Protein AF-0000000086072512 (afdb_homodimer)

InterPro domains:
  IPR012337 Ribonuclease H-like superfamily [SSF53098] (96-517)

Foldseek 3Di:
DPLQLVVLLLVLLVCLLVLHALQVQVVQLVCQCVVCVVDPSSVPHHCGSVLSLLCLLQFQLVVLLVVVLVQQQDPLKAKEKEWDWDDDVLQQWIKIWIKIWFQGPVLLAIAIFTQAMDTHHDPALVVVLVVVCVSCVSHQLLRHAEYEYADDPRVVSNRVVCCVPRNVLHDDPDYAVLQLLLVLLVQLCVLAPVLLVVLLQLLLVVCVVDPVLLVQLQVLCVVVVHDSDHADHDDSSCCLRVLVNLVVCLRSLVSSCCSLVVVPPVPDDPSSVSNNVLSPDLCNNLRSLLSNVVSVLRNVLNVVQLDPFQDLLCLLVVLLVSLLSLCVQWFDCVQPVPDAQLRNLVRDLPDPVGTDPFGHRDDVSCVSCVPPDPVVVVVVRVSSSSSSSSSSNSSSVRPRSVRLLSVLSNLLDPVCLLPPVNLVSLLVLCVSSCSQPPPVCSVVLSVLSVVVNVDPDDDDPVDRSSVRVSVQQCDADPVRHGSRPSPNSSVSNVSNDGNRNSVVVVLVVSVCSSCPVPSPDDSSSVSSSSNSNSSCVSVVSDSVSDDDDPSSSVSSVCSVVSVVVVVVVVVVVVVVVVVVVVPPVPPVVLVVVLVVLVVLLVVLVVLLVVLVVQCVVCVVVVPVVSNVVSVVSNVVSVVSNVVSVVVNVVSVVVD/DPLQLVVLLLVLLVCLLVLHALQVQVVQLVCQCVVCVVDPSSVPHHCGSVLSLLCLLQFQLVVLLVVVLVQQQDPLKAKEKEWDWDDDVLQQWIKIWIKIWFQGPVLLAIAIFTQAMDTHHDPALVVVLVVVCVSCVSHQLLRHAEYEYAPDPRVVSNRVVCCVPRNVLHDDPDYAVLQLLLVLLVQLCVLAPVLLVVLLQLLLVVCVVDPVLLVQLQVLCVVVVHDSDHADHDDSSDCLVVLVNLVVCLRSLVSSCCSLVPVPPPPDDPSSVSNNVLSVDLCNNLRSLLSNVVSVLRNVLNVVQLDPFQDLLCLLVVLLVSLLSLCVQWFDCVQPVPDAQLRNLVRDLPDPVGTDPFGHRDDVSCVSCVPPDPVVVVVVRVSSSSSSSSSSNSSSVRPRSVRLLSVLSNLLDPVCLQPPVNLVSLLVLCVSSCSQPPPVCSVVLSVLSVVVNVDDDDDDPVDRSSNRVSVQQCDADPVRHGSRPSPNSSVSNVSNDGNRNSVVVVLVVSVCSSCPVPSPDDSSSVSSSSNSNSSCVSVVSDSVSDDDDPSSSVSSVCSVVSVVVVVVVVVVVVVVVVVVVVPPVPPVVLVVVLVVLVVLLVVLVVLLVVLVVQCVVCVVVVPVVSPVVSVVSNVVSVVSNVVSVVVNVVSVVVD

Organism: Haemaphysalis longicornis (NCBI:txid44386)

Structure (mmCIF, N/CA/C/O backbone):
data_AF-0000000086072512-model_v1
#
loop_
_entity.id
_entity.type
_entity.pdbx_description
1 polymer 'Uncharacterized protein'
#
loop_
_atom_site.group_PDB
_atom_site.id
_atom_site.type_symbol
_atom_site.label_atom_id
_atom_site.label_alt_id
_atom_site.label_comp_id
_atom_site.label_asym_id
_atom_site.label_entity_id
_atom_site.label_seq_id
_atom_site.pdbx_PDB_ins_code
_atom_site.Cartn_x
_atom_site.Cartn_y
_atom_site.Cartn_z
_atom_site.occupancy
_atom_site.B_iso_or_equiv
_atom_site.auth_seq_id
_atom_site.auth_comp_id
_atom_site.auth_asym_id
_atom_site.auth_atom_id
_atom_site.pdbx_PDB_model_num
ATOM 1 N N . MET A 1 1 ? -36.812 -20.25 7.414 1 64.88 1 MET A N 1
ATOM 2 C CA . MET A 1 1 ? -35.406 -19.906 7.316 1 64.88 1 MET A CA 1
ATOM 3 C C . MET A 1 1 ? -35.062 -18.703 8.18 1 64.88 1 MET A C 1
ATOM 5 O O . MET A 1 1 ? -35.844 -17.766 8.273 1 64.88 1 MET A O 1
ATOM 9 N N . ASP A 1 2 ? -34.094 -18.828 9.141 1 85.25 2 ASP A N 1
ATOM 10 C CA . ASP A 1 2 ? -33.656 -17.75 10.031 1 85.25 2 ASP A CA 1
ATOM 11 C C . ASP A 1 2 ? -33.188 -16.547 9.234 1 85.25 2 ASP A C 1
ATOM 13 O O . ASP A 1 2 ? -32.094 -16.578 8.648 1 85.25 2 ASP A O 1
ATOM 17 N N . ARG A 1 3 ? -34.094 -15.602 9.141 1 89.81 3 ARG A N 1
ATOM 18 C CA . ARG A 1 3 ? -33.844 -14.422 8.312 1 89.81 3 ARG A CA 1
ATOM 19 C C . ARG A 1 3 ? -32.594 -13.664 8.781 1 89.81 3 ARG A C 1
ATOM 21 O O . ARG A 1 3 ? -31.859 -13.125 7.973 1 89.81 3 ARG A O 1
ATOM 28 N N . ALA A 1 4 ? -32.406 -13.68 10.047 1 93.56 4 ALA A N 1
ATOM 29 C CA . ALA A 1 4 ? -31.281 -12.969 10.609 1 93.56 4 ALA A CA 1
ATOM 30 C C . ALA A 1 4 ? -29.969 -13.633 10.195 1 93.56 4 ALA A C 1
ATOM 32 O O . ALA A 1 4 ? -29.016 -12.953 9.781 1 93.56 4 ALA A O 1
ATOM 33 N N . ALA A 1 5 ? -29.969 -14.945 10.242 1 95.06 5 ALA A N 1
ATOM 34 C CA . ALA A 1 5 ? -28.766 -15.688 9.867 1 95.06 5 ALA A CA 1
ATOM 35 C C . ALA A 1 5 ? -28.5 -15.578 8.367 1 95.06 5 ALA A C 1
ATOM 37 O O . ALA A 1 5 ? -27.344 -15.555 7.941 1 95.06 5 ALA A O 1
ATOM 38 N N . ALA A 1 6 ? -29.547 -15.562 7.621 1 96.25 6 ALA A N 1
ATOM 39 C CA . ALA A 1 6 ? -29.406 -15.398 6.176 1 96.25 6 ALA A CA 1
ATOM 40 C C . ALA A 1 6 ? -28.812 -14.039 5.832 1 96.25 6 ALA A C 1
ATOM 42 O O . ALA A 1 6 ? -27.938 -13.945 4.965 1 96.25 6 ALA A O 1
ATOM 43 N N . ALA A 1 7 ? -29.297 -13.016 6.508 1 97.38 7 ALA A N 1
ATOM 44 C CA . ALA A 1 7 ? -28.781 -11.664 6.293 1 97.38 7 ALA A CA 1
ATOM 45 C C . ALA A 1 7 ? -27.312 -11.578 6.656 1 97.38 7 ALA A C 1
ATOM 47 O O . ALA A 1 7 ? -26.516 -11.008 5.91 1 97.38 7 ALA A O 1
ATOM 48 N N . ASP A 1 8 ? -26.953 -12.211 7.789 1 97.62 8 ASP A N 1
ATOM 49 C CA . ASP A 1 8 ? -25.547 -12.234 8.227 1 97.62 8 ASP A CA 1
ATOM 50 C C . ASP A 1 8 ? -24.672 -12.945 7.203 1 97.62 8 ASP A C 1
ATOM 52 O O . ASP A 1 8 ? -23.562 -12.484 6.91 1 97.62 8 ASP A O 1
ATOM 56 N N . THR A 1 9 ? -25.172 -14.023 6.684 1 97.88 9 THR A N 1
ATOM 57 C CA . THR A 1 9 ? -24.391 -14.852 5.766 1 97.88 9 THR A CA 1
ATOM 58 C C . THR A 1 9 ? -24.062 -14.078 4.488 1 97.88 9 THR A C 1
ATOM 60 O O . THR A 1 9 ? -22.906 -14 4.094 1 97.88 9 THR A O 1
ATOM 63 N N . TYR A 1 10 ? -25.062 -13.477 3.912 1 97.75 10 TYR A N 1
ATOM 64 C CA . TYR A 1 10 ? -24.859 -12.742 2.67 1 97.75 10 TYR A CA 1
ATOM 65 C C . TYR A 1 10 ? -23.984 -11.508 2.906 1 97.75 10 TYR A C 1
ATOM 67 O O . TYR A 1 10 ? -23.141 -11.172 2.078 1 97.75 10 TYR A O 1
ATOM 75 N N . PHE A 1 11 ? -24.172 -10.859 4.062 1 97.88 11 PHE A N 1
ATOM 76 C CA . PHE A 1 11 ? -23.375 -9.68 4.398 1 97.88 11 PHE A CA 1
ATOM 77 C C . PHE A 1 11 ? -21.906 -10.031 4.504 1 97.88 11 PHE A C 1
ATOM 79 O O . PHE A 1 11 ? -21.047 -9.359 3.908 1 97.88 11 PHE A O 1
ATOM 86 N N . VAL A 1 12 ? -21.609 -11.109 5.215 1 98.25 12 VAL A N 1
ATOM 87 C CA . VAL A 1 12 ? -20.219 -11.484 5.465 1 98.25 12 VAL A CA 1
ATOM 88 C C . VAL A 1 12 ? -19.578 -12 4.176 1 98.25 12 VAL A C 1
ATOM 90 O O . VAL A 1 12 ? -18.422 -11.688 3.879 1 98.25 12 VAL A O 1
ATOM 93 N N . LEU A 1 13 ? -20.344 -12.758 3.348 1 97.94 13 LEU A N 1
ATOM 94 C CA . LEU A 1 13 ? -19.828 -13.211 2.057 1 97.94 13 LEU A CA 1
ATOM 95 C C . LEU A 1 13 ? -19.484 -12.023 1.161 1 97.94 13 LEU A C 1
ATOM 97 O O . LEU A 1 13 ? -18.422 -12 0.549 1 97.94 13 LEU A O 1
ATOM 101 N N . GLY A 1 14 ? -20.406 -11.07 1.161 1 96.88 14 GLY A N 1
ATOM 102 C CA . GLY A 1 14 ? -20.156 -9.883 0.362 1 96.88 14 GLY A CA 1
ATOM 103 C C . GLY A 1 14 ? -18.938 -9.109 0.818 1 96.88 14 GLY A C 1
ATOM 104 O O . GLY A 1 14 ? -18.141 -8.656 -0.006 1 96.88 14 GLY A O 1
ATOM 105 N N . THR A 1 15 ? -18.797 -8.93 2.125 1 96 15 THR A N 1
ATOM 106 C CA . THR A 1 15 ? -17.688 -8.195 2.721 1 96 15 THR A CA 1
ATOM 107 C C . THR A 1 15 ? -16.359 -8.867 2.391 1 96 15 THR A C 1
ATOM 109 O O . THR A 1 15 ? -15.406 -8.203 1.984 1 96 15 THR A O 1
ATOM 112 N N . VAL A 1 16 ? -16.312 -10.188 2.443 1 95.62 16 VAL A N 1
ATOM 113 C CA . VAL A 1 16 ? -15.078 -10.953 2.234 1 95.62 16 VAL A CA 1
ATOM 114 C C . VAL A 1 16 ? -14.711 -10.938 0.753 1 95.62 16 VAL A C 1
ATOM 116 O O . VAL A 1 16 ? -13.562 -10.656 0.396 1 95.62 16 VAL A O 1
ATOM 119 N N . LEU A 1 17 ? -15.633 -11.195 -0.116 1 95.19 17 LEU A N 1
ATOM 120 C CA . LEU A 1 17 ? -15.359 -11.328 -1.542 1 95.19 17 LEU A CA 1
ATOM 121 C C . LEU A 1 17 ? -15 -9.984 -2.16 1 95.19 17 LEU A C 1
ATOM 123 O O . LEU A 1 17 ? -14.328 -9.93 -3.191 1 95.19 17 LEU A O 1
ATOM 127 N N . SER A 1 18 ? -15.461 -8.898 -1.492 1 93.25 18 SER A N 1
ATOM 128 C CA . SER A 1 18 ? -15.117 -7.566 -1.97 1 93.25 18 SER A CA 1
ATOM 129 C C . SER A 1 18 ? -13.852 -7.047 -1.298 1 93.25 18 SER A C 1
ATOM 131 O O . SER A 1 18 ? -13.367 -5.957 -1.621 1 93.25 18 SER A O 1
ATOM 133 N N . GLY A 1 19 ? -13.336 -7.805 -0.388 1 90.56 19 GLY A N 1
ATOM 134 C CA . GLY A 1 19 ? -12.109 -7.422 0.282 1 90.56 19 GLY A CA 1
ATOM 135 C C . GLY A 1 19 ? -12.281 -6.258 1.237 1 90.56 19 GLY A C 1
ATOM 136 O O . GLY A 1 19 ? -11.375 -5.445 1.407 1 90.56 19 GLY A O 1
ATOM 137 N N . LEU A 1 20 ? -13.391 -6.105 1.905 1 93.25 20 LEU A N 1
ATOM 138 C CA . LEU A 1 20 ? -13.664 -4.984 2.797 1 93.25 20 LEU A CA 1
ATOM 139 C C . LEU A 1 20 ? -13.148 -5.273 4.203 1 93.25 20 LEU A C 1
ATOM 141 O O . LEU A 1 20 ? -13.086 -6.434 4.621 1 93.25 20 LEU A O 1
ATOM 145 N N . PRO A 1 21 ? -12.773 -4.203 4.926 1 91.75 21 PRO A N 1
ATOM 146 C CA . PRO A 1 21 ? -12.398 -4.398 6.328 1 91.75 21 PRO A CA 1
ATOM 147 C C . PRO A 1 21 ? -13.57 -4.836 7.203 1 91.75 21 PRO A C 1
ATOM 149 O O . PRO A 1 21 ? -14.719 -4.473 6.934 1 91.75 21 PRO A O 1
ATOM 152 N N . TYR A 1 22 ? -13.281 -5.531 8.305 1 94.69 22 TYR A N 1
ATOM 153 C CA . TYR A 1 22 ? -14.32 -6.023 9.203 1 94.69 22 TYR A CA 1
ATOM 154 C C . TYR A 1 22 ? -15.047 -4.867 9.883 1 94.69 22 TYR A C 1
ATOM 156 O O . TYR A 1 22 ? -16.203 -5.004 10.281 1 94.69 22 TYR A O 1
ATOM 164 N N . SER A 1 23 ? -14.383 -3.729 9.984 1 93.56 23 SER A N 1
ATOM 165 C CA . SER A 1 23 ? -14.961 -2.566 10.648 1 93.56 23 SER A CA 1
ATOM 166 C C . SER A 1 23 ? -16.172 -2.043 9.891 1 93.56 23 SER A C 1
ATOM 168 O O . SER A 1 23 ? -16.984 -1.294 10.438 1 93.56 23 SER A O 1
ATOM 170 N N . TRP A 1 24 ? -16.281 -2.418 8.633 1 95.06 24 TRP A N 1
ATOM 171 C CA . TRP A 1 24 ? -17.469 -2.064 7.855 1 95.06 24 TRP A CA 1
ATOM 172 C C . TRP A 1 24 ? -18.734 -2.594 8.516 1 95.06 24 TRP A C 1
ATOM 174 O O . TRP A 1 24 ? -19.797 -1.969 8.438 1 95.06 24 TRP A O 1
ATOM 184 N N . GLY A 1 25 ? -18.594 -3.715 9.219 1 97 25 GLY A N 1
ATOM 185 C CA . GLY A 1 25 ? -19.734 -4.277 9.914 1 97 25 GLY A CA 1
ATOM 186 C C . GLY A 1 25 ? -20.359 -3.322 10.906 1 97 25 GLY A C 1
ATOM 187 O O . GLY A 1 25 ? -21.578 -3.268 11.047 1 97 25 GLY A O 1
ATOM 188 N N . ASP A 1 26 ? -19.562 -2.549 11.594 1 96.75 26 ASP A N 1
ATOM 189 C CA . ASP A 1 26 ? -20.062 -1.574 12.555 1 96.75 26 ASP A CA 1
ATOM 190 C C . ASP A 1 26 ? -20.859 -0.476 11.859 1 96.75 26 ASP A C 1
ATOM 192 O O . ASP A 1 26 ? -21.953 -0.121 12.312 1 96.75 26 ASP A O 1
ATOM 196 N N . THR A 1 27 ? -20.344 0.057 10.781 1 96.75 27 THR A N 1
ATOM 197 C CA . THR A 1 27 ? -21 1.119 10.039 1 96.75 27 THR A CA 1
ATOM 198 C C . THR A 1 27 ? -22.297 0.61 9.406 1 96.75 27 THR A C 1
ATOM 200 O O . THR A 1 27 ? -23.328 1.285 9.461 1 96.75 27 THR A O 1
ATOM 203 N N . ALA A 1 28 ? -22.203 -0.582 8.812 1 97.44 28 ALA A N 1
ATOM 204 C CA . ALA A 1 28 ? -23.359 -1.172 8.156 1 97.44 28 ALA A CA 1
ATOM 205 C C . ALA A 1 28 ? -24.5 -1.387 9.148 1 97.44 28 ALA A C 1
ATOM 207 O O . ALA A 1 28 ? -25.656 -1.102 8.844 1 97.44 28 ALA A O 1
ATOM 208 N N . SER A 1 29 ? -24.188 -1.868 10.344 1 97.12 29 SER A N 1
ATOM 209 C CA . SER A 1 29 ? -25.188 -2.121 11.375 1 97.12 29 SER A CA 1
ATOM 210 C C . SER A 1 29 ? -25.875 -0.831 11.797 1 97.12 29 SER A C 1
ATOM 212 O O . SER A 1 29 ? -27.047 -0.846 12.188 1 97.12 29 SER A O 1
ATOM 214 N N . ALA A 1 30 ? -25.172 0.255 11.688 1 96.5 30 ALA A N 1
ATOM 215 C CA . ALA A 1 30 ? -25.719 1.547 12.094 1 96.5 30 ALA A CA 1
ATOM 216 C C . ALA A 1 30 ? -26.578 2.148 10.992 1 96.5 30 ALA A C 1
ATOM 218 O O . ALA A 1 30 ? -27.578 2.822 11.266 1 96.5 30 ALA A O 1
ATOM 219 N N . ILE A 1 31 ? -26.312 1.882 9.688 1 96.94 31 ILE A N 1
ATOM 220 C CA . ILE A 1 31 ? -26.969 2.639 8.625 1 96.94 31 ILE A CA 1
ATOM 221 C C . ILE A 1 31 ? -28.109 1.817 8.023 1 96.94 31 ILE A C 1
ATOM 223 O O . ILE A 1 31 ? -29.047 2.373 7.461 1 96.94 31 ILE A O 1
ATOM 227 N N . PHE A 1 32 ? -28.094 0.448 8.109 1 97.69 32 PHE A N 1
ATOM 228 C CA . PHE A 1 32 ? -29.094 -0.388 7.449 1 97.69 32 PHE A CA 1
ATOM 229 C C . PHE A 1 32 ? -30.484 -0.078 7.973 1 97.69 32 PHE A C 1
ATOM 231 O O . PHE A 1 32 ? -31.438 0.041 7.191 1 97.69 32 PHE A O 1
ATOM 238 N N . PRO A 1 33 ? -30.688 0.101 9.344 1 96.56 33 PRO A N 1
ATOM 239 C CA . PRO A 1 33 ? -32.031 0.46 9.828 1 96.56 33 PRO A CA 1
ATOM 240 C C . PRO A 1 33 ? -32.531 1.772 9.234 1 96.56 33 PRO A C 1
ATOM 242 O O . PRO A 1 33 ? -33.75 1.958 9.078 1 96.56 33 PRO A O 1
ATOM 245 N N . LEU A 1 34 ? -31.578 2.697 8.867 1 96.06 34 LEU A N 1
ATOM 246 C CA . LEU A 1 34 ? -31.938 3.988 8.297 1 96.06 34 LEU A CA 1
ATOM 247 C C . LEU A 1 34 ? -32.188 3.863 6.797 1 96.06 34 LEU A C 1
ATOM 249 O O . LEU A 1 34 ? -33.031 4.578 6.246 1 96.06 34 LEU A O 1
ATOM 253 N N . MET A 1 35 ? -31.516 2.955 6.125 1 96.88 35 MET A N 1
ATOM 254 C CA . MET A 1 35 ? -31.672 2.734 4.688 1 96.88 35 MET A CA 1
ATOM 255 C C . MET A 1 35 ? -32.969 2.023 4.379 1 96.88 35 MET A C 1
ATOM 257 O O . MET A 1 35 ? -33.656 2.336 3.389 1 96.88 35 MET A O 1
ATOM 261 N N . PHE A 1 36 ? -33.25 1.009 5.277 1 97.31 36 PHE A N 1
ATOM 262 C CA . PHE A 1 36 ? -34.438 0.166 5.047 1 97.31 36 PHE A CA 1
ATOM 263 C C . PHE A 1 36 ? -35.344 0.165 6.262 1 97.31 36 PHE A C 1
ATOM 265 O O . PHE A 1 36 ? -35.562 -0.88 6.875 1 97.31 36 PHE A O 1
ATOM 272 N N . PRO A 1 37 ? -36 1.243 6.48 1 94.81 37 PRO A N 1
ATOM 273 C CA . PRO A 1 37 ? -36.875 1.322 7.656 1 94.81 37 PRO A CA 1
ATOM 274 C C . PRO A 1 37 ? -38.094 0.413 7.547 1 94.81 37 PRO A C 1
ATOM 276 O O . PRO A 1 37 ? -38.719 0.109 8.562 1 94.81 37 PRO A O 1
ATOM 279 N N . ASP A 1 38 ? -38.438 -0.049 6.398 1 95.31 38 ASP A N 1
ATOM 280 C CA . ASP A 1 38 ? -39.594 -0.895 6.164 1 95.31 38 ASP A CA 1
ATOM 281 C C . ASP A 1 38 ? -39.281 -2.363 6.43 1 95.31 38 ASP A C 1
ATOM 283 O O . ASP A 1 38 ? -40.125 -3.236 6.234 1 95.31 38 ASP A O 1
ATOM 287 N N . SER A 1 39 ? -38.062 -2.646 6.844 1 95.88 39 SER A N 1
ATOM 288 C CA . SER A 1 39 ? -37.625 -4.02 7.082 1 95.88 39 SER A CA 1
ATOM 289 C C . SER A 1 39 ? -37.375 -4.277 8.57 1 95.88 39 SER A C 1
ATOM 291 O O . SER A 1 39 ? -36.625 -3.559 9.211 1 95.88 39 SER A O 1
ATOM 293 N N . GLN A 1 40 ? -37.969 -5.285 9.062 1 95.5 40 GLN A N 1
ATOM 294 C CA . GLN A 1 40 ? -37.719 -5.691 10.445 1 95.5 40 GLN A CA 1
ATOM 295 C C . GLN A 1 40 ? -36.344 -6.332 10.594 1 95.5 40 GLN A C 1
ATOM 297 O O . GLN A 1 40 ? -35.688 -6.145 11.609 1 95.5 40 GLN A O 1
ATOM 302 N N . THR A 1 41 ? -36 -7.039 9.57 1 96.19 41 THR A N 1
ATOM 303 C CA . THR A 1 41 ? -34.688 -7.68 9.57 1 96.19 41 THR A CA 1
ATOM 304 C C . THR A 1 41 ? -33.562 -6.637 9.602 1 96.19 41 THR A C 1
ATOM 306 O O . THR A 1 41 ? -32.562 -6.805 10.305 1 96.19 41 THR A O 1
ATOM 309 N N . ALA A 1 42 ? -33.75 -5.566 8.859 1 96.69 42 ALA A N 1
ATOM 310 C CA . ALA A 1 42 ? -32.75 -4.5 8.805 1 96.69 42 ALA A CA 1
ATOM 311 C C . ALA A 1 42 ? -32.688 -3.75 10.133 1 96.69 42 ALA A C 1
ATOM 313 O O . ALA A 1 42 ? -31.609 -3.348 10.562 1 96.69 42 ALA A O 1
ATOM 314 N N . LYS A 1 43 ? -33.781 -3.539 10.766 1 95.94 43 LYS A N 1
ATOM 315 C CA . LYS A 1 43 ? -33.844 -2.82 12.039 1 95.94 43 LYS A CA 1
ATOM 316 C C . LYS A 1 43 ? -33.094 -3.572 13.133 1 95.94 43 LYS A C 1
ATOM 318 O O . LYS A 1 43 ? -32.5 -2.955 14.023 1 95.94 43 LYS A O 1
ATOM 323 N N . ASN A 1 44 ? -33.094 -4.895 12.984 1 94.44 44 ASN A N 1
ATOM 324 C CA . ASN A 1 44 ? -32.469 -5.719 14.016 1 94.44 44 ASN A CA 1
ATOM 325 C C . ASN A 1 44 ? -31.109 -6.227 13.57 1 94.44 44 ASN A C 1
ATOM 327 O O . ASN A 1 44 ? -30.516 -7.082 14.234 1 94.44 44 ASN A O 1
ATOM 331 N N . PHE A 1 45 ? -30.703 -5.797 12.484 1 96.62 45 PHE A N 1
ATOM 332 C CA . PHE A 1 45 ? -29.438 -6.285 11.953 1 96.62 45 PHE A CA 1
ATOM 333 C C . PHE A 1 45 ? -28.266 -5.816 12.805 1 96.62 45 PHE A C 1
ATOM 335 O O . PHE A 1 45 ? -28.094 -4.613 13.016 1 96.62 45 PHE A O 1
ATOM 342 N N . GLN A 1 46 ? -27.469 -6.699 13.359 1 94.75 46 GLN A N 1
ATOM 343 C CA . GLN A 1 46 ? -26.281 -6.414 14.148 1 94.75 46 GLN A CA 1
ATOM 344 C C . GLN A 1 46 ? -25.141 -7.359 13.781 1 94.75 46 GLN A C 1
ATOM 346 O O . GLN A 1 46 ? -25.062 -8.477 14.297 1 94.75 46 GLN A O 1
ATOM 351 N N . CYS A 1 47 ? -24.297 -6.918 12.953 1 96.62 47 CYS A N 1
ATOM 352 C CA . CYS A 1 47 ? -23.141 -7.688 12.531 1 96.62 47 CYS A CA 1
ATOM 353 C C . CYS A 1 47 ? -21.875 -6.832 12.555 1 96.62 47 CYS A C 1
ATOM 355 O O . CYS A 1 47 ? -21.359 -6.457 11.5 1 96.62 47 CYS A O 1
ATOM 357 N N . GLY A 1 48 ? -21.438 -6.547 13.781 1 96.06 48 GLY A N 1
ATOM 358 C CA . GLY A 1 48 ? -20.266 -5.703 13.977 1 96.06 48 GLY A CA 1
ATOM 359 C C . GLY A 1 48 ? -18.969 -6.395 13.617 1 96.06 48 GLY A C 1
ATOM 360 O O . GLY A 1 48 ? -18.969 -7.539 13.156 1 96.06 48 GLY A O 1
ATOM 361 N N . ARG A 1 49 ? -17.922 -5.785 13.828 1 95.19 49 ARG A N 1
ATOM 362 C CA . ARG A 1 49 ? -16.594 -6.242 13.477 1 95.19 49 ARG A CA 1
ATOM 363 C C . ARG A 1 49 ? -16.281 -7.598 14.102 1 95.19 49 ARG A C 1
ATOM 365 O O . ARG A 1 49 ? -15.773 -8.5 13.43 1 95.19 49 ARG A O 1
ATOM 372 N N . LYS A 1 50 ? -16.578 -7.793 15.328 1 95 50 LYS A N 1
ATOM 373 C CA . LYS A 1 50 ? -16.297 -9.031 16.047 1 95 50 LYS A CA 1
ATOM 374 C C . LYS A 1 50 ? -17.109 -10.188 15.477 1 95 50 LYS A C 1
ATOM 376 O O . LYS A 1 50 ? -16.594 -11.297 15.297 1 95 50 LYS A O 1
ATOM 381 N N . LYS A 1 51 ? -18.375 -9.938 15.297 1 96.88 51 LYS A N 1
ATOM 382 C CA . LYS A 1 51 ? -19.25 -10.969 14.75 1 96.88 51 LYS A CA 1
ATOM 383 C C . LYS A 1 51 ? -18.797 -11.383 13.352 1 96.88 51 LYS A C 1
ATOM 385 O O . LYS A 1 51 ? -18.781 -12.578 13.031 1 96.88 51 LYS A O 1
ATOM 390 N N . VAL A 1 52 ? -18.438 -10.391 12.43 1 97.31 52 VAL A N 1
ATOM 391 C CA . VAL A 1 52 ? -17.922 -10.695 11.094 1 97.31 52 VAL A CA 1
ATOM 392 C C . VAL A 1 52 ? -16.688 -11.586 11.211 1 97.31 52 VAL A C 1
ATOM 394 O O . VAL A 1 52 ? -16.547 -12.562 10.477 1 97.31 52 VAL A O 1
ATOM 397 N N . SER A 1 53 ? -15.836 -11.266 12.125 1 96 53 SER A N 1
ATOM 398 C CA . SER A 1 53 ? -14.578 -11.969 12.305 1 96 53 SER A CA 1
ATOM 399 C C . SER A 1 53 ? -14.805 -13.445 12.633 1 96 53 SER A C 1
ATOM 401 O O . SER A 1 53 ? -14.219 -14.328 11.992 1 96 53 SER A O 1
ATOM 403 N N . TYR A 1 54 ? -15.688 -13.727 13.641 1 96.5 54 TYR A N 1
ATOM 404 C CA . TYR A 1 54 ? -15.82 -15.133 14.023 1 96.5 54 TYR A CA 1
ATOM 405 C C . TYR A 1 54 ? -16.672 -15.891 13.008 1 96.5 54 TYR A C 1
ATOM 407 O O . TYR A 1 54 ? -16.562 -17.109 12.883 1 96.5 54 TYR A O 1
ATOM 415 N N . ILE A 1 55 ? -17.594 -15.227 12.289 1 98.12 55 ILE A N 1
ATOM 416 C CA . ILE A 1 55 ? -18.328 -15.906 11.227 1 98.12 55 ILE A CA 1
ATOM 417 C C . ILE A 1 55 ? -17.359 -16.359 10.141 1 98.12 55 ILE A C 1
ATOM 419 O O . ILE A 1 55 ? -17.516 -17.438 9.562 1 98.12 55 ILE A O 1
ATOM 423 N N . VAL A 1 56 ? -16.344 -15.508 9.852 1 97.62 56 VAL A N 1
ATOM 424 C CA . VAL A 1 56 ? -15.352 -15.836 8.828 1 97.62 56 VAL A CA 1
ATOM 425 C C . VAL A 1 56 ? -14.453 -16.969 9.312 1 97.62 56 VAL A C 1
ATOM 427 O O . VAL A 1 56 ? -14.305 -17.984 8.633 1 97.62 56 VAL A O 1
ATOM 430 N N . SER A 1 57 ? -13.898 -16.891 10.531 1 97.12 57 SER A N 1
ATOM 431 C CA . SER A 1 57 ? -12.867 -17.797 11.023 1 97.12 57 SER A CA 1
ATOM 432 C C . SER A 1 57 ? -13.469 -19.109 11.516 1 97.12 57 SER A C 1
ATOM 434 O O . SER A 1 57 ? -12.828 -20.156 11.422 1 97.12 57 SER A O 1
ATOM 436 N N . ASP A 1 58 ? -14.742 -19.062 12.047 1 97.69 58 ASP A N 1
ATOM 437 C CA . ASP A 1 58 ? -15.273 -20.234 12.75 1 97.69 58 ASP A CA 1
ATOM 438 C C . ASP A 1 58 ? -16.625 -20.656 12.172 1 97.69 58 ASP A C 1
ATOM 440 O O . ASP A 1 58 ? -17.234 -21.609 12.656 1 97.69 58 ASP A O 1
ATOM 444 N N . GLY A 1 59 ? -17.094 -19.969 11.203 1 97.88 59 GLY A N 1
ATOM 445 C CA . GLY A 1 59 ? -18.359 -20.297 10.562 1 97.88 59 GLY A CA 1
ATOM 446 C C . GLY A 1 59 ? -18.203 -20.656 9.094 1 97.88 59 GLY A C 1
ATOM 447 O O . GLY A 1 59 ? -18.078 -21.844 8.75 1 97.88 59 GLY A O 1
ATOM 448 N N . LEU A 1 60 ? -18.047 -19.625 8.234 1 97.94 60 LEU A N 1
ATOM 449 C CA . LEU A 1 60 ? -18 -19.812 6.789 1 97.94 60 LEU A CA 1
ATOM 450 C C . LEU A 1 60 ? -16.688 -20.484 6.367 1 97.94 60 LEU A C 1
ATOM 452 O O . LEU A 1 60 ? -16.703 -21.375 5.508 1 97.94 60 LEU A O 1
ATOM 456 N N . GLY A 1 61 ? -15.578 -20.047 6.906 1 97.19 61 GLY A N 1
ATOM 457 C CA . GLY A 1 61 ? -14.289 -20.625 6.555 1 97.19 61 GLY A CA 1
ATOM 458 C C . GLY A 1 61 ? -14.25 -22.141 6.695 1 97.19 61 GLY A C 1
ATOM 459 O O . GLY A 1 61 ? -14.117 -22.859 5.703 1 97.19 61 GLY A O 1
ATOM 460 N N . PRO A 1 62 ? -14.453 -22.609 7.949 1 96.75 62 PRO A N 1
ATOM 461 C CA . PRO A 1 62 ? -14.453 -24.062 8.172 1 96.75 62 PRO A CA 1
ATOM 462 C C . PRO A 1 62 ? -15.531 -24.781 7.371 1 96.75 62 PRO A C 1
ATOM 464 O O . PRO A 1 62 ? -15.328 -25.906 6.93 1 96.75 62 PRO A O 1
ATOM 467 N N . TYR A 1 63 ? -16.672 -24.156 7.176 1 97.31 63 TYR A N 1
ATOM 468 C CA . TYR A 1 63 ? -17.75 -24.766 6.41 1 97.31 63 TYR A CA 1
ATOM 469 C C . TYR A 1 63 ? -17.312 -25.078 4.988 1 97.31 63 TYR A C 1
ATOM 471 O O . TYR A 1 63 ? -17.484 -26.203 4.504 1 97.31 63 TYR A O 1
ATOM 479 N N . PHE A 1 64 ? -16.75 -24.125 4.305 1 97.25 64 PHE A N 1
ATOM 480 C CA . PHE A 1 64 ? -16.328 -24.312 2.92 1 97.25 64 PHE A CA 1
ATOM 481 C C . PHE A 1 64 ? -15.141 -25.266 2.838 1 97.25 64 PHE A C 1
ATOM 483 O O . PHE A 1 64 ? -15.031 -26.062 1.895 1 97.25 64 PHE A O 1
ATOM 490 N N . LYS A 1 65 ? -14.227 -25.188 3.789 1 97.06 65 LYS A N 1
ATOM 491 C CA . LYS A 1 65 ? -13.125 -26.141 3.834 1 97.06 65 LYS A CA 1
ATOM 492 C C . LYS A 1 65 ? -13.641 -27.562 3.982 1 97.06 65 LYS A C 1
ATOM 494 O O . LYS A 1 65 ? -13.148 -28.484 3.322 1 97.06 65 LYS A O 1
ATOM 499 N N . ASP A 1 66 ? -14.641 -27.734 4.824 1 96.88 66 ASP A N 1
ATOM 500 C CA . ASP A 1 66 ? -15.203 -29.047 5.082 1 96.88 66 ASP A CA 1
ATOM 501 C C . ASP A 1 66 ? -15.82 -29.641 3.814 1 96.88 66 ASP A C 1
ATOM 503 O O . ASP A 1 66 ? -15.758 -30.859 3.59 1 96.88 66 ASP A O 1
ATOM 507 N N . ILE A 1 67 ? -16.422 -28.797 3.047 1 96.44 67 ILE A N 1
ATOM 508 C CA . ILE A 1 67 ? -17.016 -29.266 1.794 1 96.44 67 ILE A CA 1
ATOM 509 C C . ILE A 1 67 ? -15.906 -29.812 0.882 1 96.44 67 ILE A C 1
ATOM 511 O O . ILE A 1 67 ? -16.078 -30.844 0.242 1 96.44 67 ILE A O 1
ATOM 515 N N . VAL A 1 68 ? -14.82 -29.156 0.825 1 97.19 68 VAL A N 1
ATOM 516 C CA . VAL A 1 68 ? -13.695 -29.562 0.005 1 97.19 68 VAL A CA 1
ATOM 517 C C . VAL A 1 68 ? -13.141 -30.891 0.524 1 97.19 68 VAL A C 1
ATOM 519 O O . VAL A 1 68 ? -12.898 -31.828 -0.254 1 97.19 68 VAL A O 1
ATOM 522 N N . VAL A 1 69 ? -13 -30.984 1.818 1 97.69 69 VAL A N 1
ATOM 523 C CA . VAL A 1 69 ? -12.469 -32.188 2.441 1 97.69 69 VAL A CA 1
ATOM 524 C C . VAL A 1 69 ? -13.406 -33.375 2.182 1 97.69 69 VAL A C 1
ATOM 526 O O . VAL A 1 69 ? -12.953 -34.469 1.92 1 97.69 69 VAL A O 1
ATOM 529 N N . GLN A 1 70 ? -14.648 -33.094 2.23 1 96.62 70 GLN A N 1
ATOM 530 C CA . GLN A 1 70 ? -15.633 -34.125 1.949 1 96.62 70 GLN A CA 1
ATOM 531 C C . GLN A 1 70 ? -15.508 -34.625 0.512 1 96.62 70 GLN A C 1
ATOM 533 O O . GLN A 1 70 ? -15.586 -35.844 0.257 1 96.62 70 GLN A O 1
ATOM 538 N N . GLU A 1 71 ? -15.312 -33.719 -0.389 1 96.56 71 GLU A N 1
ATOM 539 C CA . GLU A 1 71 ? -15.141 -34.125 -1.787 1 96.56 71 GLU A CA 1
ATOM 540 C C . GLU A 1 71 ? -13.875 -34.938 -1.981 1 96.56 71 GLU A C 1
ATOM 542 O O . GLU A 1 71 ? -13.867 -35.906 -2.754 1 96.56 71 GLU A O 1
ATOM 547 N N . LEU A 1 72 ? -12.867 -34.625 -1.303 1 97.44 72 LEU A N 1
ATOM 548 C CA . LEU A 1 72 ? -11.57 -35.281 -1.449 1 97.44 72 LEU A CA 1
ATOM 549 C C . LEU A 1 72 ? -11.602 -36.656 -0.83 1 97.44 72 LEU A C 1
ATOM 551 O O . LEU A 1 72 ? -10.797 -37.531 -1.198 1 97.44 72 LEU A O 1
ATOM 555 N N . ASN A 1 73 ? -12.5 -36.844 0.101 1 97 73 ASN A N 1
ATOM 556 C CA . ASN A 1 73 ? -12.594 -38.125 0.781 1 97 73 ASN A CA 1
ATOM 557 C C . ASN A 1 73 ? -13.508 -39.094 0.03 1 97 73 ASN A C 1
ATOM 559 O O . ASN A 1 73 ? -13.625 -40.281 0.412 1 97 73 ASN A O 1
ATOM 563 N N . ARG A 1 74 ? -14.078 -38.656 -1.04 1 95.44 74 ARG A N 1
ATOM 564 C CA . ARG A 1 74 ? -14.875 -39.531 -1.861 1 95.44 74 ARG A CA 1
ATOM 565 C C . ARG A 1 74 ? -14 -40.562 -2.566 1 95.44 74 ARG A C 1
ATOM 567 O O . ARG A 1 74 ? -12.883 -40.25 -2.982 1 95.44 74 ARG A O 1
ATOM 574 N N . PRO A 1 75 ? -14.594 -41.719 -2.742 1 91.88 75 PRO A N 1
ATOM 575 C CA . PRO A 1 75 ? -13.805 -42.75 -3.424 1 91.88 75 PRO A CA 1
ATOM 576 C C . PRO A 1 75 ? -13.477 -42.375 -4.867 1 91.88 75 PRO A C 1
ATOM 578 O O . PRO A 1 75 ? -14.32 -41.812 -5.574 1 91.88 75 PRO A O 1
ATOM 581 N N . GLY A 1 76 ? -12.297 -42.594 -5.258 1 91 76 GLY A N 1
ATOM 582 C CA . GLY A 1 76 ? -11.898 -42.375 -6.641 1 91 76 GLY A CA 1
ATOM 583 C C . GLY A 1 76 ? -11.398 -41 -6.918 1 91 76 GLY A C 1
ATOM 584 O O . GLY A 1 76 ? -11.086 -40.656 -8.062 1 91 76 GLY A O 1
ATOM 585 N N . VAL A 1 77 ? -11.398 -40.156 -5.867 1 96.12 77 VAL A N 1
ATOM 586 C CA . VAL A 1 77 ? -10.898 -38.812 -6.059 1 96.12 77 VAL A CA 1
ATOM 587 C C . VAL A 1 77 ? -9.43 -38.719 -5.645 1 96.12 77 VAL A C 1
ATOM 589 O O . VAL A 1 77 ? -9.078 -39.062 -4.516 1 96.12 77 VAL A O 1
ATOM 592 N N . PHE A 1 78 ? -8.602 -38.406 -6.547 1 96.75 78 PHE A N 1
ATOM 593 C CA . PHE A 1 78 ? -7.172 -38.25 -6.309 1 96.75 78 PHE A CA 1
ATOM 594 C C . PHE A 1 78 ? -6.77 -36.781 -6.406 1 96.75 78 PHE A C 1
ATOM 596 O O . PHE A 1 78 ? -7.438 -36 -7.07 1 96.75 78 PHE A O 1
ATOM 603 N N . PHE A 1 79 ? -5.719 -36.406 -5.668 1 97 79 PHE A N 1
ATOM 604 C CA . PHE A 1 79 ? -5.434 -34.969 -5.609 1 97 79 PHE A CA 1
ATOM 605 C C . PHE A 1 79 ? -3.93 -34.75 -5.539 1 97 79 PHE A C 1
ATOM 607 O O . PHE A 1 79 ? -3.152 -35.656 -5.297 1 97 79 PHE A O 1
ATOM 614 N N . THR A 1 80 ? -3.525 -33.594 -5.875 1 96.19 80 THR A N 1
ATOM 615 C CA . THR A 1 80 ? -2.164 -33.062 -5.797 1 96.19 80 THR A CA 1
ATOM 616 C C . THR A 1 80 ? -2.086 -31.906 -4.82 1 96.19 80 THR A C 1
ATOM 618 O O . THR A 1 80 ? -2.992 -31.062 -4.766 1 96.19 80 THR A O 1
ATOM 621 N N . ILE A 1 81 ? -1.003 -31.859 -4.066 1 95.31 81 ILE A N 1
ATOM 622 C CA . ILE A 1 81 ? -0.792 -30.766 -3.109 1 95.31 81 ILE A CA 1
ATOM 623 C C . ILE A 1 81 ? 0.247 -29.797 -3.656 1 95.31 81 ILE A C 1
ATOM 625 O O . ILE A 1 81 ? 1.295 -30.203 -4.156 1 95.31 81 ILE A O 1
ATOM 629 N N . GLN A 1 82 ? -0.089 -28.562 -3.588 1 95 82 GLN A N 1
ATOM 630 C CA . GLN A 1 82 ? 0.818 -27.5 -3.99 1 95 82 GLN A CA 1
ATOM 631 C C . GLN A 1 82 ? 1.148 -26.578 -2.812 1 95 82 GLN A C 1
ATOM 633 O O . GLN A 1 82 ? 0.265 -26.219 -2.031 1 95 82 GLN A O 1
ATOM 638 N N . VAL A 1 83 ? 2.408 -26.203 -2.668 1 93.69 83 VAL A N 1
ATOM 639 C CA . VAL A 1 83 ? 2.801 -25.359 -1.543 1 93.69 83 VAL A CA 1
ATOM 640 C C . VAL A 1 83 ? 3.752 -24.266 -2.023 1 93.69 83 VAL A C 1
ATOM 642 O O . VAL A 1 83 ? 4.469 -24.438 -3.01 1 93.69 83 VAL A O 1
ATOM 645 N N . ASP A 1 84 ? 3.668 -23.172 -1.434 1 90.94 84 ASP A N 1
ATOM 646 C CA . ASP A 1 84 ? 4.621 -22.078 -1.606 1 90.94 84 ASP A CA 1
ATOM 647 C C . ASP A 1 84 ? 4.609 -21.141 -0.401 1 90.94 84 ASP A C 1
ATOM 649 O O . ASP A 1 84 ? 3.672 -21.172 0.401 1 90.94 84 ASP A O 1
ATOM 653 N N . GLU A 1 85 ? 5.688 -20.453 -0.252 1 89.81 85 GLU A N 1
ATOM 654 C CA . GLU A 1 85 ? 5.816 -19.516 0.864 1 89.81 85 GLU A CA 1
ATOM 655 C C . GLU A 1 85 ? 5.918 -18.078 0.372 1 89.81 85 GLU A C 1
ATOM 657 O O . GLU A 1 85 ? 6.398 -17.828 -0.736 1 89.81 85 GLU A O 1
ATOM 662 N N . THR A 1 86 ? 5.391 -17.219 1.126 1 86.75 86 THR A N 1
ATOM 663 C CA . THR A 1 86 ? 5.543 -15.789 0.864 1 86.75 86 THR A CA 1
ATOM 664 C C . THR A 1 86 ? 5.855 -15.031 2.152 1 86.75 86 THR A C 1
ATOM 666 O O . THR A 1 86 ? 5.32 -15.359 3.215 1 86.75 86 THR A O 1
ATOM 669 N N . PRO A 1 87 ? 6.719 -14.156 2.08 1 83.5 87 PRO A N 1
ATOM 670 C CA . PRO A 1 87 ? 7.012 -13.352 3.27 1 83.5 87 PRO A CA 1
ATOM 671 C C . PRO A 1 87 ? 5.906 -12.352 3.59 1 83.5 87 PRO A C 1
ATOM 673 O O . PRO A 1 87 ? 5.312 -11.766 2.68 1 83.5 87 PRO A O 1
ATOM 676 N N . ILE A 1 88 ? 5.582 -12.188 4.742 1 84.75 88 ILE A N 1
ATOM 677 C CA . ILE A 1 88 ? 4.707 -11.148 5.258 1 84.75 88 ILE A CA 1
ATOM 678 C C . ILE A 1 88 ? 5.492 -10.242 6.207 1 84.75 88 ILE A C 1
ATOM 680 O O . ILE A 1 88 ? 5.41 -10.391 7.426 1 84.75 88 ILE A O 1
ATOM 684 N N . PRO A 1 89 ? 6.078 -9.281 5.625 1 77.12 89 PRO A N 1
ATOM 685 C CA . PRO A 1 89 ? 6.98 -8.438 6.418 1 77.12 89 PRO A CA 1
ATOM 686 C C . PRO A 1 89 ? 6.273 -7.754 7.586 1 77.12 89 PRO A C 1
ATOM 688 O O . PRO A 1 89 ? 6.875 -7.562 8.648 1 77.12 89 PRO A O 1
ATOM 691 N N . GLU A 1 90 ? 5.062 -7.367 7.406 1 75.94 90 GLU A N 1
ATOM 692 C CA . GLU A 1 90 ? 4.324 -6.652 8.445 1 75.94 90 GLU A CA 1
ATOM 693 C C . GLU A 1 90 ? 4.168 -7.508 9.695 1 75.94 90 GLU A C 1
ATOM 695 O O . GLU A 1 90 ? 4.109 -6.984 10.812 1 75.94 90 GLU A O 1
ATOM 700 N N . GLN A 1 91 ? 4.16 -8.797 9.492 1 77.75 91 GLN A N 1
ATOM 701 C CA . GLN A 1 91 ? 4.004 -9.711 10.617 1 77.75 91 GLN A CA 1
ATOM 702 C C . GLN A 1 91 ? 5.32 -10.422 10.938 1 77.75 91 GLN A C 1
ATOM 704 O O . GLN A 1 91 ? 5.379 -11.242 11.852 1 77.75 91 GLN A O 1
ATOM 709 N N . ARG A 1 92 ? 6.336 -10.148 10.141 1 79.12 92 ARG A N 1
ATOM 710 C CA . ARG A 1 92 ? 7.68 -10.672 10.352 1 79.12 92 ARG A CA 1
ATOM 711 C C . ARG A 1 92 ? 7.68 -12.195 10.305 1 79.12 92 ARG A C 1
ATOM 713 O O . ARG A 1 92 ? 8.273 -12.852 11.164 1 79.12 92 ARG A O 1
ATOM 720 N N . CYS A 1 93 ? 6.887 -12.703 9.422 1 84.75 93 CYS A N 1
ATOM 721 C CA . CYS A 1 93 ? 6.809 -14.148 9.25 1 84.75 93 CYS A CA 1
ATOM 722 C C . CYS A 1 93 ? 6.652 -14.516 7.781 1 84.75 93 CYS A C 1
ATOM 724 O O . CYS A 1 93 ? 6.605 -13.633 6.918 1 84.75 93 CYS A O 1
ATOM 726 N N . GLN A 1 94 ? 6.773 -15.805 7.562 1 87.88 94 GLN A N 1
ATOM 727 C CA . GLN A 1 94 ? 6.461 -16.359 6.25 1 87.88 94 GLN A CA 1
ATOM 728 C C . GLN A 1 94 ? 5.117 -17.078 6.262 1 87.88 94 GLN A C 1
ATOM 730 O O . GLN A 1 94 ? 4.781 -17.75 7.238 1 87.88 94 GLN A O 1
ATOM 735 N N . GLN A 1 95 ? 4.414 -16.828 5.297 1 90.38 95 GLN A N 1
ATOM 736 C CA . GLN A 1 95 ? 3.16 -17.562 5.16 1 90.38 95 GLN A CA 1
ATOM 737 C C . GLN A 1 95 ? 3.297 -18.719 4.164 1 90.38 95 GLN A C 1
ATOM 739 O O . GLN A 1 95 ? 3.775 -18.516 3.045 1 90.38 95 GLN A O 1
ATOM 744 N N . LEU A 1 96 ? 2.992 -19.891 4.617 1 93.88 96 LEU A N 1
ATOM 745 C CA . LEU A 1 96 ? 2.932 -21.062 3.762 1 93.88 96 LEU A CA 1
ATOM 746 C C . LEU A 1 96 ? 1.493 -21.375 3.359 1 93.88 96 LEU A C 1
ATOM 748 O O . LEU A 1 96 ? 0.614 -21.484 4.219 1 93.88 96 LEU A O 1
ATOM 752 N N . ASP A 1 97 ? 1.27 -21.438 2.111 1 95.12 97 ASP A N 1
ATOM 753 C CA . ASP A 1 97 ? -0.045 -21.828 1.618 1 95.12 97 ASP A CA 1
ATOM 754 C C . ASP A 1 97 ? -0.022 -23.266 1.098 1 95.12 97 ASP A C 1
ATOM 756 O O . ASP A 1 97 ? 0.904 -23.656 0.385 1 95.12 97 ASP A O 1
ATOM 760 N N . VAL A 1 98 ? -0.951 -24 1.496 1 96.56 98 VAL A N 1
ATOM 761 C CA . VAL A 1 98 ? -1.152 -25.359 1.008 1 96.56 98 VAL A CA 1
ATOM 762 C C . VAL A 1 98 ? -2.451 -25.438 0.21 1 96.56 98 VAL A C 1
ATOM 764 O O . VAL A 1 98 ? -3.535 -25.219 0.756 1 96.56 98 VAL A O 1
ATOM 767 N N . LEU A 1 99 ? -2.344 -25.703 -1.032 1 97.06 99 LEU A N 1
ATOM 768 C CA . LEU A 1 99 ? -3.502 -25.844 -1.909 1 97.06 99 LEU A CA 1
ATOM 769 C C . LEU A 1 99 ? -3.67 -27.281 -2.371 1 97.06 99 LEU A C 1
ATOM 771 O O . LEU A 1 99 ? -2.719 -28.062 -2.326 1 97.06 99 LEU A O 1
ATOM 775 N N . VAL A 1 100 ? -4.848 -27.578 -2.77 1 97.31 100 VAL A N 1
ATOM 776 C CA . VAL A 1 100 ? -5.141 -28.906 -3.295 1 97.31 100 VAL A CA 1
ATOM 777 C C . VAL A 1 100 ? -5.766 -28.797 -4.684 1 97.31 100 VAL A C 1
ATOM 779 O O . VAL A 1 100 ? -6.59 -27.906 -4.926 1 97.31 100 VAL A O 1
ATOM 782 N N . ARG A 1 101 ? -5.266 -29.5 -5.586 1 97.12 101 ARG A N 1
ATOM 783 C CA . ARG A 1 101 ? -5.75 -29.562 -6.961 1 97.12 101 ARG A CA 1
ATOM 784 C C . ARG A 1 101 ? -6.344 -30.938 -7.27 1 97.12 101 ARG A C 1
ATOM 786 O O . ARG A 1 101 ? -5.719 -31.969 -7 1 97.12 101 ARG A O 1
ATOM 793 N N . TYR A 1 102 ? -7.559 -31.016 -7.805 1 97.62 102 TYR A N 1
ATOM 794 C CA . TYR A 1 102 ? -8.219 -32.281 -8.094 1 97.62 102 TYR A CA 1
ATOM 795 C C . TYR A 1 102 ? -9.344 -32.094 -9.102 1 97.62 102 TYR A C 1
ATOM 797 O O . TYR A 1 102 ? -9.727 -30.969 -9.406 1 97.62 102 TYR A O 1
ATOM 805 N N . PHE A 1 103 ? -9.766 -33.188 -9.68 1 97.5 103 PHE A N 1
ATOM 806 C CA . PHE A 1 103 ? -10.922 -33.156 -10.57 1 97.5 103 PHE A CA 1
ATOM 807 C C . PHE A 1 103 ? -12.219 -33.281 -9.773 1 97.5 103 PHE A C 1
ATOM 809 O O . PHE A 1 103 ? -12.484 -34.312 -9.156 1 97.5 103 PHE A O 1
ATOM 816 N N . SER A 1 104 ? -13 -32.25 -9.758 1 96 104 SER A N 1
ATOM 817 C CA . SER A 1 104 ? -14.258 -32.219 -9.023 1 96 104 SER A CA 1
ATOM 818 C C . SER A 1 104 ? -15.391 -32.812 -9.859 1 96 104 SER A C 1
ATOM 820 O O . SER A 1 104 ? -15.688 -32.312 -10.945 1 96 104 SER A O 1
ATOM 822 N N . ASP A 1 105 ? -16.016 -33.781 -9.289 1 91.94 105 ASP A N 1
ATOM 823 C CA . ASP A 1 105 ? -17.156 -34.375 -9.977 1 91.94 105 ASP A CA 1
ATOM 824 C C . ASP A 1 105 ? -18.344 -33.406 -10.031 1 91.94 105 ASP A C 1
ATOM 826 O O . ASP A 1 105 ? -19.141 -33.469 -10.961 1 91.94 105 ASP A O 1
ATOM 830 N N . ARG A 1 106 ? -18.344 -32.594 -9.055 1 90.44 106 ARG A N 1
ATOM 831 C CA . ARG A 1 106 ? -19.438 -31.625 -8.984 1 90.44 106 ARG A CA 1
ATOM 832 C C . ARG A 1 106 ? -19.281 -30.531 -10.031 1 90.44 106 ARG A C 1
ATOM 834 O O . ARG A 1 106 ? -20.25 -30.141 -10.688 1 90.44 106 ARG A O 1
ATOM 841 N N . GLN A 1 107 ? -18.062 -30.094 -10.211 1 93.12 107 GLN A N 1
ATOM 842 C CA . GLN A 1 107 ? -17.797 -29.016 -11.148 1 93.12 107 GLN A CA 1
ATOM 843 C C . GLN A 1 107 ? -17.5 -29.562 -12.539 1 93.12 107 GLN A C 1
ATOM 845 O O . GLN A 1 107 ? -17.516 -28.812 -13.523 1 93.12 107 GLN A O 1
ATOM 850 N N . LYS A 1 108 ? -17.125 -30.828 -12.633 1 94.38 108 LYS A N 1
ATOM 851 C CA . LYS A 1 108 ? -16.812 -31.531 -13.883 1 94.38 108 LYS A CA 1
ATOM 852 C C . LYS A 1 108 ? -15.578 -30.938 -14.547 1 94.38 108 LYS A C 1
ATOM 854 O O . LYS A 1 108 ? -15.539 -30.781 -15.773 1 94.38 108 LYS A O 1
ATOM 859 N N . ARG A 1 109 ? -14.711 -30.516 -13.758 1 95.19 109 ARG A N 1
ATOM 860 C CA . ARG A 1 109 ? -13.438 -29.969 -14.219 1 95.19 109 ARG A CA 1
ATOM 861 C C . ARG A 1 109 ? -12.406 -29.969 -13.094 1 95.19 109 ARG A C 1
ATOM 863 O O . ARG A 1 109 ? -12.734 -30.25 -11.938 1 95.19 109 ARG A O 1
ATOM 870 N N . VAL A 1 110 ? -11.211 -29.656 -13.406 1 96.69 110 VAL A N 1
ATOM 871 C CA . VAL A 1 110 ? -10.141 -29.547 -12.414 1 96.69 110 VAL A CA 1
ATOM 872 C C . VAL A 1 110 ? -10.297 -28.266 -11.617 1 96.69 110 VAL A C 1
ATOM 874 O O . VAL A 1 110 ? -10.555 -27.203 -12.18 1 96.69 110 VAL A O 1
ATOM 877 N N . VAL A 1 111 ? -10.227 -28.359 -10.312 1 96.25 111 VAL A N 1
ATOM 878 C CA . VAL A 1 111 ? -10.336 -27.188 -9.438 1 96.25 111 VAL A CA 1
ATOM 879 C C . VAL A 1 111 ? -9.133 -27.125 -8.5 1 96.25 111 VAL A C 1
ATOM 881 O O . VAL A 1 111 ? -8.477 -28.141 -8.25 1 96.25 111 VAL A O 1
ATOM 884 N N . VAL A 1 112 ? -8.797 -25.969 -8.117 1 96.44 112 VAL A N 1
ATOM 885 C CA . VAL A 1 112 ? -7.758 -25.734 -7.121 1 96.44 112 VAL A CA 1
ATOM 886 C C . VAL A 1 112 ? -8.367 -25.031 -5.902 1 96.44 112 VAL A C 1
ATOM 888 O O . VAL A 1 112 ? -9 -23.984 -6.031 1 96.44 112 VAL A O 1
ATOM 891 N N . GLU A 1 113 ? -8.203 -25.656 -4.762 1 96.94 113 GLU A N 1
ATOM 892 C CA . GLU A 1 113 ? -8.812 -25.141 -3.539 1 96.94 113 GLU A CA 1
ATOM 893 C C . GLU A 1 113 ? -7.758 -24.891 -2.463 1 96.94 113 GLU A C 1
ATOM 895 O O . GLU A 1 113 ? -6.703 -25.516 -2.461 1 96.94 113 GLU A O 1
ATOM 900 N N . HIS A 1 114 ? -8.055 -23.969 -1.609 1 96.81 114 HIS A N 1
ATOM 901 C CA . HIS A 1 114 ? -7.215 -23.688 -0.45 1 96.81 114 HIS A CA 1
ATOM 902 C C . HIS A 1 114 ? -7.473 -24.688 0.673 1 96.81 114 HIS A C 1
ATOM 904 O O . HIS A 1 114 ? -8.625 -24.953 1.016 1 96.81 114 HIS A O 1
ATOM 910 N N . LEU A 1 115 ? -6.434 -25.281 1.224 1 97.06 115 LEU A N 1
ATOM 911 C CA . LEU A 1 115 ? -6.594 -26.203 2.332 1 97.06 115 LEU A CA 1
ATOM 912 C C . LEU A 1 115 ? -6.25 -25.547 3.66 1 97.06 115 LEU A C 1
ATOM 914 O O . LEU A 1 115 ? -7.059 -25.562 4.594 1 97.06 115 LEU A O 1
ATOM 918 N N . GLN A 1 116 ? -5.051 -24.953 3.682 1 96.88 116 GLN A N 1
ATOM 919 C CA . GLN A 1 116 ? -4.625 -24.328 4.93 1 96.88 116 GLN A CA 1
ATOM 920 C C . GLN A 1 116 ? -3.402 -23.438 4.711 1 96.88 116 GLN A C 1
ATOM 922 O O . GLN A 1 116 ? -2.576 -23.719 3.838 1 96.88 116 GLN A O 1
ATOM 927 N N . SER A 1 117 ? -3.385 -22.391 5.449 1 95.75 117 SER A N 1
ATOM 928 C CA . SER A 1 117 ? -2.211 -21.516 5.496 1 95.75 117 SER A CA 1
ATOM 929 C C . SER A 1 117 ? -1.562 -21.547 6.875 1 95.75 117 SER A C 1
ATOM 931 O O . SER A 1 117 ? -2.238 -21.766 7.883 1 95.75 117 SER A O 1
ATOM 933 N N . PHE A 1 118 ? -0.251 -21.359 6.891 1 94.88 118 PHE A N 1
ATOM 934 C CA . PHE A 1 118 ? 0.51 -21.359 8.133 1 94.88 118 PHE A CA 1
ATOM 935 C C . PHE A 1 118 ? 1.421 -20.141 8.219 1 94.88 118 PHE A C 1
ATOM 937 O O . PHE A 1 118 ? 1.855 -19.625 7.191 1 94.88 118 PHE A O 1
ATOM 944 N N . GLN A 1 119 ? 1.619 -19.672 9.367 1 89.69 119 GLN A N 1
ATOM 945 C CA . GLN A 1 119 ? 2.641 -18.656 9.633 1 89.69 119 GLN A CA 1
ATOM 946 C C . GLN A 1 119 ? 3.9 -19.297 10.219 1 89.69 119 GLN A C 1
ATOM 948 O O . GLN A 1 119 ? 3.852 -19.938 11.266 1 89.69 119 GLN A O 1
ATOM 953 N N . LEU A 1 120 ? 4.941 -19.047 9.445 1 88.62 120 LEU A N 1
ATOM 954 C CA . LEU A 1 120 ? 6.188 -19.703 9.836 1 88.62 120 LEU A CA 1
ATOM 955 C C . LEU A 1 120 ? 7.285 -18.672 10.078 1 88.62 120 LEU A C 1
ATOM 957 O O . LEU A 1 120 ? 7.266 -17.594 9.5 1 88.62 120 LEU A O 1
ATOM 961 N N . GLY A 1 121 ? 8.117 -18.922 10.977 1 80.06 121 GLY A N 1
ATOM 962 C CA . GLY A 1 121 ? 9.336 -18.141 11.133 1 80.06 121 GLY A CA 1
ATOM 963 C C . GLY A 1 121 ? 10.453 -18.578 10.203 1 80.06 121 GLY A C 1
ATOM 964 O O . GLY A 1 121 ? 10.539 -18.109 9.07 1 80.06 121 GLY A O 1
ATOM 965 N N . SER A 1 122 ? 11.219 -19.688 10.727 1 76.69 122 SER A N 1
ATOM 966 C CA . SER A 1 122 ? 12.219 -20.312 9.859 1 76.69 122 SER A CA 1
ATOM 967 C C . SER A 1 122 ? 11.617 -21.469 9.086 1 76.69 122 SER A C 1
ATOM 969 O O . SER A 1 122 ? 10.906 -22.297 9.648 1 76.69 122 SER A O 1
ATOM 971 N N . ALA A 1 123 ? 11.586 -21.391 7.832 1 75.25 123 ALA A N 1
ATOM 972 C CA . ALA A 1 123 ? 10.969 -22.422 6.988 1 75.25 123 ALA A CA 1
ATOM 973 C C . ALA A 1 123 ? 11.945 -23.562 6.719 1 75.25 123 ALA A C 1
ATOM 975 O O . ALA A 1 123 ? 12.32 -23.797 5.566 1 75.25 123 ALA A O 1
ATOM 976 N N . THR A 1 124 ? 12.242 -24.359 7.879 1 79.94 124 THR A N 1
ATOM 977 C CA . THR A 1 124 ? 13.07 -25.547 7.664 1 79.94 124 THR A CA 1
ATOM 978 C C . THR A 1 124 ? 12.234 -26.688 7.066 1 79.94 124 THR A C 1
ATOM 980 O O . THR A 1 124 ? 11.008 -26.625 7.078 1 79.94 124 THR A O 1
ATOM 983 N N . ALA A 1 125 ? 12.906 -27.656 6.535 1 83.06 125 ALA A N 1
ATOM 984 C CA . ALA A 1 125 ? 12.219 -28.781 5.902 1 83.06 125 ALA A CA 1
ATOM 985 C C . ALA A 1 125 ? 11.32 -29.5 6.895 1 83.06 125 ALA A C 1
ATOM 987 O O . ALA A 1 125 ? 10.211 -29.922 6.543 1 83.06 125 ALA A O 1
ATOM 988 N N . ASP A 1 126 ? 11.758 -29.516 8.125 1 85.44 126 ASP A N 1
ATOM 989 C CA . ASP A 1 126 ? 10.984 -30.219 9.148 1 85.44 126 ASP A CA 1
ATOM 990 C C . ASP A 1 126 ? 9.703 -29.453 9.484 1 85.44 126 ASP A C 1
ATOM 992 O O . ASP A 1 126 ? 8.641 -30.062 9.641 1 85.44 126 ASP A O 1
ATOM 996 N N . ILE A 1 127 ? 9.859 -28.203 9.594 1 88.31 127 ILE A N 1
ATOM 997 C CA . ILE A 1 127 ? 8.711 -27.359 9.914 1 88.31 127 ILE A CA 1
ATOM 998 C C . ILE A 1 127 ? 7.695 -27.406 8.773 1 88.31 127 ILE A C 1
ATOM 1000 O O . ILE A 1 127 ? 6.492 -27.531 9.008 1 88.31 127 ILE A O 1
ATOM 1004 N N . LEU A 1 128 ? 8.219 -27.406 7.617 1 90.38 128 LEU A N 1
ATOM 1005 C CA . LEU A 1 128 ? 7.355 -27.453 6.441 1 90.38 128 LEU A CA 1
ATOM 1006 C C . LEU A 1 128 ? 6.645 -28.797 6.352 1 90.38 128 LEU A C 1
ATOM 1008 O O . LEU A 1 128 ? 5.461 -28.859 6.012 1 90.38 128 LEU A O 1
ATOM 1012 N N . LEU A 1 129 ? 7.422 -29.828 6.625 1 90.44 129 LEU A N 1
ATOM 1013 C CA . LEU A 1 129 ? 6.848 -31.172 6.598 1 90.44 129 LEU A CA 1
ATOM 1014 C C . LEU A 1 129 ? 5.699 -31.297 7.594 1 90.44 129 LEU A C 1
ATOM 1016 O O . LEU A 1 129 ? 4.637 -31.828 7.262 1 90.44 129 LEU A O 1
ATOM 1020 N N . ASN A 1 130 ? 5.914 -30.781 8.742 1 91.5 130 ASN A N 1
ATOM 1021 C CA . ASN A 1 130 ? 4.879 -30.828 9.766 1 91.5 130 ASN A CA 1
ATOM 1022 C C . ASN A 1 130 ? 3.645 -30.031 9.367 1 91.5 130 ASN A C 1
ATOM 1024 O O . ASN A 1 130 ? 2.516 -30.438 9.641 1 91.5 130 ASN A O 1
ATOM 1028 N N . ALA A 1 131 ? 3.879 -28.922 8.789 1 93.19 131 ALA A N 1
ATOM 1029 C CA . ALA A 1 131 ? 2.771 -28.078 8.344 1 93.19 131 ALA A CA 1
ATOM 1030 C C . ALA A 1 131 ? 1.945 -28.797 7.27 1 93.19 131 ALA A C 1
ATOM 1032 O O . ALA A 1 131 ? 0.713 -28.781 7.32 1 93.19 131 ALA A O 1
ATOM 1033 N N . VAL A 1 132 ? 2.607 -29.438 6.34 1 93.12 132 VAL A N 1
ATOM 1034 C CA . VAL A 1 132 ? 1.916 -30.125 5.254 1 93.12 132 VAL A CA 1
ATOM 1035 C C . VAL A 1 132 ? 1.161 -31.328 5.809 1 93.12 132 VAL A C 1
ATOM 1037 O O . VAL A 1 132 ? 0.019 -31.594 5.422 1 93.12 132 VAL A O 1
ATOM 1040 N N . LYS A 1 133 ? 1.811 -32.031 6.734 1 93 133 LYS A N 1
ATOM 1041 C CA . LYS A 1 133 ? 1.157 -33.188 7.359 1 93 133 LYS A CA 1
ATOM 1042 C C . LYS A 1 133 ? -0.112 -32.75 8.094 1 93 133 LYS A C 1
ATOM 1044 O O . LYS A 1 133 ? -1.13 -33.438 8.039 1 93 133 LYS A O 1
ATOM 1049 N N . GLU A 1 134 ? 0.054 -31.656 8.695 1 94.12 134 GLU A N 1
ATOM 1050 C CA . GLU A 1 134 ? -1.108 -31.125 9.406 1 94.12 134 GLU A CA 1
ATOM 1051 C C . GLU A 1 134 ? -2.227 -30.75 8.438 1 94.12 134 GLU A C 1
ATOM 1053 O O . GLU A 1 134 ? -3.4 -31.016 8.703 1 94.12 134 GLU A O 1
ATOM 1058 N N . ALA A 1 135 ? -1.903 -30.188 7.371 1 94.94 135 ALA A N 1
ATOM 1059 C CA . ALA A 1 135 ? -2.881 -29.734 6.391 1 94.94 135 ALA A CA 1
ATOM 1060 C C . ALA A 1 135 ? -3.615 -30.906 5.754 1 94.94 135 ALA A C 1
ATOM 1062 O O . ALA A 1 135 ? -4.789 -30.797 5.395 1 94.94 135 ALA A O 1
ATOM 1063 N N . VAL A 1 136 ? -2.924 -32.094 5.578 1 94.19 136 VAL A N 1
ATOM 1064 C CA . VAL A 1 136 ? -3.516 -33.219 4.855 1 94.19 136 VAL A CA 1
ATOM 1065 C C . VAL A 1 136 ? -3.953 -34.281 5.844 1 94.19 136 VAL A C 1
ATOM 1067 O O . VAL A 1 136 ? -4.246 -35.438 5.449 1 94.19 136 VAL A O 1
ATOM 1070 N N . GLN A 1 137 ? -4.031 -33.938 7.023 1 92.69 137 GLN A N 1
ATOM 1071 C CA . GLN A 1 137 ? -4.309 -34.938 8.062 1 92.69 137 GLN A CA 1
ATOM 1072 C C . GLN A 1 137 ? -5.68 -35.562 7.867 1 92.69 137 GLN A C 1
ATOM 1074 O O . GLN A 1 137 ? -5.875 -36.75 8.188 1 92.69 137 GLN A O 1
ATOM 1079 N N . ASP A 1 138 ? -6.59 -34.844 7.34 1 93.44 138 ASP A N 1
ATOM 1080 C CA . ASP A 1 138 ? -7.957 -35.344 7.199 1 93.44 138 ASP A CA 1
ATOM 1081 C C . ASP A 1 138 ? -8.18 -35.938 5.816 1 93.44 138 ASP A C 1
ATOM 1083 O O . ASP A 1 138 ? -9.305 -36.312 5.469 1 93.44 138 ASP A O 1
ATOM 1087 N N . LEU A 1 139 ? -7.148 -36.125 5.016 1 95.5 139 LEU A N 1
ATOM 1088 C CA . LEU A 1 139 ? -7.273 -36.625 3.656 1 95.5 139 LEU A CA 1
ATOM 1089 C C . LEU A 1 139 ? -6.648 -38.031 3.537 1 95.5 139 LEU A C 1
ATOM 1091 O O . LEU A 1 139 ? -5.723 -38.375 4.277 1 95.5 139 LEU A O 1
ATOM 1095 N N . PRO A 1 140 ? -7.184 -38.781 2.648 1 93.69 140 PRO A N 1
ATOM 1096 C CA . PRO A 1 140 ? -6.594 -40.125 2.455 1 93.69 140 PRO A CA 1
ATOM 1097 C C . PRO A 1 140 ? -5.191 -40.062 1.853 1 93.69 140 PRO A C 1
ATOM 1099 O O . PRO A 1 140 ? -5.012 -39.562 0.745 1 93.69 140 PRO A O 1
ATOM 1102 N N . ARG A 1 141 ? -4.285 -40.656 2.434 1 88.62 141 ARG A N 1
ATOM 1103 C CA . ARG A 1 141 ? -2.875 -40.594 2.061 1 88.62 141 ARG A CA 1
ATOM 1104 C C . ARG A 1 141 ? -2.643 -41.281 0.718 1 88.62 141 ARG A C 1
ATOM 1106 O O . ARG A 1 141 ? -1.835 -40.812 -0.09 1 88.62 141 ARG A O 1
ATOM 1113 N N . ASP A 1 142 ? -3.354 -42.312 0.5 1 88.94 142 ASP A N 1
ATOM 1114 C CA . ASP A 1 142 ? -3.145 -43.125 -0.706 1 88.94 142 ASP A CA 1
ATOM 1115 C C . ASP A 1 142 ? -3.656 -42.375 -1.943 1 88.94 142 ASP A C 1
ATOM 1117 O O . ASP A 1 142 ? -3.316 -42.75 -3.072 1 88.94 142 ASP A O 1
ATOM 1121 N N . ASN A 1 143 ? -4.484 -41.375 -1.727 1 94 143 ASN A N 1
ATOM 1122 C CA . ASN A 1 143 ? -5.055 -40.625 -2.854 1 94 143 ASN A CA 1
ATOM 1123 C C . ASN A 1 143 ? -4.172 -39.469 -3.273 1 94 143 ASN A C 1
ATOM 1125 O O . ASN A 1 143 ? -4.441 -38.812 -4.277 1 94 143 ASN A O 1
ATOM 1129 N N . LEU A 1 144 ? -3.098 -39.25 -2.508 1 94 144 LEU A N 1
ATOM 1130 C CA . LEU A 1 144 ? -2.152 -38.219 -2.861 1 94 144 LEU A CA 1
ATOM 1131 C C . LEU A 1 144 ? -1.282 -38.625 -4.039 1 94 144 LEU A C 1
ATOM 1133 O O . LEU A 1 144 ? -0.54 -39.594 -3.947 1 94 144 LEU A O 1
ATOM 1137 N N . LEU A 1 145 ? -1.375 -37.875 -5.117 1 94.31 145 LEU A N 1
ATOM 1138 C CA . LEU A 1 145 ? -0.701 -38.281 -6.355 1 94.31 145 LEU A CA 1
ATOM 1139 C C . LEU A 1 145 ? 0.687 -37.625 -6.434 1 94.31 145 LEU A C 1
ATOM 1141 O O . LEU A 1 145 ? 1.618 -38.25 -6.965 1 94.31 145 LEU A O 1
ATOM 1145 N N . CYS A 1 146 ? 0.691 -36.406 -6.043 1 92.19 146 CYS A N 1
ATOM 1146 C CA . CYS A 1 146 ? 1.905 -35.656 -6.305 1 92.19 146 CYS A CA 1
ATOM 1147 C C . CYS A 1 146 ? 2.02 -34.469 -5.348 1 92.19 146 CYS A C 1
ATOM 1149 O O . CYS A 1 146 ? 1.01 -33.938 -4.863 1 92.19 146 CYS A O 1
ATOM 1151 N N . PHE A 1 147 ? 3.262 -34.125 -5.023 1 90.38 147 PHE A N 1
ATOM 1152 C CA . PHE A 1 147 ? 3.611 -32.938 -4.293 1 90.38 147 PHE A CA 1
ATOM 1153 C C . PHE A 1 147 ? 4.332 -31.938 -5.203 1 90.38 147 PHE A C 1
ATOM 1155 O O . PHE A 1 147 ? 5.355 -32.25 -5.805 1 90.38 147 PHE A O 1
ATOM 1162 N N . TYR A 1 148 ? 3.771 -30.781 -5.262 1 89.25 148 TYR A N 1
ATOM 1163 C CA . TYR A 1 148 ? 4.305 -29.812 -6.219 1 89.25 148 TYR A CA 1
ATOM 1164 C C . TYR A 1 148 ? 4.734 -28.531 -5.52 1 89.25 148 TYR A C 1
ATOM 1166 O O . TYR A 1 148 ? 4.012 -28.016 -4.664 1 89.25 148 TYR A O 1
ATOM 1174 N N . SER A 1 149 ? 5.93 -27.984 -5.699 1 87.88 149 SER A N 1
ATOM 1175 C CA . SER A 1 149 ? 6.469 -26.766 -5.117 1 87.88 149 SER A CA 1
ATOM 1176 C C . SER A 1 149 ? 7.484 -26.109 -6.051 1 87.88 149 SER A C 1
ATOM 1178 O O . SER A 1 149 ? 7.746 -26.609 -7.145 1 87.88 149 SER A O 1
ATOM 1180 N N . ASP A 1 150 ? 7.949 -25.062 -5.461 1 80.88 150 ASP A N 1
ATOM 1181 C CA . ASP A 1 150 ? 9.055 -24.438 -6.188 1 80.88 150 ASP A CA 1
ATOM 1182 C C . ASP A 1 150 ? 10.344 -25.234 -6.008 1 80.88 150 ASP A C 1
ATOM 1184 O O . ASP A 1 150 ? 10.352 -26.297 -5.391 1 80.88 150 ASP A O 1
ATOM 1188 N N . GLY A 1 151 ? 11.438 -24.969 -6.562 1 69.75 151 GLY A N 1
ATOM 1189 C CA . GLY A 1 151 ? 12.57 -25.859 -6.742 1 69.75 151 GLY A CA 1
ATOM 1190 C C . GLY A 1 151 ? 13.695 -25.594 -5.758 1 69.75 151 GLY A C 1
ATOM 1191 O O . GLY A 1 151 ? 14.805 -26.094 -5.93 1 69.75 151 GLY A O 1
ATOM 1192 N N . PRO A 1 152 ? 13.375 -24.812 -4.668 1 70.38 152 PRO A N 1
ATOM 1193 C CA . PRO A 1 152 ? 14.5 -24.656 -3.746 1 70.38 152 PRO A CA 1
ATOM 1194 C C . PRO A 1 152 ? 14.844 -25.938 -2.994 1 70.38 152 PRO A C 1
ATOM 1196 O O . PRO A 1 152 ? 14.055 -26.875 -2.99 1 70.38 152 PRO A O 1
ATOM 1199 N N . ASN A 1 153 ? 15.992 -26.016 -2.541 1 69.88 153 ASN A N 1
ATOM 1200 C CA . ASN A 1 153 ? 16.531 -27.219 -1.91 1 69.88 153 ASN A CA 1
ATOM 1201 C C . ASN A 1 153 ? 15.656 -27.672 -0.736 1 69.88 153 ASN A C 1
ATOM 1203 O O . ASN A 1 153 ? 15.453 -28.859 -0.53 1 69.88 153 ASN A O 1
ATOM 1207 N N . VAL A 1 154 ? 15.18 -26.719 -0.09 1 75.5 154 VAL A N 1
ATOM 1208 C CA . VAL A 1 154 ? 14.359 -27.031 1.072 1 75.5 154 VAL A CA 1
ATOM 1209 C C . VAL A 1 154 ? 13.102 -27.781 0.627 1 75.5 154 VAL A C 1
ATOM 1211 O O . VAL A 1 154 ? 12.68 -28.75 1.274 1 75.5 154 VAL A O 1
ATOM 1214 N N . MET A 1 155 ? 12.609 -27.453 -0.457 1 78.19 155 MET A N 1
ATOM 1215 C CA . MET A 1 155 ? 11.391 -28.062 -0.973 1 78.19 155 MET A CA 1
ATOM 1216 C C . MET A 1 155 ? 11.664 -29.453 -1.533 1 78.19 155 MET A C 1
ATOM 1218 O O . MET A 1 155 ? 10.812 -30.344 -1.451 1 78.19 155 MET A O 1
ATOM 1222 N N . LYS A 1 156 ? 12.883 -29.625 -2.061 1 77.31 156 LYS A N 1
ATOM 1223 C CA . LYS A 1 156 ? 13.273 -30.953 -2.535 1 77.31 156 LYS A CA 1
ATOM 1224 C C . LYS A 1 156 ? 13.391 -31.938 -1.379 1 77.31 156 LYS A C 1
ATOM 1226 O O . LYS A 1 156 ? 12.953 -33.094 -1.491 1 77.31 156 LYS A O 1
ATOM 1231 N N . SER A 1 157 ? 13.969 -31.359 -0.356 1 79.75 157 SER A N 1
ATOM 1232 C CA . SER A 1 157 ? 14.062 -32.188 0.846 1 79.75 157 SER A CA 1
ATOM 1233 C C . SER A 1 157 ? 12.68 -32.531 1.394 1 79.75 157 SER A C 1
ATOM 1235 O O . SER A 1 157 ? 12.453 -33.656 1.848 1 79.75 157 SER A O 1
ATOM 1237 N N . LEU A 1 158 ? 11.875 -31.625 1.314 1 82.12 158 LEU A N 1
ATOM 1238 C CA . LEU A 1 158 ? 10.5 -31.828 1.763 1 82.12 158 LEU A CA 1
ATOM 1239 C C . LEU A 1 158 ? 9.82 -32.906 0.934 1 82.12 158 LEU A C 1
ATOM 1241 O O . LEU A 1 158 ? 9.148 -33.781 1.481 1 82.12 158 LEU A O 1
ATOM 1245 N N . LYS A 1 159 ? 9.984 -32.875 -0.32 1 81.62 159 LYS A N 1
ATOM 1246 C CA . LYS A 1 159 ? 9.391 -33.844 -1.223 1 81.62 159 LYS A CA 1
ATOM 1247 C C . LYS A 1 159 ? 9.891 -35.25 -0.908 1 81.62 159 LYS A C 1
ATOM 1249 O O . LYS A 1 159 ? 9.102 -36.219 -0.897 1 81.62 159 LYS A O 1
ATOM 1254 N N . ARG A 1 160 ? 11.117 -35.375 -0.624 1 82.94 160 ARG A N 1
ATOM 1255 C CA . ARG A 1 160 ? 11.711 -36.656 -0.291 1 82.94 160 ARG A CA 1
ATOM 1256 C C . ARG A 1 160 ? 11.125 -37.219 1.005 1 82.94 160 ARG A C 1
ATOM 1258 O O . ARG A 1 160 ? 10.797 -38.406 1.091 1 82.94 160 ARG A O 1
ATOM 1265 N N . ARG A 1 161 ? 10.992 -36.375 1.835 1 84.94 161 ARG A N 1
ATOM 1266 C CA . ARG A 1 161 ? 10.469 -36.781 3.135 1 84.94 161 ARG A CA 1
ATOM 1267 C C . ARG A 1 161 ? 8.992 -37.156 3.041 1 84.94 161 ARG A C 1
ATOM 1269 O O . ARG A 1 161 ? 8.531 -38.094 3.717 1 84.94 161 ARG A O 1
ATOM 1276 N N . LEU A 1 162 ? 8.297 -36.469 2.266 1 85.31 162 LEU A N 1
ATOM 1277 C CA . LEU A 1 162 ? 6.883 -36.75 2.066 1 85.31 162 LEU A CA 1
ATOM 1278 C C . LEU A 1 162 ? 6.695 -38.125 1.408 1 85.31 162 LEU A C 1
ATOM 1280 O O . LEU A 1 162 ? 5.762 -38.844 1.745 1 85.31 162 LEU A O 1
ATOM 1284 N N . LYS A 1 163 ? 7.598 -38.375 0.434 1 83.31 163 LYS A N 1
ATOM 1285 C CA . LYS A 1 163 ? 7.547 -39.656 -0.231 1 83.31 163 LYS A CA 1
ATOM 1286 C C . LYS A 1 163 ? 7.805 -40.812 0.758 1 83.31 163 LYS A C 1
ATOM 1288 O O . LYS A 1 163 ? 7.172 -41.844 0.678 1 83.31 163 LYS A O 1
ATOM 1293 N N . GLU A 1 164 ? 8.617 -40.531 1.718 1 83.06 164 GLU A N 1
ATOM 1294 C CA . GLU A 1 164 ? 8.969 -41.531 2.709 1 83.06 164 GLU A CA 1
ATOM 1295 C C . GLU A 1 164 ? 7.871 -41.688 3.764 1 83.06 164 GLU A C 1
ATOM 1297 O O . GLU A 1 164 ? 7.535 -42.781 4.176 1 83.06 164 GLU A O 1
ATOM 1302 N N . ASP A 1 165 ? 7.27 -40.594 4.098 1 81.81 165 ASP A N 1
ATOM 1303 C CA . ASP A 1 165 ? 6.395 -40.562 5.266 1 81.81 165 ASP A CA 1
ATOM 1304 C C . ASP A 1 165 ? 4.934 -40.75 4.863 1 81.81 165 ASP A C 1
ATOM 1306 O O . ASP A 1 165 ? 4.125 -41.25 5.637 1 81.81 165 ASP A O 1
ATOM 1310 N N . ILE A 1 166 ? 4.551 -40.25 3.762 1 77.38 166 ILE A N 1
ATOM 1311 C CA . ILE A 1 166 ? 3.127 -40.188 3.453 1 77.38 166 ILE A CA 1
ATOM 1312 C C . ILE A 1 166 ? 2.77 -41.219 2.396 1 77.38 166 ILE A C 1
ATOM 1314 O O . ILE A 1 166 ? 1.881 -42.031 2.607 1 77.38 166 ILE A O 1
ATOM 1318 N N . SER A 1 167 ? 3.389 -41.156 1.261 1 76.69 167 SER A N 1
ATOM 1319 C CA . SER A 1 167 ? 3.004 -42.031 0.166 1 76.69 167 SER A CA 1
ATOM 1320 C C . SER A 1 167 ? 4.207 -42.406 -0.696 1 76.69 167 SER A C 1
ATOM 1322 O O . SER A 1 167 ? 4.703 -41.562 -1.466 1 76.69 167 SER A O 1
ATOM 1324 N N . PRO A 1 168 ? 4.504 -43.594 -0.652 1 75.06 168 PRO A N 1
ATOM 1325 C CA . PRO A 1 168 ? 5.625 -44.031 -1.485 1 75.06 168 PRO A CA 1
ATOM 1326 C C . PRO A 1 168 ? 5.309 -44 -2.979 1 75.06 168 PRO A C 1
ATOM 1328 O O . PRO A 1 168 ? 6.219 -44 -3.809 1 75.06 168 PRO A O 1
ATOM 1331 N N . ALA A 1 169 ? 4.039 -43.844 -3.258 1 80.56 169 ALA A N 1
ATOM 1332 C CA . ALA A 1 169 ? 3.637 -43.875 -4.66 1 80.56 169 ALA A CA 1
ATOM 1333 C C . ALA A 1 169 ? 3.516 -42.469 -5.223 1 80.56 169 ALA A C 1
ATOM 1335 O O . ALA A 1 169 ? 2.867 -42.25 -6.25 1 80.56 169 ALA A O 1
ATOM 1336 N N . LEU A 1 170 ? 4.199 -41.562 -4.684 1 87.75 170 LEU A N 1
ATOM 1337 C CA . LEU A 1 170 ? 4.137 -40.188 -5.156 1 87.75 170 LEU A CA 1
ATOM 1338 C C . LEU A 1 170 ? 4.828 -40.031 -6.508 1 87.75 170 LEU A C 1
ATOM 1340 O O . LEU A 1 170 ? 5.973 -40.469 -6.672 1 87.75 170 LEU A O 1
ATOM 1344 N N . LEU A 1 171 ? 4.09 -39.469 -7.406 1 90.12 171 LEU A N 1
ATOM 1345 C CA . LEU A 1 171 ? 4.645 -39.25 -8.734 1 90.12 171 LEU A CA 1
ATOM 1346 C C . LEU A 1 171 ? 5.621 -38.094 -8.727 1 90.12 171 LEU A C 1
ATOM 1348 O O . LEU A 1 171 ? 5.383 -37.062 -8.055 1 90.12 171 LEU A O 1
ATOM 1352 N N . ASP A 1 172 ? 6.664 -38.25 -9.438 1 87.75 172 ASP A N 1
ATOM 1353 C CA . ASP A 1 172 ? 7.641 -37.156 -9.562 1 87.75 172 ASP A CA 1
ATOM 1354 C C . ASP A 1 172 ? 7.543 -36.5 -10.938 1 87.75 172 ASP A C 1
ATOM 1356 O O . ASP A 1 172 ? 8.031 -37.031 -11.93 1 87.75 172 ASP A O 1
ATOM 1360 N N . ILE A 1 173 ? 6.996 -35.375 -10.953 1 89 173 ILE A N 1
ATOM 1361 C CA . ILE A 1 173 ? 6.875 -34.656 -12.219 1 89 173 ILE A CA 1
ATOM 1362 C C . ILE A 1 173 ? 7.832 -33.469 -12.227 1 89 173 ILE A C 1
ATOM 1364 O O . ILE A 1 173 ? 7.742 -32.594 -13.094 1 89 173 ILE A O 1
ATOM 1368 N N . GLY A 1 174 ? 8.68 -33.438 -11.266 1 86 174 GLY A N 1
ATOM 1369 C CA . GLY A 1 174 ? 9.633 -32.344 -11.188 1 86 174 GLY A CA 1
ATOM 1370 C C . GLY A 1 174 ? 9.086 -31.141 -10.461 1 86 174 GLY A C 1
ATOM 1371 O O . GLY A 1 174 ? 8.125 -31.25 -9.703 1 86 174 GLY A O 1
ATOM 1372 N N . GLU A 1 175 ? 9.844 -30 -10.609 1 89.25 175 GLU A N 1
ATOM 1373 C CA . GLU A 1 175 ? 9.484 -28.734 -9.984 1 89.25 175 GLU A CA 1
ATOM 1374 C C . GLU A 1 175 ? 8.953 -27.75 -11.008 1 89.25 175 GLU A C 1
ATOM 1376 O O . GLU A 1 175 ? 8.898 -28.047 -12.203 1 89.25 175 GLU A O 1
ATOM 1381 N N . CYS A 1 176 ? 8.625 -26.609 -10.523 1 89.38 176 CYS A N 1
ATOM 1382 C CA . CYS A 1 176 ? 7.98 -25.625 -11.375 1 89.38 176 CYS A CA 1
ATOM 1383 C C . CYS A 1 176 ? 8.922 -25.156 -12.484 1 89.38 176 CYS A C 1
ATOM 1385 O O . CYS A 1 176 ? 9.945 -24.531 -12.211 1 89.38 176 CYS A O 1
ATOM 1387 N N . SER A 1 177 ? 8.531 -25.406 -13.711 1 91.25 177 SER A N 1
ATOM 1388 C CA . SER A 1 177 ? 9.328 -25.047 -14.875 1 91.25 177 SER A CA 1
ATOM 1389 C C . SER A 1 177 ? 9.281 -23.547 -15.133 1 91.25 177 SER A C 1
ATOM 1391 O O . SER A 1 177 ? 10.188 -22.984 -15.742 1 91.25 177 SER A O 1
ATOM 1393 N N . LEU A 1 178 ? 8.211 -22.906 -14.695 1 90.12 178 LEU A N 1
ATOM 1394 C CA . LEU A 1 178 ? 8.094 -21.453 -14.859 1 90.12 178 LEU A CA 1
ATOM 1395 C C . LEU A 1 178 ? 9.25 -20.75 -14.164 1 90.12 178 LEU A C 1
ATOM 1397 O O . LEU A 1 178 ? 9.852 -19.828 -14.727 1 90.12 178 LEU A O 1
ATOM 1401 N N . HIS A 1 179 ? 9.562 -21.156 -13 1 88.75 179 HIS A N 1
ATOM 1402 C CA . HIS A 1 179 ? 10.656 -20.562 -12.234 1 88.75 179 HIS A CA 1
ATOM 1403 C C . HIS A 1 179 ? 12 -20.828 -12.906 1 88.75 179 HIS A C 1
ATOM 1405 O O . HIS A 1 179 ? 12.891 -19.969 -12.875 1 88.75 179 HIS A O 1
ATOM 1411 N N . LYS A 1 180 ? 12.156 -21.984 -13.422 1 91.94 180 LYS A N 1
ATOM 1412 C CA . LYS A 1 180 ? 13.398 -22.328 -14.109 1 91.94 180 LYS A CA 1
ATOM 1413 C C . LYS A 1 180 ? 13.617 -21.438 -15.328 1 91.94 180 LYS A C 1
ATOM 1415 O O . LYS A 1 180 ? 14.734 -20.969 -15.578 1 91.94 180 LYS A O 1
ATOM 1420 N N . VAL A 1 181 ? 12.531 -21.25 -16.047 1 92.88 181 VAL A N 1
ATOM 1421 C CA . VAL A 1 181 ? 12.617 -20.406 -17.234 1 92.88 181 VAL A CA 1
ATOM 1422 C C . VAL A 1 181 ? 12.891 -18.969 -16.812 1 92.88 181 VAL A C 1
ATOM 1424 O O . VAL A 1 181 ? 13.703 -18.281 -17.453 1 92.88 181 VAL A O 1
ATOM 1427 N N . HIS A 1 182 ? 12.289 -18.531 -15.781 1 89.19 182 HIS A N 1
ATOM 1428 C CA . HIS A 1 182 ? 12.539 -17.188 -15.258 1 89.19 182 HIS A CA 1
ATOM 1429 C C . HIS A 1 182 ? 14.008 -17.016 -14.867 1 89.19 182 HIS A C 1
ATOM 1431 O O . HIS A 1 182 ? 14.625 -16 -15.195 1 89.19 182 HIS A O 1
ATOM 1437 N N . ASN A 1 183 ? 14.477 -17.969 -14.211 1 89.5 183 ASN A N 1
ATOM 1438 C CA . ASN A 1 183 ? 15.867 -17.922 -13.758 1 89.5 183 ASN A CA 1
ATOM 1439 C C . ASN A 1 183 ? 16.844 -17.953 -14.938 1 89.5 183 ASN A C 1
ATOM 1441 O O . ASN A 1 183 ? 17.891 -17.328 -14.891 1 89.5 183 ASN A O 1
ATOM 1445 N N . ALA A 1 184 ? 16.469 -18.719 -15.922 1 93.81 184 ALA A N 1
ATOM 1446 C CA . ALA A 1 184 ? 17.297 -18.766 -17.125 1 93.81 184 ALA A CA 1
ATOM 1447 C C . ALA A 1 184 ? 17.469 -17.375 -17.734 1 93.81 184 ALA A C 1
ATOM 1449 O O . ALA A 1 184 ? 18.578 -16.969 -18.078 1 93.81 184 ALA A O 1
ATOM 1450 N N . PHE A 1 185 ? 16.391 -16.719 -17.828 1 92.81 185 PHE A N 1
ATOM 1451 C CA . PHE A 1 185 ? 16.438 -15.359 -18.359 1 92.81 185 PHE A CA 1
ATOM 1452 C C . PHE A 1 185 ? 17.25 -14.445 -17.469 1 92.81 185 PHE A C 1
ATOM 1454 O O . PHE A 1 185 ? 18.016 -13.609 -17.953 1 92.81 185 PHE A O 1
ATOM 1461 N N . GLY A 1 186 ? 17.062 -14.562 -16.156 1 90.88 186 GLY A N 1
ATOM 1462 C CA . GLY A 1 186 ? 17.828 -13.773 -15.219 1 90.88 186 GLY A CA 1
ATOM 1463 C C . GLY A 1 186 ? 19.328 -13.961 -15.359 1 90.88 186 GLY A C 1
ATOM 1464 O O . GLY A 1 186 ? 20.094 -12.992 -15.352 1 90.88 186 GLY A O 1
ATOM 1465 N N . HIS A 1 187 ? 19.75 -15.18 -15.531 1 92.94 187 HIS A N 1
ATOM 1466 C CA . HIS A 1 187 ? 21.172 -15.484 -15.727 1 92.94 187 HIS A CA 1
ATOM 1467 C C . HIS A 1 187 ? 21.688 -14.898 -17.031 1 92.94 187 HIS A C 1
ATOM 1469 O O . HIS A 1 187 ? 22.812 -14.406 -17.109 1 92.94 187 HIS A O 1
ATOM 1475 N N . ALA A 1 188 ? 20.891 -15.016 -18.016 1 95.44 188 ALA A N 1
ATOM 1476 C CA . ALA A 1 188 ? 21.25 -14.453 -19.312 1 95.44 188 ALA A CA 1
ATOM 1477 C C . ALA A 1 188 ? 21.391 -12.93 -19.234 1 95.44 188 ALA A C 1
ATOM 1479 O O . ALA A 1 188 ? 22.344 -12.359 -19.766 1 95.44 188 ALA A O 1
ATOM 1480 N N . LEU A 1 189 ? 20.453 -12.336 -18.578 1 93.19 189 LEU A N 1
ATOM 1481 C CA . LEU A 1 189 ? 20.453 -10.891 -18.406 1 93.19 189 LEU A CA 1
ATOM 1482 C C . LEU A 1 189 ? 21.703 -10.43 -17.656 1 93.19 189 LEU A C 1
ATOM 1484 O O . LEU A 1 189 ? 22.25 -9.367 -17.953 1 93.19 189 LEU A O 1
ATOM 1488 N N . ALA A 1 190 ? 22.078 -11.195 -16.688 1 92.25 190 ALA A N 1
ATOM 1489 C CA . ALA A 1 190 ? 23.266 -10.875 -15.898 1 92.25 190 ALA A CA 1
ATOM 1490 C C . ALA A 1 190 ? 24.531 -10.914 -16.766 1 92.25 190 ALA A C 1
ATOM 1492 O O . ALA A 1 190 ? 25.469 -10.148 -16.547 1 92.25 190 ALA A O 1
ATOM 1493 N N . ALA A 1 191 ? 24.5 -11.789 -17.75 1 94 191 ALA A N 1
ATOM 1494 C CA . ALA A 1 191 ? 25.641 -11.922 -18.656 1 94 191 ALA A CA 1
ATOM 1495 C C . ALA A 1 191 ? 25.688 -10.766 -19.641 1 94 191 ALA A C 1
ATOM 1497 O O . ALA A 1 191 ? 26.781 -10.273 -19.969 1 94 191 ALA A O 1
ATOM 1498 N N . PHE A 1 192 ? 24.484 -10.352 -20.094 1 94.19 192 PHE A N 1
ATOM 1499 C CA . PHE A 1 192 ? 24.453 -9.289 -21.094 1 94.19 192 PHE A CA 1
ATOM 1500 C C . PHE A 1 192 ? 23.141 -8.523 -21.031 1 94.19 192 PHE A C 1
ATOM 1502 O O . PHE A 1 192 ? 22.094 -9.023 -21.438 1 94.19 192 PHE A O 1
ATOM 1509 N N . GLY A 1 193 ? 23.25 -7.27 -20.5 1 91.88 193 GLY A N 1
ATOM 1510 C CA . GLY A 1 193 ? 22.062 -6.43 -20.562 1 91.88 193 GLY A CA 1
ATOM 1511 C C . GLY A 1 193 ? 21.562 -5.98 -19.203 1 91.88 193 GLY A C 1
ATOM 1512 O O . GLY A 1 193 ? 20.516 -5.328 -19.094 1 91.88 193 GLY A O 1
ATOM 1513 N N . SER A 1 194 ? 22.234 -6.324 -18.141 1 91.31 194 SER A N 1
ATOM 1514 C CA . SER A 1 194 ? 21.828 -5.93 -16.797 1 91.31 194 SER A CA 1
ATOM 1515 C C . SER A 1 194 ? 21.797 -4.41 -16.641 1 91.31 194 SER A C 1
ATOM 1517 O O . SER A 1 194 ? 20.984 -3.871 -15.891 1 91.31 194 SER A O 1
ATOM 1519 N N . ASP A 1 195 ? 22.672 -3.801 -17.344 1 91.75 195 ASP A N 1
ATOM 1520 C CA . ASP A 1 195 ? 22.75 -2.344 -17.297 1 91.75 195 ASP A CA 1
ATOM 1521 C C . ASP A 1 195 ? 21.5 -1.713 -17.906 1 91.75 195 ASP A C 1
ATOM 1523 O O . ASP A 1 195 ? 21.031 -0.677 -17.438 1 91.75 195 ASP A O 1
ATOM 1527 N N . VAL A 1 196 ? 20.938 -2.352 -18.891 1 94.06 196 VAL A N 1
ATOM 1528 C CA . VAL A 1 196 ? 19.734 -1.848 -19.531 1 94.06 196 VAL A CA 1
ATOM 1529 C C . VAL A 1 196 ? 18.547 -1.992 -18.578 1 94.06 196 VAL A C 1
ATOM 1531 O O . VAL A 1 196 ? 17.703 -1.093 -18.469 1 94.06 196 VAL A O 1
ATOM 1534 N N . GLU A 1 197 ? 18.453 -3.125 -17.938 1 92.5 197 GLU A N 1
ATOM 1535 C CA . GLU A 1 197 ? 17.391 -3.32 -16.953 1 92.5 197 GLU A CA 1
ATOM 1536 C C . GLU A 1 197 ? 17.453 -2.264 -15.852 1 92.5 197 GLU A C 1
ATOM 1538 O O . GLU A 1 197 ? 16.422 -1.719 -15.453 1 92.5 197 GLU A O 1
ATOM 1543 N N . ALA A 1 198 ? 18.641 -2.025 -15.438 1 90.75 198 ALA A N 1
ATOM 1544 C CA . ALA A 1 198 ? 18.844 -1.019 -14.398 1 90.75 198 ALA A CA 1
ATOM 1545 C C . ALA A 1 198 ? 18.391 0.358 -14.867 1 90.75 198 ALA A C 1
ATOM 1547 O O . ALA A 1 198 ? 17.75 1.105 -14.117 1 90.75 198 ALA A O 1
ATOM 1548 N N . ALA A 1 199 ? 18.719 0.678 -16.047 1 93.44 199 ALA A N 1
ATOM 1549 C CA . ALA A 1 199 ? 18.328 1.965 -16.609 1 93.44 199 ALA A CA 1
ATOM 1550 C C . ALA A 1 199 ? 16.812 2.074 -16.719 1 93.44 199 ALA A C 1
ATOM 1552 O O . ALA A 1 199 ? 16.25 3.16 -16.562 1 93.44 199 ALA A O 1
ATOM 1553 N N . LEU A 1 200 ? 16.266 0.948 -17.078 1 93.94 200 LEU A N 1
ATOM 1554 C CA . LEU A 1 200 ? 14.805 0.897 -17.172 1 93.94 200 LEU A CA 1
ATOM 1555 C C . LEU A 1 200 ? 14.156 1.207 -15.836 1 93.94 200 LEU A C 1
ATOM 1557 O O . LEU A 1 200 ? 13.219 2.006 -15.758 1 93.94 200 LEU A O 1
ATOM 1561 N N . VAL A 1 201 ? 14.633 0.63 -14.82 1 91.94 201 VAL A N 1
ATOM 1562 C CA . VAL A 1 201 ? 14.117 0.849 -13.477 1 91.94 201 VAL A CA 1
ATOM 1563 C C . VAL A 1 201 ? 14.375 2.295 -13.055 1 91.94 201 VAL A C 1
ATOM 1565 O O . VAL A 1 201 ? 13.5 2.943 -12.477 1 91.94 201 VAL A O 1
ATOM 1568 N N . ASP A 1 202 ? 15.57 2.797 -13.383 1 91.25 202 ASP A N 1
ATOM 1569 C CA . ASP A 1 202 ? 15.93 4.172 -13.055 1 91.25 202 ASP A CA 1
ATOM 1570 C C . ASP A 1 202 ? 15.008 5.164 -13.75 1 91.25 202 ASP A C 1
ATOM 1572 O O . ASP A 1 202 ? 14.617 6.18 -13.172 1 91.25 202 ASP A O 1
ATOM 1576 N N . THR A 1 203 ? 14.711 4.867 -14.938 1 93.12 203 THR A N 1
ATOM 1577 C CA . THR A 1 203 ? 13.836 5.746 -15.703 1 93.12 203 THR A CA 1
ATOM 1578 C C . THR A 1 203 ? 12.453 5.828 -15.055 1 93.12 203 THR A C 1
ATOM 1580 O O . THR A 1 203 ? 11.891 6.918 -14.914 1 93.12 203 THR A O 1
ATOM 1583 N N . TYR A 1 204 ? 11.914 4.719 -14.664 1 92.12 204 TYR A N 1
ATOM 1584 C CA . TYR A 1 204 ? 10.617 4.672 -14.008 1 92.12 204 TYR A CA 1
ATOM 1585 C C . TYR A 1 204 ? 10.617 5.504 -12.734 1 92.12 204 TYR A C 1
ATOM 1587 O O . TYR A 1 204 ? 9.727 6.328 -12.516 1 92.12 204 TYR A O 1
ATOM 1595 N N . CYS A 1 205 ? 11.664 5.336 -12.008 1 88.94 205 CYS A N 1
ATOM 1596 C CA . CYS A 1 205 ? 11.758 6.02 -10.719 1 88.94 205 CYS A CA 1
ATOM 1597 C C . CYS A 1 205 ? 11.977 7.516 -10.914 1 88.94 205 CYS A C 1
ATOM 1599 O O . CYS A 1 205 ? 11.438 8.328 -10.164 1 88.94 205 CYS A O 1
ATOM 1601 N N . PHE A 1 206 ? 12.734 7.883 -11.891 1 88.19 206 PHE A N 1
ATOM 1602 C CA . PHE A 1 206 ? 13.07 9.273 -12.172 1 88.19 206 PHE A CA 1
ATOM 1603 C C . PHE A 1 206 ? 11.812 10.086 -12.469 1 88.19 206 PHE A C 1
ATOM 1605 O O . PHE A 1 206 ? 11.672 11.219 -12.008 1 88.19 206 PHE A O 1
ATOM 1612 N N . PHE A 1 207 ? 10.906 9.492 -13.141 1 88.81 207 PHE A N 1
ATOM 1613 C CA . PHE A 1 207 ? 9.734 10.242 -13.57 1 88.81 207 PHE A CA 1
ATOM 1614 C C . PHE A 1 207 ? 8.57 10.023 -12.617 1 88.81 207 PHE A C 1
ATOM 1616 O O . PHE A 1 207 ? 7.727 10.906 -12.445 1 88.81 207 PHE A O 1
ATOM 1623 N N . LYS A 1 208 ? 8.461 8.875 -12.023 1 86.44 208 LYS A N 1
ATOM 1624 C CA . LYS A 1 208 ? 7.348 8.562 -11.125 1 86.44 208 LYS A CA 1
ATOM 1625 C C . LYS A 1 208 ? 7.352 9.469 -9.906 1 86.44 208 LYS A C 1
ATOM 1627 O O . LYS A 1 208 ? 6.293 9.883 -9.422 1 86.44 208 LYS A O 1
ATOM 1632 N N . ASN A 1 209 ? 8.492 9.859 -9.453 1 78.94 209 ASN A N 1
ATOM 1633 C CA . ASN A 1 209 ? 8.617 10.516 -8.156 1 78.94 209 ASN A CA 1
ATOM 1634 C C . ASN A 1 209 ? 8.633 12.031 -8.297 1 78.94 209 ASN A C 1
ATOM 1636 O O . ASN A 1 209 ? 8.805 12.75 -7.309 1 78.94 209 ASN A O 1
ATOM 1640 N N . SER A 1 210 ? 8.531 12.523 -9.531 1 82.88 210 SER A N 1
ATOM 1641 C CA . SER A 1 210 ? 8.562 13.969 -9.727 1 82.88 210 SER A CA 1
ATOM 1642 C C . SER A 1 210 ? 7.48 14.414 -10.703 1 82.88 210 SER A C 1
ATOM 1644 O O . SER A 1 210 ? 7.559 14.125 -11.906 1 82.88 210 SER A O 1
ATOM 1646 N N . ALA A 1 211 ? 6.629 15.133 -10.148 1 82.38 211 ALA A N 1
ATOM 1647 C CA . ALA A 1 211 ? 5.547 15.656 -10.977 1 82.38 211 ALA A CA 1
ATOM 1648 C C . ALA A 1 211 ? 6.086 16.625 -12.031 1 82.38 211 ALA A C 1
ATOM 1650 O O . ALA A 1 211 ? 5.586 16.641 -13.164 1 82.38 211 ALA A O 1
ATOM 1651 N N . SER A 1 212 ? 7.066 17.422 -11.672 1 83.31 212 SER A N 1
ATOM 1652 C CA . SER A 1 212 ? 7.66 18.375 -12.602 1 83.31 212 SER A CA 1
ATOM 1653 C C . SER A 1 212 ? 8.328 17.672 -13.773 1 83.31 212 SER A C 1
ATOM 1655 O O . SER A 1 212 ? 8.172 18.078 -14.922 1 83.31 212 SER A O 1
ATOM 1657 N N . ARG A 1 213 ? 9 16.594 -13.492 1 86.81 213 ARG A N 1
ATOM 1658 C CA . ARG A 1 213 ? 9.672 15.844 -14.539 1 86.81 213 ARG A CA 1
ATOM 1659 C C . ARG A 1 213 ? 8.664 15.141 -15.445 1 86.81 213 ARG A C 1
ATOM 1661 O O . ARG A 1 213 ? 8.875 15.039 -16.656 1 86.81 213 ARG A O 1
ATOM 1668 N N . SER A 1 214 ? 7.621 14.672 -14.836 1 88.12 214 SER A N 1
ATOM 1669 C CA . SER A 1 214 ? 6.574 14.016 -15.609 1 88.12 214 SER A CA 1
ATOM 1670 C C . SER A 1 214 ? 5.891 14.992 -16.562 1 88.12 214 SER A C 1
ATOM 1672 O O . SER A 1 214 ? 5.523 14.625 -17.672 1 88.12 214 SER A O 1
ATOM 1674 N N . GLU A 1 215 ? 5.695 16.156 -16.078 1 87.44 215 GLU A N 1
ATOM 1675 C CA . GLU A 1 215 ? 5.109 17.188 -16.938 1 87.44 215 GLU A CA 1
ATOM 1676 C C . GLU A 1 215 ? 6.035 17.531 -18.109 1 87.44 215 GLU A C 1
ATOM 1678 O O . GLU A 1 215 ? 5.578 17.719 -19.234 1 87.44 215 GLU A O 1
ATOM 1683 N N . ARG A 1 216 ? 7.285 17.625 -17.828 1 88.81 216 ARG A N 1
ATOM 1684 C CA . ARG A 1 216 ? 8.266 17.891 -18.875 1 88.81 216 ARG A CA 1
ATOM 1685 C C . ARG A 1 216 ? 8.289 16.75 -19.891 1 88.81 216 ARG A C 1
ATOM 1687 O O . ARG A 1 216 ? 8.453 17 -21.094 1 88.81 216 ARG A O 1
ATOM 1694 N N . LEU A 1 217 ? 8.188 15.578 -19.344 1 91.81 217 LEU A N 1
ATOM 1695 C CA . LEU A 1 217 ? 8.141 14.43 -20.234 1 91.81 217 LEU A CA 1
ATOM 1696 C C . LEU A 1 217 ? 6.93 14.508 -21.156 1 91.81 217 LEU A C 1
ATOM 1698 O O . LEU A 1 217 ? 7.043 14.273 -22.359 1 91.81 217 LEU A O 1
ATOM 1702 N N . LYS A 1 218 ? 5.812 14.82 -20.594 1 90.56 218 LYS A N 1
ATOM 1703 C CA . LYS A 1 218 ? 4.598 14.953 -21.391 1 90.56 218 LYS A CA 1
ATOM 1704 C C . LYS A 1 218 ? 4.758 16.031 -22.469 1 90.56 218 LYS A C 1
ATOM 1706 O O . LYS A 1 218 ? 4.328 15.836 -23.609 1 90.56 218 LYS A O 1
ATOM 1711 N N . ALA A 1 219 ? 5.316 17.141 -22.078 1 89.81 219 ALA A N 1
ATOM 1712 C CA . ALA A 1 219 ? 5.555 18.219 -23.031 1 89.81 219 ALA A CA 1
ATOM 1713 C C . ALA A 1 219 ? 6.465 17.766 -24.172 1 89.81 219 ALA A C 1
ATOM 1715 O O . ALA A 1 219 ? 6.23 18.094 -25.328 1 89.81 219 ALA A O 1
ATOM 1716 N N . SER A 1 220 ? 7.473 17.031 -23.766 1 93.06 220 SER A N 1
ATOM 1717 C CA . SER A 1 220 ? 8.406 16.531 -24.766 1 93.06 220 SER A CA 1
ATOM 1718 C C . SER A 1 220 ? 7.738 15.5 -25.672 1 93.06 220 SER A C 1
ATOM 1720 O O . SER A 1 220 ? 8.023 15.438 -26.875 1 93.06 220 SER A O 1
ATOM 1722 N N . GLN A 1 221 ? 6.922 14.641 -25.094 1 93.81 221 GLN A N 1
ATOM 1723 C CA . GLN A 1 221 ? 6.184 13.656 -25.875 1 93.81 221 GLN A CA 1
ATOM 1724 C C . GLN A 1 221 ? 5.293 14.328 -26.922 1 93.81 221 GLN A C 1
ATOM 1726 O O . GLN A 1 221 ? 5.246 13.898 -28.078 1 93.81 221 GLN A O 1
ATOM 1731 N N . ILE A 1 222 ? 4.684 15.383 -26.516 1 91.69 222 ILE A N 1
ATOM 1732 C CA . ILE A 1 222 ? 3.811 16.125 -27.406 1 91.69 222 ILE A CA 1
ATOM 1733 C C . ILE A 1 222 ? 4.645 16.797 -28.516 1 91.69 222 ILE A C 1
ATOM 1735 O O . ILE A 1 222 ? 4.293 16.719 -29.688 1 91.69 222 ILE A O 1
ATOM 1739 N N . ALA A 1 223 ? 5.727 17.406 -28.125 1 92.81 223 ALA A N 1
ATOM 1740 C CA . ALA A 1 223 ? 6.594 18.094 -29.062 1 92.81 223 ALA A CA 1
ATOM 1741 C C . ALA A 1 223 ? 7.145 17.141 -30.109 1 92.81 223 ALA A C 1
ATOM 1743 O O . ALA A 1 223 ? 7.301 17.5 -31.281 1 92.81 223 ALA A O 1
ATOM 1744 N N . LEU A 1 224 ? 7.359 15.93 -29.688 1 94.81 224 LEU A N 1
ATOM 1745 C CA . LEU A 1 224 ? 7.969 14.945 -30.578 1 94.81 224 LEU A CA 1
ATOM 1746 C C . LEU A 1 224 ? 6.906 14.047 -31.203 1 94.81 224 LEU A C 1
ATOM 1748 O O . LEU A 1 224 ? 7.234 13.086 -31.906 1 94.81 224 LEU A O 1
ATOM 1752 N N . ASN A 1 225 ? 5.703 14.281 -30.906 1 92.81 225 ASN A N 1
ATOM 1753 C CA . ASN A 1 225 ? 4.578 13.523 -31.438 1 92.81 225 ASN A CA 1
ATOM 1754 C C . ASN A 1 225 ? 4.641 12.055 -31.031 1 92.81 225 ASN A C 1
ATOM 1756 O O . ASN A 1 225 ? 4.516 11.164 -31.859 1 92.81 225 ASN A O 1
ATOM 1760 N N . LEU A 1 226 ? 4.953 11.867 -29.797 1 93 226 LEU A N 1
ATOM 1761 C CA . LEU A 1 226 ? 4.961 10.531 -29.219 1 93 226 LEU A CA 1
ATOM 1762 C C . LEU A 1 226 ? 3.707 10.297 -28.375 1 93 226 LEU A C 1
ATOM 1764 O O . LEU A 1 226 ? 3.092 11.242 -27.891 1 93 226 LEU A O 1
ATOM 1768 N N . PRO A 1 227 ? 3.299 9.062 -28.312 1 90.12 227 PRO A N 1
ATOM 1769 C CA . PRO A 1 227 ? 2.156 8.781 -27.438 1 90.12 227 PRO A CA 1
ATOM 1770 C C . PRO A 1 227 ? 2.428 9.156 -25.984 1 90.12 227 PRO A C 1
ATOM 1772 O O . PRO A 1 227 ? 3.53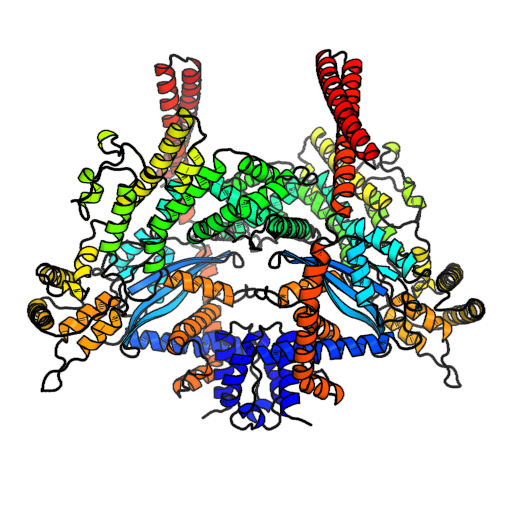7 8.945 -25.484 1 90.12 227 PRO A O 1
ATOM 1775 N N . GLU A 1 228 ? 1.424 9.672 -25.391 1 85.25 228 GLU A N 1
ATOM 1776 C CA . GLU A 1 228 ? 1.556 10.102 -24 1 85.25 228 GLU A CA 1
ATOM 1777 C C . GLU A 1 228 ? 1.433 8.922 -23.047 1 85.25 228 GLU A C 1
ATOM 1779 O O . GLU A 1 228 ? 0.502 8.859 -22.234 1 85.25 228 GLU A O 1
ATOM 1784 N N . ASN A 1 229 ? 2.42 8.078 -23.047 1 83.69 229 ASN A N 1
ATOM 1785 C CA . ASN A 1 229 ? 2.414 6.895 -22.188 1 83.69 229 ASN A CA 1
ATOM 1786 C C . ASN A 1 229 ? 3.25 7.109 -20.938 1 83.69 229 ASN A C 1
ATOM 1788 O O . ASN A 1 229 ? 4.215 7.875 -20.953 1 83.69 229 ASN A O 1
ATOM 1792 N N . VAL A 1 230 ? 2.76 6.422 -19.891 1 82.31 230 VAL A N 1
ATOM 1793 C CA . VAL A 1 230 ? 3.553 6.383 -18.656 1 82.31 230 VAL A CA 1
ATOM 1794 C C . VAL A 1 230 ? 4.387 5.102 -18.625 1 82.31 230 VAL A C 1
ATOM 1796 O O . VAL A 1 230 ? 4.027 4.102 -19.25 1 82.31 230 VAL A O 1
ATOM 1799 N N . PHE A 1 231 ? 5.516 5.211 -18.031 1 88.5 231 PHE A N 1
ATOM 1800 C CA . PHE A 1 231 ? 6.422 4.07 -17.984 1 88.5 231 PHE A CA 1
ATOM 1801 C C . PHE A 1 231 ? 5.859 2.967 -17.109 1 88.5 231 PHE A C 1
ATOM 1803 O O . PHE A 1 231 ? 5.223 3.244 -16.078 1 88.5 231 PHE A O 1
ATOM 1810 N N . LEU A 1 232 ? 6.164 1.771 -17.453 1 86.31 232 LEU A N 1
ATOM 1811 C CA . LEU A 1 232 ? 5.719 0.598 -16.703 1 86.31 232 LEU A CA 1
ATOM 1812 C C . LEU A 1 232 ? 6.754 0.193 -15.664 1 86.31 232 LEU A C 1
ATOM 1814 O O . LEU A 1 232 ? 7.957 0.234 -15.93 1 86.31 232 LEU A O 1
ATOM 1818 N N . ARG A 1 233 ? 6.25 -0.093 -14.523 1 85.62 233 ARG A N 1
ATOM 1819 C CA . ARG A 1 233 ? 7.148 -0.551 -13.469 1 85.62 233 ARG A CA 1
ATOM 1820 C C . ARG A 1 233 ? 7.645 -1.967 -13.742 1 85.62 233 ARG A C 1
ATOM 1822 O O . ARG A 1 233 ? 6.844 -2.877 -13.969 1 85.62 233 ARG A O 1
ATOM 1829 N N . HIS A 1 234 ? 8.953 -2.139 -13.766 1 87.56 234 HIS A N 1
ATOM 1830 C CA . HIS A 1 234 ? 9.57 -3.451 -13.93 1 87.56 234 HIS A CA 1
ATOM 1831 C C . HIS A 1 234 ? 10.094 -3.979 -12.602 1 87.56 234 HIS A C 1
ATOM 1833 O O . HIS A 1 234 ? 10.719 -3.236 -11.836 1 87.56 234 HIS A O 1
ATOM 1839 N N . VAL A 1 235 ? 9.672 -5.246 -12.336 1 77 235 VAL A N 1
ATOM 1840 C CA . VAL A 1 235 ? 10.195 -5.93 -11.156 1 77 235 VAL A CA 1
ATOM 1841 C C . VAL A 1 235 ? 11.062 -7.113 -11.578 1 77 235 VAL A C 1
ATOM 1843 O O . VAL A 1 235 ? 10.602 -7.988 -12.32 1 77 235 VAL A O 1
ATOM 1846 N N . SER A 1 236 ? 12.203 -7.145 -11.102 1 75.06 236 SER A N 1
ATOM 1847 C CA . SER A 1 236 ? 13.203 -8.102 -11.547 1 75.06 236 SER A CA 1
ATOM 1848 C C . SER A 1 236 ? 12.758 -9.539 -11.258 1 75.06 236 SER A C 1
ATOM 1850 O O . SER A 1 236 ? 13.148 -10.469 -11.969 1 75.06 236 SER A O 1
ATOM 1852 N N . SER A 1 237 ? 11.938 -9.656 -10.242 1 66.69 237 SER A N 1
ATOM 1853 C CA . SER A 1 237 ? 11.492 -11 -9.898 1 66.69 237 SER A CA 1
ATOM 1854 C C . SER A 1 237 ? 10.414 -11.492 -10.859 1 66.69 237 SER A C 1
ATOM 1856 O O . SER A 1 237 ? 10.117 -12.688 -10.906 1 66.69 237 SER A O 1
ATOM 1858 N N . ARG A 1 238 ? 9.82 -10.492 -11.586 1 67.12 238 ARG A N 1
ATOM 1859 C CA . ARG A 1 238 ? 8.797 -10.828 -12.578 1 67.12 238 ARG A CA 1
ATOM 1860 C C . ARG A 1 238 ? 9.195 -10.32 -13.961 1 67.12 238 ARG A C 1
ATOM 1862 O O . ARG A 1 238 ? 8.68 -9.297 -14.422 1 67.12 238 ARG A O 1
ATOM 1869 N N . TRP A 1 239 ? 9.969 -11.016 -14.617 1 66.88 239 TRP A N 1
ATOM 1870 C CA . TRP A 1 239 ? 10.641 -10.469 -15.797 1 66.88 239 TRP A CA 1
ATOM 1871 C C . TRP A 1 239 ? 9.664 -10.289 -16.953 1 66.88 239 TRP A C 1
ATOM 1873 O O . TRP A 1 239 ? 10 -9.688 -17.969 1 66.88 239 TRP A O 1
ATOM 1883 N N . LEU A 1 240 ? 8.391 -10.742 -16.734 1 74.88 240 LEU A N 1
ATOM 1884 C CA . LEU A 1 240 ? 7.406 -10.602 -17.812 1 74.88 240 LEU A CA 1
ATOM 1885 C C . LEU A 1 240 ? 7.102 -9.133 -18.078 1 74.88 240 LEU A C 1
ATOM 1887 O O . LEU A 1 240 ? 6.617 -8.781 -19.156 1 74.88 240 LEU A O 1
ATOM 1891 N N . THR A 1 241 ? 7.469 -8.391 -17.109 1 84.94 241 THR A N 1
ATOM 1892 C CA . THR A 1 241 ? 7.195 -6.965 -17.281 1 84.94 241 THR A CA 1
ATOM 1893 C C . THR A 1 241 ? 8.312 -6.289 -18.062 1 84.94 241 THR A C 1
ATOM 1895 O O . THR A 1 241 ? 8.156 -5.156 -18.516 1 84.94 241 THR A O 1
ATOM 1898 N N . LEU A 1 242 ? 9.383 -6.984 -18.297 1 89.19 242 LEU A N 1
ATOM 1899 C CA . LEU A 1 242 ? 10.547 -6.375 -18.938 1 89.19 242 LEU A CA 1
ATOM 1900 C C . LEU A 1 242 ? 10.25 -6.039 -20.391 1 89.19 242 LEU A C 1
ATOM 1902 O O . LEU A 1 242 ? 10.578 -4.949 -20.859 1 89.19 242 LEU A O 1
ATOM 1906 N N . GLY A 1 243 ? 9.633 -6.926 -21.125 1 90 243 GLY A N 1
ATOM 1907 C CA . GLY A 1 243 ? 9.336 -6.719 -22.531 1 90 243 GLY A CA 1
ATOM 1908 C C . GLY A 1 243 ? 8.531 -5.461 -22.797 1 90 243 GLY A C 1
ATOM 1909 O O . GLY A 1 243 ? 9.016 -4.535 -23.438 1 90 243 GLY A O 1
ATOM 1910 N N . PRO A 1 244 ? 7.406 -5.438 -22.219 1 91.12 244 PRO A N 1
ATOM 1911 C CA . PRO A 1 244 ? 6.574 -4.246 -22.406 1 91.12 244 PRO A CA 1
ATOM 1912 C C . PRO A 1 244 ? 7.242 -2.975 -21.891 1 91.12 244 PRO A C 1
ATOM 1914 O O . PRO A 1 244 ? 7.086 -1.905 -22.5 1 91.12 244 PRO A O 1
ATOM 1917 N N . ALA A 1 245 ? 7.93 -3.09 -20.812 1 93.5 245 ALA A N 1
ATOM 1918 C CA . ALA A 1 245 ? 8.625 -1.926 -20.266 1 93.5 245 ALA A CA 1
ATOM 1919 C C . ALA A 1 245 ? 9.711 -1.438 -21.219 1 93.5 245 ALA A C 1
ATOM 1921 O O . ALA A 1 245 ? 9.891 -0.231 -21.406 1 93.5 245 ALA A O 1
ATOM 1922 N N . LEU A 1 246 ? 10.375 -2.346 -21.844 1 94.19 246 LEU A N 1
ATOM 1923 C CA . LEU A 1 246 ? 11.414 -1.993 -22.797 1 94.19 246 LEU A CA 1
ATOM 1924 C C . LEU A 1 246 ? 10.812 -1.373 -24.047 1 94.19 246 LEU A C 1
ATOM 1926 O O . LEU A 1 246 ? 11.359 -0.413 -24.609 1 94.19 246 LEU A O 1
ATOM 1930 N N . ASP A 1 247 ? 9.758 -1.948 -24.484 1 94.12 247 ASP A N 1
ATOM 1931 C CA . ASP A 1 247 ? 9.07 -1.403 -25.641 1 94.12 247 ASP A CA 1
ATOM 1932 C C . ASP A 1 247 ? 8.688 0.057 -25.422 1 94.12 247 ASP A C 1
ATOM 1934 O O . ASP A 1 247 ? 8.875 0.896 -26.312 1 94.12 247 ASP A O 1
ATOM 1938 N N . ARG A 1 248 ? 8.172 0.295 -24.297 1 94.25 248 ARG A N 1
ATOM 1939 C CA . ARG A 1 248 ? 7.777 1.655 -23.938 1 94.25 248 ARG A CA 1
ATOM 1940 C C . ARG A 1 248 ? 8.992 2.574 -23.859 1 94.25 248 ARG A C 1
ATOM 1942 O O . ARG A 1 248 ? 8.945 3.719 -24.312 1 94.25 248 ARG A O 1
ATOM 1949 N N . LEU A 1 249 ? 10.016 2.104 -23.266 1 94.88 249 LEU A N 1
ATOM 1950 C CA . LEU A 1 249 ? 11.227 2.902 -23.109 1 94.88 249 LEU A CA 1
ATOM 1951 C C . LEU A 1 249 ? 11.828 3.234 -24.484 1 94.88 249 LEU A C 1
ATOM 1953 O O . LEU A 1 249 ? 12.211 4.379 -24.734 1 94.88 249 LEU A O 1
ATOM 1957 N N . ILE A 1 250 ? 11.875 2.262 -25.359 1 95.5 250 ILE A N 1
ATOM 1958 C CA . ILE A 1 250 ? 12.445 2.443 -26.688 1 95.5 250 ILE A CA 1
ATOM 1959 C C . ILE A 1 250 ? 11.609 3.459 -27.469 1 95.5 250 ILE A C 1
ATOM 1961 O O . ILE A 1 250 ? 12.164 4.34 -28.141 1 95.5 250 ILE A O 1
ATOM 1965 N N . GLN A 1 251 ? 10.32 3.332 -27.297 1 94.75 251 GLN A N 1
ATOM 1966 C CA . GLN A 1 251 ? 9.406 4.254 -27.969 1 94.75 251 GLN A CA 1
ATOM 1967 C C . GLN A 1 251 ? 9.586 5.68 -27.453 1 94.75 251 GLN A C 1
ATOM 1969 O O . GLN A 1 251 ? 9.539 6.637 -28.234 1 94.75 251 GLN A O 1
ATOM 1974 N N . GLN A 1 252 ? 9.867 5.824 -26.203 1 95.38 252 GLN A N 1
ATOM 1975 C CA . GLN A 1 252 ? 9.898 7.129 -25.547 1 95.38 252 GLN A CA 1
ATOM 1976 C C . GLN A 1 252 ? 11.328 7.645 -25.406 1 95.38 252 GLN A C 1
ATOM 1978 O O . GLN A 1 252 ? 11.555 8.695 -24.812 1 95.38 252 GLN A O 1
ATOM 1983 N N . LEU A 1 253 ? 12.258 6.953 -25.953 1 94.56 253 LEU A N 1
ATOM 1984 C CA . LEU A 1 253 ? 13.672 7.211 -25.703 1 94.56 253 LEU A CA 1
ATOM 1985 C C . LEU A 1 253 ? 14.047 8.633 -26.125 1 94.56 253 LEU A C 1
ATOM 1987 O O . LEU A 1 253 ? 14.758 9.328 -25.406 1 94.56 253 LEU A O 1
ATOM 1991 N N . PRO A 1 254 ? 13.555 9.109 -27.266 1 94.12 254 PRO A N 1
ATOM 1992 C CA . PRO A 1 254 ? 13.898 10.484 -27.625 1 94.12 254 PRO A CA 1
ATOM 1993 C C . PRO A 1 254 ? 13.398 11.516 -26.625 1 94.12 254 PRO A C 1
ATOM 1995 O O . PRO A 1 254 ? 14.109 12.469 -26.297 1 94.12 254 PRO A O 1
ATOM 1998 N N . ALA A 1 255 ? 12.219 11.289 -26.109 1 94.81 255 ALA A N 1
ATOM 1999 C CA . ALA A 1 255 ? 11.656 12.203 -25.125 1 94.81 255 ALA A CA 1
ATOM 2000 C C . ALA A 1 255 ? 12.414 12.125 -23.812 1 94.81 255 ALA A C 1
ATOM 2002 O O . ALA A 1 255 ? 12.664 13.148 -23.156 1 94.81 255 ALA A O 1
ATOM 2003 N N . VAL A 1 256 ? 12.789 10.93 -23.438 1 95.12 256 VAL A N 1
ATOM 2004 C CA . VAL A 1 256 ? 13.523 10.719 -22.203 1 95.12 256 VAL A CA 1
ATOM 2005 C C . VAL A 1 256 ? 14.883 11.406 -22.281 1 95.12 256 VAL A C 1
ATOM 2007 O O . VAL A 1 256 ? 15.312 12.078 -21.344 1 95.12 256 VAL A O 1
ATOM 2010 N N . LYS A 1 257 ? 15.547 11.25 -23.359 1 93.56 257 LYS A N 1
ATOM 2011 C CA . LYS A 1 257 ? 16.859 11.852 -23.562 1 93.56 257 LYS A CA 1
ATOM 2012 C C . LYS A 1 257 ? 16.781 13.375 -23.5 1 93.56 257 LYS A C 1
ATOM 2014 O O . LYS A 1 257 ? 17.641 14.023 -22.906 1 93.56 257 LYS A O 1
ATOM 2019 N N . GLU A 1 258 ? 15.758 13.859 -24.078 1 92.75 258 GLU A N 1
ATOM 2020 C CA . GLU A 1 258 ? 15.594 15.312 -24.078 1 92.75 258 GLU A CA 1
ATOM 2021 C C . GLU A 1 258 ? 15.43 15.852 -22.672 1 92.75 258 GLU A C 1
ATOM 2023 O O . GLU A 1 258 ? 16.078 16.844 -22.297 1 92.75 258 GLU A O 1
ATOM 2028 N N . VAL A 1 259 ? 14.625 15.219 -21.875 1 91.94 259 VAL A N 1
ATOM 2029 C CA . VAL A 1 259 ? 14.312 15.703 -20.531 1 91.94 259 VAL A CA 1
ATOM 2030 C C . VAL A 1 259 ? 15.523 15.5 -19.625 1 91.94 259 VAL A C 1
ATOM 2032 O O . VAL A 1 259 ? 15.883 16.391 -18.859 1 91.94 259 VAL A O 1
ATOM 2035 N N . VAL A 1 260 ? 16.188 14.383 -19.688 1 91.44 260 VAL A N 1
ATOM 2036 C CA . VAL A 1 260 ? 17.266 14.039 -18.781 1 91.44 260 VAL A CA 1
ATOM 2037 C C . VAL A 1 260 ? 18.531 14.82 -19.141 1 91.44 260 VAL A C 1
ATOM 2039 O O . VAL A 1 260 ? 19.219 15.328 -18.266 1 91.44 260 VAL A O 1
ATOM 2042 N N . LEU A 1 261 ? 18.734 14.938 -20.359 1 87.19 261 LEU A N 1
ATOM 2043 C CA . LEU A 1 261 ? 19.969 15.586 -20.797 1 87.19 261 LEU A CA 1
ATOM 2044 C C . LEU A 1 261 ? 19.844 17.109 -20.719 1 87.19 261 LEU A C 1
ATOM 2046 O O . LEU A 1 261 ? 20.844 17.812 -20.594 1 87.19 261 LEU A O 1
ATOM 2050 N N . SER A 1 262 ? 18.578 17.562 -20.688 1 80.75 262 SER A N 1
ATOM 2051 C CA . SER A 1 262 ? 18.359 19 -20.594 1 80.75 262 SER A CA 1
ATOM 2052 C C . SER A 1 262 ? 18.172 19.438 -19.141 1 80.75 262 SER A C 1
ATOM 2054 O O . SER A 1 262 ? 18.141 20.641 -18.844 1 80.75 262 SER A O 1
ATOM 2056 N N . ASP A 1 263 ? 17.953 18.422 -18.359 1 69.69 263 ASP A N 1
ATOM 2057 C CA . ASP A 1 263 ? 17.656 18.75 -16.969 1 69.69 263 ASP A CA 1
ATOM 2058 C C . ASP A 1 263 ? 18.891 19.328 -16.266 1 69.69 263 ASP A C 1
ATOM 2060 O O . ASP A 1 263 ? 19.812 18.594 -15.906 1 69.69 263 ASP A O 1
ATOM 2064 N N . ARG A 1 264 ? 19.031 20.609 -16.234 1 58.06 264 ARG A N 1
ATOM 2065 C CA . ARG A 1 264 ? 20.156 21.328 -15.648 1 58.06 264 ARG A CA 1
ATOM 2066 C C . ARG A 1 264 ? 20.078 21.328 -14.125 1 58.06 264 ARG A C 1
ATOM 2068 O O . ARG A 1 264 ? 21.094 21.453 -13.445 1 58.06 264 ARG A O 1
ATOM 2075 N N . ASN A 1 265 ? 18.859 21.234 -13.602 1 57.75 265 ASN A N 1
ATOM 2076 C CA . ASN A 1 265 ? 18.656 21.344 -12.164 1 57.75 265 ASN A CA 1
ATOM 2077 C C . ASN A 1 265 ? 18.938 20.016 -11.461 1 57.75 265 ASN A C 1
ATOM 2079 O O . ASN A 1 265 ? 18.969 19.969 -10.227 1 57.75 265 ASN A O 1
ATOM 2083 N N . ALA A 1 266 ? 18.938 18.938 -12.211 1 56.91 266 ALA A N 1
ATOM 2084 C CA . ALA A 1 266 ? 19.094 17.641 -11.547 1 56.91 266 ALA A CA 1
ATOM 2085 C C . ALA A 1 266 ? 20.547 17.422 -11.117 1 56.91 266 ALA A C 1
ATOM 2087 O O . ALA A 1 266 ? 21.312 16.766 -11.82 1 56.91 266 ALA A O 1
ATOM 2088 N N . ARG A 1 267 ? 21.156 18.391 -10.57 1 52.53 267 ARG A N 1
ATOM 2089 C CA . ARG A 1 267 ? 22.562 18.391 -10.203 1 52.53 267 ARG A CA 1
ATOM 2090 C C . ARG A 1 267 ? 22.812 17.469 -9.016 1 52.53 267 ARG A C 1
ATOM 2092 O O . ARG A 1 267 ? 22.297 17.688 -7.926 1 52.53 267 ARG A O 1
ATOM 2099 N N . GLY A 1 268 ? 23.188 16.234 -9.203 1 61.62 268 GLY A N 1
ATOM 2100 C CA . GLY A 1 268 ? 24 15.445 -8.289 1 61.62 268 GLY A CA 1
ATOM 2101 C C . GLY A 1 268 ? 23.312 14.203 -7.781 1 61.62 268 GLY A C 1
ATOM 2102 O O . GLY A 1 268 ? 23.844 13.469 -6.957 1 61.62 268 GLY A O 1
ATOM 2103 N N . GLY A 1 269 ? 22 14.016 -8.32 1 71.75 269 GLY A N 1
ATOM 2104 C CA . GLY A 1 269 ? 21.438 12.828 -7.695 1 71.75 269 GLY A CA 1
ATOM 2105 C C . GLY A 1 269 ? 22 11.539 -8.273 1 71.75 269 GLY A C 1
ATOM 2106 O O . GLY A 1 269 ? 22.344 11.477 -9.453 1 71.75 269 GLY A O 1
ATOM 2107 N N . VAL A 1 270 ? 22.281 10.656 -7.457 1 77.19 270 VAL A N 1
ATOM 2108 C CA . VAL A 1 270 ? 22.844 9.367 -7.84 1 77.19 270 VAL A CA 1
ATOM 2109 C C . VAL A 1 270 ? 22.016 8.75 -8.969 1 77.19 270 VAL A C 1
ATOM 2111 O O . VAL A 1 270 ? 22.562 8.266 -9.961 1 77.19 270 VAL A O 1
ATOM 2114 N N . LEU A 1 271 ? 20.766 8.891 -8.906 1 84.44 271 LEU A N 1
ATOM 2115 C CA . LEU A 1 271 ? 19.859 8.328 -9.898 1 84.44 271 LEU A CA 1
ATOM 2116 C C . LEU A 1 271 ? 20.016 9.039 -11.234 1 84.44 271 LEU A C 1
ATOM 2118 O O . LEU A 1 271 ? 20.078 8.398 -12.289 1 84.44 271 LEU A O 1
ATOM 2122 N N . TYR A 1 272 ? 20.125 10.32 -11.195 1 86.44 272 TYR A N 1
ATOM 2123 C CA . TYR A 1 272 ? 20.281 11.117 -12.406 1 86.44 272 TYR A CA 1
ATOM 2124 C C . TYR A 1 272 ? 21.578 10.773 -13.125 1 86.44 272 TYR A C 1
ATOM 2126 O O . TYR A 1 272 ? 21.594 10.594 -14.344 1 86.44 272 TYR A O 1
ATOM 2134 N N . ASN A 1 273 ? 22.609 10.641 -12.375 1 87.94 273 ASN A N 1
ATOM 2135 C CA . ASN A 1 273 ? 23.922 10.367 -12.961 1 87.94 273 ASN A CA 1
ATOM 2136 C C . ASN A 1 273 ? 23.953 8.992 -13.625 1 87.94 273 ASN A C 1
ATOM 2138 O O . ASN A 1 273 ? 24.516 8.836 -14.711 1 87.94 273 ASN A O 1
ATOM 2142 N N . ARG A 1 274 ? 23.375 8.078 -12.945 1 89.62 274 ARG A N 1
ATOM 2143 C CA . ARG A 1 274 ? 23.312 6.738 -13.516 1 89.62 274 ARG A CA 1
ATOM 2144 C C . ARG A 1 274 ? 22.5 6.73 -14.805 1 89.62 274 ARG A C 1
ATOM 2146 O O . ARG A 1 274 ? 22.891 6.105 -15.789 1 89.62 274 ARG A O 1
ATOM 2153 N N . LEU A 1 275 ? 21.422 7.391 -14.742 1 90.94 275 LEU A N 1
ATOM 2154 C CA . LEU A 1 275 ? 20.547 7.434 -15.906 1 90.94 275 LEU A CA 1
ATOM 2155 C C . LEU A 1 275 ? 21.203 8.18 -17.062 1 90.94 275 LEU A C 1
ATOM 2157 O O . LEU A 1 275 ? 21.125 7.75 -18.219 1 90.94 275 LEU A O 1
ATOM 2161 N N . LYS A 1 276 ? 21.875 9.297 -16.766 1 90.94 276 LYS A N 1
ATOM 2162 C CA . LYS A 1 276 ? 22.594 10.062 -17.797 1 90.94 276 LYS A CA 1
ATOM 2163 C C . LYS A 1 276 ? 23.672 9.227 -18.453 1 90.94 276 LYS A C 1
ATOM 2165 O O . LYS A 1 276 ? 23.828 9.242 -19.672 1 90.94 276 LYS A O 1
ATOM 2170 N N . LEU A 1 277 ? 24.344 8.492 -17.609 1 91.25 277 LEU A N 1
ATOM 2171 C CA . LEU A 1 277 ? 25.406 7.641 -18.109 1 91.25 277 LEU A CA 1
ATOM 2172 C C . LEU A 1 277 ? 24.859 6.562 -19.047 1 91.25 277 LEU A C 1
ATOM 2174 O O . LEU A 1 277 ? 25.422 6.289 -20.094 1 91.25 277 LEU A O 1
ATOM 2178 N N . SER A 1 278 ? 23.781 5.977 -18.719 1 93.56 278 SER A N 1
ATOM 2179 C CA . SER A 1 278 ? 23.172 4.914 -19.5 1 93.56 278 SER A CA 1
ATOM 2180 C C . SER A 1 278 ? 22.641 5.457 -20.828 1 93.56 278 SER A C 1
ATOM 2182 O O . SER A 1 278 ? 22.797 4.824 -21.875 1 93.56 278 SER A O 1
ATOM 2184 N N . LEU A 1 279 ? 22.062 6.613 -20.797 1 92.44 279 LEU A N 1
ATOM 2185 C CA . LEU A 1 279 ? 21.406 7.172 -21.984 1 92.44 279 LEU A CA 1
ATOM 2186 C C . LEU A 1 279 ? 22.438 7.699 -22.969 1 92.44 279 LEU A C 1
ATOM 2188 O O . LEU A 1 279 ? 22.141 7.824 -24.172 1 92.44 279 LEU A O 1
ATOM 2192 N N . THR A 1 280 ? 23.594 8 -22.453 1 92 280 THR A N 1
ATOM 2193 C CA . THR A 1 280 ? 24.625 8.523 -23.328 1 92 280 THR A CA 1
ATOM 2194 C C . THR A 1 280 ? 25.469 7.395 -23.922 1 92 280 THR A C 1
ATOM 2196 O O . THR A 1 280 ? 26.25 7.613 -24.844 1 92 280 THR A O 1
ATOM 2199 N N . ASP A 1 281 ? 25.297 6.227 -23.422 1 91.88 281 ASP A N 1
ATOM 2200 C CA . ASP A 1 281 ? 26 5.062 -23.953 1 91.88 281 ASP A CA 1
ATOM 2201 C C . ASP A 1 281 ? 25.484 4.699 -25.344 1 91.88 281 ASP A C 1
ATOM 2203 O O . ASP A 1 281 ? 24.297 4.492 -25.531 1 91.88 281 ASP A O 1
ATOM 2207 N N . LYS A 1 282 ? 26.344 4.555 -26.25 1 89.31 282 LYS A N 1
ATOM 2208 C CA . LYS A 1 282 ? 26.016 4.266 -27.641 1 89.31 282 LYS A CA 1
ATOM 2209 C C . LYS A 1 282 ? 25.375 2.889 -27.781 1 89.31 282 LYS A C 1
ATOM 2211 O O . LYS A 1 282 ? 24.547 2.664 -28.672 1 89.31 282 LYS A O 1
ATOM 2216 N N . ALA A 1 283 ? 25.703 2.031 -26.891 1 93.81 283 ALA A N 1
ATOM 2217 C CA . ALA A 1 283 ? 25.25 0.648 -26.984 1 93.81 283 ALA A CA 1
ATOM 2218 C C . ALA A 1 283 ? 23.859 0.487 -26.359 1 93.81 283 ALA A C 1
ATOM 2220 O O . ALA A 1 283 ? 23.219 -0.56 -26.5 1 93.81 283 ALA A O 1
ATOM 2221 N N . PHE A 1 284 ? 23.344 1.484 -25.781 1 95.25 284 PHE A N 1
ATOM 2222 C CA . PHE A 1 284 ? 22.141 1.369 -24.969 1 95.25 284 PHE A CA 1
ATOM 2223 C C . PHE A 1 284 ? 20.953 0.957 -25.828 1 95.25 284 PHE A C 1
ATOM 2225 O O . PHE A 1 284 ? 20.266 -0.017 -25.516 1 95.25 284 PHE A O 1
ATOM 2232 N N . LEU A 1 285 ? 20.766 1.655 -26.859 1 95.62 285 LEU A N 1
ATOM 2233 C CA . LEU A 1 285 ? 19.609 1.389 -27.703 1 95.62 285 LEU A CA 1
ATOM 2234 C C . LEU A 1 285 ? 19.703 0.004 -28.344 1 95.62 285 LEU A C 1
ATOM 2236 O O . LEU A 1 285 ? 18.719 -0.737 -28.375 1 95.62 285 LEU A O 1
ATOM 2240 N N . ALA A 1 286 ? 20.875 -0.357 -28.797 1 96.69 286 ALA A N 1
ATOM 2241 C CA . ALA A 1 286 ? 21.078 -1.661 -29.422 1 96.69 286 ALA A CA 1
ATOM 2242 C C . ALA A 1 286 ? 20.812 -2.793 -28.438 1 96.69 286 ALA A C 1
ATOM 2244 O O . ALA A 1 286 ? 20.172 -3.783 -28.766 1 96.69 286 ALA A O 1
ATOM 2245 N N . LYS A 1 287 ? 21.312 -2.602 -27.266 1 97 287 LYS A N 1
ATOM 2246 C CA . LYS A 1 287 ? 21.094 -3.613 -26.234 1 97 287 LYS A CA 1
ATOM 2247 C C . LYS A 1 287 ? 19.625 -3.725 -25.859 1 97 287 LYS A C 1
ATOM 2249 O O . LYS A 1 287 ? 19.109 -4.824 -25.641 1 97 287 LYS A O 1
ATOM 2254 N N . ALA A 1 288 ? 18.969 -2.617 -25.766 1 96.94 288 ALA A N 1
ATOM 2255 C CA . ALA A 1 288 ? 17.547 -2.602 -25.422 1 96.94 288 ALA A CA 1
ATOM 2256 C C . ALA A 1 288 ? 16.734 -3.324 -26.484 1 96.94 288 ALA A C 1
ATOM 2258 O O . ALA A 1 288 ? 15.82 -4.098 -26.172 1 96.94 288 ALA A O 1
ATOM 2259 N N . LEU A 1 289 ? 17.094 -3.035 -27.688 1 97 289 LEU A N 1
ATOM 2260 C CA . LEU A 1 289 ? 16.391 -3.688 -28.797 1 97 289 LEU A CA 1
ATOM 2261 C C . LEU A 1 289 ? 16.641 -5.191 -28.781 1 97 289 LEU A C 1
ATOM 2263 O O . LEU A 1 289 ? 15.711 -5.98 -28.969 1 97 289 LEU A O 1
ATOM 2267 N N . PHE A 1 290 ? 17.875 -5.578 -28.516 1 96.88 290 PHE A N 1
ATOM 2268 C CA . PHE A 1 290 ? 18.25 -6.984 -28.438 1 96.88 290 PHE A CA 1
ATOM 2269 C C . PHE A 1 290 ? 17.469 -7.688 -27.328 1 96.88 290 PHE A C 1
ATOM 2271 O O . PHE A 1 290 ? 16.891 -8.75 -27.562 1 96.88 290 PHE A O 1
ATOM 2278 N N . LEU A 1 291 ? 17.422 -7.059 -26.203 1 95.75 291 LEU A N 1
ATOM 2279 C CA . LEU A 1 291 ? 16.75 -7.648 -25.047 1 95.75 291 LEU A CA 1
ATOM 2280 C C . LEU A 1 291 ? 15.242 -7.766 -25.312 1 95.75 291 LEU A C 1
ATOM 2282 O O . LEU A 1 291 ? 14.617 -8.75 -24.922 1 95.75 291 LEU A O 1
ATOM 2286 N N . ARG A 1 292 ? 14.672 -6.762 -25.875 1 94.25 292 ARG A N 1
ATOM 2287 C CA . ARG A 1 292 ? 13.25 -6.809 -26.219 1 94.25 292 ARG A CA 1
ATOM 2288 C C . ARG A 1 292 ? 12.945 -7.996 -27.125 1 94.25 292 ARG A C 1
ATOM 2290 O O . ARG A 1 292 ? 11.945 -8.695 -26.922 1 94.25 292 ARG A O 1
ATOM 2297 N N . ASN A 1 293 ? 13.805 -8.227 -28.047 1 93.94 293 ASN A N 1
ATOM 2298 C CA . ASN A 1 293 ? 13.648 -9.359 -28.953 1 93.94 293 ASN A CA 1
ATOM 2299 C C . ASN A 1 293 ? 13.773 -10.688 -28.203 1 93.94 293 ASN A C 1
ATOM 2301 O O . ASN A 1 293 ? 13.062 -11.641 -28.516 1 93.94 293 ASN A O 1
ATOM 2305 N N . CYS A 1 294 ? 14.633 -10.719 -27.297 1 94.12 294 CYS A N 1
ATOM 2306 C CA . CYS A 1 294 ? 14.883 -11.938 -26.531 1 94.12 294 CYS A CA 1
ATOM 2307 C C . CYS A 1 294 ? 13.695 -12.273 -25.641 1 94.12 294 CYS A C 1
ATOM 2309 O O . CYS A 1 294 ? 13.422 -13.445 -25.375 1 94.12 294 CYS A O 1
ATOM 2311 N N . THR A 1 295 ? 13.008 -11.281 -25.094 1 92.25 295 THR A N 1
ATOM 2312 C CA . THR A 1 295 ? 11.867 -11.531 -24.219 1 92.25 295 THR A CA 1
ATOM 2313 C C . THR A 1 295 ? 10.781 -12.312 -24.953 1 92.25 295 THR A C 1
ATOM 2315 O O . THR A 1 295 ? 10.094 -13.141 -24.344 1 92.25 295 THR A O 1
ATOM 2318 N N . ASP A 1 296 ? 10.68 -12.141 -26.203 1 89.75 296 ASP A N 1
ATOM 2319 C CA . ASP A 1 296 ? 9.656 -12.797 -27 1 89.75 296 ASP A CA 1
ATOM 2320 C C . ASP A 1 296 ? 9.875 -14.305 -27.047 1 89.75 296 ASP A C 1
ATOM 2322 O O . ASP A 1 296 ? 8.922 -15.07 -27.188 1 89.75 296 ASP A O 1
ATOM 2326 N N . LEU A 1 297 ? 11.086 -14.703 -26.875 1 92.5 297 LEU A N 1
ATOM 2327 C CA . LEU A 1 297 ? 11.43 -16.125 -26.891 1 92.5 297 LEU A CA 1
ATOM 2328 C C . LEU A 1 297 ? 10.773 -16.859 -25.719 1 92.5 297 LEU A C 1
ATOM 2330 O O . LEU A 1 297 ? 10.422 -18.031 -25.844 1 92.5 297 LEU A O 1
ATOM 2334 N N . PHE A 1 298 ? 10.609 -16.141 -24.641 1 93.62 298 PHE A N 1
ATOM 2335 C CA . PHE A 1 298 ? 10.25 -16.828 -23.406 1 93.62 298 PHE A CA 1
ATOM 2336 C C . PHE A 1 298 ? 8.797 -16.531 -23.031 1 93.62 298 PHE A C 1
ATOM 2338 O O . PHE A 1 298 ? 8.18 -17.281 -22.281 1 93.62 298 PHE A O 1
ATOM 2345 N N . VAL A 1 299 ? 8.172 -15.469 -23.5 1 91 299 VAL A N 1
ATOM 2346 C CA . VAL A 1 299 ? 6.879 -14.945 -23.062 1 91 299 VAL A CA 1
ATOM 2347 C C . VAL A 1 299 ? 5.781 -15.961 -23.375 1 91 299 VAL A C 1
ATOM 2349 O O . VAL A 1 299 ? 4.879 -16.188 -22.562 1 91 299 VAL A O 1
ATOM 2352 N N . GLY A 1 300 ? 5.871 -16.562 -24.516 1 91.12 300 GLY A N 1
ATOM 2353 C CA . GLY A 1 300 ? 4.859 -17.531 -24.891 1 91.12 300 GLY A CA 1
ATOM 2354 C C . GLY A 1 300 ? 4.762 -18.688 -23.922 1 91.12 300 GLY A C 1
ATOM 2355 O O . GLY A 1 300 ? 3.662 -19.078 -23.516 1 91.12 300 GLY A O 1
ATOM 2356 N N . PHE A 1 301 ? 5.887 -19.25 -23.562 1 94 301 PHE A N 1
ATOM 2357 C CA . PHE A 1 301 ? 5.941 -20.359 -22.625 1 94 301 PHE A CA 1
ATOM 2358 C C . PHE A 1 301 ? 5.395 -19.938 -21.266 1 94 301 PHE A C 1
ATOM 2360 O O . PHE A 1 301 ? 4.578 -20.656 -20.672 1 94 301 PHE A O 1
ATOM 2367 N N . LEU A 1 302 ? 5.77 -18.797 -20.797 1 90.94 302 LEU A N 1
ATOM 2368 C CA . LEU A 1 302 ? 5.398 -18.328 -19.469 1 90.94 302 LEU A CA 1
ATOM 2369 C C . LEU A 1 302 ? 3.906 -18.016 -19.391 1 90.94 302 LEU A C 1
ATOM 2371 O O . LEU A 1 302 ? 3.24 -18.344 -18.422 1 90.94 302 LEU A O 1
ATOM 2375 N N . THR A 1 303 ? 3.33 -17.406 -20.359 1 90.44 303 THR A N 1
ATOM 2376 C CA . THR A 1 303 ? 1.914 -17.047 -20.375 1 90.44 303 THR A CA 1
ATOM 2377 C C . THR A 1 303 ? 1.047 -18.297 -20.469 1 90.44 303 THR A C 1
ATOM 2379 O O . THR A 1 303 ? -0.014 -18.375 -19.859 1 90.44 303 THR A O 1
ATOM 2382 N N . LEU A 1 304 ? 1.536 -19.25 -21.172 1 92.56 304 LEU A N 1
ATOM 2383 C CA . LEU A 1 304 ? 0.783 -20.484 -21.375 1 92.56 304 LEU A CA 1
ATOM 2384 C C . LEU A 1 304 ? 0.629 -21.25 -20.078 1 92.56 304 LEU A C 1
ATOM 2386 O O . LEU A 1 304 ? -0.478 -21.656 -19.719 1 92.56 304 LEU A O 1
ATOM 2390 N N . PHE A 1 305 ? 1.655 -21.406 -19.375 1 93.38 305 PHE A N 1
ATOM 2391 C CA . PHE A 1 305 ? 1.638 -22.312 -18.234 1 93.38 305 PHE A CA 1
ATOM 2392 C C . PHE A 1 305 ? 1.258 -21.578 -16.953 1 93.38 305 PHE A C 1
ATOM 2394 O O . PHE A 1 305 ? 1.336 -22.141 -15.859 1 93.38 305 PHE A O 1
ATOM 2401 N N . GLN A 1 306 ? 0.85 -20.391 -17.016 1 89.69 306 GLN A N 1
ATOM 2402 C CA . GLN A 1 306 ? 0.249 -19.672 -15.906 1 89.69 306 GLN A CA 1
ATOM 2403 C C . GLN A 1 306 ? -1.26 -19.891 -15.852 1 89.69 306 GLN A C 1
ATOM 2405 O O . GLN A 1 306 ? -1.91 -19.547 -14.867 1 89.69 306 GLN A O 1
ATOM 2410 N N . LYS A 1 307 ? -1.757 -20.531 -16.828 1 89.81 307 LYS A N 1
ATOM 2411 C CA . LYS A 1 307 ? -3.186 -20.828 -16.859 1 89.81 307 LYS A CA 1
ATOM 2412 C C . LYS A 1 307 ? -3.555 -21.875 -15.82 1 89.81 307 LYS A C 1
ATOM 2414 O O . LYS A 1 307 ? -2.711 -22.688 -15.422 1 89.81 307 LYS A O 1
ATOM 2419 N N . THR A 1 308 ? -4.785 -21.906 -15.422 1 87.75 308 THR A N 1
ATOM 2420 C CA . THR A 1 308 ? -5.266 -22.844 -14.406 1 87.75 308 THR A CA 1
ATOM 2421 C C . THR A 1 308 ? -5.691 -24.156 -15.047 1 87.75 308 THR A C 1
ATOM 2423 O O . THR A 1 308 ? -5.723 -25.203 -14.375 1 87.75 308 THR A O 1
ATOM 2426 N N . GLU A 1 309 ? -5.996 -24.109 -16.328 1 92.5 309 GLU A N 1
ATOM 2427 C CA . GLU A 1 309 ? -6.414 -25.344 -17 1 92.5 309 GLU A CA 1
ATOM 2428 C C . GLU A 1 309 ? -5.277 -26.359 -17.062 1 92.5 309 GLU A C 1
ATOM 2430 O O . GLU A 1 309 ? -4.102 -25.984 -17.016 1 92.5 309 GLU A O 1
ATOM 2435 N N . PRO A 1 310 ? -5.645 -27.594 -17 1 95.25 310 PRO A N 1
ATOM 2436 C CA . PRO A 1 310 ? -4.586 -28.609 -17.078 1 95.25 310 PRO A CA 1
ATOM 2437 C C . PRO A 1 310 ? -3.836 -28.578 -18.406 1 95.25 310 PRO A C 1
ATOM 2439 O O . PRO A 1 310 ? -4.457 -28.625 -19.469 1 95.25 310 PRO A O 1
ATOM 2442 N N . LEU A 1 311 ? -2.52 -28.484 -18.328 1 95.12 311 LEU A N 1
ATOM 2443 C CA . LEU A 1 311 ? -1.719 -28.344 -19.547 1 95.12 311 LEU A CA 1
ATOM 2444 C C . LEU A 1 311 ? -0.492 -29.25 -19.484 1 95.12 311 LEU A C 1
ATOM 2446 O O . LEU A 1 311 ? 0.475 -29.047 -20.219 1 95.12 311 LEU A O 1
ATOM 2450 N N . LEU A 1 312 ? -0.523 -30.234 -18.672 1 94 312 LEU A N 1
ATOM 2451 C CA . LEU A 1 312 ? 0.637 -31.109 -18.516 1 94 312 LEU A CA 1
ATOM 2452 C C . LEU A 1 312 ? 0.896 -31.906 -19.781 1 94 312 LEU A C 1
ATOM 2454 O O . LEU A 1 312 ? 2.035 -32.281 -20.062 1 94 312 LEU A O 1
ATOM 2458 N N . HIS A 1 313 ? -0.136 -32.125 -20.562 1 94.44 313 HIS A N 1
ATOM 2459 C CA . HIS A 1 313 ? -0.021 -32.938 -21.781 1 94.44 313 HIS A CA 1
ATOM 2460 C C . HIS A 1 313 ? 0.83 -32.219 -22.828 1 94.44 313 HIS A C 1
ATOM 2462 O O . HIS A 1 313 ? 1.331 -32.875 -23.766 1 94.44 313 HIS A O 1
ATOM 2468 N N . VAL A 1 314 ? 1.027 -30.922 -22.703 1 95.31 314 VAL A N 1
ATOM 2469 C CA . VAL A 1 314 ? 1.802 -30.188 -23.703 1 95.31 314 VAL A CA 1
ATOM 2470 C C . VAL A 1 314 ? 3.084 -29.656 -23.078 1 95.31 314 VAL A C 1
ATOM 2472 O O . VAL A 1 314 ? 3.941 -29.109 -23.766 1 95.31 314 VAL A O 1
ATOM 2475 N N . LEU A 1 315 ? 3.287 -29.812 -21.781 1 96 315 LEU A N 1
ATOM 2476 C CA . LEU A 1 315 ? 4.402 -29.203 -21.062 1 96 315 LEU A CA 1
ATOM 2477 C C . LEU A 1 315 ? 5.738 -29.703 -21.609 1 96 315 LEU A C 1
ATOM 2479 O O . LEU A 1 315 ? 6.625 -28.906 -21.906 1 96 315 LEU A O 1
ATOM 2483 N N . PHE A 1 316 ? 5.879 -31.016 -21.781 1 96.25 316 PHE A N 1
ATOM 2484 C CA . PHE A 1 316 ? 7.121 -31.609 -22.25 1 96.25 316 PHE A CA 1
ATOM 2485 C C . PHE A 1 316 ? 7.48 -31.094 -23.625 1 96.25 316 PHE A C 1
ATOM 2487 O O . PHE A 1 316 ? 8.617 -30.656 -23.859 1 96.25 316 PHE A O 1
ATOM 2494 N N . SER A 1 317 ? 6.555 -31.094 -24.5 1 95.25 317 SER A N 1
ATOM 2495 C CA . SER A 1 317 ? 6.777 -30.641 -25.875 1 95.25 317 SER A CA 1
ATOM 2496 C C . SER A 1 317 ? 7.121 -29.156 -25.906 1 95.25 317 SER A C 1
ATOM 2498 O O . SER A 1 317 ? 7.988 -28.719 -26.672 1 95.25 317 SER A O 1
ATOM 2500 N N . GLU A 1 318 ? 6.426 -28.406 -25.094 1 96.25 318 GLU A N 1
ATOM 2501 C CA . GLU A 1 318 ? 6.668 -26.969 -25.062 1 96.25 318 GLU A CA 1
ATOM 2502 C C . GLU A 1 318 ? 8.055 -26.641 -24.5 1 96.25 318 GLU A C 1
ATOM 2504 O O . GLU A 1 318 ? 8.68 -25.672 -24.906 1 96.25 318 GLU A O 1
ATOM 2509 N N . MET A 1 319 ? 8.523 -27.453 -23.594 1 96.75 319 MET A N 1
ATOM 2510 C CA . MET A 1 319 ? 9.883 -27.281 -23.078 1 96.75 319 MET A CA 1
ATOM 2511 C C . MET A 1 319 ? 10.914 -27.516 -24.172 1 96.75 319 MET A C 1
ATOM 2513 O O . MET A 1 319 ? 11.867 -26.75 -24.312 1 96.75 319 MET A O 1
ATOM 2517 N N . GLU A 1 320 ? 10.688 -28.5 -24.922 1 96.69 320 GLU A N 1
ATOM 2518 C CA . GLU A 1 320 ? 11.594 -28.797 -26.031 1 96.69 320 GLU A CA 1
ATOM 2519 C C . GLU A 1 320 ? 11.586 -27.688 -27.062 1 96.69 320 GLU A C 1
ATOM 2521 O O . GLU A 1 320 ? 12.648 -27.281 -27.547 1 96.69 320 GLU A O 1
ATOM 2526 N N . VAL A 1 321 ? 10.43 -27.25 -27.359 1 96.31 321 VAL A N 1
ATOM 2527 C CA . VAL A 1 321 ? 10.289 -26.172 -28.344 1 96.31 321 VAL A CA 1
ATOM 2528 C C . VAL A 1 321 ? 11.031 -24.938 -27.859 1 96.31 321 VAL A C 1
ATOM 2530 O O . VAL A 1 321 ? 11.727 -24.281 -28.641 1 96.31 321 VAL A O 1
ATOM 2533 N N . LEU A 1 322 ? 10.867 -24.609 -26.594 1 96.88 322 LEU A N 1
ATOM 2534 C CA . LEU A 1 322 ? 11.516 -23.438 -26.016 1 96.88 322 LEU A CA 1
ATOM 2535 C C . LEU A 1 322 ? 13.031 -23.547 -26.141 1 96.88 322 LEU A C 1
ATOM 2537 O O . LEU A 1 322 ? 13.695 -22.609 -26.578 1 96.88 322 LEU A O 1
ATOM 2541 N N . ILE A 1 323 ? 13.57 -24.703 -25.828 1 97.19 323 ILE A N 1
ATOM 2542 C CA . ILE A 1 323 ? 15.016 -24.906 -25.859 1 97.19 323 ILE A CA 1
ATOM 2543 C C . ILE A 1 323 ? 15.516 -24.797 -27.297 1 97.19 323 ILE A C 1
ATOM 2545 O O . ILE A 1 323 ? 16.516 -24.141 -27.562 1 97.19 323 ILE A O 1
ATOM 2549 N N . LYS A 1 324 ? 14.828 -25.359 -28.156 1 97.25 324 LYS A N 1
ATOM 2550 C CA . LYS A 1 324 ? 15.234 -25.328 -29.562 1 97.25 324 LYS A CA 1
ATOM 2551 C C . LYS A 1 324 ? 15.164 -23.922 -30.125 1 97.25 324 LYS A C 1
ATOM 2553 O O . LYS A 1 324 ? 15.984 -23.547 -30.969 1 97.25 324 LYS A O 1
ATOM 2558 N N . LYS A 1 325 ? 14.172 -23.188 -29.703 1 96.25 325 LYS A N 1
ATOM 2559 C CA . LYS A 1 325 ? 14.094 -21.797 -30.109 1 96.25 325 LYS A CA 1
ATOM 2560 C C . LYS A 1 325 ? 15.312 -21.016 -29.656 1 96.25 325 LYS A C 1
ATOM 2562 O O . LYS A 1 325 ? 15.875 -20.219 -30.406 1 96.25 325 LYS A O 1
ATOM 2567 N N . VAL A 1 326 ? 15.734 -21.266 -28.422 1 97.19 326 VAL A N 1
ATOM 2568 C CA . VAL A 1 326 ? 16.875 -20.562 -27.875 1 97.19 326 VAL A CA 1
ATOM 2569 C C . VAL A 1 326 ? 18.156 -21.016 -28.578 1 97.19 326 VAL A C 1
ATOM 2571 O O . VAL A 1 326 ? 18.984 -20.203 -28.984 1 97.19 326 VAL A O 1
ATOM 2574 N N . LEU A 1 327 ? 18.281 -22.312 -28.766 1 97.56 327 LEU A N 1
ATOM 2575 C CA . LEU A 1 327 ? 19.453 -22.875 -29.438 1 97.56 327 LEU A CA 1
ATOM 2576 C C . LEU A 1 327 ? 19.531 -22.375 -30.875 1 97.56 327 LEU A C 1
ATOM 2578 O O . LEU A 1 327 ? 20.625 -22.094 -31.391 1 97.56 327 LEU A O 1
ATOM 2582 N N . GLY A 1 328 ? 18.406 -22.25 -31.484 1 96.62 328 GLY A N 1
ATOM 2583 C CA . GLY A 1 328 ? 18.344 -21.828 -32.875 1 96.62 328 GLY A CA 1
ATOM 2584 C C . GLY A 1 328 ? 18.844 -20.422 -33.094 1 96.62 328 GLY A C 1
ATOM 2585 O O . GLY A 1 328 ? 19.172 -20.047 -34.25 1 96.62 328 GLY A O 1
ATOM 2586 N N . ARG A 1 329 ? 19 -19.703 -32.062 1 96.81 329 ARG A N 1
ATOM 2587 C CA . ARG A 1 329 ? 19.453 -18.328 -32.188 1 96.81 329 ARG A CA 1
ATOM 2588 C C . ARG A 1 329 ? 20.953 -18.25 -32.344 1 96.81 329 ARG A C 1
ATOM 2590 O O . ARG A 1 329 ? 21.484 -17.25 -32.875 1 96.81 329 ARG A O 1
ATOM 2597 N N . PHE A 1 330 ? 21.781 -19.297 -31.938 1 97.19 330 PHE A N 1
ATOM 2598 C CA . PHE A 1 330 ? 23.234 -19.125 -31.984 1 97.19 330 PHE A CA 1
ATOM 2599 C C . PHE A 1 330 ? 23.906 -20.422 -32.406 1 97.19 330 PHE A C 1
ATOM 2601 O O . PHE A 1 330 ? 25.109 -20.406 -32.75 1 97.19 330 PHE A O 1
ATOM 2608 N N . LEU A 1 331 ? 23.141 -21.547 -32.469 1 97.5 331 LEU A N 1
ATOM 2609 C CA . LEU A 1 331 ? 23.734 -22.797 -32.906 1 97.5 331 LEU A CA 1
ATOM 2610 C C . LEU A 1 331 ? 23.281 -23.141 -34.344 1 97.5 331 LEU A C 1
ATOM 2612 O O . LEU A 1 331 ? 22.219 -22.703 -34.781 1 97.5 331 LEU A O 1
ATOM 2616 N N . ARG A 1 332 ? 24.062 -23.984 -34.938 1 96.19 332 ARG A N 1
ATOM 2617 C CA . ARG A 1 332 ? 23.688 -24.531 -36.219 1 96.19 332 ARG A CA 1
ATOM 2618 C C . ARG A 1 332 ? 22.547 -25.547 -36.062 1 96.19 332 ARG A C 1
ATOM 2620 O O . ARG A 1 332 ? 22.516 -26.312 -35.094 1 96.19 332 ARG A O 1
ATOM 2627 N N . ARG A 1 333 ? 21.75 -25.641 -37.031 1 94.38 333 ARG A N 1
ATOM 2628 C CA . ARG A 1 333 ? 20.531 -26.438 -36.969 1 94.38 333 ARG A CA 1
ATOM 2629 C C . ARG A 1 333 ? 20.844 -27.922 -36.844 1 94.38 333 ARG A C 1
ATOM 2631 O O . ARG A 1 333 ? 20.141 -28.656 -36.156 1 94.38 333 ARG A O 1
ATOM 2638 N N . GLU A 1 334 ? 21.906 -28.375 -37.438 1 93.69 334 GLU A N 1
ATOM 2639 C CA . GLU A 1 334 ? 22.266 -29.781 -37.5 1 93.69 334 GLU A CA 1
ATOM 2640 C C . GLU A 1 334 ? 22.641 -30.312 -36.125 1 93.69 334 GLU A C 1
ATOM 2642 O O . GLU A 1 334 ? 22.547 -31.516 -35.844 1 93.69 334 GLU A O 1
ATOM 2647 N N . VAL A 1 335 ? 22.984 -29.422 -35.312 1 94.31 335 VAL A N 1
ATOM 2648 C CA . VAL A 1 335 ? 23.516 -29.812 -34 1 94.31 335 VAL A CA 1
ATOM 2649 C C . VAL A 1 335 ? 22.375 -30.234 -33.094 1 94.31 335 VAL A C 1
ATOM 2651 O O . VAL A 1 335 ? 22.547 -31.125 -32.25 1 94.31 335 VAL A O 1
ATOM 2654 N N . TYR A 1 336 ? 21.141 -29.625 -33.188 1 94.81 336 TYR A N 1
ATOM 2655 C CA . TYR A 1 336 ? 20.125 -29.875 -32.188 1 94.81 336 TYR A CA 1
ATOM 2656 C C . TYR A 1 336 ? 18.812 -30.297 -32.812 1 94.81 336 TYR A C 1
ATOM 2658 O O . TYR A 1 336 ? 17.922 -30.812 -32.125 1 94.81 336 TYR A O 1
ATOM 2666 N N . GLN A 1 337 ? 18.578 -30.266 -34.062 1 93.44 337 GLN A N 1
ATOM 2667 C CA . GLN A 1 337 ? 17.297 -30.422 -34.75 1 93.44 337 GLN A CA 1
ATOM 2668 C C . GLN A 1 337 ? 16.734 -31.828 -34.5 1 93.44 337 GLN A C 1
ATOM 2670 O O . GLN A 1 337 ? 15.531 -31.984 -34.281 1 93.44 337 GLN A O 1
ATOM 2675 N N . GLU A 1 338 ? 17.547 -32.781 -34.5 1 92.81 338 GLU A N 1
ATOM 2676 C CA . GLU A 1 338 ? 17.078 -34.156 -34.406 1 92.81 338 GLU A CA 1
ATOM 2677 C C . GLU A 1 338 ? 17.109 -34.656 -32.969 1 92.81 338 GLU A C 1
ATOM 2679 O O . GLU A 1 338 ? 16.641 -35.781 -32.688 1 92.81 338 GLU A O 1
ATOM 2684 N N . LYS A 1 339 ? 17.5 -33.938 -32.125 1 94.19 339 LYS A N 1
ATOM 2685 C CA . LYS A 1 339 ? 17.609 -34.344 -30.734 1 94.19 339 LYS A CA 1
ATOM 2686 C C . LYS A 1 339 ? 16.344 -34.031 -29.938 1 94.19 339 LYS A C 1
ATOM 2688 O O . LYS A 1 339 ? 15.656 -33.062 -30.234 1 94.19 339 LYS A O 1
ATOM 2693 N N . SER A 1 340 ? 15.984 -35 -29.062 1 93.12 340 SER A N 1
ATOM 2694 C CA . SER A 1 340 ? 14.797 -34.812 -28.234 1 93.12 340 SER A CA 1
ATOM 2695 C C . SER A 1 340 ? 15.039 -35.25 -26.797 1 93.12 340 SER A C 1
ATOM 2697 O O . SER A 1 340 ? 15.906 -36.094 -26.547 1 93.12 340 SER A O 1
ATOM 2699 N N . GLY A 1 341 ? 14.359 -34.625 -25.875 1 92.81 341 GLY A N 1
ATOM 2700 C CA . GLY A 1 341 ? 14.406 -35.031 -24.469 1 92.81 341 GLY A CA 1
ATOM 2701 C C . GLY A 1 341 ? 15.805 -34.969 -23.891 1 92.81 341 GLY A C 1
ATOM 2702 O O . GLY A 1 341 ? 16.469 -33.938 -23.953 1 92.81 341 GLY A O 1
ATOM 2703 N N . GLU A 1 342 ? 16.234 -36.125 -23.438 1 92.81 342 GLU A N 1
ATOM 2704 C CA . GLU A 1 342 ? 17.516 -36.188 -22.75 1 92.81 342 GLU A CA 1
ATOM 2705 C C . GLU A 1 342 ? 18.672 -35.969 -23.734 1 92.81 342 GLU A C 1
ATOM 2707 O O . GLU A 1 342 ? 19.734 -35.469 -23.344 1 92.81 342 GLU A O 1
ATOM 2712 N N . GLU A 1 343 ? 18.516 -36.188 -24.953 1 94.38 343 GLU A N 1
ATOM 2713 C CA . GLU A 1 343 ? 19.531 -36 -25.969 1 94.38 343 GLU A CA 1
ATOM 2714 C C . GLU A 1 343 ? 19.875 -34.5 -26.125 1 94.38 343 GLU A C 1
ATOM 2716 O O . GLU A 1 343 ? 21 -34.156 -26.516 1 94.38 343 GLU A O 1
ATOM 2721 N N . LEU A 1 344 ? 18.922 -33.75 -25.875 1 95.38 344 LEU A N 1
ATOM 2722 C CA . LEU A 1 344 ? 19.156 -32.312 -25.969 1 95.38 344 LEU A CA 1
ATOM 2723 C C . LEU A 1 344 ? 20.156 -31.844 -24.922 1 95.38 344 LEU A C 1
ATOM 2725 O O . LEU A 1 344 ? 20.891 -30.875 -25.141 1 95.38 344 LEU A O 1
ATOM 2729 N N . LYS A 1 345 ? 20.188 -32.5 -23.766 1 93.94 345 LYS A N 1
ATOM 2730 C CA . LYS A 1 345 ? 21.078 -32.156 -22.672 1 93.94 345 LYS A CA 1
ATOM 2731 C C . LYS A 1 345 ? 22.531 -32.438 -23.031 1 93.94 345 LYS A C 1
ATOM 2733 O O . LYS A 1 345 ? 23.438 -31.859 -22.438 1 93.94 345 LYS A O 1
ATOM 2738 N N . LEU A 1 346 ? 22.734 -33.219 -24 1 92.62 346 LEU A N 1
ATOM 2739 C CA . LEU A 1 346 ? 24.078 -33.594 -24.391 1 92.62 346 LEU A CA 1
ATOM 2740 C C . LEU A 1 346 ? 24.656 -32.656 -25.422 1 92.62 346 LEU A C 1
ATOM 2742 O O . LEU A 1 346 ? 25.844 -32.75 -25.766 1 92.62 346 LEU A O 1
ATOM 2746 N N . VAL A 1 347 ? 23.844 -31.75 -25.859 1 94.44 347 VAL A N 1
ATOM 2747 C CA . VAL A 1 347 ? 24.312 -30.781 -26.828 1 94.44 347 VAL A CA 1
ATOM 2748 C C . VAL A 1 347 ? 25.375 -29.875 -26.203 1 94.44 347 VAL A C 1
ATOM 2750 O O . VAL A 1 347 ? 25.156 -29.312 -25.125 1 94.44 347 VAL A O 1
ATOM 2753 N N . ASP A 1 348 ? 26.516 -29.766 -26.859 1 94.94 348 ASP A N 1
ATOM 2754 C CA . ASP A 1 348 ? 27.578 -28.891 -26.359 1 94.94 348 ASP A CA 1
ATOM 2755 C C . ASP A 1 348 ? 27.375 -27.469 -26.859 1 94.94 348 ASP A C 1
ATOM 2757 O O . ASP A 1 348 ? 27.781 -27.125 -27.969 1 94.94 348 ASP A O 1
ATOM 2761 N N . ILE A 1 349 ? 27 -26.672 -26.047 1 95.19 349 ILE A N 1
ATOM 2762 C CA . ILE A 1 349 ? 26.609 -25.328 -26.438 1 95.19 349 ILE A CA 1
ATOM 2763 C C . ILE A 1 349 ? 27.812 -24.406 -26.406 1 95.19 349 ILE A C 1
ATOM 2765 O O . ILE A 1 349 ? 27.797 -23.312 -26.969 1 95.19 349 ILE A O 1
ATOM 2769 N N . ASP A 1 350 ? 28.969 -24.828 -25.766 1 93.88 350 ASP A N 1
ATOM 2770 C CA . ASP A 1 350 ? 30.141 -23.969 -25.609 1 93.88 350 ASP A CA 1
ATOM 2771 C C . ASP A 1 350 ? 31.156 -24.219 -26.734 1 93.88 350 ASP A C 1
ATOM 2773 O O . ASP A 1 350 ? 32.125 -23.484 -26.875 1 93.88 350 ASP A O 1
ATOM 2777 N N . ARG A 1 351 ? 30.891 -25.141 -27.594 1 93.69 351 ARG A N 1
ATOM 2778 C CA . ARG A 1 351 ? 31.812 -25.484 -28.672 1 93.69 351 ARG A CA 1
ATOM 2779 C C . ARG A 1 351 ? 31.641 -24.562 -29.859 1 93.69 351 ARG A C 1
ATOM 2781 O O . ARG A 1 351 ? 30.594 -24.562 -30.516 1 93.69 351 ARG A O 1
ATOM 2788 N N . PRO A 1 352 ? 32.656 -23.875 -30.266 1 93.88 352 PRO A N 1
ATOM 2789 C CA . PRO A 1 352 ? 32.562 -22.875 -31.344 1 93.88 352 PRO A CA 1
ATOM 2790 C C . PRO A 1 352 ? 32.188 -23.5 -32.688 1 93.88 352 PRO A C 1
ATOM 2792 O O . PRO A 1 352 ? 31.562 -22.844 -33.531 1 93.88 352 PRO A O 1
ATOM 2795 N N . SER A 1 353 ? 32.594 -24.703 -32.906 1 93.56 353 SER A N 1
ATOM 2796 C CA . SER A 1 353 ? 32.281 -25.375 -34.156 1 93.56 353 SER A CA 1
ATOM 2797 C C . SER A 1 353 ? 30.781 -25.547 -34.344 1 93.56 353 SER A C 1
ATOM 2799 O O . SER A 1 353 ? 30.312 -25.703 -35.469 1 93.56 353 SER A O 1
ATOM 2801 N N . ASN A 1 354 ? 30.109 -25.531 -33.25 1 95.81 354 ASN A N 1
ATOM 2802 C CA . ASN A 1 354 ? 28.656 -25.719 -33.312 1 95.81 354 ASN A CA 1
ATOM 2803 C C . ASN A 1 354 ? 27.922 -24.391 -33.5 1 95.81 354 ASN A C 1
ATOM 2805 O O . ASN A 1 354 ? 26.719 -24.375 -33.75 1 95.81 354 ASN A O 1
ATOM 2809 N N . TRP A 1 355 ? 28.625 -23.297 -33.438 1 96.19 355 TRP A N 1
ATOM 2810 C CA . TRP A 1 355 ? 28.016 -21.969 -33.469 1 96.19 355 TRP A CA 1
ATOM 2811 C C . TRP A 1 355 ? 27.672 -21.547 -34.875 1 96.19 355 TRP A C 1
ATOM 2813 O O . TRP A 1 355 ? 28.359 -21.938 -35.844 1 96.19 355 TRP A O 1
ATOM 2823 N N . LYS A 1 356 ? 26.609 -20.766 -34.938 1 94.19 356 LYS A N 1
ATOM 2824 C CA . LYS A 1 356 ? 26.344 -20.062 -36.188 1 94.19 356 LYS A CA 1
ATOM 2825 C C . LYS A 1 356 ? 27.375 -18.969 -36.438 1 94.19 356 LYS A C 1
ATOM 2827 O O . LYS A 1 356 ? 27.953 -18.422 -35.5 1 94.19 356 LYS A O 1
ATOM 2832 N N . GLU A 1 357 ? 27.5 -18.734 -37.656 1 88.88 357 GLU A N 1
ATOM 2833 C CA . GLU A 1 357 ? 28.406 -17.656 -38 1 88.88 357 GLU A CA 1
ATOM 2834 C C . GLU A 1 357 ? 27.875 -16.312 -37.5 1 88.88 357 GLU A C 1
ATOM 2836 O O . GLU A 1 357 ? 28.625 -15.5 -36.969 1 88.88 357 GLU A O 1
ATOM 2841 N N . HIS A 1 358 ? 26.594 -16.203 -37.719 1 90.81 358 HIS A N 1
ATOM 2842 C CA . HIS A 1 358 ? 25.953 -14.961 -37.281 1 90.81 358 HIS A CA 1
ATOM 2843 C C . HIS A 1 358 ? 24.859 -15.25 -36.25 1 90.81 358 HIS A C 1
ATOM 2845 O O . HIS A 1 358 ? 23.812 -15.812 -36.594 1 90.81 358 HIS A O 1
ATOM 2851 N N . VAL A 1 359 ? 25.141 -14.758 -35.031 1 95.06 359 VAL A N 1
ATOM 2852 C CA . VAL A 1 359 ? 24.156 -14.898 -33.969 1 95.06 359 VAL A CA 1
ATOM 2853 C C . VAL A 1 359 ? 22.922 -14.055 -34.281 1 95.06 359 VAL A C 1
ATOM 2855 O O . VAL A 1 359 ? 23.047 -12.961 -34.875 1 95.06 359 VAL A O 1
ATOM 2858 N N . GLU A 1 360 ? 21.766 -14.539 -33.969 1 95.62 360 GLU A N 1
ATOM 2859 C CA . GLU A 1 360 ? 20.531 -13.805 -34.25 1 95.62 360 GLU A CA 1
ATOM 2860 C C . GLU A 1 360 ? 20.328 -12.688 -33.219 1 95.62 360 GLU A C 1
ATOM 2862 O O . GLU A 1 360 ? 20.125 -12.953 -32.031 1 95.62 360 GLU A O 1
ATOM 2867 N N . ILE A 1 361 ? 20.328 -11.492 -33.656 1 95.5 361 ILE A N 1
ATOM 2868 C CA . ILE A 1 361 ? 20.156 -10.383 -32.75 1 95.5 361 ILE A CA 1
ATOM 2869 C C . ILE A 1 361 ? 18.906 -9.586 -33.094 1 95.5 361 ILE A C 1
ATOM 2871 O O . ILE A 1 361 ? 18.469 -8.727 -32.344 1 95.5 361 ILE A O 1
ATOM 2875 N N . GLY A 1 362 ? 18.219 -9.891 -34.219 1 94.44 362 GLY A N 1
ATOM 2876 C CA . GLY A 1 362 ? 17.031 -9.172 -34.625 1 94.44 362 GLY A CA 1
ATOM 2877 C C . GLY A 1 362 ? 17.312 -8.109 -35.656 1 94.44 362 GLY A C 1
ATOM 2878 O O . GLY A 1 362 ? 18.359 -7.469 -35.656 1 94.44 362 GLY A O 1
ATOM 2879 N N . ALA A 1 363 ? 16.422 -7.832 -36.438 1 95 363 ALA A N 1
ATOM 2880 C CA . ALA A 1 363 ? 16.594 -6.918 -37.562 1 95 363 ALA A CA 1
ATOM 2881 C C . ALA A 1 363 ? 16.734 -5.477 -37.094 1 95 363 ALA A C 1
ATOM 2883 O O . ALA A 1 363 ? 17.531 -4.711 -37.625 1 95 363 ALA A O 1
ATOM 2884 N N . ASP A 1 364 ? 15.938 -5.148 -36.188 1 94.88 364 ASP A N 1
ATOM 2885 C CA . ASP A 1 364 ? 15.992 -3.779 -35.688 1 94.88 364 ASP A CA 1
ATOM 2886 C C . ASP A 1 364 ? 17.297 -3.518 -34.969 1 94.88 364 ASP A C 1
ATOM 2888 O O . ASP A 1 364 ? 17.844 -2.418 -35.031 1 94.88 364 ASP A O 1
ATOM 2892 N N . THR A 1 365 ? 17.812 -4.551 -34.281 1 96.38 365 THR A N 1
ATOM 2893 C CA . THR A 1 365 ? 19.109 -4.426 -33.625 1 96.38 365 THR A CA 1
ATOM 2894 C C . THR A 1 365 ? 20.234 -4.273 -34.656 1 96.38 365 THR A C 1
ATOM 2896 O O . THR A 1 365 ? 21.141 -3.465 -34.469 1 96.38 365 THR A O 1
ATOM 2899 N N . GLU A 1 366 ? 20.094 -4.988 -35.719 1 96 366 GLU A N 1
ATOM 2900 C CA . GLU A 1 366 ? 21.078 -4.883 -36.812 1 96 366 GLU A CA 1
ATOM 2901 C C . GLU A 1 366 ? 21.094 -3.477 -37.406 1 96 366 GLU A C 1
ATOM 2903 O O . GLU A 1 366 ? 22.172 -2.939 -37.688 1 96 366 GLU A O 1
ATOM 2908 N N . ALA A 1 367 ? 19.906 -3 -37.5 1 95.56 367 ALA A N 1
ATOM 2909 C CA . ALA A 1 367 ? 19.797 -1.648 -38.062 1 95.56 367 ALA A CA 1
ATOM 2910 C C . ALA A 1 367 ? 20.453 -0.63 -37.125 1 95.56 367 ALA A C 1
ATOM 2912 O O . ALA A 1 367 ? 21.078 0.328 -37.594 1 95.56 367 ALA A O 1
ATOM 2913 N N . ALA A 1 368 ? 20.344 -0.846 -35.875 1 94.81 368 ALA A N 1
ATOM 2914 C CA . ALA A 1 368 ? 20.922 0.071 -34.906 1 94.81 368 ALA A CA 1
ATOM 2915 C C . ALA A 1 368 ? 22.438 -0.019 -34.875 1 94.81 368 ALA A C 1
ATOM 2917 O O . ALA A 1 368 ? 23.125 0.936 -34.5 1 94.81 368 ALA A O 1
ATOM 2918 N N . LEU A 1 369 ? 23 -1.201 -35.344 1 95.12 369 LEU A N 1
ATOM 2919 C CA . LEU A 1 369 ? 24.438 -1.425 -35.344 1 95.12 369 LEU A CA 1
ATOM 2920 C C . LEU A 1 369 ? 25.062 -0.99 -36.656 1 95.12 369 LEU A C 1
ATOM 2922 O O . LEU A 1 369 ? 26.281 -1.029 -36.812 1 95.12 369 LEU A O 1
ATOM 2926 N N . SER A 1 370 ? 24.344 -0.514 -37.562 1 92.81 370 SER A N 1
ATOM 2927 C CA . SER A 1 370 ? 24.797 -0.29 -38.938 1 92.81 370 SER A CA 1
ATOM 2928 C C . SER A 1 370 ? 25.969 0.678 -38.969 1 92.81 370 SER A C 1
ATOM 2930 O O . SER A 1 370 ? 26.938 0.469 -39.719 1 92.81 370 SER A O 1
ATOM 2932 N N . ASP A 1 371 ? 25.938 1.751 -38.094 1 91.62 371 ASP A N 1
ATOM 2933 C CA . ASP A 1 371 ? 26.938 2.803 -38.156 1 91.62 371 ASP A CA 1
ATOM 2934 C C . ASP A 1 371 ? 28.094 2.512 -37.219 1 91.62 371 ASP A C 1
ATOM 2936 O O . ASP A 1 371 ? 29 3.338 -37.031 1 91.62 371 ASP A O 1
ATOM 2940 N N . TRP A 1 372 ? 28.172 1.275 -36.688 1 95.5 372 TRP A N 1
ATOM 2941 C CA . TRP A 1 372 ? 29.219 0.943 -35.719 1 95.5 372 TRP A CA 1
ATOM 2942 C C . TRP A 1 372 ? 30.469 0.428 -36.438 1 95.5 372 TRP A C 1
ATOM 2944 O O . TRP A 1 372 ? 30.391 -0.025 -37.594 1 95.5 372 TRP A O 1
ATOM 2954 N N . ALA A 1 373 ? 31.531 0.514 -35.75 1 95.5 373 ALA A N 1
ATOM 2955 C CA . ALA A 1 373 ? 32.781 -0.076 -36.219 1 95.5 373 ALA A CA 1
ATOM 2956 C C . ALA A 1 373 ? 32.719 -1.6 -36.188 1 95.5 373 ALA A C 1
ATOM 2958 O O . ALA A 1 373 ? 32.031 -2.17 -35.312 1 95.5 373 ALA A O 1
ATOM 2959 N N . PRO A 1 374 ? 33.406 -2.227 -37.125 1 93.94 374 PRO A N 1
ATOM 2960 C CA . PRO A 1 374 ? 33.344 -3.689 -37.188 1 93.94 374 PRO A CA 1
ATOM 2961 C C . PRO A 1 374 ? 33.781 -4.359 -35.875 1 93.94 374 PRO A C 1
ATOM 2963 O O . PRO A 1 374 ? 33.188 -5.359 -35.469 1 93.94 374 PRO A O 1
ATOM 2966 N N . HIS A 1 375 ? 34.719 -3.785 -35.281 1 94.25 375 HIS A N 1
ATOM 2967 C CA . HIS A 1 375 ? 35.188 -4.375 -34.031 1 94.25 375 HIS A CA 1
ATOM 2968 C C . HIS A 1 375 ? 34.125 -4.27 -32.938 1 94.25 375 HIS A C 1
ATOM 2970 O O . HIS A 1 375 ? 33.969 -5.176 -32.125 1 94.25 375 HIS A O 1
ATOM 2976 N N . GLU A 1 376 ? 33.375 -3.195 -32.938 1 95.19 376 GLU A N 1
ATOM 2977 C CA . GLU A 1 376 ? 32.312 -2.99 -31.969 1 95.19 376 GLU A CA 1
ATOM 2978 C C . GLU A 1 376 ? 31.125 -3.92 -32.25 1 95.19 376 GLU A C 1
ATOM 2980 O O . GLU A 1 376 ? 30.5 -4.418 -31.297 1 95.19 376 GLU A O 1
ATOM 2985 N N . LYS A 1 377 ? 30.891 -4.102 -33.469 1 95.38 377 LYS A N 1
ATOM 2986 C CA . LYS A 1 377 ? 29.828 -5.027 -33.875 1 95.38 377 LYS A CA 1
ATOM 2987 C C . LYS A 1 377 ? 30.156 -6.449 -33.406 1 95.38 377 LYS A C 1
ATOM 2989 O O . LYS A 1 377 ? 29.281 -7.16 -32.938 1 95.38 377 LYS A O 1
ATOM 2994 N N . LYS A 1 378 ? 31.406 -6.781 -33.562 1 94.25 378 LYS A N 1
ATOM 2995 C CA . LYS A 1 378 ? 31.828 -8.109 -33.156 1 94.25 378 LYS A CA 1
ATOM 2996 C C . LYS A 1 378 ? 31.703 -8.289 -31.656 1 94.25 378 LYS A C 1
ATOM 2998 O O . LYS A 1 378 ? 31.266 -9.336 -31.188 1 94.25 378 LYS A O 1
ATOM 3003 N N . GLN A 1 379 ? 32.062 -7.258 -31 1 94.69 379 GLN A N 1
ATOM 3004 C CA . GLN A 1 379 ? 31.969 -7.312 -29.547 1 94.69 379 GLN A CA 1
ATOM 3005 C C . GLN A 1 379 ? 30.516 -7.445 -29.094 1 94.69 379 GLN A C 1
ATOM 3007 O O . GLN A 1 379 ? 30.219 -8.156 -28.125 1 94.69 379 GLN A O 1
ATOM 3012 N N . PHE A 1 380 ? 29.641 -6.773 -29.75 1 96.62 380 PHE A N 1
ATOM 3013 C CA . PHE A 1 380 ? 28.219 -6.855 -29.438 1 96.62 380 PHE A CA 1
ATOM 3014 C C . PHE A 1 380 ? 27.688 -8.273 -29.656 1 96.62 380 PHE A C 1
ATOM 3016 O O . PHE A 1 380 ? 26.938 -8.797 -28.844 1 96.62 380 PHE A O 1
ATOM 3023 N N . ARG A 1 381 ? 28.109 -8.852 -30.688 1 96.12 381 ARG A N 1
ATOM 3024 C CA . ARG A 1 381 ? 27.656 -10.195 -31.031 1 96.12 381 ARG A CA 1
ATOM 3025 C C . ARG A 1 381 ? 28.203 -11.227 -30.047 1 96.12 381 ARG A C 1
ATOM 3027 O O . ARG A 1 381 ? 27.531 -12.211 -29.734 1 96.12 381 ARG A O 1
ATOM 3034 N N . VAL A 1 382 ? 29.359 -10.961 -29.594 1 95.69 382 VAL A N 1
ATOM 3035 C CA . VAL A 1 382 ? 29.922 -11.836 -28.562 1 95.69 382 VAL A CA 1
ATOM 3036 C C . VAL A 1 382 ? 29.078 -11.758 -27.297 1 95.69 382 VAL A C 1
ATOM 3038 O O . VAL A 1 382 ? 28.812 -12.781 -26.656 1 95.69 382 VAL A O 1
ATOM 3041 N N . GLY A 1 383 ? 28.688 -10.578 -26.938 1 96.62 383 GLY A N 1
ATOM 3042 C CA . GLY A 1 383 ? 27.797 -10.406 -25.797 1 96.62 383 GLY A CA 1
ATOM 3043 C C . GLY A 1 383 ? 26.453 -11.078 -25.984 1 96.62 383 GLY A C 1
ATOM 3044 O O . GLY A 1 383 ? 25.953 -11.75 -25.062 1 96.62 383 GLY A O 1
ATOM 3045 N N . ALA A 1 384 ? 25.922 -10.891 -27.141 1 97.5 384 ALA A N 1
ATOM 3046 C CA . ALA A 1 384 ? 24.641 -11.508 -27.453 1 97.5 384 ALA A CA 1
ATOM 3047 C C . ALA A 1 384 ? 24.734 -13.031 -27.375 1 97.5 384 ALA A C 1
ATOM 3049 O O . ALA A 1 384 ? 23.812 -13.688 -26.875 1 97.5 384 ALA A O 1
ATOM 3050 N N . ARG A 1 385 ? 25.812 -13.562 -27.891 1 97.19 385 ARG A N 1
ATOM 3051 C CA . ARG A 1 385 ? 26.016 -15 -27.844 1 97.19 385 ARG A CA 1
ATOM 3052 C C . ARG A 1 385 ? 26.125 -15.484 -26.391 1 97.19 385 ARG A C 1
ATOM 3054 O O . ARG A 1 385 ? 25.578 -16.531 -26.047 1 97.19 385 ARG A O 1
ATOM 3061 N N . SER A 1 386 ? 26.797 -14.703 -25.625 1 97.25 386 SER A N 1
ATOM 3062 C CA . SER A 1 386 ? 26.922 -15.047 -24.219 1 97.25 386 SER A CA 1
ATOM 3063 C C . SER A 1 386 ? 25.547 -15.109 -23.531 1 97.25 386 SER A C 1
ATOM 3065 O O . SER A 1 386 ? 25.328 -15.938 -22.656 1 97.25 386 SER A O 1
ATOM 3067 N N . PHE A 1 387 ? 24.672 -14.219 -23.922 1 97.69 387 PHE A N 1
ATOM 3068 C CA . PHE A 1 387 ? 23.312 -14.219 -23.422 1 97.69 387 PHE A CA 1
ATOM 3069 C C . PHE A 1 387 ? 22.625 -15.547 -23.703 1 97.69 387 PHE A C 1
ATOM 3071 O O . PHE A 1 387 ? 22.078 -16.172 -22.812 1 97.69 387 PHE A O 1
ATOM 3078 N N . TYR A 1 388 ? 22.719 -15.969 -24.891 1 98.06 388 TYR A N 1
ATOM 3079 C CA . TYR A 1 388 ? 22.047 -17.188 -25.312 1 98.06 388 TYR A CA 1
ATOM 3080 C C . TYR A 1 388 ? 22.688 -18.422 -24.672 1 98.06 388 TYR A C 1
ATOM 3082 O O . TYR A 1 388 ? 22 -19.359 -24.266 1 98.06 388 TYR A O 1
ATOM 3090 N N . ILE A 1 389 ? 23.984 -18.422 -24.578 1 97.75 389 ILE A N 1
ATOM 3091 C CA . ILE A 1 389 ? 24.703 -19.562 -23.984 1 97.75 389 ILE A CA 1
ATOM 3092 C C . ILE A 1 389 ? 24.312 -19.734 -22.531 1 97.75 389 ILE A C 1
ATOM 3094 O O . ILE A 1 389 ? 24.047 -20.844 -22.078 1 97.75 389 ILE A O 1
ATOM 3098 N N . LYS A 1 390 ? 24.219 -18.625 -21.875 1 97.5 390 LYS A N 1
ATOM 3099 C CA . LYS A 1 390 ? 23.859 -18.688 -20.453 1 97.5 390 LYS A CA 1
ATOM 3100 C C . LYS A 1 390 ? 22.406 -19.141 -20.281 1 97.5 390 LYS A C 1
ATOM 3102 O O . LYS A 1 390 ? 22.109 -19.938 -19.391 1 97.5 390 LYS A O 1
ATOM 3107 N N . ALA A 1 391 ? 21.531 -18.641 -21.078 1 97.31 391 ALA A N 1
ATOM 3108 C CA . ALA A 1 391 ? 20.125 -19.031 -21.016 1 97.31 391 ALA A CA 1
ATOM 3109 C C . ALA A 1 391 ? 19.969 -20.516 -21.344 1 97.31 391 ALA A C 1
ATOM 3111 O O . ALA A 1 391 ? 19.328 -21.266 -20.578 1 97.31 391 ALA A O 1
ATOM 3112 N N . ALA A 1 392 ? 20.562 -20.922 -22.438 1 97.75 392 ALA A N 1
ATOM 3113 C CA . ALA A 1 392 ? 20.469 -22.312 -22.875 1 97.75 392 ALA A CA 1
ATOM 3114 C C . ALA A 1 392 ? 21.109 -23.25 -21.859 1 97.75 392 ALA A C 1
ATOM 3116 O O . ALA A 1 392 ? 20.547 -24.312 -21.547 1 97.75 392 ALA A O 1
ATOM 3117 N N . GLY A 1 393 ? 22.219 -22.844 -21.406 1 97.25 393 GLY A N 1
ATOM 3118 C CA . GLY A 1 393 ? 22.891 -23.656 -20.406 1 97.25 393 GLY A CA 1
ATOM 3119 C C . GLY A 1 393 ? 22.062 -23.906 -19.172 1 97.25 393 GLY A C 1
ATOM 3120 O O . GLY A 1 393 ? 22 -25.031 -18.672 1 97.25 393 GLY A O 1
ATOM 3121 N N . TYR A 1 394 ? 21.453 -22.875 -18.719 1 96.44 394 TYR A N 1
ATOM 3122 C CA . TYR A 1 394 ? 20.609 -23 -17.531 1 96.44 394 TYR A CA 1
ATOM 3123 C C . TYR A 1 394 ? 19.406 -23.875 -17.828 1 96.44 394 TYR A C 1
ATOM 3125 O O . TYR A 1 394 ? 19.031 -24.734 -17.016 1 96.44 394 TYR A O 1
ATOM 3133 N N . LEU A 1 395 ? 18.75 -23.719 -18.922 1 96.94 395 LEU A N 1
ATOM 3134 C CA . LEU A 1 395 ? 17.578 -24.5 -19.297 1 96.94 395 LEU A CA 1
ATOM 3135 C C . LEU A 1 395 ? 17.922 -25.984 -19.422 1 96.94 395 LEU A C 1
ATOM 3137 O O . LEU A 1 395 ? 17.219 -26.828 -18.875 1 96.94 395 LEU A O 1
ATOM 3141 N N . LEU A 1 396 ? 19 -26.234 -20.078 1 97 396 LEU A N 1
ATOM 3142 C CA . LEU A 1 396 ? 19.406 -27.609 -20.328 1 97 396 LEU A CA 1
ATOM 3143 C C . LEU A 1 396 ? 19.766 -28.312 -19.016 1 97 396 LEU A C 1
ATOM 3145 O O . LEU A 1 396 ? 19.516 -29.516 -18.859 1 97 396 LEU A O 1
ATOM 3149 N N . SER A 1 397 ? 20.234 -27.578 -18.125 1 94.62 397 SER A N 1
ATOM 3150 C CA . SER A 1 397 ? 20.672 -28.172 -16.859 1 94.62 397 SER A CA 1
ATOM 3151 C C . SER A 1 397 ? 19.5 -28.344 -15.891 1 94.62 397 SER A C 1
ATOM 3153 O O . SER A 1 397 ? 19.5 -29.266 -15.078 1 94.62 397 SER A O 1
ATOM 3155 N N . ARG A 1 398 ? 18.484 -27.5 -15.969 1 93 398 ARG A N 1
ATOM 3156 C CA . ARG A 1 398 ? 17.5 -27.438 -14.891 1 93 398 ARG A CA 1
ATOM 3157 C C . ARG A 1 398 ? 16.156 -28.016 -15.344 1 93 398 ARG A C 1
ATOM 3159 O O . ARG A 1 398 ? 15.375 -28.5 -14.523 1 93 398 ARG A O 1
ATOM 3166 N N . LEU A 1 399 ? 15.797 -27.953 -16.609 1 94.88 399 LEU A N 1
ATOM 3167 C CA . LEU A 1 399 ? 14.508 -28.453 -17.078 1 94.88 399 LEU A CA 1
ATOM 3168 C C . LEU A 1 399 ? 14.469 -29.969 -17.031 1 94.88 399 LEU A C 1
ATOM 3170 O O . LEU A 1 399 ? 15.469 -30.625 -17.328 1 94.88 399 LEU A O 1
ATOM 3174 N N . PRO A 1 400 ? 13.375 -30.578 -16.656 1 93.25 400 PRO A N 1
ATOM 3175 C CA . PRO A 1 400 ? 13.258 -32.031 -16.531 1 93.25 400 PRO A CA 1
ATOM 3176 C C . PRO A 1 400 ? 13.047 -32.719 -17.891 1 93.25 400 PRO A C 1
ATOM 3178 O O . PRO A 1 400 ? 12.039 -33.406 -18.078 1 93.25 400 PRO A O 1
ATOM 3181 N N . LEU A 1 401 ? 14 -32.719 -18.719 1 94.75 401 LEU A N 1
ATOM 3182 C CA . LEU A 1 401 ? 13.914 -33.25 -20.062 1 94.75 401 LEU A CA 1
ATOM 3183 C C . LEU A 1 401 ? 14.055 -34.781 -20.062 1 94.75 401 LEU A C 1
ATOM 3185 O O . LEU A 1 401 ? 13.719 -35.438 -21.047 1 94.75 401 LEU A O 1
ATOM 3189 N N . GLY A 1 402 ? 14.531 -35.312 -19 1 93 402 GLY A N 1
ATOM 3190 C CA . GLY A 1 402 ? 14.664 -36.75 -18.891 1 93 402 GLY A CA 1
ATOM 3191 C C . GLY A 1 402 ? 13.539 -37.406 -18.109 1 93 402 GLY A C 1
ATOM 3192 O O . GLY A 1 402 ? 13.578 -38.594 -17.812 1 93 402 GLY A O 1
ATOM 3193 N N . ASN A 1 403 ? 12.555 -36.719 -17.75 1 93.94 403 ASN A N 1
ATOM 3194 C CA . ASN A 1 403 ? 11.438 -37.219 -16.969 1 93.94 403 ASN A CA 1
ATOM 3195 C C . ASN A 1 403 ? 10.477 -38.031 -17.828 1 93.94 403 ASN A C 1
ATOM 3197 O O . ASN A 1 403 ? 9.742 -37.469 -18.641 1 93.94 403 ASN A O 1
ATOM 3201 N N . SER A 1 404 ? 10.391 -39.25 -17.625 1 93.75 404 SER A N 1
ATOM 3202 C CA . SER A 1 404 ? 9.602 -40.156 -18.453 1 93.75 404 SER A CA 1
ATOM 3203 C C . SER A 1 404 ? 8.109 -39.969 -18.219 1 93.75 404 SER A C 1
ATOM 3205 O O . SER A 1 404 ? 7.305 -40.125 -19.141 1 93.75 404 SER A O 1
ATOM 3207 N N . VAL A 1 405 ? 7.793 -39.625 -17.031 1 94.56 405 VAL A N 1
ATOM 3208 C CA . VAL A 1 405 ? 6.387 -39.406 -16.719 1 94.56 405 VAL A CA 1
ATOM 3209 C C . VAL A 1 405 ? 5.852 -38.219 -17.531 1 94.56 405 VAL A C 1
ATOM 3211 O O . VAL A 1 405 ? 4.781 -38.312 -18.141 1 94.56 405 VAL A O 1
ATOM 3214 N N . LEU A 1 406 ? 6.605 -37.188 -17.578 1 95.31 406 LEU A N 1
ATOM 3215 C CA . LEU A 1 406 ? 6.203 -36 -18.344 1 95.31 406 LEU A CA 1
ATOM 3216 C C . LEU A 1 406 ? 6.086 -36.312 -19.828 1 95.31 406 LEU A C 1
ATOM 3218 O O . LEU A 1 406 ? 5.172 -35.844 -20.5 1 95.31 406 LEU A O 1
ATOM 3222 N N . LYS A 1 407 ? 6.973 -37.031 -20.281 1 95.12 407 LYS A N 1
ATOM 3223 C CA . LYS A 1 407 ? 6.941 -37.438 -21.688 1 95.12 407 LYS A CA 1
ATOM 3224 C C . LYS A 1 407 ? 5.707 -38.281 -21.984 1 95.12 407 LYS A C 1
ATOM 3226 O O . LYS A 1 407 ? 5.051 -38.094 -23 1 95.12 407 LYS A O 1
ATOM 3231 N N . ASP A 1 408 ? 5.414 -39.188 -21.094 1 96.19 408 ASP A N 1
ATOM 3232 C CA . ASP A 1 408 ? 4.297 -40.094 -21.281 1 96.19 408 ASP A CA 1
ATOM 3233 C C . ASP A 1 408 ? 2.961 -39.344 -21.188 1 96.19 408 ASP A C 1
ATOM 3235 O O . ASP A 1 408 ? 1.975 -39.781 -21.797 1 96.19 408 ASP A O 1
ATOM 3239 N N . LEU A 1 409 ? 2.881 -38.312 -20.5 1 96.62 409 LEU A N 1
ATOM 3240 C CA . LEU A 1 409 ? 1.64 -37.562 -20.297 1 96.62 409 LEU A CA 1
ATOM 3241 C C . LEU A 1 409 ? 1.159 -36.938 -21.609 1 96.62 409 LEU A C 1
ATOM 3243 O O . LEU A 1 409 ? 0 -36.531 -21.703 1 96.62 409 LEU A O 1
ATOM 3247 N N . ARG A 1 410 ? 1.945 -36.906 -22.594 1 94.94 410 ARG A N 1
ATOM 3248 C CA . ARG A 1 410 ? 1.579 -36.375 -23.906 1 94.94 410 ARG A CA 1
ATOM 3249 C C . ARG A 1 410 ? 0.437 -37.156 -24.531 1 94.94 410 ARG A C 1
ATOM 3251 O O . ARG A 1 410 ? -0.297 -36.656 -25.375 1 94.94 410 ARG A O 1
ATOM 3258 N N . CYS A 1 411 ? 0.292 -38.375 -24.062 1 94.75 411 CYS A N 1
ATOM 3259 C CA . CYS A 1 411 ? -0.708 -39.281 -24.641 1 94.75 411 CYS A CA 1
ATOM 3260 C C . CYS A 1 411 ? -2.117 -38.781 -24.312 1 94.75 411 CYS A C 1
ATOM 3262 O O . CYS A 1 411 ? -3.086 -39.219 -24.938 1 94.75 411 CYS A O 1
ATOM 3264 N N . LEU A 1 412 ? -2.229 -37.938 -23.344 1 94.56 412 LEU A N 1
ATOM 3265 C CA . LEU A 1 412 ? -3.533 -37.375 -22.984 1 94.56 412 LEU A CA 1
ATOM 3266 C C . LEU A 1 412 ? -4.035 -36.406 -24.047 1 94.56 412 LEU A C 1
ATOM 3268 O O . LEU A 1 412 ? -5.215 -36.062 -24.062 1 94.56 412 LEU A O 1
ATOM 3272 N N . ASN A 1 413 ? -3.076 -35.969 -24.875 1 92.56 413 ASN A N 1
ATOM 3273 C CA . ASN A 1 413 ? -3.463 -35.062 -25.953 1 92.56 413 ASN A CA 1
ATOM 3274 C C . ASN A 1 413 ? -4.375 -35.75 -26.969 1 92.56 413 ASN A C 1
ATOM 3276 O O . ASN A 1 413 ? -3.99 -36.781 -27.562 1 92.56 413 ASN A O 1
ATOM 3280 N N . PRO A 1 414 ? -5.492 -35.156 -27.203 1 90.5 414 PRO A N 1
ATOM 3281 C CA . PRO A 1 414 ? -6.449 -35.812 -28.094 1 90.5 414 PRO A CA 1
ATOM 3282 C C . PRO A 1 414 ? -5.891 -36.031 -29.5 1 90.5 414 PRO A C 1
ATOM 3284 O O . PRO A 1 414 ? -6.277 -36.969 -30.188 1 90.5 414 PRO A O 1
ATOM 3287 N N . SER A 1 415 ? -4.957 -35.25 -29.891 1 86.69 415 SER A N 1
ATOM 3288 C CA . SER A 1 415 ? -4.379 -35.375 -31.219 1 86.69 415 SER A CA 1
ATOM 3289 C C . SER A 1 415 ? -3.434 -36.562 -31.312 1 86.69 415 SER A C 1
ATOM 3291 O O . SER A 1 415 ? -3.135 -37.062 -32.406 1 86.69 415 SER A O 1
ATOM 3293 N N . LEU A 1 416 ? -3.07 -37.125 -30.172 1 87.81 416 LEU A N 1
ATOM 3294 C CA . LEU A 1 416 ? -2.086 -38.219 -30.156 1 87.81 416 LEU A CA 1
ATOM 3295 C C . LEU A 1 416 ? -2.734 -39.531 -29.766 1 87.81 416 LEU A C 1
ATOM 3297 O O . LEU A 1 416 ? -2.045 -40.562 -29.625 1 87.81 416 LEU A O 1
ATOM 3301 N N . LEU A 1 417 ? -4.02 -39.562 -29.609 1 86.38 417 LEU A N 1
ATOM 3302 C CA . LEU A 1 417 ? -4.719 -40.75 -29.141 1 86.38 417 LEU A CA 1
ATOM 3303 C C . LEU A 1 417 ? -4.57 -41.875 -30.125 1 86.38 417 LEU A C 1
ATOM 3305 O O . LEU A 1 417 ? -4.562 -43.062 -29.734 1 86.38 417 LEU A O 1
ATOM 3309 N N . LYS A 1 418 ? -4.387 -41.5 -31.359 1 83 418 LYS A N 1
ATOM 3310 C CA . LYS A 1 418 ? -4.355 -42.531 -32.406 1 83 418 LYS A CA 1
ATOM 3311 C C . LYS A 1 418 ? -2.92 -42.938 -32.719 1 83 418 LYS A C 1
ATOM 3313 O O . LYS A 1 418 ? -2.693 -43.812 -33.531 1 83 418 LYS A O 1
ATOM 3318 N N . VAL A 1 419 ? -2.055 -42.344 -32.031 1 84.62 419 VAL A N 1
ATOM 3319 C CA . VAL A 1 419 ? -0.648 -42.625 -32.312 1 84.62 419 VAL A CA 1
ATOM 3320 C C . VAL A 1 419 ? -0.204 -43.875 -31.594 1 84.62 419 VAL A C 1
ATOM 3322 O O . VAL A 1 419 ? -0.611 -44.125 -30.453 1 84.62 419 VAL A O 1
ATOM 3325 N N . GLU A 1 420 ? 0.489 -44.719 -32.219 1 81.5 420 GLU A N 1
ATOM 3326 C CA . GLU A 1 420 ? 0.913 -46 -31.688 1 81.5 420 GLU A CA 1
ATOM 3327 C C . GLU A 1 420 ? 1.71 -45.844 -30.391 1 81.5 420 GLU A C 1
ATOM 3329 O O . GLU A 1 420 ? 1.531 -46.625 -29.438 1 81.5 420 GLU A O 1
ATOM 3334 N N . GLY A 1 421 ? 2.484 -44.906 -30.219 1 87.19 421 GLY A N 1
ATOM 3335 C CA . GLY A 1 421 ? 3.299 -44.719 -29.031 1 87.19 421 GLY A CA 1
ATOM 3336 C C . GLY A 1 421 ? 2.492 -44.281 -27.812 1 87.19 421 GLY A C 1
ATOM 3337 O O . GLY A 1 421 ? 2.943 -44.438 -26.688 1 87.19 421 GLY A O 1
ATOM 3338 N N . SER A 1 422 ? 1.297 -44 -27.984 1 91.81 422 SER A N 1
ATOM 3339 C CA . SER A 1 422 ? 0.45 -43.5 -26.906 1 91.81 422 SER A CA 1
ATOM 3340 C C . SER A 1 422 ? -0.035 -44.625 -26.016 1 91.81 422 SER A C 1
ATOM 3342 O O . SER A 1 422 ? -0.218 -44.438 -24.812 1 91.81 422 SER A O 1
ATOM 3344 N N . ALA A 1 423 ? -0.219 -45.781 -26.609 1 92.75 423 ALA A N 1
ATOM 3345 C CA . ALA A 1 423 ? -0.649 -46.938 -25.812 1 92.75 423 ALA A CA 1
ATOM 3346 C C . ALA A 1 423 ? 0.421 -47.344 -24.812 1 92.75 423 ALA A C 1
ATOM 3348 O O . ALA A 1 423 ? 0.11 -47.656 -23.656 1 92.75 423 ALA A O 1
ATOM 3349 N N . ALA A 1 424 ? 1.592 -47.281 -25.297 1 94.56 424 ALA A N 1
ATOM 3350 C CA . ALA A 1 424 ? 2.697 -47.625 -24.406 1 94.56 424 ALA A CA 1
ATOM 3351 C C . ALA A 1 424 ? 2.818 -46.625 -23.266 1 94.56 424 ALA A C 1
ATOM 3353 O O . ALA A 1 424 ? 3.084 -47 -22.125 1 94.56 424 ALA A O 1
ATOM 3354 N N . SER A 1 425 ? 2.688 -45.406 -23.656 1 96 425 SER A N 1
ATOM 3355 C CA . SER A 1 425 ? 2.752 -44.344 -22.656 1 96 425 SER A CA 1
ATOM 3356 C C . SER A 1 425 ? 1.648 -44.5 -21.625 1 96 425 SER A C 1
ATOM 3358 O O . SER A 1 425 ? 1.895 -44.312 -20.422 1 96 425 SER A O 1
ATOM 3360 N N . MET A 1 426 ? 0.463 -44.812 -22.031 1 95.62 426 MET A N 1
ATOM 3361 C CA . MET A 1 426 ? -0.669 -45 -21.125 1 95.62 426 MET A CA 1
ATOM 3362 C C . MET A 1 426 ? -0.429 -46.156 -20.188 1 95.62 426 MET A C 1
ATOM 3364 O O . MET A 1 426 ? -0.735 -46.094 -18.984 1 95.62 426 MET A O 1
ATOM 3368 N N . ARG A 1 427 ? 0.099 -47.188 -20.75 1 95.62 427 ARG A N 1
ATOM 3369 C CA . ARG A 1 427 ? 0.424 -48.375 -19.938 1 95.62 427 ARG A CA 1
ATOM 3370 C C . ARG A 1 427 ? 1.451 -48.031 -18.859 1 95.62 427 ARG A C 1
ATOM 3372 O O . ARG A 1 427 ? 1.315 -48.438 -17.703 1 95.62 427 ARG A O 1
ATOM 3379 N N . ASN A 1 428 ? 2.436 -47.281 -19.281 1 95.88 428 ASN A N 1
ATOM 3380 C CA . ASN A 1 428 ? 3.473 -46.875 -18.344 1 95.88 428 ASN A CA 1
ATOM 3381 C C . ASN A 1 428 ? 2.9 -46.031 -17.219 1 95.88 428 ASN A C 1
ATOM 3383 O O . ASN A 1 428 ? 3.279 -46.188 -16.047 1 95.88 428 ASN A O 1
ATOM 3387 N N . LEU A 1 429 ? 1.998 -45.125 -17.562 1 96.06 429 LEU A N 1
ATOM 3388 C CA . LEU A 1 429 ? 1.383 -44.25 -16.562 1 96.06 429 LEU A CA 1
ATOM 3389 C C . LEU A 1 429 ? 0.527 -45.062 -15.586 1 96.06 429 LEU A C 1
ATOM 3391 O O . LEU A 1 429 ? 0.519 -44.781 -14.391 1 96.06 429 LEU A O 1
ATOM 3395 N N . ALA A 1 430 ? -0.164 -46.031 -16.078 1 96.31 430 ALA A N 1
ATOM 3396 C CA . ALA A 1 430 ? -0.982 -46.906 -15.242 1 96.31 430 ALA A CA 1
ATOM 3397 C C . ALA A 1 430 ? -0.118 -47.656 -14.242 1 96.31 430 ALA A C 1
ATOM 3399 O O . ALA A 1 430 ? -0.504 -47.844 -13.086 1 96.31 430 ALA A O 1
ATOM 3400 N N . LYS A 1 431 ? 1.002 -48.031 -14.695 1 93.94 431 LYS A N 1
ATOM 3401 C CA . LYS A 1 431 ? 1.915 -48.781 -13.852 1 93.94 431 LYS A CA 1
ATOM 3402 C C . LYS A 1 431 ? 2.494 -47.938 -12.742 1 93.94 431 LYS A C 1
ATOM 3404 O O . LYS A 1 431 ? 2.791 -48.406 -11.648 1 93.94 431 LYS A O 1
ATOM 3409 N N . GLU A 1 432 ? 2.639 -46.719 -13.055 1 92.62 432 GLU A N 1
ATOM 3410 C CA . GLU A 1 432 ? 3.201 -45.75 -12.086 1 92.62 432 GLU A CA 1
ATOM 3411 C C . GLU A 1 432 ? 2.186 -45.406 -11.008 1 92.62 432 GLU A C 1
ATOM 3413 O O . GLU A 1 432 ? 2.551 -44.875 -9.953 1 92.62 432 GLU A O 1
ATOM 3418 N N . LEU A 1 433 ? 0.917 -45.719 -11.297 1 94.12 433 LEU A N 1
ATOM 3419 C CA . LEU A 1 433 ? -0.141 -45.344 -10.367 1 94.12 433 LEU A CA 1
ATOM 3420 C C . LEU A 1 433 ? -0.979 -46.562 -9.977 1 94.12 433 LEU A C 1
ATOM 3422 O O . LEU A 1 433 ? -2.178 -46.625 -10.258 1 94.12 433 LEU A O 1
ATOM 3426 N N . PRO A 1 434 ? -0.396 -47.406 -9.211 1 92.25 434 PRO A N 1
ATOM 3427 C CA . PRO A 1 434 ? -1.124 -48.625 -8.844 1 92.25 434 PRO A CA 1
ATOM 3428 C C . PRO A 1 434 ? -2.303 -48.344 -7.91 1 92.25 434 PRO A C 1
ATOM 3430 O O . PRO A 1 434 ? -3.24 -49.125 -7.84 1 92.25 434 PRO A O 1
ATOM 3433 N N . GLN A 1 435 ? -2.26 -47.219 -7.285 1 91 435 GLN A N 1
ATOM 3434 C CA . GLN A 1 435 ? -3.352 -46.875 -6.383 1 91 435 GLN A CA 1
ATOM 3435 C C . GLN A 1 435 ? -4.598 -46.469 -7.164 1 91 435 GLN A C 1
ATOM 3437 O O . GLN A 1 435 ? -5.703 -46.469 -6.621 1 91 435 GLN A O 1
ATOM 3442 N N . VAL A 1 436 ? -4.414 -46.094 -8.43 1 94.94 436 VAL A N 1
ATOM 3443 C CA . VAL A 1 436 ? -5.535 -45.688 -9.273 1 94.94 436 VAL A CA 1
ATOM 3444 C C . VAL A 1 436 ? -6.043 -46.875 -10.078 1 94.94 436 VAL A C 1
ATOM 3446 O O . VAL A 1 436 ? -7.246 -47.156 -10.117 1 94.94 436 VAL A O 1
ATOM 3449 N N . ILE A 1 437 ? -5.047 -47.531 -10.711 1 95.88 437 ILE A N 1
ATOM 3450 C CA . ILE A 1 437 ? -5.352 -48.719 -11.5 1 95.88 437 ILE A CA 1
ATOM 3451 C C . ILE A 1 437 ? -4.586 -49.938 -10.945 1 95.88 437 ILE A C 1
ATOM 3453 O O . ILE A 1 437 ? -3.355 -49.969 -11.039 1 95.88 437 ILE A O 1
ATOM 3457 N N . ALA A 1 438 ? -5.355 -50.844 -10.531 1 94.25 438 ALA A N 1
ATOM 3458 C CA . ALA A 1 438 ? -4.715 -52.062 -10.039 1 94.25 438 ALA A CA 1
ATOM 3459 C C . ALA A 1 438 ? -4.016 -52.812 -11.164 1 94.25 438 ALA A C 1
ATOM 3461 O O . ALA A 1 438 ? -4.449 -52.75 -12.32 1 94.25 438 ALA A O 1
ATOM 3462 N N . PRO A 1 439 ? -2.951 -53.562 -10.828 1 94.19 439 PRO A N 1
ATOM 3463 C CA . PRO A 1 439 ? -2.18 -54.25 -11.852 1 94.19 439 PRO A CA 1
ATOM 3464 C C . PRO A 1 439 ? -3.039 -55.188 -12.695 1 94.19 439 PRO A C 1
ATOM 3466 O O . PRO A 1 439 ? -2.832 -55.312 -13.906 1 94.19 439 PRO A O 1
ATOM 3469 N N . HIS A 1 440 ? -4.031 -55.781 -12.109 1 95.44 440 HIS A N 1
ATOM 3470 C CA . HIS A 1 440 ? -4.848 -56.75 -12.828 1 95.44 440 HIS A CA 1
ATOM 3471 C C . HIS A 1 440 ? -5.844 -56.062 -13.75 1 95.44 440 HIS A C 1
ATOM 3473 O O . HIS A 1 440 ? -6.414 -56.688 -14.641 1 95.44 440 HIS A O 1
ATOM 3479 N N . GLN A 1 441 ? -5.961 -54.812 -13.586 1 96.88 441 GLN A N 1
ATOM 3480 C CA . GLN A 1 441 ? -6.934 -54.062 -14.375 1 96.88 441 GLN A CA 1
ATOM 3481 C C . GLN A 1 441 ? -6.266 -53.344 -15.547 1 96.88 441 GLN A C 1
ATOM 3483 O O . GLN A 1 441 ? -6.938 -52.719 -16.359 1 96.88 441 GLN A O 1
ATOM 3488 N N . VAL A 1 442 ? -4.969 -53.469 -15.648 1 97.06 442 VAL A N 1
ATOM 3489 C CA . VAL A 1 442 ? -4.215 -52.719 -16.641 1 97.06 442 VAL A CA 1
ATOM 3490 C C . VAL A 1 442 ? -4.617 -53.188 -18.047 1 97.06 442 VAL A C 1
ATOM 3492 O O . VAL A 1 442 ? -4.766 -52.375 -18.953 1 97.06 442 VAL A O 1
ATOM 3495 N N . SER A 1 443 ? -4.82 -54.438 -18.203 1 96.31 443 SER A N 1
ATOM 3496 C CA . SER A 1 443 ? -5.211 -54.938 -19.5 1 96.31 443 SER A CA 1
ATOM 3497 C C . SER A 1 443 ? -6.57 -54.406 -19.938 1 96.31 443 SER A C 1
ATOM 3499 O O . SER A 1 443 ? -6.758 -54.031 -21.094 1 96.31 443 SER A O 1
ATOM 3501 N N . SER A 1 444 ? -7.473 -54.438 -19.016 1 96.12 444 SER A N 1
ATOM 3502 C CA . SER A 1 444 ? -8.797 -53.875 -19.281 1 96.12 444 SER A CA 1
ATOM 3503 C C . SER A 1 444 ? -8.734 -52.406 -19.625 1 96.12 444 SER A C 1
ATOM 3505 O O . SER A 1 444 ? -9.484 -51.938 -20.484 1 96.12 444 SER A O 1
ATOM 3507 N N . LEU A 1 445 ? -7.863 -51.719 -18.922 1 96.88 445 LEU A N 1
ATOM 3508 C CA . LEU A 1 445 ? -7.656 -50.312 -19.203 1 96.88 445 LEU A CA 1
ATOM 3509 C C . LEU A 1 445 ? -7.176 -50.125 -20.625 1 96.88 445 LEU A C 1
ATOM 3511 O O . LEU A 1 445 ? -7.641 -49.188 -21.328 1 96.88 445 LEU A O 1
ATOM 3515 N N . MET A 1 446 ? -6.266 -50.969 -21.078 1 95.19 446 MET A N 1
ATOM 3516 C CA . MET A 1 446 ? -5.707 -50.844 -22.422 1 95.19 446 MET A CA 1
ATOM 3517 C C . MET A 1 446 ? -6.766 -51.125 -23.484 1 95.19 446 MET A C 1
ATOM 3519 O O . MET A 1 446 ? -6.754 -50.531 -24.562 1 95.19 446 MET A O 1
ATOM 3523 N N . ASP A 1 447 ? -7.699 -52 -23.141 1 94.75 447 ASP A N 1
ATOM 3524 C CA . ASP A 1 447 ? -8.82 -52.25 -24.031 1 94.75 447 ASP A CA 1
ATOM 3525 C C . ASP A 1 447 ? -9.672 -51 -24.203 1 94.75 447 ASP A C 1
ATOM 3527 O O . ASP A 1 447 ? -10.062 -50.656 -25.328 1 94.75 447 ASP A O 1
ATOM 3531 N N . GLU A 1 448 ? -9.875 -50.406 -23.109 1 94.94 448 GLU A N 1
ATOM 3532 C CA . GLU A 1 448 ? -10.656 -49.156 -23.141 1 94.94 448 GLU A CA 1
ATOM 3533 C C . GLU A 1 448 ? -9.938 -48.094 -23.969 1 94.94 448 GLU A C 1
ATOM 3535 O O . GLU A 1 448 ? -10.57 -47.375 -24.766 1 94.94 448 GLU A O 1
ATOM 3540 N N . PHE A 1 449 ? -8.68 -48 -23.781 1 93.81 449 PHE A N 1
ATOM 3541 C CA . PHE A 1 449 ? -7.891 -47 -24.469 1 93.81 449 PHE A CA 1
ATOM 3542 C C . PHE A 1 449 ? -7.891 -47.219 -25.984 1 93.81 449 PHE A C 1
ATOM 3544 O O . PHE A 1 449 ? -7.949 -46.281 -26.766 1 93.81 449 PHE A O 1
ATOM 3551 N N . SER A 1 450 ? -7.84 -48.406 -26.344 1 90.31 450 SER A N 1
ATOM 3552 C CA . SER A 1 450 ? -7.871 -48.75 -27.75 1 90.31 450 SER A CA 1
ATOM 3553 C C . SER A 1 450 ? -9.211 -48.406 -28.375 1 90.31 450 SER A C 1
ATOM 3555 O O . SER A 1 450 ? -9.273 -48.031 -29.547 1 90.31 450 SER A O 1
ATOM 3557 N N . LEU A 1 451 ? -10.203 -48.562 -27.625 1 90.44 451 LEU A N 1
ATOM 3558 C CA . LEU A 1 451 ? -11.555 -48.281 -28.125 1 90.44 451 LEU A CA 1
ATOM 3559 C C . LEU A 1 451 ? -11.75 -46.781 -28.359 1 90.44 451 LEU A C 1
ATOM 3561 O O . LEU A 1 451 ? -12.539 -46.406 -29.219 1 90.44 451 LEU A O 1
ATOM 3565 N N . ILE A 1 452 ? -11.047 -46 -27.625 1 88.75 452 ILE A N 1
ATOM 3566 C CA . ILE A 1 452 ? -11.227 -44.531 -27.734 1 88.75 452 ILE A CA 1
ATOM 3567 C C . ILE A 1 452 ? -10.781 -44.062 -29.109 1 88.75 452 ILE A C 1
ATOM 3569 O O . ILE A 1 452 ? -11.328 -43.094 -29.656 1 88.75 452 ILE A O 1
ATOM 3573 N N . ALA A 1 453 ? -9.805 -44.688 -29.625 1 79.94 453 ALA A N 1
ATOM 3574 C CA . ALA A 1 453 ? -9.289 -44.344 -30.953 1 79.94 453 ALA A CA 1
ATOM 3575 C C . ALA A 1 453 ? -10.375 -44.438 -32 1 79.94 453 ALA A C 1
ATOM 3577 O O . ALA A 1 453 ? -10.273 -43.844 -33.094 1 79.94 453 ALA A O 1
ATOM 3578 N N . THR A 1 454 ? -11.414 -45.188 -31.672 1 81.44 454 THR A N 1
ATOM 3579 C CA . THR A 1 454 ? -12.484 -45.406 -32.625 1 81.44 454 THR A CA 1
ATOM 3580 C C . THR A 1 454 ? -13.594 -44.375 -32.469 1 81.44 454 THR A C 1
ATOM 3582 O O . THR A 1 454 ? -14.492 -44.25 -33.281 1 81.44 454 THR A O 1
ATOM 3585 N N . GLU A 1 455 ? -13.453 -43.656 -31.422 1 82 455 GLU A N 1
ATOM 3586 C CA . GLU A 1 455 ? -14.469 -42.625 -31.141 1 82 455 GLU A CA 1
ATOM 3587 C C . GLU A 1 455 ? -14.273 -41.406 -32.031 1 82 455 GLU A C 1
ATOM 3589 O O . GLU A 1 455 ? -13.141 -41.031 -32.312 1 82 455 GLU A O 1
ATOM 3594 N N . ASN A 1 456 ? -15.336 -40.844 -32.625 1 75 456 ASN A N 1
ATOM 3595 C CA . ASN A 1 456 ? -15.273 -39.594 -33.375 1 75 456 ASN A CA 1
ATOM 3596 C C . ASN A 1 456 ? -15.539 -38.406 -32.5 1 75 456 ASN A C 1
ATOM 3598 O O . ASN A 1 456 ? -16.688 -38.031 -32.281 1 75 456 ASN A O 1
ATOM 3602 N N . VAL A 1 457 ? -14.523 -38.031 -31.797 1 73.88 457 VAL A N 1
ATOM 3603 C CA . VAL A 1 457 ? -14.75 -36.875 -30.938 1 73.88 457 VAL A CA 1
ATOM 3604 C C . VAL A 1 457 ? -13.984 -35.656 -31.484 1 73.88 457 VAL A C 1
ATOM 3606 O O . VAL A 1 457 ? -12.844 -35.812 -31.953 1 73.88 457 VAL A O 1
ATOM 3609 N N . ASP A 1 458 ? -14.594 -34.531 -31.625 1 77.62 458 ASP A N 1
ATOM 3610 C CA . ASP A 1 458 ? -14.023 -33.25 -32.094 1 77.62 458 ASP A CA 1
ATOM 3611 C C . ASP A 1 458 ? -13.273 -32.531 -30.984 1 77.62 458 ASP A C 1
ATOM 3613 O O . ASP A 1 458 ? -13.781 -32.406 -29.875 1 77.62 458 ASP A O 1
ATOM 3617 N N . TYR A 1 459 ? -11.961 -32.375 -31.172 1 80.75 459 TYR A N 1
ATOM 3618 C CA . TYR A 1 459 ? -11.164 -31.641 -30.203 1 80.75 459 TYR A CA 1
ATOM 3619 C C . TYR A 1 459 ? -10.477 -30.453 -30.859 1 80.75 459 TYR A C 1
ATOM 3621 O O . TYR A 1 459 ? -9.883 -30.594 -31.938 1 80.75 459 TYR A O 1
ATOM 3629 N N . SER A 1 460 ? -10.789 -29.203 -30.234 1 81.62 460 SER A N 1
ATOM 3630 C CA . SER A 1 460 ? -10.062 -28 -30.625 1 81.62 460 SER A CA 1
ATOM 3631 C C . SER A 1 460 ? -9.023 -27.625 -29.578 1 81.62 460 SER A C 1
ATOM 3633 O O . SER A 1 460 ? -9.281 -27.719 -28.375 1 81.62 460 SER A O 1
ATOM 3635 N N . PRO A 1 461 ? -7.895 -27.188 -30.047 1 77.12 461 PRO A N 1
ATOM 3636 C CA . PRO A 1 461 ? -6.844 -26.797 -29.109 1 77.12 461 PRO A CA 1
ATOM 3637 C C . PRO A 1 461 ? -7.27 -25.656 -28.188 1 77.12 461 PRO A C 1
ATOM 3639 O O . PRO A 1 461 ? -6.652 -25.422 -27.141 1 77.12 461 PRO A O 1
ATOM 3642 N N . SER A 1 462 ? -8.242 -25 -28.516 1 78.19 462 SER A N 1
ATOM 3643 C CA . SER A 1 462 ? -8.727 -23.891 -27.703 1 78.19 462 SER A CA 1
ATOM 3644 C C . SER A 1 462 ? -9.617 -24.375 -26.562 1 78.19 462 SER A C 1
ATOM 3646 O O . SER A 1 462 ? -9.875 -23.641 -25.609 1 78.19 462 SER A O 1
ATOM 3648 N N . ASP A 1 463 ? -9.875 -25.672 -26.703 1 85.25 463 ASP A N 1
ATOM 3649 C CA . ASP A 1 463 ? -10.742 -26.25 -25.672 1 85.25 463 ASP A CA 1
ATOM 3650 C C . ASP A 1 463 ? -9.938 -26.672 -24.438 1 85.25 463 ASP A C 1
ATOM 3652 O O . ASP A 1 463 ? -8.766 -27.062 -24.562 1 85.25 463 ASP A O 1
ATOM 3656 N N . ARG A 1 464 ? -10.602 -26.578 -23.375 1 92.25 464 ARG A N 1
ATOM 3657 C CA . ARG A 1 464 ? -9.969 -27.094 -22.156 1 92.25 464 ARG A CA 1
ATOM 3658 C C . ARG A 1 464 ? -9.859 -28.609 -22.203 1 92.25 464 ARG A C 1
ATOM 3660 O O . ARG A 1 464 ? -10.805 -29.297 -22.594 1 92.25 464 ARG A O 1
ATOM 3667 N N . LEU A 1 465 ? -8.688 -29.094 -21.859 1 94.44 465 LEU A N 1
ATOM 3668 C CA . LEU A 1 465 ? -8.438 -30.531 -21.922 1 94.44 465 LEU A CA 1
ATOM 3669 C C . LEU A 1 465 ? -9.398 -31.297 -21.016 1 94.44 465 LEU A C 1
ATOM 3671 O O . LEU A 1 465 ? -9.867 -32.375 -21.375 1 94.44 465 LEU A O 1
ATOM 3675 N N . ASP A 1 466 ? -9.664 -30.75 -19.781 1 95.25 466 ASP A N 1
ATOM 3676 C CA . ASP A 1 466 ? -10.523 -31.453 -18.844 1 95.25 466 ASP A CA 1
ATOM 3677 C C . ASP A 1 466 ? -11.969 -31.469 -19.312 1 95.25 466 ASP A C 1
ATOM 3679 O O . ASP A 1 466 ? -12.711 -32.406 -19.047 1 95.25 466 ASP A O 1
ATOM 3683 N N . GLU A 1 467 ? -12.422 -30.547 -20.078 1 92.88 467 GLU A N 1
ATOM 3684 C CA . GLU A 1 467 ? -13.766 -30.562 -20.656 1 92.88 467 GLU A CA 1
ATOM 3685 C C . GLU A 1 467 ? -13.891 -31.609 -21.734 1 92.88 467 GLU A C 1
ATOM 3687 O O . GLU A 1 467 ? -14.914 -32.281 -21.859 1 92.88 467 GLU A O 1
ATOM 3692 N N . PHE A 1 468 ? -12.883 -31.781 -22.531 1 93.12 468 PHE A N 1
ATOM 3693 C CA . PHE A 1 468 ? -12.852 -32.812 -23.547 1 93.12 468 PHE A CA 1
ATOM 3694 C C . PHE A 1 468 ? -12.984 -34.219 -22.922 1 93.12 468 PHE A C 1
ATOM 3696 O O . PHE A 1 468 ? -13.852 -35 -23.312 1 93.12 468 PHE A O 1
ATOM 3703 N N . TRP A 1 469 ? -12.156 -34.406 -22 1 94.38 469 TRP A N 1
ATOM 3704 C CA . TRP A 1 469 ? -12.148 -35.719 -21.391 1 94.38 469 TRP A CA 1
ATOM 3705 C C . TRP A 1 469 ? -13.438 -35.969 -20.609 1 94.38 469 TRP A C 1
ATOM 3707 O O . TRP A 1 469 ? -13.914 -37.094 -20.547 1 94.38 469 TRP A O 1
ATOM 3717 N N . GLN A 1 470 ? -13.984 -34.906 -20.031 1 93.38 470 GLN A N 1
ATOM 3718 C CA . GLN A 1 470 ? -15.266 -35.031 -19.359 1 93.38 470 GLN A CA 1
ATOM 3719 C C . GLN A 1 470 ? -16.344 -35.562 -20.297 1 93.38 470 GLN A C 1
ATOM 3721 O O . GLN A 1 470 ? -17.172 -36.375 -19.906 1 93.38 470 GLN A O 1
ATOM 3726 N N . SER A 1 471 ? -16.312 -35.125 -21.531 1 91.19 471 SER A N 1
ATOM 3727 C CA . SER A 1 471 ? -17.266 -35.594 -22.531 1 91.19 471 SER A CA 1
ATOM 3728 C C . SER A 1 471 ? -17.078 -37.094 -22.812 1 91.19 471 SER A C 1
ATOM 3730 O O . SER A 1 471 ? -18.047 -37.812 -23.078 1 91.19 471 SER A O 1
ATOM 3732 N N . ILE A 1 472 ? -15.867 -37.531 -22.672 1 91.81 472 ILE A N 1
ATOM 3733 C CA . ILE A 1 472 ? -15.555 -38.938 -22.891 1 91.81 472 ILE A CA 1
ATOM 3734 C C . ILE A 1 472 ? -16.016 -39.781 -21.688 1 91.81 472 ILE A C 1
ATOM 3736 O O . ILE A 1 472 ? -16.547 -40.875 -21.844 1 91.81 472 ILE A O 1
ATOM 3740 N N . PHE A 1 473 ? -15.859 -39.219 -20.531 1 91.25 473 PHE A N 1
ATOM 3741 C CA . PHE A 1 473 ? -16.234 -39.906 -19.312 1 91.25 473 PHE A CA 1
ATOM 3742 C C . PHE A 1 473 ? -17.734 -40.156 -19.266 1 91.25 473 PHE A C 1
ATOM 3744 O O . PHE A 1 473 ? -18.188 -41.094 -18.625 1 91.25 473 PHE A O 1
ATOM 3751 N N . GLU A 1 474 ? -18.484 -39.375 -19.938 1 90.88 474 GLU A N 1
ATOM 3752 C CA . GLU A 1 474 ? -19.938 -39.438 -19.844 1 90.88 474 GLU A CA 1
ATOM 3753 C C . GLU A 1 474 ? -20.531 -40.406 -20.859 1 90.88 474 GLU A C 1
ATOM 3755 O O . GLU A 1 474 ? -21.703 -40.781 -20.781 1 90.88 474 GLU A O 1
ATOM 3760 N N . LEU A 1 475 ? -19.719 -40.906 -21.734 1 91.44 475 LEU A N 1
ATOM 3761 C CA . LEU A 1 475 ? -20.203 -41.875 -22.719 1 91.44 475 LEU A CA 1
ATOM 3762 C C . LEU A 1 475 ? -20.672 -43.156 -22.031 1 91.44 475 LEU A C 1
ATOM 3764 O O . LEU A 1 475 ? -20.031 -43.625 -21.078 1 91.44 475 LEU A O 1
ATOM 3768 N N . LYS A 1 476 ? -21.781 -43.656 -22.438 1 92 476 LYS A N 1
ATOM 3769 C CA . LYS A 1 476 ? -22.391 -44.844 -21.844 1 92 476 LYS A CA 1
ATOM 3770 C C . LYS A 1 476 ? -22.625 -45.938 -22.875 1 92 476 LYS A C 1
ATOM 3772 O O . LYS A 1 476 ? -22.75 -45.656 -24.078 1 92 476 LYS A O 1
ATOM 3777 N N . LEU A 1 477 ? -22.625 -47.094 -22.281 1 90.75 477 LEU A N 1
ATOM 3778 C CA . LEU A 1 477 ? -23.031 -48.25 -23.109 1 90.75 477 LEU A CA 1
ATOM 3779 C C . LEU A 1 477 ? -24.547 -48.344 -23.188 1 90.75 477 LEU A C 1
ATOM 3781 O O . LEU A 1 477 ? -25.266 -47.562 -22.578 1 90.75 477 LEU A O 1
ATOM 3785 N N . GLY A 1 478 ? -25.062 -49.312 -23.984 1 87.75 478 GLY A N 1
ATOM 3786 C CA . GLY A 1 478 ? -26.484 -49.5 -24.172 1 87.75 478 GLY A CA 1
ATOM 3787 C C . GLY A 1 478 ? -27.219 -49.812 -22.891 1 87.75 478 GLY A C 1
ATOM 3788 O O . GLY A 1 478 ? -28.391 -49.469 -22.734 1 87.75 478 GLY A O 1
ATOM 3789 N N . ASP A 1 479 ? -26.469 -50.375 -21.938 1 90.88 479 ASP A N 1
ATOM 3790 C CA . ASP A 1 479 ? -27.078 -50.781 -20.672 1 90.88 479 ASP A CA 1
ATOM 3791 C C . ASP A 1 479 ? -27.016 -49.656 -19.641 1 90.88 479 ASP A C 1
ATOM 3793 O O . ASP A 1 479 ? -27.453 -49.812 -18.516 1 90.88 479 ASP A O 1
ATOM 3797 N N . GLY A 1 480 ? -26.359 -48.594 -19.984 1 90.94 480 GLY A N 1
ATOM 3798 C CA . GLY A 1 480 ? -26.281 -47.438 -19.078 1 90.94 480 GLY A CA 1
ATOM 3799 C C . GLY A 1 480 ? -24.969 -47.344 -18.328 1 90.94 480 GLY A C 1
ATOM 3800 O O . GLY A 1 480 ? -24.703 -46.344 -17.672 1 90.94 480 GLY A O 1
ATOM 3801 N N . ALA A 1 481 ? -24.219 -48.375 -18.406 1 91.06 481 ALA A N 1
ATOM 3802 C CA . ALA A 1 481 ? -22.922 -48.375 -17.734 1 91.06 481 ALA A CA 1
ATOM 3803 C C . ALA A 1 481 ? -21.922 -47.469 -18.453 1 91.06 481 ALA A C 1
ATOM 3805 O O . ALA A 1 481 ? -22.078 -47.188 -19.641 1 91.06 481 ALA A O 1
ATOM 3806 N N . LEU A 1 482 ? -20.984 -47.031 -17.672 1 92.94 482 LEU A N 1
ATOM 3807 C CA . LEU A 1 482 ? -19.953 -46.156 -18.266 1 92.94 482 LEU A CA 1
ATOM 3808 C C . LEU A 1 482 ? -19.125 -46.938 -19.281 1 92.94 482 LEU A C 1
ATOM 3810 O O . LEU A 1 482 ? -18.766 -48.094 -19.031 1 92.94 482 LEU A O 1
ATOM 3814 N N . LYS A 1 483 ? -18.906 -46.375 -20.359 1 93.69 483 LYS A N 1
ATOM 3815 C CA . LYS A 1 483 ? -18.172 -47 -21.453 1 93.69 483 LYS A CA 1
ATOM 3816 C C . LYS A 1 483 ? -16.688 -47.125 -21.109 1 93.69 483 LYS A C 1
ATOM 3818 O O . LYS A 1 483 ? -16.047 -48.094 -21.484 1 93.69 483 LYS A O 1
ATOM 3823 N N . TYR A 1 484 ? -16.172 -46.062 -20.391 1 95.31 484 TYR A N 1
ATOM 3824 C CA . TYR A 1 484 ? -14.742 -46.031 -20.109 1 95.31 484 TYR A CA 1
ATOM 3825 C C . TYR A 1 484 ? -14.484 -45.781 -18.625 1 95.31 484 TYR A C 1
ATOM 3827 O O . TYR A 1 484 ? -13.891 -44.75 -18.25 1 95.31 484 TYR A O 1
ATOM 3835 N N . PRO A 1 485 ? -14.773 -46.688 -17.734 1 95.31 485 PRO A N 1
ATOM 3836 C CA . PRO A 1 485 ? -14.641 -46.469 -16.297 1 95.31 485 PRO A CA 1
ATOM 3837 C C . PRO A 1 485 ? -13.188 -46.406 -15.836 1 95.31 485 PRO A C 1
ATOM 3839 O O . PRO A 1 485 ? -12.812 -45.562 -15.039 1 95.31 485 PRO A O 1
ATOM 3842 N N . LEU A 1 486 ? -12.359 -47.312 -16.344 1 96.44 486 LEU A N 1
ATOM 3843 C CA . LEU A 1 486 ? -10.961 -47.375 -15.914 1 96.44 486 LEU A CA 1
ATOM 3844 C C . LEU A 1 486 ? -10.164 -46.219 -16.5 1 96.44 486 LEU A C 1
ATOM 3846 O O . LEU A 1 486 ? -9.359 -45.594 -15.797 1 96.44 486 LEU A O 1
ATOM 3850 N N . LEU A 1 487 ? -10.453 -45.938 -17.734 1 95.88 487 LEU A N 1
ATOM 3851 C CA . LEU A 1 487 ? -9.797 -44.812 -18.375 1 95.88 487 LEU A CA 1
ATOM 3852 C C . LEU A 1 487 ? -10.172 -43.5 -17.703 1 95.88 487 LEU A C 1
ATOM 3854 O O . LEU A 1 487 ? -9.312 -42.625 -17.5 1 95.88 487 LEU A O 1
ATOM 3858 N N . GLY A 1 488 ? -11.453 -43.406 -17.391 1 96 488 GLY A N 1
ATOM 3859 C CA . GLY A 1 488 ? -11.914 -42.219 -16.688 1 96 488 GLY A CA 1
ATOM 3860 C C . GLY A 1 488 ? -11.227 -42 -15.359 1 96 488 GLY A C 1
ATOM 3861 O O . GLY A 1 488 ? -10.844 -40.906 -15.016 1 96 488 GLY A O 1
ATOM 3862 N N . ALA A 1 489 ? -11.055 -43.062 -14.633 1 96.31 489 ALA A N 1
ATOM 3863 C CA . ALA A 1 489 ? -10.406 -42.969 -13.328 1 96.31 489 ALA A CA 1
ATOM 3864 C C . ALA A 1 489 ? -8.953 -42.531 -13.461 1 96.31 489 ALA A C 1
ATOM 3866 O O . ALA A 1 489 ? -8.5 -41.656 -12.727 1 96.31 489 ALA A O 1
ATOM 3867 N N . LEU A 1 490 ? -8.258 -43.125 -14.375 1 97.19 490 LEU A N 1
ATOM 3868 C CA . LEU A 1 490 ? -6.848 -42.812 -14.547 1 97.19 490 LEU A CA 1
ATOM 3869 C C . LEU A 1 490 ? -6.664 -41.375 -15.062 1 97.19 490 LEU A C 1
ATOM 3871 O O . LEU A 1 490 ? -5.836 -40.625 -14.547 1 97.19 490 LEU A O 1
ATOM 3875 N N . VAL A 1 491 ? -7.445 -41 -16.062 1 97.19 491 VAL A N 1
ATOM 3876 C CA . VAL A 1 491 ? -7.281 -39.719 -16.688 1 97.19 491 VAL A CA 1
ATOM 3877 C C . VAL A 1 491 ? -7.66 -38.594 -15.703 1 97.19 491 VAL A C 1
ATOM 3879 O O . VAL A 1 491 ? -7.008 -37.562 -15.641 1 97.19 491 VAL A O 1
ATOM 3882 N N . ARG A 1 492 ? -8.703 -38.75 -14.898 1 97.19 492 ARG A N 1
ATOM 3883 C CA . ARG A 1 492 ? -9.062 -37.781 -13.859 1 97.19 492 ARG A CA 1
ATOM 3884 C C . ARG A 1 492 ? -7.898 -37.594 -12.891 1 97.19 492 ARG A C 1
ATOM 3886 O O . ARG A 1 492 ? -7.617 -36.438 -12.492 1 97.19 492 ARG A O 1
ATOM 3893 N N . ALA A 1 493 ? -7.258 -38.656 -12.562 1 97.25 493 ALA A N 1
ATOM 3894 C CA . ALA A 1 493 ? -6.105 -38.562 -11.672 1 97.25 493 ALA A CA 1
ATOM 3895 C C . ALA A 1 493 ? -4.961 -37.781 -12.32 1 97.25 493 ALA A C 1
ATOM 3897 O O . ALA A 1 493 ? -4.363 -36.906 -11.695 1 97.25 493 ALA A O 1
ATOM 3898 N N . LEU A 1 494 ? -4.723 -38.062 -13.539 1 97.38 494 LEU A N 1
ATOM 3899 C CA . LEU A 1 494 ? -3.605 -37.469 -14.242 1 97.38 494 LEU A CA 1
ATOM 3900 C C . LEU A 1 494 ? -3.871 -35.969 -14.477 1 97.38 494 LEU A C 1
ATOM 3902 O O . LEU A 1 494 ? -2.945 -35.156 -14.438 1 97.38 494 LEU A O 1
ATOM 3906 N N . LEU A 1 495 ? -5.133 -35.625 -14.719 1 97.19 495 LEU A N 1
ATOM 3907 C CA . LEU A 1 495 ? -5.512 -34.219 -14.93 1 97.19 495 LEU A CA 1
ATOM 3908 C C . LEU A 1 495 ? -5.316 -33.406 -13.648 1 97.19 495 LEU A C 1
ATOM 3910 O O . LEU A 1 495 ? -5.223 -32.188 -13.695 1 97.19 495 LEU A O 1
ATOM 3914 N N . SER A 1 496 ? -5.25 -34.062 -12.516 1 97.06 496 SER A N 1
ATOM 3915 C CA . SER A 1 496 ? -5.141 -33.406 -11.227 1 97.06 496 SER A CA 1
ATOM 3916 C C . SER A 1 496 ? -3.693 -33.031 -10.914 1 97.06 496 SER A C 1
ATOM 3918 O O . SER A 1 496 ? -3.418 -32.375 -9.898 1 97.06 496 SER A O 1
ATOM 3920 N N . LEU A 1 497 ? -2.791 -33.406 -11.781 1 95.75 497 LEU A N 1
ATOM 3921 C CA . LEU A 1 497 ? -1.393 -33.031 -11.625 1 95.75 497 LEU A CA 1
ATOM 3922 C C . LEU A 1 497 ? -1.179 -31.562 -12.008 1 95.75 497 LEU A C 1
ATOM 3924 O O . LEU A 1 497 ? -1.898 -31.031 -12.852 1 95.75 497 LEU A O 1
ATOM 3928 N N . SER A 1 498 ? -0.211 -30.938 -11.398 1 93.62 498 SER A N 1
ATOM 3929 C CA . SER A 1 498 ? 0.027 -29.516 -11.625 1 93.62 498 SER A CA 1
ATOM 3930 C C . SER A 1 498 ? 1.172 -29.297 -12.609 1 93.62 498 SER A C 1
ATOM 3932 O O . SER A 1 498 ? 2.141 -30.062 -12.625 1 93.62 498 SER A O 1
ATOM 3934 N N . HIS A 1 499 ? 1.04 -28.312 -13.453 1 92.38 499 HIS A N 1
ATOM 3935 C CA . HIS A 1 499 ? 2.109 -27.984 -14.383 1 92.38 499 HIS A CA 1
ATOM 3936 C C . HIS A 1 499 ? 2.865 -26.734 -13.93 1 92.38 499 HIS A C 1
ATOM 3938 O O . HIS A 1 499 ? 3.807 -26.297 -14.594 1 92.38 499 HIS A O 1
ATOM 3944 N N . GLY A 1 500 ? 2.438 -26.203 -12.836 1 88.44 500 GLY A N 1
ATOM 3945 C CA . GLY A 1 500 ? 3.086 -25.016 -12.32 1 88.44 500 GLY A CA 1
ATOM 3946 C C . GLY A 1 500 ? 2.525 -24.562 -10.984 1 88.44 500 GLY A C 1
ATOM 3947 O O . GLY A 1 500 ? 1.545 -25.125 -10.492 1 88.44 500 GLY A O 1
ATOM 3948 N N . ASN A 1 501 ? 3.166 -23.5 -10.422 1 88.44 501 ASN A N 1
ATOM 3949 C CA . ASN A 1 501 ? 2.775 -23 -9.109 1 88.44 501 ASN A CA 1
ATOM 3950 C C . ASN A 1 501 ? 2.055 -21.656 -9.203 1 88.44 501 ASN A C 1
ATOM 3952 O O . ASN A 1 501 ? 1.984 -20.922 -8.219 1 88.44 501 ASN A O 1
ATOM 3956 N N . ALA A 1 502 ? 1.494 -21.359 -10.336 1 89 502 ALA A N 1
ATOM 3957 C CA . ALA A 1 502 ? 0.844 -20.062 -10.57 1 89 502 ALA A CA 1
ATOM 3958 C C . ALA A 1 502 ? -0.378 -19.906 -9.672 1 89 502 ALA A C 1
ATOM 3960 O O . ALA A 1 502 ? -0.702 -18.781 -9.258 1 89 502 ALA A O 1
ATOM 3961 N N . ASP A 1 503 ? -1.014 -21 -9.352 1 92 503 ASP A N 1
ATOM 3962 C CA . ASP A 1 503 ? -2.203 -20.938 -8.508 1 92 503 ASP A CA 1
ATOM 3963 C C . ASP A 1 503 ? -1.859 -20.438 -7.105 1 92 503 ASP A C 1
ATOM 3965 O O . ASP A 1 503 ? -2.594 -19.641 -6.527 1 92 503 ASP A O 1
ATOM 3969 N N . VAL A 1 504 ? -0.78 -20.906 -6.582 1 92.75 504 VAL A N 1
ATOM 3970 C CA . VAL A 1 504 ? -0.353 -20.484 -5.254 1 92.75 504 VAL A CA 1
ATOM 3971 C C . VAL A 1 504 ? 0.021 -19 -5.277 1 92.75 504 VAL A C 1
ATOM 3973 O O . VAL A 1 504 ? -0.317 -18.25 -4.359 1 92.75 504 VAL A O 1
ATOM 3976 N N . GLU A 1 505 ? 0.664 -18.609 -6.336 1 88.25 505 GLU A N 1
ATOM 3977 C CA . GLU A 1 505 ? 1.063 -17.203 -6.477 1 88.25 505 GLU A CA 1
ATOM 3978 C C . GLU A 1 505 ? -0.154 -16.297 -6.57 1 88.25 505 GLU A C 1
ATOM 3980 O O . GLU A 1 505 ? -0.14 -15.172 -6.043 1 88.25 505 GLU A O 1
ATOM 3985 N N . ARG A 1 506 ? -1.091 -16.781 -7.277 1 88.38 506 ARG A N 1
ATOM 3986 C CA . ARG A 1 506 ? -2.338 -16.031 -7.336 1 88.38 506 ARG A CA 1
ATOM 3987 C C . ARG A 1 506 ? -2.961 -15.891 -5.949 1 88.38 506 ARG A C 1
ATOM 3989 O O . ARG A 1 506 ? -3.559 -14.859 -5.629 1 88.38 506 ARG A O 1
ATOM 3996 N N . GLY A 1 507 ? -2.816 -16.938 -5.211 1 90.12 507 GLY A N 1
ATOM 3997 C CA . GLY A 1 507 ? -3.27 -16.891 -3.832 1 90.12 507 GLY A CA 1
ATOM 3998 C C . GLY A 1 507 ? -2.566 -15.82 -3.014 1 90.12 507 GLY A C 1
ATOM 3999 O O . GLY A 1 507 ? -3.195 -15.133 -2.209 1 90.12 507 GLY A O 1
ATOM 4000 N N . PHE A 1 508 ? -1.316 -15.656 -3.223 1 88.5 508 PHE A N 1
ATOM 4001 C CA . PHE A 1 508 ? -0.549 -14.633 -2.518 1 88.5 508 PHE A CA 1
ATOM 4002 C C . PHE A 1 508 ? -1.017 -13.234 -2.91 1 88.5 508 PHE A C 1
ATOM 4004 O O . PHE A 1 508 ? -1.062 -12.336 -2.074 1 88.5 508 PHE A O 1
ATOM 4011 N N . SER A 1 509 ? -1.28 -13.086 -4.156 1 86.38 509 SER A N 1
ATOM 4012 C CA . SER A 1 509 ? -1.804 -11.805 -4.613 1 86.38 509 SER A CA 1
ATOM 4013 C C . SER A 1 509 ? -3.119 -11.469 -3.92 1 86.38 509 SER A C 1
ATOM 4015 O O . SER A 1 509 ? -3.354 -10.312 -3.553 1 86.38 509 SER A O 1
ATOM 4017 N N . GLU A 1 510 ? -3.92 -12.438 -3.812 1 87.31 510 GLU A N 1
ATOM 4018 C CA . GLU A 1 510 ? -5.184 -12.266 -3.105 1 87.31 510 GLU A CA 1
ATOM 4019 C C . GLU A 1 510 ? -4.949 -11.914 -1.639 1 87.31 510 GLU A C 1
ATOM 4021 O O . GLU A 1 510 ? -5.648 -11.062 -1.079 1 87.31 510 GLU A O 1
ATOM 4026 N N . ASN A 1 511 ? -4.039 -12.602 -1.103 1 87.81 511 ASN A N 1
ATOM 4027 C CA . ASN A 1 511 ? -3.672 -12.32 0.281 1 87.81 511 ASN A CA 1
ATOM 4028 C C . ASN A 1 511 ? -3.25 -10.867 0.467 1 87.81 511 ASN A C 1
ATOM 4030 O O . ASN A 1 511 ? -3.652 -10.219 1.433 1 87.81 511 ASN A O 1
ATOM 4034 N N . ARG A 1 512 ? -2.504 -10.453 -0.444 1 83.5 512 ARG A N 1
ATOM 4035 C CA . ARG A 1 512 ? -2.012 -9.086 -0.371 1 83.5 512 ARG A CA 1
ATOM 4036 C C . ARG A 1 512 ? -3.162 -8.086 -0.437 1 83.5 512 ARG A C 1
ATOM 4038 O O . ARG A 1 512 ? -3.143 -7.059 0.248 1 83.5 512 ARG A O 1
ATOM 4045 N N . ARG A 1 513 ? -4.023 -8.352 -1.175 1 82.62 513 ARG A N 1
ATOM 4046 C CA . ARG A 1 513 ? -5.184 -7.48 -1.331 1 82.62 513 ARG A CA 1
ATOM 4047 C C . ARG A 1 513 ? -6.059 -7.504 -0.083 1 82.62 513 ARG A C 1
ATOM 4049 O O . ARG A 1 513 ? -6.523 -6.457 0.377 1 82.62 513 ARG A O 1
ATOM 4056 N N . MET A 1 514 ? -6.219 -8.633 0.434 1 84.75 514 MET A N 1
ATOM 4057 C CA . MET A 1 514 ? -7.148 -8.82 1.541 1 84.75 514 MET A CA 1
ATOM 4058 C C . MET A 1 514 ? -6.531 -8.367 2.857 1 84.75 514 MET A C 1
ATOM 4060 O O . MET A 1 514 ? -7.246 -7.949 3.773 1 84.75 514 MET A O 1
ATOM 4064 N N . LEU A 1 515 ? -5.234 -8.484 2.945 1 82.38 515 LEU A N 1
ATOM 4065 C CA . LEU A 1 515 ? -4.578 -8.234 4.227 1 82.38 515 LEU A CA 1
ATOM 4066 C C . LEU A 1 515 ? -3.99 -6.832 4.273 1 82.38 515 LEU A C 1
ATOM 4068 O O . LEU A 1 515 ? -3.381 -6.441 5.273 1 82.38 515 LEU A O 1
ATOM 4072 N N . ARG A 1 516 ? -4.242 -6.168 3.27 1 75.56 516 ARG A N 1
ATOM 4073 C CA . ARG A 1 516 ? -3.723 -4.805 3.238 1 75.56 516 ARG A CA 1
ATOM 4074 C C . ARG A 1 516 ? -4.246 -3.992 4.418 1 75.56 516 ARG A C 1
ATOM 4076 O O . ARG A 1 516 ? -5.453 -3.93 4.648 1 75.56 516 ARG A O 1
ATOM 4083 N N . ASP A 1 517 ? -3.404 -3.352 5.234 1 69.88 517 ASP A N 1
ATOM 4084 C CA . ASP A 1 517 ? -3.693 -2.545 6.418 1 69.88 517 ASP A CA 1
ATOM 4085 C C . ASP A 1 517 ? -4.363 -3.385 7.504 1 69.88 517 ASP A C 1
ATOM 4087 O O . ASP A 1 517 ? -5.105 -2.855 8.336 1 69.88 517 ASP A O 1
ATOM 4091 N N . ARG A 1 518 ? -4.25 -4.723 7.309 1 79.38 518 ARG A N 1
ATOM 4092 C CA . ARG A 1 518 ? -4.805 -5.656 8.281 1 79.38 518 ARG A CA 1
ATOM 4093 C C . ARG A 1 518 ? -3.729 -6.602 8.812 1 79.38 518 ARG A C 1
ATOM 4095 O O . ARG A 1 518 ? -3.904 -7.82 8.789 1 79.38 518 ARG A O 1
ATOM 4102 N N . ALA A 1 519 ? -2.727 -6.016 9.297 1 68 519 ALA A N 1
ATOM 4103 C CA . ALA A 1 519 ? -1.55 -6.781 9.703 1 68 519 ALA A CA 1
ATOM 4104 C C . ALA A 1 519 ? -1.819 -7.574 10.977 1 68 519 ALA A C 1
ATOM 4106 O O . ALA A 1 519 ? -1.102 -8.523 11.289 1 68 519 ALA A O 1
ATOM 4107 N N . SER A 1 520 ? -2.906 -7.309 11.641 1 75.88 520 SER A N 1
ATOM 4108 C CA . SER A 1 520 ? -3.139 -7.906 12.953 1 75.88 520 SER A CA 1
ATOM 4109 C C . SER A 1 520 ? -4.078 -9.102 12.859 1 75.88 520 SER A C 1
ATOM 4111 O O . SER A 1 520 ? -4.426 -9.711 13.875 1 75.88 520 SER A O 1
ATOM 4113 N N . LEU A 1 521 ? -4.395 -9.492 11.664 1 85.38 521 LEU A N 1
ATOM 4114 C CA . LEU A 1 521 ? -5.32 -10.609 11.523 1 85.38 521 LEU A CA 1
ATOM 4115 C C . LEU A 1 521 ? -4.66 -11.914 11.945 1 85.38 521 LEU A C 1
ATOM 4117 O O . LEU A 1 521 ? -3.488 -12.148 11.641 1 85.38 521 LEU A O 1
ATOM 4121 N N . SER A 1 522 ? -5.426 -12.672 12.648 1 87.81 522 SER A N 1
ATOM 4122 C CA . SER A 1 522 ? -4.938 -13.977 13.078 1 87.81 522 SER A CA 1
ATOM 4123 C C . SER A 1 522 ? -4.867 -14.953 11.914 1 87.81 522 SER A C 1
ATOM 4125 O O . SER A 1 522 ? -5.512 -14.742 10.883 1 87.81 522 SER A O 1
ATOM 4127 N N . ILE A 1 523 ? -4.109 -16.016 12.102 1 91.44 523 ILE A N 1
ATOM 4128 C CA . ILE A 1 523 ? -3.959 -17.031 11.07 1 91.44 523 ILE A CA 1
ATOM 4129 C C . ILE A 1 523 ? -5.297 -17.719 10.836 1 91.44 523 ILE A C 1
ATOM 4131 O O . ILE A 1 523 ? -5.609 -18.125 9.711 1 91.44 523 ILE A O 1
ATOM 4135 N N . SER A 1 524 ? -6.168 -17.797 11.883 1 93.38 524 SER A N 1
ATOM 4136 C CA . SER A 1 524 ? -7.488 -18.406 11.734 1 93.38 524 SER A CA 1
ATOM 4137 C C . SER A 1 524 ? -8.367 -17.562 10.812 1 93.38 524 SER A C 1
ATOM 4139 O O . SER A 1 524 ? -9.117 -18.109 9.992 1 93.38 524 SER A O 1
ATOM 4141 N N . SER A 1 525 ? -8.242 -16.281 11.008 1 93.5 525 SER A N 1
ATOM 4142 C CA . SER A 1 525 ? -8.984 -15.383 10.141 1 93.5 525 SER A CA 1
ATOM 4143 C C . SER A 1 525 ? -8.492 -15.477 8.695 1 93.5 525 SER A C 1
ATOM 4145 O O . SER A 1 525 ? -9.297 -15.469 7.762 1 93.5 525 SER A O 1
ATOM 4147 N N . VAL A 1 526 ? -7.203 -15.609 8.539 1 93.88 526 VAL A N 1
ATOM 4148 C CA . VAL A 1 526 ? -6.625 -15.711 7.207 1 93.88 526 VAL A CA 1
ATOM 4149 C C . VAL A 1 526 ? -7.109 -16.984 6.531 1 93.88 526 VAL A C 1
ATOM 4151 O O . VAL A 1 526 ? -7.5 -16.969 5.359 1 93.88 526 VAL A O 1
ATOM 4154 N N . ASN A 1 527 ? -7.059 -18.047 7.254 1 96.5 527 ASN A N 1
ATOM 4155 C CA . ASN A 1 527 ? -7.539 -19.312 6.719 1 96.5 527 ASN A CA 1
ATOM 4156 C C . ASN A 1 527 ? -9.016 -19.234 6.336 1 96.5 527 ASN A C 1
ATOM 4158 O O . ASN A 1 527 ? -9.414 -19.75 5.293 1 96.5 527 ASN A O 1
ATOM 4162 N N . GLY A 1 528 ? -9.797 -18.609 7.25 1 96.88 528 GLY A N 1
ATOM 4163 C CA . GLY A 1 528 ? -11.203 -18.438 6.922 1 96.88 528 GLY A CA 1
ATOM 4164 C C . GLY A 1 528 ? -11.414 -17.625 5.656 1 96.88 528 GLY A C 1
ATOM 4165 O O . GLY A 1 528 ? -12.188 -18.031 4.781 1 96.88 528 GLY A O 1
ATOM 4166 N N . LEU A 1 529 ? -10.711 -16.531 5.527 1 96.25 529 LEU A N 1
ATOM 4167 C CA . LEU A 1 529 ? -10.805 -15.656 4.363 1 96.25 529 LEU A CA 1
ATOM 4168 C C . LEU A 1 529 ? -10.422 -16.406 3.092 1 96.25 529 LEU A C 1
ATOM 4170 O O . LEU A 1 529 ? -11.133 -16.344 2.086 1 96.25 529 LEU A O 1
ATOM 4174 N N . ARG A 1 530 ? -9.359 -17.141 3.104 1 95.81 530 ARG A N 1
ATOM 4175 C CA . ARG A 1 530 ? -8.836 -17.828 1.931 1 95.81 530 ARG A CA 1
ATOM 4176 C C . ARG A 1 530 ? -9.758 -18.953 1.496 1 95.81 530 ARG A C 1
ATOM 4178 O O . ARG A 1 530 ? -9.953 -19.188 0.3 1 95.81 530 ARG A O 1
ATOM 4185 N N . SER A 1 531 ? -10.289 -19.672 2.48 1 97.19 531 SER A N 1
ATOM 4186 C CA . SER A 1 531 ? -11.219 -20.75 2.16 1 97.19 531 SER A CA 1
ATOM 4187 C C . SER A 1 531 ? -12.461 -20.203 1.461 1 97.19 531 SER A C 1
ATOM 4189 O O . SER A 1 531 ? -12.922 -20.781 0.476 1 97.19 531 SER A O 1
ATOM 4191 N N . ILE A 1 532 ? -12.961 -19.109 2.004 1 97.25 532 ILE A N 1
ATOM 4192 C CA . ILE A 1 532 ? -14.156 -18.516 1.42 1 97.25 532 ILE A CA 1
ATOM 4193 C C . ILE A 1 532 ? -13.852 -18.047 -0.001 1 97.25 532 ILE A C 1
ATOM 4195 O O . ILE A 1 532 ? -14.609 -18.328 -0.931 1 97.25 532 ILE A O 1
ATOM 4199 N N . MET A 1 533 ? -12.773 -17.391 -0.161 1 95.56 533 MET A N 1
ATOM 4200 C CA . MET A 1 533 ? -12.398 -16.844 -1.454 1 95.56 533 MET A CA 1
ATOM 4201 C C . MET A 1 533 ? -12.18 -17.938 -2.482 1 95.56 533 MET A C 1
ATOM 4203 O O . MET A 1 533 ? -12.648 -17.844 -3.617 1 95.56 533 MET A O 1
ATOM 4207 N N . SER A 1 534 ? -11.438 -18.906 -2.07 1 94.75 534 SER A N 1
ATOM 4208 C CA . SER A 1 534 ? -11.125 -20 -2.98 1 94.75 534 SER A CA 1
ATOM 4209 C C . SER A 1 534 ? -12.391 -20.75 -3.402 1 94.75 534 SER A C 1
ATOM 4211 O O . SER A 1 534 ? -12.609 -20.984 -4.594 1 94.75 534 SER A O 1
ATOM 4213 N N . PHE A 1 535 ? -13.234 -21.062 -2.475 1 95.31 535 PHE A N 1
ATOM 4214 C CA . PHE A 1 535 ? -14.43 -21.859 -2.771 1 95.31 535 PHE A CA 1
ATOM 4215 C C . PHE A 1 535 ? -15.414 -21.047 -3.604 1 95.31 535 PHE A C 1
ATOM 4217 O O . PHE A 1 535 ? -16.125 -21.609 -4.441 1 95.31 535 PHE A O 1
ATOM 4224 N N . SER A 1 536 ? -15.469 -19.75 -3.363 1 94 536 SER A N 1
ATOM 4225 C CA . SER A 1 536 ? -16.422 -18.891 -4.043 1 94 536 SER A CA 1
ATOM 4226 C C . SER A 1 536 ? -16.109 -18.766 -5.531 1 94 536 SER A C 1
ATOM 4228 O O . SER A 1 536 ? -16.953 -18.328 -6.316 1 94 536 SER A O 1
ATOM 4230 N N . GLU A 1 537 ? -14.961 -19.203 -5.914 1 92.5 537 GLU A N 1
ATOM 4231 C CA . GLU A 1 537 ? -14.633 -19.219 -7.336 1 92.5 537 GLU A CA 1
ATOM 4232 C C . GLU A 1 537 ? -15.617 -20.094 -8.117 1 92.5 537 GLU A C 1
ATOM 4234 O O . GLU A 1 537 ? -15.891 -19.828 -9.289 1 92.5 537 GLU A O 1
ATOM 4239 N N . ARG A 1 538 ? -16.172 -21.109 -7.461 1 93.62 538 ARG A N 1
ATOM 4240 C CA . ARG A 1 538 ? -17.141 -22.016 -8.078 1 93.62 538 ARG A CA 1
ATOM 4241 C C . ARG A 1 538 ? -18.406 -21.266 -8.469 1 93.62 538 ARG A C 1
ATOM 4243 O O . ARG A 1 538 ? -19.188 -21.734 -9.305 1 93.62 538 ARG A O 1
ATOM 4250 N N . PHE A 1 539 ? -18.547 -20.094 -7.805 1 94.31 539 PHE A N 1
ATOM 4251 C CA . PHE A 1 539 ? -19.734 -19.297 -8.055 1 94.31 539 PHE A CA 1
ATOM 4252 C C . PHE A 1 539 ? -19.359 -17.969 -8.711 1 94.31 539 PHE A C 1
ATOM 4254 O O . PHE A 1 539 ? -20.078 -16.969 -8.555 1 94.31 539 PHE A O 1
ATOM 4261 N N . GLY A 1 540 ? -18.203 -17.875 -9.305 1 91.31 540 GLY A N 1
ATOM 4262 C CA . GLY A 1 540 ? -17.75 -16.672 -9.984 1 91.31 540 GLY A CA 1
ATOM 4263 C C . GLY A 1 540 ? -17.438 -15.539 -9.031 1 91.31 540 GLY A C 1
ATOM 4264 O O . GLY A 1 540 ? -17.594 -14.367 -9.383 1 91.31 540 GLY A O 1
ATOM 4265 N N . ARG A 1 541 ? -17.188 -15.828 -7.797 1 92 541 ARG A N 1
ATOM 4266 C CA . ARG A 1 541 ? -16.891 -14.836 -6.766 1 92 541 ARG A CA 1
ATOM 4267 C C . ARG A 1 541 ? -18.062 -13.891 -6.566 1 92 541 ARG A C 1
ATOM 4269 O O . ARG A 1 541 ? -17.875 -12.68 -6.391 1 92 541 ARG A O 1
ATOM 4276 N N . ASN A 1 542 ? -19.219 -14.391 -6.75 1 94.81 542 ASN A N 1
ATOM 4277 C CA . ASN A 1 542 ? -20.469 -13.664 -6.551 1 94.81 542 ASN A CA 1
ATOM 4278 C C . ASN A 1 542 ? -21.203 -14.133 -5.293 1 94.81 542 ASN A C 1
ATOM 4280 O O . ASN A 1 542 ? -21.734 -15.242 -5.258 1 94.81 542 ASN A O 1
ATOM 4284 N N . ALA A 1 543 ? -21.219 -13.281 -4.355 1 95.62 543 ALA A N 1
ATOM 4285 C CA . ALA A 1 543 ? -21.828 -13.625 -3.07 1 95.62 543 ALA A CA 1
ATOM 4286 C C . ALA A 1 543 ? -23.297 -13.977 -3.236 1 95.62 543 ALA A C 1
ATOM 4288 O O . ALA A 1 543 ? -23.812 -14.859 -2.547 1 95.62 543 ALA A O 1
ATOM 4289 N N . ALA A 1 544 ? -24 -13.367 -4.172 1 95.5 544 ALA A N 1
ATOM 4290 C CA . ALA A 1 544 ? -25.438 -13.555 -4.379 1 95.5 544 ALA A CA 1
ATOM 4291 C C . ALA A 1 544 ? -25.719 -14.914 -5.012 1 95.5 544 ALA A C 1
ATOM 4293 O O . ALA A 1 544 ? -26.828 -15.43 -4.918 1 95.5 544 ALA A O 1
ATOM 4294 N N . ALA A 1 545 ? -24.734 -15.484 -5.648 1 95.5 545 ALA A N 1
ATOM 4295 C CA . ALA A 1 545 ? -24.906 -16.75 -6.363 1 95.5 545 ALA A CA 1
ATOM 4296 C C . ALA A 1 545 ? -24.719 -17.938 -5.434 1 95.5 545 ALA A C 1
ATOM 4298 O O . ALA A 1 545 ? -25.078 -19.062 -5.777 1 95.5 545 ALA A O 1
ATOM 4299 N N . VAL A 1 546 ? -24.219 -17.766 -4.227 1 94.75 546 VAL A N 1
ATOM 4300 C CA . VAL A 1 546 ? -24 -18.844 -3.283 1 94.75 546 VAL A CA 1
ATOM 4301 C C . VAL A 1 546 ? -25.328 -19.312 -2.697 1 94.75 546 VAL A C 1
ATOM 4303 O O . VAL A 1 546 ? -26.047 -18.531 -2.066 1 94.75 546 VAL A O 1
ATOM 4306 N N . PRO A 1 547 ? -25.641 -20.531 -2.881 1 92.62 547 PRO A N 1
ATOM 4307 C CA . PRO A 1 547 ? -26.922 -21.031 -2.35 1 92.62 547 PRO A CA 1
ATOM 4308 C C . PRO A 1 547 ? -26.906 -21.172 -0.831 1 92.62 547 PRO A C 1
ATOM 4310 O O . PRO A 1 547 ? -25.922 -21.641 -0.258 1 92.62 547 PRO A O 1
ATOM 4313 N N . LEU A 1 548 ? -28.016 -20.797 -0.2 1 93.81 548 LEU A N 1
ATOM 4314 C CA . LEU A 1 548 ? -28.141 -20.953 1.245 1 93.81 548 LEU A CA 1
ATOM 4315 C C . LEU A 1 548 ? -28.672 -22.328 1.604 1 93.81 548 LEU A C 1
ATOM 4317 O O . LEU A 1 548 ? -29.828 -22.656 1.331 1 93.81 548 LEU A O 1
ATOM 4321 N N . SER A 1 549 ? -27.812 -23.125 2.102 1 93.12 549 SER A N 1
ATOM 4322 C CA . SER A 1 549 ? -28.234 -24.438 2.588 1 93.12 549 SER A CA 1
ATOM 4323 C C . SER A 1 549 ? -28.469 -24.422 4.094 1 93.12 549 SER A C 1
ATOM 4325 O O . SER A 1 549 ? -28.016 -23.516 4.789 1 93.12 549 SER A O 1
ATOM 4327 N N . GLY A 1 550 ? -29.234 -25.359 4.547 1 93.62 550 GLY A N 1
ATOM 4328 C CA . GLY A 1 550 ? -29.438 -25.484 5.98 1 93.62 550 GLY A CA 1
ATOM 4329 C C . GLY A 1 550 ? -28.141 -25.641 6.758 1 93.62 550 GLY A C 1
ATOM 4330 O O . GLY A 1 550 ? -28 -25.094 7.852 1 93.62 550 GLY A O 1
ATOM 4331 N N . GLU A 1 551 ? -27.25 -26.281 6.152 1 94.62 551 GLU A N 1
ATOM 4332 C CA . GLU A 1 551 ? -25.953 -26.516 6.789 1 94.62 551 GLU A CA 1
ATOM 4333 C C . GLU A 1 551 ? -25.156 -25.219 6.898 1 94.62 551 GLU A C 1
ATOM 4335 O O . GLU A 1 551 ? -24.484 -24.969 7.902 1 94.62 551 GLU A O 1
ATOM 4340 N N . LEU A 1 552 ? -25.266 -24.438 5.855 1 96.12 552 LEU A N 1
ATOM 4341 C CA . LEU A 1 552 ? -24.562 -23.172 5.84 1 96.12 552 LEU A CA 1
ATOM 4342 C C . LEU A 1 552 ? -25.094 -22.234 6.922 1 96.12 552 LEU A C 1
ATOM 4344 O O . LEU A 1 552 ? -24.312 -21.594 7.637 1 96.12 552 LEU A O 1
ATOM 4348 N N . ILE A 1 553 ? -26.375 -22.203 7.129 1 96.25 553 ILE A N 1
ATOM 4349 C CA . ILE A 1 553 ? -27.031 -21.359 8.125 1 96.25 553 ILE A CA 1
ATOM 4350 C C . ILE A 1 553 ? -26.656 -21.828 9.531 1 96.25 553 ILE A C 1
ATOM 4352 O O . ILE A 1 553 ? -26.375 -21 10.406 1 96.25 553 ILE A O 1
ATOM 4356 N N . ARG A 1 554 ? -26.578 -23.109 9.672 1 95.31 554 ARG A N 1
ATOM 4357 C CA . ARG A 1 554 ? -26.188 -23.672 10.961 1 95.31 554 ARG A CA 1
ATOM 4358 C C . ARG A 1 554 ? -24.734 -23.328 11.297 1 95.31 554 ARG A C 1
ATOM 4360 O O . ARG A 1 554 ? -24.406 -23.078 12.461 1 95.31 554 ARG A O 1
ATOM 4367 N N . ALA A 1 555 ? -23.938 -23.375 10.297 1 96.69 555 ALA A N 1
ATOM 4368 C CA . ALA A 1 555 ? -22.516 -23.047 10.492 1 96.69 555 ALA A CA 1
ATOM 4369 C C . ALA A 1 555 ? -22.359 -21.609 10.961 1 96.69 555 ALA A C 1
ATOM 4371 O O . ALA A 1 555 ? -21.531 -21.312 11.828 1 96.69 555 ALA A O 1
ATOM 4372 N N . VAL A 1 556 ? -23.156 -20.703 10.398 1 97.06 556 VAL A N 1
ATOM 4373 C CA . VAL A 1 556 ? -23.062 -19.281 10.75 1 97.06 556 VAL A CA 1
ATOM 4374 C C . VAL A 1 556 ? -23.625 -19.062 12.148 1 97.06 556 VAL A C 1
ATOM 4376 O O . VAL A 1 556 ? -23.031 -18.344 12.953 1 97.06 556 VAL A O 1
ATOM 4379 N N . LYS A 1 557 ? -24.688 -19.75 12.492 1 95.75 557 LYS A N 1
ATOM 4380 C CA . LYS A 1 557 ? -25.312 -19.594 13.797 1 95.75 557 LYS A CA 1
ATOM 4381 C C . LYS A 1 557 ? -24.422 -20.141 14.906 1 95.75 557 LYS A C 1
ATOM 4383 O O . LYS A 1 557 ? -24.375 -19.578 16 1 95.75 557 LYS A O 1
ATOM 4388 N N . GLY A 1 558 ? -23.703 -21.172 14.602 1 95.38 558 GLY A N 1
ATOM 4389 C CA . GLY A 1 558 ? -22.859 -21.812 15.594 1 95.38 558 GLY A CA 1
ATOM 4390 C C . GLY A 1 558 ? -21.453 -21.234 15.648 1 95.38 558 GLY A C 1
ATOM 4391 O O . GLY A 1 558 ? -20.609 -21.719 16.406 1 95.38 558 GLY A O 1
ATOM 4392 N N . SER A 1 559 ? -21.172 -20.219 14.891 1 96.19 559 SER A N 1
ATOM 4393 C CA . SER A 1 559 ? -19.812 -19.703 14.742 1 96.19 559 SER A CA 1
ATOM 4394 C C . SER A 1 559 ? -19.281 -19.156 16.062 1 96.19 559 SER A C 1
ATOM 4396 O O . SER A 1 559 ? -18.109 -19.344 16.406 1 96.19 559 SER A O 1
ATOM 4398 N N . ARG A 1 560 ? -20.094 -18.469 16.859 1 95.19 560 ARG A N 1
ATOM 4399 C CA . ARG A 1 560 ? -19.656 -17.891 18.141 1 95.19 560 ARG A CA 1
ATOM 4400 C C . ARG A 1 560 ? -19.25 -18.984 19.109 1 95.19 560 ARG A C 1
ATOM 4402 O O . ARG A 1 560 ? -18.219 -18.875 19.781 1 95.19 560 ARG A O 1
ATOM 4409 N N . LYS A 1 561 ? -20.062 -19.969 19.203 1 95.25 561 LYS A N 1
ATOM 4410 C CA . LYS A 1 561 ? -19.766 -21.094 20.078 1 95.25 561 LYS A CA 1
ATOM 4411 C C . LYS A 1 561 ? -18.438 -21.75 19.688 1 95.25 561 LYS A C 1
ATOM 4413 O O . LYS A 1 561 ? -17.625 -22.078 20.547 1 95.25 561 LYS A O 1
ATOM 4418 N N . ARG A 1 562 ? -18.234 -21.922 18.469 1 95.38 562 ARG A N 1
ATOM 4419 C CA . ARG A 1 562 ? -17.016 -22.562 17.969 1 95.38 562 ARG A CA 1
ATOM 4420 C C . ARG A 1 562 ? -15.797 -21.672 18.25 1 95.38 562 ARG A C 1
ATOM 4422 O O . ARG A 1 562 ? -14.703 -22.172 18.516 1 95.38 562 ARG A O 1
ATOM 4429 N N . GLN A 1 563 ? -15.969 -20.359 18.062 1 93.94 563 GLN A N 1
ATOM 4430 C CA . GLN A 1 563 ? -14.883 -19.438 18.375 1 93.94 563 GLN A CA 1
ATOM 4431 C C . GLN A 1 563 ? -14.445 -19.562 19.828 1 93.94 563 GLN A C 1
ATOM 4433 O O . GLN A 1 563 ? -13.25 -19.609 20.125 1 93.94 563 GLN A O 1
ATOM 4438 N N . ILE A 1 564 ? -15.43 -19.609 20.734 1 94.12 564 ILE A N 1
ATOM 4439 C CA . ILE A 1 564 ? -15.148 -19.703 22.156 1 94.12 564 ILE A CA 1
ATOM 4440 C C . ILE A 1 564 ? -14.406 -21 22.453 1 94.12 564 ILE A C 1
ATOM 4442 O O . ILE A 1 564 ? -13.43 -21.016 23.203 1 94.12 564 ILE A O 1
ATOM 4446 N N . GLN A 1 565 ? -14.828 -22.016 21.844 1 92.69 565 GLN A N 1
ATOM 4447 C CA . GLN A 1 565 ? -14.18 -23.312 22.016 1 92.69 565 GLN A CA 1
ATOM 4448 C C . GLN A 1 565 ? -12.742 -23.266 21.516 1 92.69 565 GLN A C 1
ATOM 4450 O O . GLN A 1 565 ? -11.844 -23.828 22.156 1 92.69 565 GLN A O 1
ATOM 4455 N N . ARG A 1 566 ? -12.523 -22.688 20.422 1 90.5 566 ARG A N 1
ATOM 4456 C CA . ARG A 1 566 ? -11.18 -22.594 19.859 1 90.5 566 ARG A CA 1
ATOM 4457 C C . ARG A 1 566 ? -10.266 -21.766 20.766 1 90.5 566 ARG A C 1
ATOM 4459 O O . ARG A 1 566 ? -9.125 -22.172 21.016 1 90.5 566 ARG A O 1
ATOM 4466 N N . LEU A 1 567 ? -10.734 -20.609 21.203 1 90.12 567 LEU A N 1
ATOM 4467 C CA . LEU A 1 567 ? -9.93 -19.734 22.062 1 90.12 567 LEU A CA 1
ATOM 4468 C C . LEU A 1 567 ? -9.594 -20.422 23.375 1 90.12 567 LEU A C 1
ATOM 4470 O O . LEU A 1 567 ? -8.492 -20.25 23.906 1 90.12 567 LEU A O 1
ATOM 4474 N N . GLU A 1 568 ? -10.539 -21.172 23.938 1 88.25 568 GLU A N 1
ATOM 4475 C CA . GLU A 1 568 ? -10.297 -21.953 25.141 1 88.25 568 GLU A CA 1
ATOM 4476 C C . GLU A 1 568 ? -9.25 -23.031 24.906 1 88.25 568 GLU A C 1
ATOM 4478 O O . GLU A 1 568 ? -8.398 -23.281 25.766 1 88.25 568 GLU A O 1
ATOM 4483 N N . GLY A 1 569 ? -9.336 -23.578 23.812 1 84.81 569 GLY A N 1
ATOM 4484 C CA . GLY A 1 569 ? -8.336 -24.578 23.469 1 84.81 569 GLY A CA 1
ATOM 4485 C C . GLY A 1 569 ? -6.949 -23.984 23.297 1 84.81 569 GLY A C 1
ATOM 4486 O O . GLY A 1 569 ? -5.961 -24.578 23.734 1 84.81 569 GLY A O 1
ATOM 4487 N N . GLU A 1 570 ? -6.828 -22.828 22.688 1 81.12 570 GLU A N 1
ATOM 4488 C CA . GLU A 1 570 ? -5.555 -22.141 22.484 1 81.12 570 GLU A CA 1
ATOM 4489 C C . GLU A 1 570 ? -4.965 -21.656 23.812 1 81.12 570 GLU A C 1
ATOM 4491 O O . GLU A 1 570 ? -3.746 -21.672 24 1 81.12 570 GLU A O 1
ATOM 4496 N N . ALA A 1 571 ? -5.785 -21.141 24.672 1 76.31 571 ALA A N 1
ATOM 4497 C CA . ALA A 1 571 ? -5.332 -20.688 25.984 1 76.31 571 ALA A CA 1
ATOM 4498 C C . ALA A 1 571 ? -4.758 -21.844 26.797 1 76.31 571 ALA A C 1
ATOM 4500 O O . ALA A 1 571 ? -3.801 -21.656 27.562 1 76.31 571 ALA A O 1
ATOM 4501 N N . LEU A 1 572 ? -5.262 -22.984 26.625 1 70 572 LEU A N 1
ATOM 4502 C CA . LEU A 1 572 ? -4.777 -24.156 27.328 1 70 572 LEU A CA 1
ATOM 4503 C C . LEU A 1 572 ? -3.447 -24.641 26.75 1 70 572 LEU A C 1
ATOM 4505 O O . LEU A 1 572 ? -2.594 -25.141 27.484 1 70 572 LEU A O 1
ATOM 4509 N N . GLU A 1 573 ? -3.172 -24.406 25.531 1 60.72 573 GLU A N 1
ATOM 4510 C CA . GLU A 1 573 ? -1.945 -24.844 24.875 1 60.72 573 GLU A CA 1
ATOM 4511 C C . GLU A 1 573 ? -0.809 -23.844 25.109 1 60.72 573 GLU A C 1
ATOM 4513 O O . GLU A 1 573 ? 0.364 -24.234 25.109 1 60.72 573 GLU A O 1
ATOM 4518 N N . GLU A 1 574 ? -0.879 -22.609 25.281 1 55.59 574 GLU A N 1
ATOM 4519 C CA . GLU A 1 574 ? 0.148 -21.594 25.484 1 55.59 574 GLU A CA 1
ATOM 4520 C C . GLU A 1 574 ? 0.967 -21.875 26.75 1 55.59 574 GLU A C 1
ATOM 4522 O O . GLU A 1 574 ? 2.193 -21.734 26.734 1 55.59 574 GLU A O 1
ATOM 4527 N N . PRO A 1 575 ? 0.52 -22.234 27.891 1 48.41 575 PRO A N 1
ATOM 4528 C CA . PRO A 1 575 ? 1.414 -22.531 29.016 1 48.41 575 PRO A CA 1
ATOM 4529 C C . PRO A 1 575 ? 2.283 -23.766 28.766 1 48.41 575 PRO A C 1
ATOM 4531 O O . PRO A 1 575 ? 3.404 -23.844 29.281 1 48.41 575 PRO A O 1
ATOM 4534 N N . ARG A 1 576 ? 1.949 -24.797 28.156 1 40.97 576 ARG A N 1
ATOM 4535 C CA . ARG A 1 576 ? 2.744 -26 27.938 1 40.97 576 ARG A CA 1
ATOM 4536 C C . ARG A 1 576 ? 3.922 -25.734 27.016 1 40.97 576 ARG A C 1
ATOM 4538 O O . ARG A 1 576 ? 4.996 -26.312 27.172 1 40.97 576 ARG A O 1
ATOM 4545 N N . GLU A 1 577 ? 3.797 -24.984 26.062 1 41.25 577 GLU A N 1
ATOM 4546 C CA . GLU A 1 577 ? 4.906 -24.656 25.172 1 41.25 577 GLU A CA 1
ATOM 4547 C C . GLU A 1 577 ? 5.895 -23.703 25.844 1 41.25 577 GLU A C 1
ATOM 4549 O O . GLU A 1 577 ? 7.102 -23.781 25.594 1 41.25 577 GLU A O 1
ATOM 4554 N N . LYS A 1 578 ? 5.645 -22.953 26.734 1 43.19 578 LYS A N 1
ATOM 4555 C CA . LYS A 1 578 ? 6.586 -22.188 27.547 1 43.19 578 LYS A CA 1
ATOM 4556 C C . LYS A 1 578 ? 7.336 -23.109 28.516 1 43.19 578 LYS A C 1
ATOM 4558 O O . LYS A 1 578 ? 8.508 -22.875 28.812 1 43.19 578 LYS A O 1
ATOM 4563 N N . LYS A 1 579 ? 6.781 -24.109 29.219 1 39.97 579 LYS A N 1
ATOM 4564 C CA . LYS A 1 579 ? 7.438 -25.016 30.156 1 39.97 579 LYS A CA 1
ATOM 4565 C C . LYS A 1 579 ? 8.312 -26.031 29.406 1 39.97 579 LYS A C 1
ATOM 4567 O O . LYS A 1 579 ? 9.297 -26.516 29.953 1 39.97 579 LYS A O 1
ATOM 4572 N N . SER A 1 580 ? 7.852 -26.578 28.375 1 34.19 580 SER A N 1
ATOM 4573 C CA . SER A 1 580 ? 8.727 -27.547 27.703 1 34.19 580 SER A CA 1
ATOM 4574 C C . SER A 1 580 ? 9.938 -26.859 27.094 1 34.19 580 SER A C 1
ATOM 4576 O O . SER A 1 580 ? 10.93 -27.516 26.75 1 34.19 580 SER A O 1
ATOM 4578 N N . LYS A 1 581 ? 9.867 -25.672 26.734 1 40.06 581 LYS A N 1
ATOM 4579 C CA . LYS A 1 581 ? 11.039 -24.938 26.25 1 40.06 581 LYS A CA 1
ATOM 4580 C C . LYS A 1 581 ? 12.039 -24.688 27.359 1 40.06 581 LYS A C 1
ATOM 4582 O O . LYS A 1 581 ? 13.195 -24.344 27.109 1 40.06 581 LYS A O 1
ATOM 4587 N N . SER A 1 582 ? 11.75 -24.703 28.672 1 36.41 582 SER A N 1
ATOM 4588 C CA . SER A 1 582 ? 12.719 -24.578 29.75 1 36.41 582 SER A CA 1
ATOM 4589 C C . SER A 1 582 ? 13.531 -25.859 29.922 1 36.41 582 SER A C 1
ATOM 4591 O O . SER A 1 582 ? 14.656 -25.828 30.422 1 36.41 582 SER A O 1
ATOM 4593 N N . GLY A 1 583 ? 12.945 -27.016 29.766 1 35.06 583 GLY A N 1
ATOM 4594 C CA . GLY A 1 583 ? 13.688 -28.219 30.125 1 35.06 583 GLY A CA 1
ATOM 4595 C C . GLY A 1 583 ? 14.734 -28.594 29.094 1 35.06 583 GLY A C 1
ATOM 4596 O O . GLY A 1 583 ? 15.695 -29.312 29.406 1 35.06 583 GLY A O 1
ATOM 4597 N N . ASP A 1 584 ? 14.438 -28.5 27.797 1 34.97 584 ASP A N 1
ATOM 4598 C CA . ASP A 1 584 ? 15.289 -29.141 26.797 1 34.97 584 ASP A CA 1
ATOM 4599 C C . ASP A 1 584 ? 16.469 -28.25 26.438 1 34.97 584 ASP A C 1
ATOM 4601 O O . ASP A 1 584 ? 17.219 -28.547 25.5 1 34.97 584 ASP A O 1
ATOM 4605 N N . SER A 1 585 ? 16.766 -27.188 27.047 1 37.12 585 SER A N 1
ATOM 4606 C CA . SER A 1 585 ? 17.875 -26.281 26.719 1 37.12 585 SER A CA 1
ATOM 4607 C C . SER A 1 585 ? 19.219 -26.922 27.047 1 37.12 585 SER A C 1
ATOM 4609 O O . SER A 1 585 ? 20.281 -26.391 26.703 1 37.12 585 SER A O 1
ATOM 4611 N N . SER A 1 586 ? 19.375 -27.984 27.844 1 36.97 586 SER A N 1
ATOM 4612 C CA . SER A 1 586 ? 20.703 -28.438 28.188 1 36.97 586 SER A CA 1
ATOM 4613 C C . SER A 1 586 ? 21.344 -29.203 27.031 1 36.97 586 SER A C 1
ATOM 4615 O O . SER A 1 586 ? 22.547 -29.078 26.797 1 36.97 586 SER A O 1
ATOM 4617 N N . ALA A 1 587 ? 20.641 -30.094 26.25 1 39.12 587 ALA A N 1
ATOM 4618 C CA . ALA A 1 587 ? 21.25 -30.984 25.266 1 39.12 587 ALA A CA 1
ATOM 4619 C C . ALA A 1 587 ? 21.547 -30.25 23.953 1 39.12 587 ALA A C 1
ATOM 4621 O O . ALA A 1 587 ? 22.547 -30.531 23.297 1 39.12 587 ALA A O 1
ATOM 4622 N N . THR A 1 588 ? 20.844 -29.234 23.625 1 37.81 588 THR A N 1
ATOM 4623 C CA . THR A 1 588 ? 20.969 -28.562 22.328 1 37.81 588 THR A CA 1
ATOM 4624 C C . THR A 1 588 ? 22.125 -27.578 22.344 1 37.81 588 THR A C 1
ATOM 4626 O O . THR A 1 588 ? 22.609 -27.172 21.281 1 37.81 588 THR A O 1
ATOM 4629 N N . SER A 1 589 ? 22.719 -27.25 23.438 1 41.38 589 SER A N 1
ATOM 4630 C CA . SER A 1 589 ? 23.859 -26.344 23.531 1 41.38 589 SER A CA 1
ATOM 4631 C C . SER A 1 589 ? 25.141 -27.031 23.047 1 41.38 589 SER A C 1
ATOM 4633 O O . SER A 1 589 ? 25.969 -26.406 22.391 1 41.38 589 SER A O 1
ATOM 4635 N N . LYS A 1 590 ? 25.297 -28.328 23.328 1 47.5 590 LYS A N 1
ATOM 4636 C CA . LYS A 1 590 ? 26.5 -29.078 23 1 47.5 590 LYS A CA 1
ATOM 4637 C C . LYS A 1 590 ? 26.578 -29.359 21.5 1 47.5 590 LYS A C 1
ATOM 4639 O O . LYS A 1 590 ? 27.656 -29.281 20.891 1 47.5 590 LYS A O 1
ATOM 4644 N N . ALA A 1 591 ? 25.453 -29.625 20.906 1 43.78 591 ALA A N 1
ATOM 4645 C CA . ALA A 1 591 ? 25.422 -29.938 19.484 1 43.78 591 ALA A CA 1
ATOM 4646 C C . ALA A 1 591 ? 25.641 -28.688 18.641 1 43.78 591 ALA A C 1
ATOM 4648 O O . ALA A 1 591 ? 26.328 -28.734 17.609 1 43.78 591 ALA A O 1
ATOM 4649 N N . ALA A 1 592 ? 25.297 -27.516 19.078 1 48.94 592 ALA A N 1
ATOM 4650 C CA . ALA A 1 592 ? 25.516 -26.234 18.406 1 48.94 592 ALA A CA 1
ATOM 4651 C C . ALA A 1 592 ? 26.969 -25.797 18.5 1 48.94 592 ALA A C 1
ATOM 4653 O O . ALA A 1 592 ? 27.547 -25.312 17.516 1 48.94 592 ALA A O 1
ATOM 4654 N N . GLU A 1 593 ? 27.609 -26.141 19.703 1 55.12 593 GLU A N 1
ATOM 4655 C CA . GLU A 1 593 ? 29.031 -25.859 19.875 1 55.12 593 GLU A CA 1
ATOM 4656 C C . GLU A 1 593 ? 29.875 -26.734 18.953 1 55.12 593 GLU A C 1
ATOM 4658 O O . GLU A 1 593 ? 30.859 -26.266 18.375 1 55.12 593 GLU A O 1
ATOM 4663 N N . GLU A 1 594 ? 29.391 -27.938 18.719 1 58.16 594 GLU A N 1
ATOM 4664 C CA . GLU A 1 594 ? 30.109 -28.844 17.844 1 58.16 594 GLU A CA 1
ATOM 4665 C C . GLU A 1 594 ? 29.969 -28.438 16.375 1 58.16 594 GLU A C 1
ATOM 4667 O O . GLU A 1 594 ? 30.938 -28.484 15.617 1 58.16 594 GLU A O 1
ATOM 4672 N N . LYS A 1 595 ? 28.859 -27.875 15.992 1 56.94 595 LYS A N 1
ATOM 4673 C CA . LYS A 1 595 ? 28.609 -27.438 14.617 1 56.94 595 LYS A CA 1
ATOM 4674 C C . LYS A 1 595 ? 29.328 -26.125 14.328 1 56.94 595 LYS A C 1
ATOM 4676 O O . LYS A 1 595 ? 29.875 -25.953 13.234 1 56.94 595 LYS A O 1
ATOM 4681 N N . GLU A 1 596 ? 29.469 -25.25 15.266 1 59.5 596 GLU A N 1
ATOM 4682 C CA . GLU A 1 596 ? 30.234 -24.016 15.133 1 59.5 596 GLU A CA 1
ATOM 4683 C C . GLU A 1 596 ? 31.734 -24.297 14.992 1 59.5 596 GLU A C 1
ATOM 4685 O O . GLU A 1 596 ? 32.406 -23.688 14.18 1 59.5 596 GLU A O 1
ATOM 4690 N N . LEU A 1 597 ? 32.156 -25.344 15.781 1 63 597 LEU A N 1
ATOM 4691 C CA . LEU A 1 597 ? 33.562 -25.719 15.703 1 63 597 LEU A CA 1
ATOM 4692 C C . LEU A 1 597 ? 33.875 -26.422 14.391 1 63 597 LEU A C 1
ATOM 4694 O O . LEU A 1 597 ? 34.906 -26.219 13.797 1 63 597 LEU A O 1
ATOM 4698 N N . GLN A 1 598 ? 32.812 -27.078 13.828 1 65.06 598 GLN A N 1
ATOM 4699 C CA . GLN A 1 598 ? 32.969 -27.719 12.531 1 65.06 598 GLN A CA 1
ATOM 4700 C C . GLN A 1 598 ? 32.938 -26.688 11.406 1 65.06 598 GLN A C 1
ATOM 4702 O O . GLN A 1 598 ? 33.719 -26.797 10.453 1 65.06 598 GLN A O 1
ATOM 4707 N N . ALA A 1 599 ? 32.312 -25.609 11.531 1 65 599 ALA A N 1
ATOM 4708 C CA . ALA A 1 599 ? 32.281 -24.516 10.562 1 65 599 ALA A CA 1
ATOM 4709 C C . ALA A 1 599 ? 33.594 -23.719 10.594 1 65 599 ALA A C 1
ATOM 4711 O O . ALA A 1 599 ? 34.094 -23.312 9.547 1 65 599 ALA A O 1
ATOM 4712 N N . GLU A 1 600 ? 34.156 -23.562 11.758 1 66.38 600 GLU A N 1
ATOM 4713 C CA . GLU A 1 600 ? 35.469 -22.953 11.891 1 66.38 600 GLU A CA 1
ATOM 4714 C C . GLU A 1 600 ? 36.531 -23.812 11.211 1 66.38 600 GLU A C 1
ATOM 4716 O O . GLU A 1 600 ? 37.438 -23.281 10.562 1 66.38 600 GLU A O 1
ATOM 4721 N N . VAL A 1 601 ? 36.312 -25.156 11.312 1 67.44 601 VAL A N 1
ATOM 4722 C CA . VAL A 1 601 ? 37.219 -26.094 10.664 1 67.44 601 VAL A CA 1
ATOM 4723 C C . VAL A 1 601 ? 37.062 -26 9.148 1 67.44 601 VAL A C 1
ATOM 4725 O O . VAL A 1 601 ? 38.062 -25.953 8.414 1 67.44 601 VAL A O 1
ATOM 4728 N N . ASP A 1 602 ? 35.875 -25.781 8.695 1 66.69 602 ASP A N 1
ATOM 4729 C CA . ASP A 1 602 ? 35.625 -25.719 7.258 1 66.69 602 ASP A CA 1
ATOM 4730 C C . ASP A 1 602 ? 36.094 -24.375 6.684 1 66.69 602 ASP A C 1
ATOM 4732 O O . ASP A 1 602 ? 36.656 -24.328 5.59 1 66.69 602 ASP A O 1
ATOM 4736 N N . SER A 1 603 ? 36 -23.328 7.344 1 68.81 603 SER A N 1
ATOM 4737 C CA . SER A 1 603 ? 36.531 -22.016 6.941 1 68.81 603 SER A CA 1
ATOM 4738 C C . SER A 1 603 ? 38.062 -22.016 6.891 1 68.81 603 SER A C 1
ATOM 4740 O O . SER A 1 603 ? 38.656 -21.453 5.965 1 68.81 603 SER A O 1
ATOM 4742 N N . ALA A 1 604 ? 38.625 -22.688 7.895 1 67.62 604 ALA A N 1
ATOM 4743 C CA . ALA A 1 604 ? 40.094 -22.812 7.91 1 67.62 604 ALA A CA 1
ATOM 4744 C C . ALA A 1 604 ? 40.562 -23.656 6.734 1 67.62 604 ALA A C 1
ATOM 4746 O O . ALA A 1 604 ? 41.562 -23.328 6.105 1 67.62 604 ALA A O 1
ATOM 4747 N N . LYS A 1 605 ? 39.781 -24.625 6.312 1 67.06 605 LYS A N 1
ATOM 4748 C CA . LYS A 1 605 ? 40.094 -25.453 5.168 1 67.06 605 LYS A CA 1
ATOM 4749 C C . LYS A 1 605 ? 40 -24.672 3.861 1 67.06 605 LYS A C 1
ATOM 4751 O O . LYS A 1 605 ? 40.844 -24.812 2.973 1 67.06 605 LYS A O 1
ATOM 4756 N N . LYS A 1 606 ? 39.094 -23.828 3.773 1 69.19 606 LYS A N 1
ATOM 4757 C CA . LYS A 1 606 ? 38.938 -22.984 2.59 1 69.19 606 LYS A CA 1
ATOM 4758 C C . LYS A 1 606 ? 40.062 -21.953 2.484 1 69.19 606 LYS A C 1
ATOM 4760 O O . LYS A 1 606 ? 40.531 -21.672 1.389 1 69.19 606 LYS A O 1
ATOM 4765 N N . MET A 1 607 ? 40.438 -21.375 3.559 1 69.44 607 MET A N 1
ATOM 4766 C CA . MET A 1 607 ? 41.562 -20.469 3.584 1 69.44 607 MET A CA 1
ATOM 4767 C C . MET A 1 607 ? 42.844 -21.172 3.082 1 69.44 607 MET A C 1
ATOM 4769 O O . MET A 1 607 ? 43.625 -20.594 2.332 1 69.44 607 MET A O 1
ATOM 4773 N N . LEU A 1 608 ? 42.938 -22.453 3.441 1 69.62 608 LEU A N 1
ATOM 4774 C CA . LEU A 1 608 ? 44.062 -23.25 3.01 1 69.62 608 LEU A CA 1
ATOM 4775 C C . LEU A 1 608 ? 44 -23.547 1.515 1 69.62 608 LEU A C 1
ATOM 4777 O O . LEU A 1 608 ? 45 -23.5 0.813 1 69.62 608 LEU A O 1
ATOM 4781 N N . SER A 1 609 ? 42.812 -23.703 1.072 1 71.75 609 SER A N 1
ATOM 4782 C CA . SER A 1 609 ? 42.625 -23.938 -0.356 1 71.75 609 SER A CA 1
ATOM 4783 C C . SER A 1 609 ? 42.906 -22.688 -1.166 1 71.75 609 SER A C 1
ATOM 4785 O O . SER A 1 609 ? 43.531 -22.75 -2.227 1 71.75 609 SER A O 1
ATOM 4787 N N . ASN A 1 610 ? 42.5 -21.594 -0.674 1 71.62 610 ASN A N 1
ATOM 4788 C CA . ASN A 1 610 ? 42.812 -20.328 -1.333 1 71.62 610 ASN A CA 1
ATOM 4789 C C . ASN A 1 610 ? 44.281 -20 -1.295 1 71.62 610 ASN A C 1
ATOM 4791 O O . ASN A 1 610 ? 44.844 -19.453 -2.262 1 71.62 610 ASN A O 1
ATOM 4795 N N . ALA A 1 611 ? 44.875 -20.266 -0.204 1 68.31 611 ALA A N 1
ATOM 4796 C CA . ALA A 1 611 ? 46.312 -20.094 -0.099 1 68.31 611 ALA A CA 1
ATOM 4797 C C . ALA A 1 611 ? 47.062 -20.922 -1.159 1 68.31 611 ALA A C 1
ATOM 4799 O O . ALA A 1 611 ? 48 -20.438 -1.801 1 68.31 611 ALA A O 1
ATOM 4800 N N . ASP A 1 612 ? 46.562 -22.141 -1.38 1 66.94 612 ASP A N 1
ATOM 4801 C CA . ASP A 1 612 ? 47.125 -23.031 -2.389 1 66.94 612 ASP A CA 1
ATOM 4802 C C . ASP A 1 612 ? 46.938 -22.453 -3.793 1 66.94 612 ASP A C 1
ATOM 4804 O O . ASP A 1 612 ? 47.844 -22.5 -4.617 1 66.94 612 ASP A O 1
ATOM 4808 N N . LEU A 1 613 ? 45.875 -21.875 -3.988 1 70.19 613 LEU A N 1
ATOM 4809 C CA . LEU A 1 613 ? 45.562 -21.297 -5.289 1 70.19 613 LEU A CA 1
ATOM 4810 C C . LEU A 1 613 ? 46.438 -20.062 -5.539 1 70.19 613 LEU A C 1
ATOM 4812 O O . LEU A 1 613 ? 46.938 -19.859 -6.645 1 70.19 613 LEU A O 1
ATOM 4816 N N . LEU A 1 614 ? 46.656 -19.297 -4.57 1 70.75 614 LEU A N 1
ATOM 4817 C CA . LEU A 1 614 ? 47.5 -18.125 -4.695 1 70.75 614 LEU A CA 1
ATOM 4818 C C . LEU A 1 614 ? 48.938 -18.516 -4.926 1 70.75 614 LEU A C 1
ATOM 4820 O O . LEU A 1 614 ? 49.625 -17.906 -5.75 1 70.75 614 LEU A O 1
ATOM 4824 N N . ILE A 1 615 ? 49.406 -19.531 -4.293 1 69.94 615 ILE A N 1
ATOM 4825 C CA . ILE A 1 615 ? 50.75 -20.031 -4.449 1 69.94 615 ILE A CA 1
ATOM 4826 C C . ILE A 1 615 ? 50.938 -20.641 -5.844 1 69.94 615 ILE A C 1
ATOM 4828 O O . ILE A 1 615 ? 51.938 -20.375 -6.523 1 69.94 615 ILE A O 1
ATOM 4832 N N . SER A 1 616 ? 49.938 -21.312 -6.297 1 69.56 616 SER A N 1
ATOM 4833 C CA . SER A 1 616 ? 50 -21.938 -7.617 1 69.56 616 SER A CA 1
ATOM 4834 C C . SER A 1 616 ? 49.969 -20.891 -8.727 1 69.56 616 SER A C 1
ATOM 4836 O O . SER A 1 616 ? 50.719 -21 -9.703 1 69.56 616 SER A O 1
ATOM 4838 N N . ARG A 1 617 ? 49.219 -19.984 -8.508 1 69.12 617 ARG A N 1
ATOM 4839 C CA . ARG A 1 617 ? 49.188 -18.891 -9.469 1 69.12 617 ARG A CA 1
ATOM 4840 C C . ARG A 1 617 ? 50.469 -18.062 -9.422 1 69.12 617 ARG A C 1
ATOM 4842 O O . ARG A 1 617 ? 51 -17.656 -10.461 1 69.12 617 ARG A O 1
ATOM 4849 N N . GLY A 1 618 ? 50.906 -17.875 -8.312 1 66.56 618 GLY A N 1
ATOM 4850 C CA . GLY A 1 618 ? 52.188 -17.203 -8.164 1 66.56 618 GLY A CA 1
ATOM 4851 C C . GLY A 1 618 ? 53.344 -17.953 -8.789 1 66.56 618 GLY A C 1
ATOM 4852 O O . GLY A 1 618 ? 54.219 -17.344 -9.414 1 66.56 618 GLY A O 1
ATOM 4853 N N . MET A 1 619 ? 53.406 -19.219 -8.695 1 66.62 619 MET A N 1
ATOM 4854 C CA . MET A 1 619 ? 54.438 -20.062 -9.305 1 66.62 619 MET A CA 1
ATOM 4855 C C . MET A 1 619 ? 54.344 -20.047 -10.82 1 66.62 619 MET A C 1
ATOM 4857 O O . MET A 1 619 ? 55.344 -20.047 -11.531 1 66.62 619 MET A O 1
ATOM 4861 N N . SER A 1 620 ? 53.156 -20.094 -11.25 1 66.5 620 SER A N 1
ATOM 4862 C CA . SER A 1 620 ? 52.969 -20.109 -12.695 1 66.5 620 SER A CA 1
ATOM 4863 C C . SER A 1 620 ? 53.344 -18.766 -13.312 1 66.5 620 SER A C 1
ATOM 4865 O O . SER A 1 620 ? 53.875 -18.719 -14.422 1 66.5 620 SER A O 1
ATOM 4867 N N . LYS A 1 621 ? 53.156 -17.734 -12.539 1 67 621 LYS A N 1
ATOM 4868 C CA . LYS A 1 621 ? 53.438 -16.422 -13.078 1 67 621 LYS A CA 1
ATOM 4869 C C . LYS A 1 621 ? 54.719 -15.859 -12.484 1 67 621 LYS A C 1
ATOM 4871 O O . LYS A 1 621 ? 55.062 -14.695 -12.719 1 67 621 LYS A O 1
ATOM 4876 N N . LYS A 1 622 ? 55.562 -16.609 -11.859 1 59.59 622 LYS A N 1
ATOM 4877 C CA . LYS A 1 622 ? 56.875 -16.297 -11.297 1 59.59 622 LYS A CA 1
ATOM 4878 C C . LYS A 1 622 ? 56.844 -15.039 -10.445 1 59.59 622 LYS A C 1
ATOM 4880 O O . LYS A 1 622 ? 57.75 -14.211 -10.508 1 59.59 622 LYS A O 1
ATOM 4885 N N . CYS A 1 623 ? 55.625 -14.656 -10.055 1 61.06 623 CYS A N 1
ATOM 4886 C CA . CYS A 1 623 ? 55.469 -13.469 -9.219 1 61.06 623 CYS A CA 1
ATOM 4887 C C . CYS A 1 623 ? 55.656 -13.82 -7.742 1 61.06 623 CYS A C 1
ATOM 4889 O O . CYS A 1 623 ? 54.844 -14.539 -7.168 1 61.06 623 CYS A O 1
ATOM 4891 N N . PHE A 1 624 ? 56.781 -13.516 -7.129 1 64.38 624 PHE A N 1
ATOM 4892 C CA . PHE A 1 624 ? 57.219 -13.812 -5.762 1 64.38 624 PHE A CA 1
ATOM 4893 C C . PHE A 1 624 ? 56.25 -13.188 -4.758 1 64.38 624 PHE A C 1
ATOM 4895 O O . PHE A 1 624 ? 56.062 -13.711 -3.662 1 64.38 624 PHE A O 1
ATOM 4902 N N . GLY A 1 625 ? 55.594 -12.117 -5.094 1 65.94 625 GLY A N 1
ATOM 4903 C CA . GLY A 1 625 ? 54.656 -11.438 -4.207 1 65.94 625 GLY A CA 1
ATOM 4904 C C . GLY A 1 625 ? 53.406 -12.258 -3.91 1 65.94 625 GLY A C 1
ATOM 4905 O O . GLY A 1 625 ? 52.969 -12.336 -2.76 1 65.94 625 GLY A O 1
ATOM 4906 N N . ASP A 1 626 ? 52.844 -12.914 -4.844 1 66.69 626 ASP A N 1
ATOM 4907 C CA . ASP A 1 626 ? 51.688 -13.789 -4.664 1 66.69 626 ASP A CA 1
ATOM 4908 C C . ASP A 1 626 ? 52.062 -15.016 -3.834 1 66.69 626 ASP A C 1
ATOM 4910 O O . ASP A 1 626 ? 51.25 -15.469 -3.006 1 66.69 626 ASP A O 1
ATOM 4914 N N . VAL A 1 627 ? 53.25 -15.5 -3.986 1 68 627 VAL A N 1
ATOM 4915 C CA . VAL A 1 627 ? 53.75 -16.641 -3.232 1 68 627 VAL A CA 1
ATOM 4916 C C . VAL A 1 627 ? 53.906 -16.281 -1.759 1 68 627 VAL A C 1
ATOM 4918 O O . VAL A 1 627 ? 53.5 -17.047 -0.877 1 68 627 VAL A O 1
ATOM 4921 N N . GLN A 1 628 ? 54.406 -15.07 -1.574 1 68.62 628 GLN A N 1
ATOM 4922 C CA . GLN A 1 628 ? 54.594 -14.602 -0.206 1 68.62 628 GLN A CA 1
ATOM 4923 C C . GLN A 1 628 ? 53.25 -14.344 0.48 1 68.62 628 GLN A C 1
ATOM 4925 O O . GLN A 1 628 ? 53.062 -14.68 1.653 1 68.62 628 GLN A O 1
ATOM 4930 N N . SER A 1 629 ? 52.281 -13.867 -0.194 1 69.88 629 SER A N 1
ATOM 4931 C CA . SER A 1 629 ? 50.938 -13.648 0.333 1 69.88 629 SER A CA 1
ATOM 4932 C C . SER A 1 629 ? 50.219 -14.969 0.556 1 69.88 629 SER A C 1
ATOM 4934 O O . SER A 1 629 ? 49.5 -15.125 1.55 1 69.88 629 SER A O 1
ATOM 4936 N N . GLY A 1 630 ? 50.406 -15.867 -0.281 1 68.38 630 GLY A N 1
ATOM 4937 C CA . GLY A 1 630 ? 49.875 -17.219 -0.106 1 68.38 630 GLY A CA 1
ATOM 4938 C C . GLY A 1 630 ? 50.469 -17.938 1.085 1 68.38 630 GLY A C 1
ATOM 4939 O O . GLY A 1 630 ? 49.781 -18.625 1.825 1 68.38 630 GLY A O 1
ATOM 4940 N N . GLN A 1 631 ? 51.781 -17.766 1.329 1 70.81 631 GLN A N 1
ATOM 4941 C CA . GLN A 1 631 ? 52.469 -18.359 2.459 1 70.81 631 GLN A CA 1
ATOM 4942 C C . GLN A 1 631 ? 52 -17.781 3.783 1 70.81 631 GLN A C 1
ATOM 4944 O O . GLN A 1 631 ? 51.812 -18.5 4.766 1 70.81 631 GLN A O 1
ATOM 4949 N N . SER A 1 632 ? 51.75 -16.516 3.785 1 71 632 SER A N 1
ATOM 4950 C CA . SER A 1 632 ? 51.219 -15.867 4.98 1 71 632 SER A CA 1
ATOM 4951 C C . SER A 1 632 ? 49.781 -16.312 5.285 1 71 632 SER A C 1
ATOM 4953 O O . SER A 1 632 ? 49.438 -16.562 6.445 1 71 632 SER A O 1
ATOM 4955 N N . LEU A 1 633 ? 49 -16.594 4.305 1 70.38 633 LEU A N 1
ATOM 4956 C CA . LEU A 1 633 ? 47.656 -17.109 4.434 1 70.38 633 LEU A CA 1
ATOM 4957 C C . LEU A 1 633 ? 47.688 -18.578 4.871 1 70.38 633 LEU A C 1
ATOM 4959 O O . LEU A 1 633 ? 46.844 -19 5.66 1 70.38 633 LEU A O 1
ATOM 4963 N N . LEU A 1 634 ? 48.625 -19.328 4.391 1 69.31 634 LEU A N 1
ATOM 4964 C CA . LEU A 1 634 ? 48.844 -20.719 4.777 1 69.31 634 LEU A CA 1
ATOM 4965 C C . LEU A 1 634 ? 49.188 -20.828 6.258 1 69.31 634 LEU A C 1
ATOM 4967 O O . LEU A 1 634 ? 48.625 -21.672 6.965 1 69.31 634 LEU A O 1
ATOM 4971 N N . LYS A 1 635 ? 50.094 -19.922 6.754 1 72.88 635 LYS A N 1
ATOM 4972 C CA . LYS A 1 635 ? 50.5 -19.938 8.156 1 72.88 635 LYS A CA 1
ATOM 4973 C C . LYS A 1 635 ? 49.344 -19.547 9.07 1 72.88 635 LYS A C 1
ATOM 4975 O O . LYS A 1 635 ? 49.125 -20.172 10.102 1 72.88 635 LYS A O 1
ATOM 4980 N N . GLU A 1 636 ? 48.594 -18.641 8.625 1 71.25 636 GLU A N 1
ATOM 4981 C CA . GLU A 1 636 ? 47.469 -18.188 9.406 1 71.25 636 GLU A CA 1
ATOM 4982 C C . GLU A 1 636 ? 46.312 -19.203 9.352 1 71.25 636 GLU A C 1
ATOM 4984 O O . GLU A 1 636 ? 45.656 -19.453 10.367 1 71.25 636 GLU A O 1
ATOM 4989 N N . GLY A 1 637 ? 46.125 -19.812 8.227 1 68.62 637 GLY A N 1
ATOM 4990 C CA . GLY A 1 637 ? 45.125 -20.875 8.086 1 68.62 637 GLY A CA 1
ATOM 4991 C C . GLY A 1 637 ? 45.469 -22.109 8.914 1 68.62 637 GLY A C 1
ATOM 4992 O O . GLY A 1 637 ? 44.594 -22.703 9.539 1 68.62 637 GLY A O 1
ATOM 4993 N N . GLN A 1 638 ? 46.75 -22.469 8.945 1 69.94 638 GLN A N 1
ATOM 4994 C CA . GLN A 1 638 ? 47.219 -23.609 9.734 1 69.94 638 GLN A CA 1
ATOM 4995 C C . GLN A 1 638 ? 47.062 -23.344 11.227 1 69.94 638 GLN A C 1
ATOM 4997 O O . GLN A 1 638 ? 46.688 -24.234 11.984 1 69.94 638 GLN A O 1
ATOM 5002 N N . LYS A 1 639 ? 47.344 -22.156 11.703 1 73.75 639 LYS A N 1
ATOM 5003 C CA . LYS A 1 639 ? 47.188 -21.781 13.102 1 73.75 639 LYS A CA 1
ATOM 5004 C C . LYS A 1 639 ? 45.719 -21.812 13.523 1 73.75 639 LYS A C 1
ATOM 5006 O O . LYS A 1 639 ? 45.375 -22.359 14.578 1 73.75 639 LYS A O 1
ATOM 5011 N N . LYS A 1 640 ? 44.906 -21.406 12.68 1 70.62 640 LYS A N 1
ATOM 5012 C CA . LYS A 1 640 ? 43.469 -21.391 12.953 1 70.62 640 LYS A CA 1
ATOM 5013 C C . LYS A 1 640 ? 42.875 -22.797 12.914 1 70.62 640 LYS A C 1
ATOM 5015 O O . LYS A 1 640 ? 42.031 -23.141 13.727 1 70.62 640 LYS A O 1
ATOM 5020 N N . LEU A 1 641 ? 43.344 -23.609 12.008 1 70.62 641 LEU A N 1
ATOM 5021 C CA . LEU A 1 641 ? 42.906 -25 11.906 1 70.62 641 LEU A CA 1
ATOM 5022 C C . LEU A 1 641 ? 43.344 -25.781 13.141 1 70.62 641 LEU A C 1
ATOM 5024 O O . LEU A 1 641 ? 42.562 -26.547 13.703 1 70.62 641 LEU A O 1
ATOM 5028 N N . SER A 1 642 ? 44.594 -25.594 13.625 1 73.69 642 SER A N 1
ATOM 5029 C CA . SER A 1 642 ? 45.125 -26.281 14.797 1 73.69 642 SER A CA 1
ATOM 5030 C C . SER A 1 642 ? 44.375 -25.875 16.062 1 73.69 642 SER A C 1
ATOM 5032 O O . SER A 1 642 ? 44.062 -26.719 16.906 1 73.69 642 SER A O 1
ATOM 5034 N N . GLU A 1 643 ? 44 -24.688 16.219 1 73.56 643 GLU A N 1
ATOM 5035 C CA . GLU A 1 643 ? 43.281 -24.188 17.391 1 73.56 643 GLU A CA 1
ATOM 5036 C C . GLU A 1 643 ? 41.844 -24.672 17.391 1 73.56 643 GLU A C 1
ATOM 5038 O O . GLU A 1 643 ? 41.312 -25.094 18.438 1 73.56 643 GLU A O 1
ATOM 5043 N N . ALA A 1 644 ? 41.281 -24.766 16.172 1 68.25 644 ALA A N 1
ATOM 5044 C CA . ALA A 1 644 ? 39.906 -25.25 16.031 1 68.25 644 ALA A CA 1
ATOM 5045 C C . ALA A 1 644 ? 39.812 -26.75 16.266 1 68.25 644 ALA A C 1
ATOM 5047 O O . ALA A 1 644 ? 38.906 -27.234 16.938 1 68.25 644 ALA A O 1
ATOM 5048 N N . LEU A 1 645 ? 40.781 -27.453 15.812 1 68.62 645 LEU A N 1
ATOM 5049 C CA . LEU A 1 645 ? 40.844 -28.891 16 1 68.62 645 LEU A CA 1
ATOM 5050 C C . LEU A 1 645 ? 41.125 -29.234 17.469 1 68.62 645 LEU A C 1
ATOM 5052 O O . LEU A 1 645 ? 40.562 -30.203 18 1 68.62 645 LEU A O 1
ATOM 5056 N N . SER A 1 646 ? 41.906 -28.453 18.172 1 71.25 646 SER A N 1
ATOM 5057 C CA . SER A 1 646 ? 42.188 -28.672 19.578 1 71.25 646 SER A CA 1
ATOM 5058 C C . SER A 1 646 ? 40.969 -28.438 20.438 1 71.25 646 SER A C 1
ATOM 5060 O O . SER A 1 646 ? 40.656 -29.203 21.359 1 71.25 646 SER A O 1
ATOM 5062 N N . LYS A 1 647 ? 40.188 -27.578 20.125 1 67 647 LYS A N 1
ATOM 5063 C CA . LYS A 1 647 ? 38.969 -27.281 20.859 1 67 647 LYS A CA 1
ATOM 5064 C C . LYS A 1 647 ? 37.875 -28.328 20.562 1 67 647 LYS A C 1
ATOM 5066 O O . LYS A 1 647 ? 37.156 -28.734 21.469 1 67 647 LYS A O 1
ATOM 5071 N N . LEU A 1 648 ? 37.875 -28.797 19.359 1 63.62 648 LEU A N 1
ATOM 5072 C CA . LEU A 1 648 ? 36.969 -29.859 18.953 1 63.62 648 LEU A CA 1
ATOM 5073 C C . LEU A 1 648 ? 37.312 -31.172 19.656 1 63.62 648 LEU A C 1
ATOM 5075 O O . LEU A 1 648 ? 36.406 -31.875 20.125 1 63.62 648 LEU A O 1
ATOM 5079 N N . HIS A 1 649 ? 38.531 -31.438 19.75 1 64.69 649 HIS A N 1
ATOM 5080 C CA . HIS A 1 649 ? 39 -32.625 20.469 1 64.69 649 HIS A CA 1
ATOM 5081 C C . HIS A 1 649 ? 38.688 -32.531 21.953 1 64.69 649 HIS A C 1
ATOM 5083 O O . HIS A 1 649 ? 38.281 -33.531 22.578 1 64.69 649 HIS A O 1
ATOM 5089 N N . CYS A 1 650 ? 38.812 -31.375 22.5 1 63.59 650 CYS A N 1
ATOM 5090 C CA . CYS A 1 650 ? 38.5 -31.188 23.922 1 63.59 650 CYS A CA 1
ATOM 5091 C C . CYS A 1 650 ? 37.031 -31.344 24.172 1 63.59 650 CYS A C 1
ATOM 5093 O O . CYS A 1 650 ? 36.625 -31.922 25.188 1 63.59 650 CYS A O 1
ATOM 5095 N N . LEU A 1 651 ? 36.25 -30.969 23.234 1 56.22 651 LEU A N 1
ATOM 5096 C CA . LEU A 1 651 ? 34.812 -31.078 23.375 1 56.22 651 LEU A CA 1
ATOM 5097 C C . LEU A 1 651 ? 34.344 -32.531 23.141 1 56.22 651 LEU A C 1
ATOM 5099 O O . LEU A 1 651 ? 33.438 -33 23.812 1 56.22 651 LEU A O 1
ATOM 5103 N N . GLN A 1 652 ? 34.969 -33.219 22.328 1 54.31 652 GLN A N 1
ATOM 5104 C CA . GLN A 1 652 ? 34.625 -34.594 22.062 1 54.31 652 GLN A CA 1
ATOM 5105 C C . GLN A 1 652 ? 35.094 -35.5 23.203 1 54.31 652 GLN A C 1
ATOM 5107 O O . GLN A 1 652 ? 34.5 -36.562 23.469 1 54.31 652 GLN A O 1
ATOM 5112 N N . LYS A 1 653 ? 36.125 -35.094 23.906 1 56.56 653 LYS A N 1
ATOM 5113 C CA . LYS A 1 653 ? 36.594 -35.875 25.062 1 56.56 653 LYS A CA 1
ATOM 5114 C C . LYS A 1 653 ? 35.688 -35.625 26.266 1 56.56 653 LYS A C 1
ATOM 5116 O O . LYS A 1 653 ? 35.656 -36.438 27.203 1 56.56 653 LYS A O 1
ATOM 5121 N N . SER A 1 654 ? 35.094 -34.438 26.297 1 50.25 654 SER A N 1
ATOM 5122 C CA . SER A 1 654 ? 34.219 -34.25 27.453 1 50.25 654 SER A CA 1
ATOM 5123 C C . SER A 1 654 ? 32.875 -34.938 27.25 1 50.25 654 SER A C 1
ATOM 5125 O O . SER A 1 654 ? 31.922 -34.688 27.984 1 50.25 654 SER A O 1
ATOM 5127 N N . LYS A 1 655 ? 32.844 -35.844 26.297 1 42.03 655 LYS A N 1
ATOM 5128 C CA . LYS A 1 655 ? 31.766 -36.844 26.25 1 42.03 655 LYS A CA 1
ATOM 5129 C C . LYS A 1 655 ? 32.156 -38.094 27.031 1 42.03 655 LYS A C 1
ATOM 5131 O O . LYS A 1 655 ? 33.281 -38.562 26.938 1 42.03 655 LYS A O 1
ATOM 5136 N N . MET B 1 1 ? -41 11.297 2.318 1 65 1 MET B N 1
ATOM 5137 C CA . MET B 1 1 ? -39.562 11.289 2.053 1 65 1 MET B CA 1
ATOM 5138 C C . MET B 1 1 ? -39.188 10.156 1.104 1 65 1 MET B C 1
ATOM 5140 O O . MET B 1 1 ? -39.781 9.062 1.175 1 65 1 MET B O 1
ATOM 5144 N N . ASP B 1 2 ? -38.531 10.469 -0.069 1 85.38 2 ASP B N 1
ATOM 5145 C CA . ASP B 1 2 ? -38.125 9.492 -1.067 1 85.38 2 ASP B CA 1
ATOM 5146 C C . ASP B 1 2 ? -37.188 8.438 -0.453 1 85.38 2 ASP B C 1
ATOM 5148 O O . ASP B 1 2 ? -36.031 8.719 -0.156 1 85.38 2 ASP B O 1
ATOM 5152 N N . ARG B 1 3 ? -37.812 7.32 -0.161 1 89.81 3 ARG B N 1
ATOM 5153 C CA . ARG B 1 3 ? -37.125 6.25 0.547 1 89.81 3 ARG B CA 1
ATOM 5154 C C . ARG B 1 3 ? -35.906 5.762 -0.246 1 89.81 3 ARG B C 1
ATOM 5156 O O . ARG B 1 3 ? -34.875 5.422 0.333 1 89.81 3 ARG B O 1
ATOM 5163 N N . ALA B 1 4 ? -36.062 5.777 -1.511 1 93.56 4 ALA B N 1
ATOM 5164 C CA . ALA B 1 4 ? -34.969 5.316 -2.365 1 93.56 4 ALA B CA 1
ATOM 5165 C C . ALA B 1 4 ? -33.781 6.254 -2.275 1 93.56 4 ALA B C 1
ATOM 5167 O O . ALA B 1 4 ? -32.625 5.801 -2.146 1 93.56 4 ALA B O 1
ATOM 5168 N N . ALA B 1 5 ? -34.094 7.539 -2.281 1 95.19 5 ALA B N 1
ATOM 5169 C CA . ALA B 1 5 ? -33 8.531 -2.201 1 95.19 5 ALA B CA 1
ATOM 5170 C C . ALA B 1 5 ? -32.344 8.523 -0.823 1 95.19 5 ALA B C 1
ATOM 5172 O O . ALA B 1 5 ? -31.156 8.758 -0.7 1 95.19 5 ALA B O 1
ATOM 5173 N N . ALA B 1 6 ? -33.156 8.289 0.165 1 96.31 6 ALA B N 1
ATOM 5174 C CA . ALA B 1 6 ? -32.625 8.203 1.521 1 96.31 6 ALA B CA 1
ATOM 5175 C C . ALA B 1 6 ? -31.688 7.012 1.664 1 96.31 6 ALA B C 1
ATOM 5177 O O . ALA B 1 6 ? -30.625 7.121 2.281 1 96.31 6 ALA B O 1
ATOM 5178 N N . ALA B 1 7 ? -32.094 5.891 1.097 1 97.38 7 ALA B N 1
ATOM 5179 C CA . ALA B 1 7 ? -31.266 4.688 1.134 1 97.38 7 ALA B CA 1
ATOM 5180 C C . ALA B 1 7 ? -29.953 4.914 0.408 1 97.38 7 ALA B C 1
ATOM 5182 O O . ALA B 1 7 ? -28.891 4.539 0.91 1 97.38 7 ALA B O 1
ATOM 5183 N N . ASP B 1 8 ? -30.016 5.582 -0.751 1 97.62 8 ASP B N 1
ATOM 5184 C CA . ASP B 1 8 ? -28.828 5.891 -1.52 1 97.62 8 ASP B CA 1
ATOM 5185 C C . ASP B 1 8 ? -27.891 6.801 -0.728 1 97.62 8 ASP B C 1
ATOM 5187 O O . ASP B 1 8 ? -26.672 6.602 -0.736 1 97.62 8 ASP B O 1
ATOM 5191 N N . THR B 1 9 ? -28.453 7.766 -0.072 1 97.88 9 THR B N 1
ATOM 5192 C CA . THR B 1 9 ? -27.688 8.766 0.653 1 97.88 9 THR B CA 1
ATOM 5193 C C . THR B 1 9 ? -26.875 8.117 1.776 1 97.88 9 THR B C 1
ATOM 5195 O O . THR B 1 9 ? -25.656 8.297 1.864 1 97.88 9 THR B O 1
ATOM 5198 N N . TYR B 1 10 ? -27.547 7.316 2.572 1 97.81 10 TYR B N 1
ATOM 5199 C CA . TYR B 1 10 ? -26.859 6.68 3.695 1 97.81 10 TYR B CA 1
ATOM 5200 C C . TYR B 1 10 ? -25.844 5.66 3.209 1 97.81 10 TYR B C 1
ATOM 5202 O O . TYR B 1 10 ? -24.766 5.527 3.789 1 97.81 10 TYR B O 1
ATOM 5210 N N . PHE B 1 11 ? -26.172 4.949 2.113 1 97.88 11 PHE B N 1
ATOM 5211 C CA . PHE B 1 11 ? -25.25 3.959 1.558 1 97.88 11 PHE B CA 1
ATOM 5212 C C . PHE B 1 11 ? -23.953 4.613 1.093 1 97.88 11 PHE B C 1
ATOM 5214 O O . PHE B 1 11 ? -22.859 4.156 1.436 1 97.88 11 PHE B O 1
ATOM 5221 N N . VAL B 1 12 ? -24.094 5.723 0.37 1 98.25 12 VAL B N 1
ATOM 5222 C CA . VAL B 1 12 ? -22.922 6.387 -0.208 1 98.25 12 VAL B CA 1
ATOM 5223 C C . VAL B 1 12 ? -22.109 7.062 0.896 1 98.25 12 VAL B C 1
ATOM 5225 O O . VAL B 1 12 ? -20.875 7.012 0.886 1 98.25 12 VAL B O 1
ATOM 5228 N N . LEU B 1 13 ? -22.781 7.652 1.902 1 97.94 13 LEU B N 1
ATOM 5229 C CA . LEU B 1 13 ? -22.078 8.242 3.039 1 97.94 13 LEU B CA 1
ATOM 5230 C C . LEU B 1 13 ? -21.281 7.188 3.785 1 97.94 13 LEU B C 1
ATOM 5232 O O . LEU B 1 13 ? -20.109 7.414 4.113 1 97.94 13 LEU B O 1
ATOM 5236 N N . GLY B 1 14 ? -21.938 6.055 3.99 1 97 14 GLY B N 1
ATOM 5237 C CA . GLY B 1 14 ? -21.234 4.973 4.664 1 97 14 GLY B CA 1
ATOM 5238 C C . GLY B 1 14 ? -20.031 4.469 3.896 1 97 14 GLY B C 1
ATOM 5239 O O . GLY B 1 14 ? -18.984 4.223 4.48 1 97 14 GLY B O 1
ATOM 5240 N N . THR B 1 15 ? -20.203 4.297 2.59 1 96.06 15 THR B N 1
ATOM 5241 C CA . THR B 1 15 ? -19.141 3.809 1.713 1 96.06 15 THR B CA 1
ATOM 5242 C C . THR B 1 15 ? -17.953 4.766 1.72 1 96.06 15 THR B C 1
ATOM 5244 O O . THR B 1 15 ? -16.797 4.332 1.849 1 96.06 15 THR B O 1
ATOM 5247 N N . VAL B 1 16 ? -18.203 6.062 1.7 1 95.69 16 VAL B N 1
ATOM 5248 C CA . VAL B 1 16 ? -17.156 7.082 1.617 1 95.69 16 VAL B CA 1
ATOM 5249 C C . VAL B 1 16 ? -16.438 7.188 2.957 1 95.69 16 VAL B C 1
ATOM 5251 O O . VAL B 1 16 ? -15.203 7.18 3.008 1 95.69 16 VAL B O 1
ATOM 5254 N N . LEU B 1 17 ? -17.141 7.262 4.043 1 95.25 17 LEU B N 1
ATOM 5255 C CA . LEU B 1 17 ? -16.562 7.496 5.359 1 95.25 17 LEU B CA 1
ATOM 5256 C C . LEU B 1 17 ? -15.773 6.277 5.828 1 95.25 17 LEU B C 1
ATOM 5258 O O . LEU B 1 17 ? -14.867 6.395 6.66 1 95.25 17 LEU B O 1
ATOM 5262 N N . SER B 1 18 ? -16.125 5.098 5.262 1 93.31 18 SER B N 1
ATOM 5263 C CA . SER B 1 18 ? -15.398 3.883 5.602 1 93.31 18 SER B CA 1
ATOM 5264 C C . SER B 1 18 ? -14.258 3.631 4.617 1 93.31 18 SER B C 1
ATOM 5266 O O . SER B 1 18 ? -13.492 2.684 4.781 1 93.31 18 SER B O 1
ATOM 5268 N N . GLY B 1 19 ? -14.164 4.453 3.619 1 90.56 19 GLY B N 1
ATOM 5269 C CA . GLY B 1 19 ? -13.094 4.324 2.646 1 90.56 19 GLY B CA 1
ATOM 5270 C C . GLY B 1 19 ? -13.25 3.117 1.741 1 90.56 19 GLY B C 1
ATOM 5271 O O . GLY B 1 19 ? -12.258 2.514 1.326 1 90.56 19 GLY B O 1
ATOM 5272 N N . LEU B 1 20 ? -14.422 2.717 1.379 1 93.19 20 LEU B N 1
ATOM 5273 C CA . LEU B 1 20 ? -14.664 1.534 0.559 1 93.19 20 LEU B CA 1
ATOM 5274 C C . LEU B 1 20 ? -14.594 1.88 -0.925 1 93.19 20 LEU B C 1
ATOM 5276 O O . LEU B 1 20 ? -14.875 3.016 -1.316 1 93.19 20 LEU B O 1
ATOM 5280 N N . PRO B 1 21 ? -14.203 0.895 -1.747 1 91.62 21 PRO B N 1
ATOM 5281 C CA . PRO B 1 21 ? -14.242 1.12 -3.193 1 91.62 21 PRO B CA 1
ATOM 5282 C C . PRO B 1 21 ? -15.656 1.275 -3.734 1 91.62 21 PRO B C 1
ATOM 5284 O O . PRO B 1 21 ? -16.594 0.679 -3.197 1 91.62 21 PRO B O 1
ATOM 5287 N N . TYR B 1 22 ? -15.82 1.982 -4.855 1 94.56 22 TYR B N 1
ATOM 5288 C CA . TYR B 1 22 ? -17.125 2.217 -5.453 1 94.56 22 TYR B CA 1
ATOM 5289 C C . TYR B 1 22 ? -17.734 0.916 -5.961 1 94.56 22 TYR B C 1
ATOM 5291 O O . TYR B 1 22 ? -18.953 0.791 -6.059 1 94.56 22 TYR B O 1
ATOM 5299 N N . SER B 1 23 ? -16.891 -0.054 -6.254 1 93.44 23 SER B N 1
ATOM 5300 C CA . SER B 1 23 ? -17.359 -1.329 -6.785 1 93.44 23 SER B CA 1
ATOM 5301 C C . SER B 1 23 ? -18.203 -2.082 -5.762 1 93.44 23 SER B C 1
ATOM 5303 O O . SER B 1 23 ? -18.938 -2.998 -6.113 1 93.44 23 SER B O 1
ATOM 5305 N N . TRP B 1 24 ? -18.062 -1.704 -4.504 1 95 24 TRP B N 1
ATOM 5306 C CA . TRP B 1 24 ? -18.906 -2.279 -3.465 1 95 24 TRP B CA 1
ATOM 5307 C C . TRP B 1 24 ? -20.375 -2.055 -3.775 1 95 24 TRP B C 1
ATOM 5309 O O . TRP B 1 24 ? -21.234 -2.889 -3.443 1 95 24 TRP B O 1
ATOM 5319 N N . GLY B 1 25 ? -20.672 -0.947 -4.465 1 97 25 GLY B N 1
ATOM 5320 C CA . GLY B 1 25 ? -22.047 -0.661 -4.832 1 97 25 GLY B CA 1
ATOM 5321 C C . GLY B 1 25 ? -22.688 -1.756 -5.668 1 97 25 GLY B C 1
ATOM 5322 O O . GLY B 1 25 ? -23.859 -2.074 -5.492 1 97 25 GLY B O 1
ATOM 5323 N N . ASP B 1 26 ? -21.922 -2.361 -6.551 1 96.62 26 ASP B N 1
ATOM 5324 C CA . ASP B 1 26 ? -22.438 -3.445 -7.387 1 96.62 26 ASP B CA 1
ATOM 5325 C C . ASP B 1 26 ? -22.781 -4.672 -6.547 1 96.62 26 ASP B C 1
ATOM 5327 O O . ASP B 1 26 ? -23.844 -5.266 -6.719 1 96.62 26 ASP B O 1
ATOM 5331 N N . THR B 1 27 ? -21.906 -5.055 -5.656 1 96.69 27 THR B N 1
ATOM 5332 C CA . THR B 1 27 ? -22.109 -6.215 -4.797 1 96.69 27 THR B CA 1
ATOM 5333 C C . THR B 1 27 ? -23.281 -5.98 -3.848 1 96.69 27 THR B C 1
ATOM 5335 O O . THR B 1 27 ? -24.125 -6.863 -3.656 1 96.69 27 THR B O 1
ATOM 5338 N N . ALA B 1 28 ? -23.297 -4.781 -3.252 1 97.44 28 ALA B N 1
ATOM 5339 C CA . ALA B 1 28 ? -24.359 -4.441 -2.307 1 97.44 28 ALA B CA 1
ATOM 5340 C C . ALA B 1 28 ? -25.734 -4.504 -2.977 1 97.44 28 ALA B C 1
ATOM 5342 O O . ALA B 1 28 ? -26.688 -5.023 -2.398 1 97.44 28 ALA B O 1
ATOM 5343 N N . SER B 1 29 ? -25.844 -3.994 -4.199 1 97.12 29 SER B N 1
ATOM 5344 C CA . SER B 1 29 ? -27.094 -3.992 -4.934 1 97.12 29 SER B CA 1
ATOM 5345 C C . SER B 1 29 ? -27.578 -5.41 -5.215 1 97.12 29 SER B C 1
ATOM 5347 O O . SER B 1 29 ? -28.781 -5.66 -5.293 1 97.12 29 SER B O 1
ATOM 5349 N N . ALA B 1 30 ? -26.656 -6.32 -5.32 1 96.5 30 ALA B N 1
ATOM 5350 C CA . ALA B 1 30 ? -27 -7.711 -5.613 1 96.5 30 ALA B CA 1
ATOM 5351 C C . ALA B 1 30 ? -27.406 -8.453 -4.344 1 96.5 30 ALA B C 1
ATOM 5353 O O . ALA B 1 30 ? -28.266 -9.336 -4.383 1 96.5 30 ALA B O 1
ATOM 5354 N N . ILE B 1 31 ? -26.875 -8.102 -3.141 1 96.88 31 ILE B N 1
ATOM 5355 C CA . ILE B 1 31 ? -27.062 -8.953 -1.97 1 96.88 31 ILE B CA 1
ATOM 5356 C C . ILE B 1 31 ? -28.172 -8.375 -1.084 1 96.88 31 ILE B C 1
ATOM 5358 O O . ILE B 1 31 ? -28.797 -9.109 -0.313 1 96.88 31 ILE B O 1
ATOM 5362 N N . PHE B 1 32 ? -28.469 -7.039 -1.134 1 97.62 32 PHE B N 1
ATOM 5363 C CA . PHE B 1 32 ? -29.422 -6.418 -0.223 1 97.62 32 PHE B CA 1
ATOM 5364 C C . PHE B 1 32 ? -30.797 -7.043 -0.379 1 97.62 32 PHE B C 1
ATOM 5366 O O . PHE B 1 32 ? -31.469 -7.336 0.612 1 97.62 32 PHE B O 1
ATOM 5373 N N . PRO B 1 33 ? -31.312 -7.305 -1.672 1 96.56 33 PRO B N 1
ATOM 5374 C CA . PRO B 1 33 ? -32.625 -7.957 -1.808 1 96.56 33 PRO B CA 1
ATOM 5375 C C . PRO B 1 33 ? -32.656 -9.328 -1.141 1 96.56 33 PRO B C 1
ATOM 5377 O O . PRO B 1 33 ? -33.719 -9.766 -0.688 1 96.56 33 PRO B O 1
ATOM 5380 N N . LEU B 1 34 ? -31.469 -10.008 -1.042 1 96.12 34 LEU B N 1
ATOM 5381 C CA . LEU B 1 34 ? -31.375 -11.336 -0.429 1 96.12 34 LEU B CA 1
ATOM 5382 C C . LEU B 1 34 ? -31.281 -11.219 1.088 1 96.12 34 LEU B C 1
ATOM 5384 O O . LEU B 1 34 ? -31.781 -12.078 1.814 1 96.12 34 LEU B O 1
ATOM 5388 N N . MET B 1 35 ? -30.656 -10.172 1.586 1 96.88 35 MET B N 1
ATOM 5389 C CA . MET B 1 35 ? -30.469 -9.945 3.018 1 96.88 35 MET B CA 1
ATOM 5390 C C . MET B 1 35 ? -31.781 -9.523 3.67 1 96.88 35 MET B C 1
ATOM 5392 O O . MET B 1 35 ? -32.094 -9.945 4.785 1 96.88 35 MET B O 1
ATOM 5396 N N . PHE B 1 36 ? -32.5 -8.617 2.896 1 97.31 36 PHE B N 1
ATOM 5397 C CA . PHE B 1 36 ? -33.719 -8.031 3.441 1 97.31 36 PHE B CA 1
ATOM 5398 C C . PHE B 1 36 ? -34.875 -8.266 2.496 1 97.31 36 PHE B C 1
ATOM 5400 O O . PHE B 1 36 ? -35.469 -7.309 1.99 1 97.31 36 PHE B O 1
ATOM 5407 N N . PRO B 1 37 ? -35.312 -9.469 2.42 1 94.88 37 PRO B N 1
ATOM 5408 C CA . PRO B 1 37 ? -36.438 -9.773 1.503 1 94.88 37 PRO B CA 1
ATOM 5409 C C . PRO B 1 37 ? -37.75 -9.141 1.941 1 94.88 37 PRO B C 1
ATOM 5411 O O . PRO B 1 37 ? -38.656 -9.008 1.134 1 94.88 37 PRO B O 1
ATOM 5414 N N . ASP B 1 38 ? -37.875 -8.727 3.148 1 95.38 38 ASP B N 1
ATOM 5415 C CA . ASP B 1 38 ? -39.094 -8.148 3.693 1 95.38 38 ASP B CA 1
ATOM 5416 C C . ASP B 1 38 ? -39.188 -6.652 3.395 1 95.38 38 ASP B C 1
ATOM 5418 O O . ASP B 1 38 ? -40.125 -5.973 3.832 1 95.38 38 ASP B O 1
ATOM 5422 N N . SER B 1 39 ? -38.188 -6.121 2.691 1 95.88 39 SER B N 1
ATOM 5423 C CA . SER B 1 39 ? -38.156 -4.695 2.389 1 95.88 39 SER B CA 1
ATOM 5424 C C . SER B 1 39 ? -38.375 -4.441 0.899 1 95.88 39 SER B C 1
ATOM 5426 O O . SER B 1 39 ? -37.656 -4.996 0.063 1 95.88 39 SER B O 1
ATOM 5428 N N . GLN B 1 40 ? -39.25 -3.602 0.599 1 95.44 40 GLN B N 1
ATOM 5429 C CA . GLN B 1 40 ? -39.469 -3.195 -0.788 1 95.44 40 GLN B CA 1
ATOM 5430 C C . GLN B 1 40 ? -38.344 -2.271 -1.26 1 95.44 40 GLN B C 1
ATOM 5432 O O . GLN B 1 40 ? -37.938 -2.34 -2.416 1 95.44 40 GLN B O 1
ATOM 5437 N N . THR B 1 41 ? -37.906 -1.469 -0.347 1 96.19 41 THR B N 1
ATOM 5438 C CA . THR B 1 41 ? -36.812 -0.558 -0.666 1 96.19 41 THR B CA 1
ATOM 5439 C C . THR B 1 41 ? -35.531 -1.334 -0.999 1 96.19 41 THR B C 1
ATOM 5441 O O . THR B 1 41 ? -34.812 -0.974 -1.927 1 96.19 41 THR B O 1
ATOM 5444 N N . ALA B 1 42 ? -35.281 -2.395 -0.268 1 96.69 42 ALA B N 1
ATOM 5445 C CA . ALA B 1 42 ? -34.094 -3.217 -0.495 1 96.69 42 ALA B CA 1
ATOM 5446 C C . ALA B 1 42 ? -34.188 -3.971 -1.818 1 96.69 42 ALA B C 1
ATOM 5448 O O . ALA B 1 42 ? -33.188 -4.141 -2.521 1 96.69 42 ALA B O 1
ATOM 5449 N N . LYS B 1 43 ? -35.344 -4.445 -2.158 1 95.88 43 LYS B N 1
ATOM 5450 C CA . LYS B 1 43 ? -35.562 -5.191 -3.393 1 95.88 43 LYS B CA 1
ATOM 5451 C C . LYS B 1 43 ? -35.312 -4.324 -4.617 1 95.88 43 LYS B C 1
ATOM 5453 O O . LYS B 1 43 ? -34.844 -4.82 -5.645 1 95.88 43 LYS B O 1
ATOM 5458 N N . ASN B 1 44 ? -35.562 -3.031 -4.449 1 94.44 44 ASN B N 1
ATOM 5459 C CA . ASN B 1 44 ? -35.406 -2.119 -5.574 1 94.44 44 ASN B CA 1
ATOM 5460 C C . ASN B 1 44 ? -34.125 -1.313 -5.48 1 94.44 44 ASN B C 1
ATOM 5462 O O . ASN B 1 44 ? -33.906 -0.376 -6.254 1 94.44 44 ASN B O 1
ATOM 5466 N N . PHE B 1 45 ? -33.375 -1.618 -4.539 1 96.62 45 PHE B N 1
ATOM 5467 C CA . PHE B 1 45 ? -32.156 -0.853 -4.328 1 96.62 45 PHE B CA 1
ATOM 5468 C C . PHE B 1 45 ? -31.156 -1.085 -5.465 1 96.62 45 PHE B C 1
ATOM 5470 O O . PHE B 1 45 ? -30.781 -2.225 -5.746 1 96.62 45 PHE B O 1
ATOM 5477 N N . GLN B 1 46 ? -30.734 -0.057 -6.18 1 94.81 46 GLN B N 1
ATOM 5478 C CA . GLN B 1 46 ? -29.734 -0.102 -7.246 1 94.81 46 GLN B CA 1
ATOM 5479 C C . GLN B 1 46 ? -28.766 1.074 -7.152 1 94.81 46 GLN B C 1
ATOM 5481 O O . GLN B 1 46 ? -29.062 2.164 -7.652 1 94.81 46 GLN B O 1
ATOM 5486 N N . CYS B 1 47 ? -27.688 0.847 -6.562 1 96.62 47 CYS B N 1
ATOM 5487 C CA . CYS B 1 47 ? -26.656 1.861 -6.422 1 96.62 47 CYS B CA 1
ATOM 5488 C C . CYS B 1 47 ? -25.281 1.295 -6.781 1 96.62 47 CYS B C 1
ATOM 5490 O O . CYS B 1 47 ? -24.453 1.064 -5.902 1 96.62 47 CYS B O 1
ATOM 5492 N N . GLY B 1 48 ? -25.109 1.093 -8.086 1 95.94 48 GLY B N 1
ATOM 5493 C CA . GLY B 1 48 ? -23.875 0.517 -8.594 1 95.94 48 GLY B CA 1
ATOM 5494 C C . GLY B 1 48 ? -22.703 1.484 -8.547 1 95.94 48 GLY B C 1
ATOM 5495 O O . GLY B 1 48 ? -22.828 2.609 -8.062 1 95.94 48 GLY B O 1
ATOM 5496 N N . ARG B 1 49 ? -21.641 1.104 -9.039 1 95.06 49 ARG B N 1
ATOM 5497 C CA . ARG B 1 49 ? -20.391 1.849 -9.016 1 95.06 49 ARG B CA 1
ATOM 5498 C C . ARG B 1 49 ? -20.547 3.221 -9.664 1 95.06 49 ARG B C 1
ATOM 5500 O O . ARG B 1 49 ? -20.094 4.227 -9.117 1 95.06 49 ARG B O 1
ATOM 5507 N N . LYS B 1 50 ? -21.172 3.309 -10.773 1 94.88 50 LYS B N 1
ATOM 5508 C CA . LYS B 1 50 ? -21.359 4.562 -11.508 1 94.88 50 LYS B CA 1
ATOM 5509 C C . LYS B 1 50 ? -22.234 5.527 -10.719 1 94.88 50 LYS B C 1
ATOM 5511 O O . LYS B 1 50 ? -21.938 6.723 -10.641 1 94.88 50 LYS B O 1
ATOM 5516 N N . LYS B 1 51 ? -23.344 5.012 -10.242 1 96.81 51 LYS B N 1
ATOM 5517 C CA . LYS B 1 51 ? -24.25 5.848 -9.461 1 96.81 51 LYS B CA 1
ATOM 5518 C C . LYS B 1 51 ? -23.562 6.391 -8.211 1 96.81 51 LYS B C 1
ATOM 5520 O O . LYS B 1 51 ? -23.719 7.562 -7.871 1 96.81 51 LYS B O 1
ATOM 5525 N N . VAL B 1 52 ? -22.781 5.52 -7.43 1 97.25 52 VAL B N 1
ATOM 5526 C CA . VAL B 1 52 ? -22.016 5.961 -6.266 1 97.25 52 VAL B CA 1
ATOM 5527 C C . VAL B 1 52 ? -21.078 7.094 -6.66 1 97.25 52 VAL B C 1
ATOM 5529 O O . VAL B 1 52 ? -20.969 8.102 -5.957 1 97.25 52 VAL B O 1
ATOM 5532 N N . SER B 1 53 ? -20.438 6.938 -7.766 1 96 53 SER B N 1
ATOM 5533 C CA . SER B 1 53 ? -19.438 7.895 -8.234 1 96 53 SER B CA 1
ATOM 5534 C C . SER B 1 53 ? -20.062 9.273 -8.445 1 96 53 SER B C 1
ATOM 5536 O O . SER B 1 53 ? -19.531 10.273 -7.953 1 96 53 SER B O 1
ATOM 5538 N N . TYR B 1 54 ? -21.203 9.344 -9.188 1 96.44 54 TYR B N 1
ATOM 5539 C CA . TYR B 1 54 ? -21.719 10.68 -9.477 1 96.44 54 TYR B CA 1
ATOM 5540 C C . TYR B 1 54 ? -22.438 11.258 -8.266 1 96.44 54 TYR B C 1
ATOM 5542 O O . TYR B 1 54 ? -22.578 12.477 -8.141 1 96.44 54 TYR B O 1
ATOM 5550 N N . ILE B 1 55 ? -22.984 10.43 -7.363 1 98.12 55 ILE B N 1
ATOM 5551 C CA . ILE B 1 55 ? -23.562 10.953 -6.129 1 98.12 55 ILE B CA 1
ATOM 5552 C C . ILE B 1 55 ? -22.469 11.633 -5.305 1 98.12 55 ILE B C 1
ATOM 5554 O O . ILE B 1 55 ? -22.719 12.664 -4.676 1 98.12 55 ILE B O 1
ATOM 5558 N N . VAL B 1 56 ? -21.25 11.031 -5.305 1 97.62 56 VAL B N 1
ATOM 5559 C CA . VAL B 1 56 ? -20.125 11.586 -4.551 1 97.62 56 VAL B CA 1
ATOM 5560 C C . VAL B 1 56 ? -19.656 12.875 -5.215 1 97.62 56 VAL B C 1
ATOM 5562 O O . VAL B 1 56 ? -19.547 13.922 -4.559 1 97.62 56 VAL B O 1
ATOM 5565 N N . SER B 1 57 ? -19.422 12.891 -6.539 1 97.12 57 SER B N 1
ATOM 5566 C CA . SER B 1 57 ? -18.766 13.984 -7.242 1 97.12 57 SER B CA 1
ATOM 5567 C C . SER B 1 57 ? -19.734 15.125 -7.531 1 97.12 57 SER B C 1
ATOM 5569 O O . SER B 1 57 ? -19.344 16.281 -7.574 1 97.12 57 SER B O 1
ATOM 5571 N N . ASP B 1 58 ? -21.062 14.789 -7.734 1 97.69 58 ASP B N 1
ATOM 5572 C CA . ASP B 1 58 ? -22 15.789 -8.25 1 97.69 58 ASP B CA 1
ATOM 5573 C C . ASP B 1 58 ? -23.219 15.93 -7.34 1 97.69 58 ASP B C 1
ATOM 5575 O O . ASP B 1 58 ? -24.125 16.703 -7.625 1 97.69 58 ASP B O 1
ATOM 5579 N N . GLY B 1 59 ? -23.266 15.188 -6.301 1 97.94 59 GLY B N 1
ATOM 5580 C CA . GLY B 1 59 ? -24.375 15.266 -5.352 1 97.94 59 GLY B CA 1
ATOM 55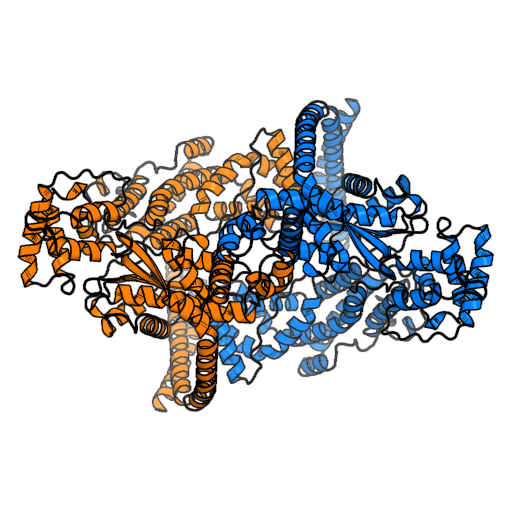81 C C . GLY B 1 59 ? -23.938 15.68 -3.961 1 97.94 59 GLY B C 1
ATOM 5582 O O . GLY B 1 59 ? -23.984 16.875 -3.623 1 97.94 59 GLY B O 1
ATOM 5583 N N . LEU B 1 60 ? -23.344 14.727 -3.201 1 98 60 LEU B N 1
ATOM 5584 C CA . LEU B 1 60 ? -22.969 14.945 -1.807 1 98 60 LEU B CA 1
ATOM 5585 C C . LEU B 1 60 ? -21.781 15.898 -1.702 1 98 60 LEU B C 1
ATOM 5587 O O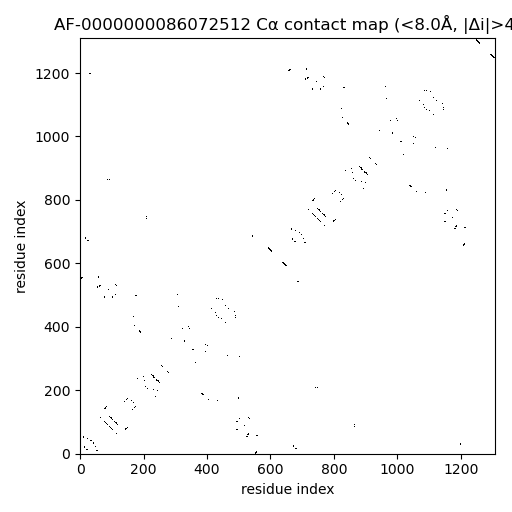 . LEU B 1 60 ? -21.766 16.781 -0.841 1 98 60 LEU B O 1
ATOM 5591 N N . GLY B 1 61 ? -20.766 15.719 -2.52 1 97.19 61 GLY B N 1
ATOM 5592 C CA . GLY B 1 61 ? -19.594 16.562 -2.484 1 97.19 61 GLY B CA 1
ATOM 5593 C C . GLY B 1 61 ? -19.922 18.047 -2.586 1 97.19 61 GLY B C 1
ATOM 5594 O O . GLY B 1 61 ? -19.688 18.812 -1.642 1 97.19 61 GLY B O 1
ATOM 5595 N N . PRO B 1 62 ? -20.531 18.422 -3.73 1 96.75 62 PRO B N 1
ATOM 5596 C CA . PRO B 1 62 ? -20.906 19.828 -3.908 1 96.75 62 PRO B CA 1
ATOM 5597 C C . PRO B 1 62 ? -21.875 20.328 -2.84 1 96.75 62 PRO B C 1
ATOM 5599 O O . PRO B 1 62 ? -21.812 21.484 -2.434 1 96.75 62 PRO B O 1
ATOM 5602 N N . TYR B 1 63 ? -22.781 19.469 -2.383 1 97.31 63 TYR B N 1
ATOM 5603 C CA . TYR B 1 63 ? -23.734 19.859 -1.354 1 97.31 63 TYR B CA 1
ATOM 5604 C C . TYR B 1 63 ? -23.031 20.297 -0.078 1 97.31 63 TYR B C 1
ATOM 5606 O O . TYR B 1 63 ? -23.312 21.359 0.467 1 97.31 63 TYR B O 1
ATOM 5614 N N . PHE B 1 64 ? -22.109 19.5 0.406 1 97.31 64 PHE B N 1
ATOM 5615 C CA . PHE B 1 64 ? -21.406 19.812 1.645 1 97.31 64 PHE B CA 1
ATOM 5616 C C . PHE B 1 64 ? -20.469 21.016 1.455 1 97.31 64 PHE B C 1
ATOM 5618 O O . PHE B 1 64 ? -20.312 21.828 2.365 1 97.31 64 PHE B O 1
ATOM 5625 N N . LYS B 1 65 ? -19.828 21.094 0.304 1 97.06 65 LYS B N 1
ATOM 5626 C CA . LYS B 1 65 ? -19 22.266 0.012 1 97.06 65 LYS B CA 1
ATOM 5627 C C . LYS B 1 65 ? -19.844 23.547 0.038 1 97.06 65 LYS B C 1
ATOM 5629 O O . LYS B 1 65 ? -19.406 24.562 0.578 1 97.06 65 LYS B O 1
ATOM 5634 N N . ASP B 1 66 ? -21.031 23.484 -0.52 1 96.88 66 ASP B N 1
ATOM 5635 C CA . ASP B 1 66 ? -21.922 24.641 -0.587 1 96.88 66 ASP B CA 1
ATOM 5636 C C . ASP B 1 66 ? -22.312 25.109 0.811 1 96.88 66 ASP B C 1
ATOM 5638 O O . ASP B 1 66 ? -22.453 26.312 1.047 1 96.88 66 ASP B O 1
ATOM 5642 N N . ILE B 1 67 ? -22.5 24.188 1.686 1 96.44 67 ILE B N 1
ATOM 5643 C CA . ILE B 1 67 ? -22.844 24.547 3.057 1 96.44 67 ILE B CA 1
ATOM 5644 C C . ILE B 1 67 ? -21.688 25.344 3.678 1 96.44 67 ILE B C 1
ATOM 5646 O O . ILE B 1 67 ? -21.906 26.328 4.367 1 96.44 67 ILE B O 1
ATOM 5650 N N . VAL B 1 68 ? -20.516 24.922 3.438 1 97.19 68 VAL B N 1
ATOM 5651 C CA . VAL B 1 68 ? -19.328 25.609 3.959 1 97.19 68 VAL B CA 1
ATOM 5652 C C . VAL B 1 68 ? -19.234 27 3.355 1 97.19 68 VAL B C 1
ATOM 5654 O O . VAL B 1 68 ? -19 27.984 4.074 1 97.19 68 VAL B O 1
ATOM 5657 N N . VAL B 1 69 ? -19.438 27.078 2.072 1 97.69 69 VAL B N 1
ATOM 5658 C CA . VAL B 1 69 ? -19.359 28.359 1.367 1 97.69 69 VAL B CA 1
ATOM 5659 C C . VAL B 1 69 ? -20.422 29.312 1.886 1 97.69 69 VAL B C 1
ATOM 5661 O O . VAL B 1 69 ? -20.172 30.516 2.055 1 97.69 69 VAL B O 1
ATOM 5664 N N . GLN B 1 70 ? -21.562 28.781 2.141 1 96.69 70 GLN B N 1
ATOM 5665 C CA . GLN B 1 70 ? -22.641 29.594 2.686 1 96.69 70 GLN B CA 1
ATOM 5666 C C . GLN B 1 70 ? -22.266 30.141 4.062 1 96.69 70 GLN B C 1
ATOM 5668 O O . GLN B 1 70 ? -22.547 31.312 4.363 1 96.69 70 GLN B O 1
ATOM 5673 N N . GLU B 1 71 ? -21.656 29.328 4.863 1 96.56 71 GLU B N 1
ATOM 5674 C CA . GLU B 1 71 ? -21.234 29.766 6.188 1 96.56 71 GLU B CA 1
ATOM 5675 C C . GLU B 1 71 ? -20.172 30.859 6.086 1 96.56 71 GLU B C 1
ATOM 5677 O O . GLU B 1 71 ? -20.172 31.812 6.863 1 96.56 71 GLU B O 1
ATOM 5682 N N . LEU B 1 72 ? -19.328 30.734 5.168 1 97.44 72 LEU B N 1
ATOM 5683 C CA . LEU B 1 72 ? -18.203 31.656 5.008 1 97.44 72 LEU B CA 1
ATOM 5684 C C . LEU B 1 72 ? -18.688 33 4.457 1 97.44 72 LEU B C 1
ATOM 5686 O O . LEU B 1 72 ? -18.016 34.031 4.641 1 97.44 72 LEU B O 1
ATOM 5690 N N . ASN B 1 73 ? -19.797 32.969 3.787 1 97 73 ASN B N 1
ATOM 5691 C CA . ASN B 1 73 ? -20.328 34.188 3.188 1 97 73 ASN B CA 1
ATOM 5692 C C . ASN B 1 73 ? -21.219 34.938 4.168 1 97 73 ASN B C 1
ATOM 5694 O O . ASN B 1 73 ? -21.672 36.031 3.865 1 97 73 ASN B O 1
ATOM 5698 N N . ARG B 1 74 ? -21.391 34.406 5.332 1 95.44 74 ARG B N 1
ATOM 5699 C CA . ARG B 1 74 ? -22.141 35.125 6.352 1 95.44 74 ARG B CA 1
ATOM 5700 C C . ARG B 1 74 ? -21.359 36.344 6.844 1 95.44 74 ARG B C 1
ATOM 5702 O O . ARG B 1 74 ? -20.141 36.281 6.957 1 95.44 74 ARG B O 1
ATOM 5709 N N . PRO B 1 75 ? -22.125 37.312 7.199 1 91.94 75 PRO B N 1
ATOM 5710 C CA . PRO B 1 75 ? -21.438 38.531 7.691 1 91.94 75 PRO B CA 1
ATOM 5711 C C . PRO B 1 75 ? -20.672 38.281 8.992 1 91.94 75 PRO B C 1
ATOM 5713 O O . PRO B 1 75 ? -21.172 37.562 9.875 1 91.94 75 PRO B O 1
ATOM 5716 N N . GLY B 1 76 ? -19.531 38.75 9.086 1 91.12 76 GLY B N 1
ATOM 5717 C CA . GLY B 1 76 ? -18.75 38.688 10.312 1 91.12 76 GLY B CA 1
ATOM 5718 C C . GLY B 1 76 ? -17.906 37.438 10.414 1 91.12 76 GLY B C 1
ATOM 5719 O O . GLY B 1 76 ? -17.25 37.188 11.43 1 91.12 76 GLY B O 1
ATOM 5720 N N . VAL B 1 77 ? -17.984 36.594 9.375 1 96.12 77 VAL B N 1
ATOM 5721 C CA . VAL B 1 77 ? -17.172 35.375 9.391 1 96.12 77 VAL B CA 1
ATOM 5722 C C . VAL B 1 77 ? -15.875 35.625 8.625 1 96.12 77 VAL B C 1
ATOM 5724 O O . VAL B 1 77 ? -15.906 36 7.449 1 96.12 77 VAL B O 1
ATOM 5727 N N . PHE B 1 78 ? -14.805 35.531 9.273 1 96.75 78 PHE B N 1
ATOM 5728 C CA . PHE B 1 78 ? -13.477 35.688 8.68 1 96.75 78 PHE B CA 1
ATOM 5729 C C . PHE B 1 78 ? -12.758 34.344 8.633 1 96.75 78 PHE B C 1
ATOM 5731 O O . PHE B 1 78 ? -13.055 33.438 9.422 1 96.75 78 PHE B O 1
ATOM 5738 N N . PHE B 1 79 ? -11.867 34.156 7.641 1 97 79 PHE B N 1
ATOM 5739 C CA . PHE B 1 79 ? -11.297 32.844 7.473 1 97 79 PHE B CA 1
ATOM 5740 C C . PHE B 1 79 ? -9.844 32.906 7.02 1 97 79 PHE B C 1
ATOM 5742 O O . PHE B 1 79 ? -9.375 34 6.613 1 97 79 PHE B O 1
ATOM 5749 N N . THR B 1 80 ? -9.133 31.906 7.223 1 96.19 80 THR B N 1
ATOM 5750 C CA . THR B 1 80 ? -7.758 31.688 6.785 1 96.19 80 THR B CA 1
ATOM 5751 C C . THR B 1 80 ? -7.68 30.547 5.785 1 96.19 80 THR B C 1
ATOM 5753 O O . THR B 1 80 ? -8.367 29.531 5.938 1 96.19 80 THR B O 1
ATOM 5756 N N . ILE B 1 81 ? -6.836 30.703 4.777 1 95.31 81 ILE B N 1
ATOM 5757 C CA . ILE B 1 81 ? -6.645 29.672 3.766 1 95.31 81 ILE B CA 1
ATOM 5758 C C . ILE B 1 81 ? -5.312 28.953 4 1 95.31 81 ILE B C 1
ATOM 5760 O O . ILE B 1 81 ? -4.289 29.609 4.23 1 95.31 81 ILE B O 1
ATOM 5764 N N . GLN B 1 82 ? -5.379 27.688 3.986 1 95 82 GLN B N 1
ATOM 5765 C CA . GLN B 1 82 ? -4.188 26.859 4.117 1 95 82 GLN B CA 1
ATOM 5766 C C . GLN B 1 82 ? -3.973 26 2.865 1 95 82 GLN B C 1
ATOM 5768 O O . GLN B 1 82 ? -4.922 25.438 2.32 1 95 82 GLN B O 1
ATOM 5773 N N . VAL B 1 83 ? -2.74 25.906 2.398 1 93.69 83 VAL B N 1
ATOM 5774 C CA . VAL B 1 83 ? -2.471 25.141 1.188 1 93.69 83 VAL B CA 1
ATOM 5775 C C . VAL B 1 83 ? -1.216 24.281 1.383 1 93.69 83 VAL B C 1
ATOM 5777 O O . VAL B 1 83 ? -0.331 24.641 2.164 1 93.69 83 VAL B O 1
ATOM 5780 N N . ASP B 1 84 ? -1.205 23.188 0.805 1 90.88 84 ASP B N 1
ATOM 5781 C CA . ASP B 1 84 ? -0.024 22.344 0.701 1 90.88 84 ASP B CA 1
ATOM 5782 C C . ASP B 1 84 ? -0.138 21.391 -0.487 1 90.88 84 ASP B C 1
ATOM 5784 O O . ASP B 1 84 ? -1.225 21.203 -1.037 1 90.88 84 ASP B O 1
ATOM 5788 N N . GLU B 1 85 ? 0.995 20.938 -0.921 1 89.69 85 GLU B N 1
ATOM 5789 C CA . GLU B 1 85 ? 1.041 20.031 -2.061 1 89.69 85 GLU B CA 1
ATOM 5790 C C . GLU B 1 85 ? 1.579 18.656 -1.652 1 89.69 85 GLU B C 1
ATOM 5792 O O . GLU B 1 85 ? 2.373 18.547 -0.715 1 89.69 85 GLU B O 1
ATOM 5797 N N . THR B 1 86 ? 1.072 17.688 -2.27 1 86.69 86 THR B N 1
ATOM 5798 C CA . THR B 1 86 ? 1.595 16.328 -2.096 1 86.69 86 THR B CA 1
ATOM 5799 C C . THR B 1 86 ? 1.729 15.625 -3.441 1 86.69 86 THR B C 1
ATOM 5801 O O . THR B 1 86 ? 0.887 15.797 -4.324 1 86.69 86 THR B O 1
ATOM 5804 N N . PRO B 1 87 ? 2.758 14.969 -3.609 1 83.19 87 PRO B N 1
ATOM 5805 C CA . PRO B 1 87 ? 2.91 14.219 -4.855 1 83.19 87 PRO B CA 1
ATOM 5806 C C . PRO B 1 87 ? 2.004 12.984 -4.914 1 83.19 87 PRO B C 1
ATOM 5808 O O . PRO B 1 87 ? 1.804 12.312 -3.902 1 83.19 87 PRO B O 1
ATOM 5811 N N . ILE B 1 88 ? 1.45 12.711 -5.957 1 84.06 88 ILE B N 1
ATOM 5812 C CA . ILE B 1 88 ? 0.729 11.484 -6.266 1 84.06 88 ILE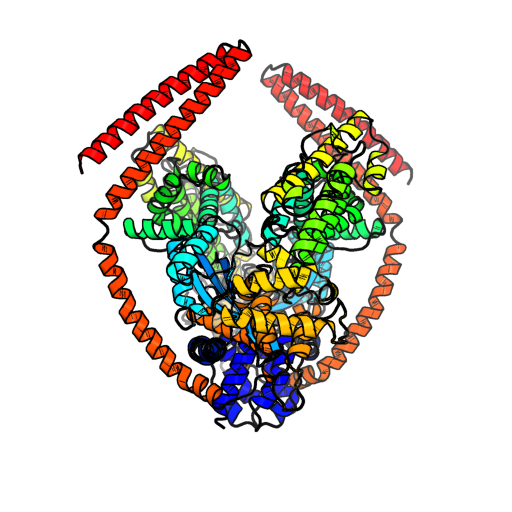 B CA 1
ATOM 5813 C C . ILE B 1 88 ? 1.435 10.742 -7.402 1 84.06 88 ILE B C 1
ATOM 5815 O O . ILE B 1 88 ? 1.026 10.844 -8.562 1 84.06 88 ILE B O 1
ATOM 5819 N N . PRO B 1 89 ? 2.328 9.961 -7.012 1 76.69 89 PRO B N 1
ATOM 5820 C CA . PRO B 1 89 ? 3.166 9.32 -8.023 1 76.69 89 PRO B CA 1
ATOM 5821 C C . PRO B 1 89 ? 2.361 8.453 -8.992 1 76.69 89 PRO B C 1
ATOM 5823 O O . PRO B 1 89 ? 2.703 8.359 -10.18 1 76.69 89 PRO B O 1
ATOM 5826 N N . GLU B 1 90 ? 1.354 7.809 -8.523 1 75.56 90 GLU B N 1
ATOM 5827 C CA . GLU B 1 90 ? 0.554 6.918 -9.359 1 75.56 90 GLU B CA 1
ATOM 5828 C C . GLU B 1 90 ? -0.093 7.68 -10.516 1 75.56 90 GLU B C 1
ATOM 5830 O O . GLU B 1 90 ? -0.312 7.117 -11.586 1 75.56 90 GLU B O 1
ATOM 5835 N N . GLN B 1 91 ? -0.336 8.945 -10.281 1 77.25 91 GLN B N 1
ATOM 5836 C CA . GLN B 1 91 ? -0.967 9.766 -11.305 1 77.25 91 GLN B CA 1
ATOM 5837 C C . GLN B 1 91 ? 0.033 10.734 -11.93 1 77.25 91 GLN B C 1
ATOM 5839 O O . GLN B 1 91 ? -0.317 11.508 -12.82 1 77.25 91 GLN B O 1
ATOM 5844 N N . ARG B 1 92 ? 1.252 10.703 -11.43 1 78.81 92 ARG B N 1
ATOM 5845 C CA . ARG B 1 92 ? 2.35 11.508 -11.961 1 78.81 92 ARG B CA 1
ATOM 5846 C C . ARG B 1 92 ? 2.035 13 -11.875 1 78.81 92 ARG B C 1
ATOM 5848 O O . ARG B 1 92 ? 2.242 13.742 -12.836 1 78.81 92 ARG B O 1
ATOM 5855 N N . CYS B 1 93 ? 1.38 13.367 -10.805 1 84.69 93 CYS B N 1
ATOM 5856 C CA . CYS B 1 93 ? 1.038 14.766 -10.578 1 84.69 93 CYS B CA 1
ATOM 5857 C C . CYS B 1 93 ? 1.174 15.133 -9.102 1 84.69 93 CYS B C 1
ATOM 5859 O O . CYS B 1 93 ? 1.508 14.281 -8.281 1 84.69 93 CYS B O 1
ATOM 5861 N N . GLN B 1 94 ? 1.079 16.422 -8.891 1 87.81 94 GLN B N 1
ATOM 5862 C CA . GLN B 1 94 ? 0.99 16.938 -7.527 1 87.81 94 GLN B CA 1
ATOM 5863 C C . GLN B 1 94 ? -0.441 17.328 -7.184 1 87.81 94 GLN B C 1
ATOM 5865 O O . GLN B 1 94 ? -1.156 17.891 -8.023 1 87.81 94 GLN B O 1
ATOM 5870 N N . GLN B 1 95 ? -0.804 16.969 -6.078 1 90.31 95 GLN B N 1
ATOM 5871 C CA . GLN B 1 95 ? -2.113 17.406 -5.609 1 90.31 95 GLN B CA 1
ATOM 5872 C C . GLN B 1 95 ? -1.989 18.578 -4.645 1 90.31 95 GLN B C 1
ATOM 5874 O O . GLN B 1 95 ? -1.217 18.531 -3.688 1 90.31 95 GLN B O 1
ATOM 5879 N N . LEU B 1 96 ? -2.641 19.656 -4.973 1 93.81 96 LEU B N 1
ATOM 5880 C CA . LEU B 1 96 ? -2.74 20.812 -4.098 1 93.81 96 LEU B CA 1
ATOM 5881 C C . LEU B 1 96 ? -4.066 20.812 -3.342 1 93.81 96 LEU B C 1
ATOM 5883 O O . LEU B 1 96 ? -5.133 20.703 -3.947 1 93.81 96 LEU B O 1
ATOM 5887 N N . ASP B 1 97 ? -3.986 20.859 -2.078 1 95.06 97 ASP B N 1
ATOM 5888 C CA . ASP B 1 97 ? -5.188 20.984 -1.26 1 95.06 97 ASP B CA 1
ATOM 5889 C C . ASP B 1 97 ? -5.348 22.391 -0.715 1 95.06 97 ASP B C 1
ATOM 5891 O O . ASP B 1 97 ? -4.379 23 -0.241 1 95.06 97 ASP B O 1
ATOM 5895 N N . VAL B 1 98 ? -6.477 22.906 -0.848 1 96.56 98 VAL B N 1
ATOM 5896 C CA . VAL B 1 98 ? -6.84 24.203 -0.284 1 96.56 98 VAL B CA 1
ATOM 5897 C C . VAL B 1 98 ? -7.879 24.016 0.817 1 96.56 98 VAL B C 1
ATOM 5899 O O . VAL B 1 98 ? -8.992 23.547 0.558 1 96.56 98 VAL B O 1
ATOM 5902 N N . LEU B 1 99 ? -7.523 24.328 2.002 1 97.06 99 LEU B N 1
ATOM 5903 C CA . LEU B 1 99 ? -8.422 24.234 3.146 1 97.06 99 LEU B CA 1
ATOM 5904 C C . LEU B 1 99 ? -8.781 25.625 3.678 1 97.06 99 LEU B C 1
ATOM 5906 O O . LEU B 1 99 ? -8.062 26.594 3.416 1 97.06 99 LEU B O 1
ATOM 5910 N N . VAL B 1 100 ? -9.844 25.656 4.367 1 97.31 100 VAL B N 1
ATOM 5911 C CA . VAL B 1 100 ? -10.281 26.906 4.988 1 97.31 100 VAL B CA 1
ATOM 5912 C C . VAL B 1 100 ? -10.492 26.688 6.488 1 97.31 100 VAL B C 1
ATOM 5914 O O . VAL B 1 100 ? -11.008 25.656 6.902 1 97.31 100 VAL B O 1
ATOM 5917 N N . ARG B 1 101 ? -9.953 27.531 7.254 1 97.12 101 ARG B N 1
ATOM 5918 C CA . ARG B 1 101 ? -10.07 27.531 8.711 1 97.12 101 ARG B CA 1
ATOM 5919 C C . ARG B 1 101 ? -10.852 28.734 9.195 1 97.12 101 ARG B C 1
ATOM 5921 O O . ARG B 1 101 ? -10.555 29.875 8.812 1 97.12 101 ARG B O 1
ATOM 5928 N N . TYR B 1 102 ? -11.891 28.578 10.016 1 97.62 102 TYR B N 1
ATOM 5929 C CA . TYR B 1 102 ? -12.711 29.672 10.5 1 97.62 102 TYR B CA 1
ATOM 5930 C C . TYR B 1 102 ? -13.477 29.266 11.75 1 97.62 102 TYR B C 1
ATOM 5932 O O . TYR B 1 102 ? -13.516 28.094 12.109 1 97.62 102 TYR B O 1
ATOM 5940 N N . PHE B 1 103 ? -13.969 30.234 12.453 1 97.5 103 PHE B N 1
ATOM 5941 C CA . PHE B 1 103 ? -14.828 30 13.602 1 97.5 103 PHE B CA 1
ATOM 5942 C C . PHE B 1 103 ? -16.281 29.812 13.164 1 97.5 103 PHE B C 1
ATOM 5944 O O . PHE B 1 103 ? -16.906 30.734 12.664 1 97.5 103 PHE B O 1
ATOM 5951 N N . SER B 1 104 ? -16.797 28.625 13.328 1 95.94 104 SER B N 1
ATOM 5952 C CA . SER B 1 104 ? -18.156 28.312 12.93 1 95.94 104 SER B CA 1
ATOM 5953 C C . SER B 1 104 ? -19.156 28.672 14.039 1 95.94 104 SER B C 1
ATOM 5955 O O . SER B 1 104 ? -19.047 28.156 15.156 1 95.94 104 SER B O 1
ATOM 5957 N N . ASP B 1 105 ? -20.078 29.453 13.68 1 91.94 105 ASP B N 1
ATOM 5958 C CA . ASP B 1 105 ? -21.125 29.812 14.648 1 91.94 105 ASP B CA 1
ATOM 5959 C C . ASP B 1 105 ? -22.016 28.609 14.969 1 91.94 105 ASP B C 1
ATOM 5961 O O . ASP B 1 105 ? -22.547 28.516 16.078 1 91.94 105 ASP B O 1
ATOM 5965 N N . ARG B 1 106 ? -22.094 27.781 14.016 1 90.25 106 ARG B N 1
ATOM 5966 C CA . ARG B 1 106 ? -22.938 26.594 14.195 1 90.25 106 ARG B CA 1
ATOM 5967 C C . ARG B 1 106 ? -22.281 25.594 15.141 1 90.25 106 ARG B C 1
ATOM 5969 O O . ARG B 1 106 ? -22.953 25.031 16.016 1 90.25 106 ARG B O 1
ATOM 5976 N N . GLN B 1 107 ? -21 25.438 14.984 1 92.94 107 GLN B N 1
ATOM 5977 C CA . GLN B 1 107 ? -20.266 24.469 15.805 1 92.94 107 GLN B CA 1
ATOM 5978 C C . GLN B 1 107 ? -19.75 25.109 17.078 1 92.94 107 GLN B C 1
ATOM 5980 O O . GLN B 1 107 ? -19.344 24.406 18.016 1 92.94 107 GLN B O 1
ATOM 5985 N N . LYS B 1 108 ? -19.656 26.438 17.109 1 94.31 108 LYS B N 1
ATOM 5986 C CA . LYS B 1 108 ? -19.203 27.219 18.25 1 94.31 108 LYS B CA 1
ATOM 5987 C C . LYS B 1 108 ? -17.734 26.922 18.562 1 94.31 108 LYS B C 1
ATOM 5989 O O . LYS B 1 108 ? -17.344 26.828 19.734 1 94.31 108 LYS B O 1
ATOM 5994 N N . ARG B 1 109 ? -17.016 26.688 17.562 1 95.06 109 ARG B N 1
ATOM 5995 C CA . ARG B 1 109 ? -15.586 26.438 17.672 1 95.06 109 ARG B CA 1
ATOM 5996 C C . ARG B 1 109 ? -14.898 26.625 16.328 1 95.06 109 ARG B C 1
ATOM 5998 O O . ARG B 1 109 ? -15.562 26.812 15.305 1 95.06 109 ARG B O 1
ATOM 6005 N N . VAL B 1 110 ? -13.617 26.578 16.312 1 96.62 110 VAL B N 1
ATOM 6006 C CA . VAL B 1 110 ? -12.844 26.703 15.086 1 96.62 110 VAL B CA 1
ATOM 6007 C C . VAL B 1 110 ? -12.914 25.391 14.312 1 96.62 110 VAL B C 1
ATOM 6009 O O . VAL B 1 110 ? -12.789 24.297 14.891 1 96.62 110 VAL B O 1
ATOM 6012 N N . VAL B 1 111 ? -13.195 25.453 13.031 1 96.25 111 VAL B N 1
ATOM 6013 C CA . VAL B 1 111 ? -13.273 24.281 12.18 1 96.25 111 VAL B CA 1
ATOM 6014 C C . VAL B 1 111 ? -12.352 24.453 10.977 1 96.25 111 VAL B C 1
ATOM 6016 O O . VAL B 1 111 ? -12.016 25.578 10.602 1 96.25 111 VAL B O 1
ATOM 6019 N N . VAL B 1 112 ? -11.875 23.391 10.484 1 96.44 112 VAL B N 1
ATOM 6020 C CA . VAL B 1 112 ? -11.094 23.344 9.258 1 96.44 112 VAL B CA 1
ATOM 6021 C C . VAL B 1 112 ? -11.82 22.5 8.211 1 96.44 112 VAL B C 1
ATOM 6023 O O . VAL B 1 112 ? -12.156 21.344 8.461 1 96.44 112 VAL B O 1
ATOM 6026 N N . GLU B 1 113 ? -12.094 23.109 7.086 1 96.88 113 GLU B N 1
ATOM 6027 C CA . GLU B 1 113 ? -12.859 22.438 6.043 1 96.88 113 GLU B CA 1
ATOM 6028 C C . GLU B 1 113 ? -12.086 22.391 4.727 1 96.88 113 GLU B C 1
ATOM 6030 O O . GLU B 1 113 ? -11.219 23.234 4.484 1 96.88 113 GLU B O 1
ATOM 6035 N N . HIS B 1 114 ? -12.383 21.406 3.943 1 96.81 114 HIS B N 1
ATOM 6036 C CA . HIS B 1 114 ? -11.82 21.281 2.602 1 96.81 114 HIS B CA 1
ATOM 6037 C C . HIS B 1 114 ? -12.562 22.172 1.61 1 96.81 114 HIS B C 1
ATOM 6039 O O . HIS B 1 114 ? -13.797 22.188 1.577 1 96.81 114 HIS B O 1
ATOM 6045 N N . LEU B 1 115 ? -11.859 22.969 0.835 1 97.12 115 LEU B N 1
ATOM 6046 C CA . LEU B 1 115 ? -12.492 23.812 -0.17 1 97.12 115 LEU B CA 1
ATOM 6047 C C . LEU B 1 115 ? -12.359 23.203 -1.561 1 97.12 115 LEU B C 1
ATOM 6049 O O . LEU B 1 115 ? -13.352 23.031 -2.266 1 97.12 115 LEU B O 1
ATOM 6053 N N . GLN B 1 116 ? -11.094 22.875 -1.892 1 96.94 116 GLN B N 1
ATOM 6054 C CA . GLN B 1 116 ? -10.875 22.312 -3.223 1 96.94 116 GLN B CA 1
ATOM 6055 C C . GLN B 1 116 ? -9.477 21.719 -3.342 1 96.94 116 GLN B C 1
ATOM 6057 O O . GLN B 1 116 ? -8.531 22.188 -2.699 1 96.94 116 GLN B O 1
ATOM 6062 N N . SER B 1 117 ? -9.414 20.672 -4.102 1 95.69 117 SER B N 1
ATOM 6063 C CA . SER B 1 117 ? -8.133 20.078 -4.465 1 95.69 117 SER B CA 1
ATOM 6064 C C . SER B 1 117 ? -7.871 20.219 -5.965 1 95.69 117 SER B C 1
ATOM 6066 O O . SER B 1 117 ? -8.812 20.25 -6.762 1 95.69 117 SER B O 1
ATOM 6068 N N . PHE B 1 118 ? -6.594 20.328 -6.312 1 94.88 118 PHE B N 1
ATOM 6069 C CA . PHE B 1 118 ? -6.191 20.469 -7.707 1 94.88 118 PHE B CA 1
ATOM 6070 C C . PHE B 1 118 ? -5.09 19.469 -8.055 1 94.88 118 PHE B C 1
ATOM 6072 O O . PHE B 1 118 ? -4.312 19.078 -7.184 1 94.88 118 PHE B O 1
ATOM 6079 N N . GLN B 1 119 ? -5.09 19.016 -9.242 1 89.62 119 GLN B N 1
ATOM 6080 C CA . GLN B 1 119 ? -3.977 18.25 -9.781 1 89.62 119 GLN B CA 1
ATOM 6081 C C . GLN B 1 119 ? -3.07 19.125 -10.641 1 89.62 119 GLN B C 1
ATOM 6083 O O . GLN B 1 119 ? -3.523 19.734 -11.617 1 89.62 119 GLN B O 1
ATOM 6088 N N . LEU B 1 120 ? -1.835 19.141 -10.164 1 88.5 120 LEU B N 1
ATOM 6089 C CA . LEU B 1 120 ? -0.899 20.031 -10.828 1 88.5 120 LEU B CA 1
ATOM 6090 C C . LEU B 1 120 ? 0.3 19.266 -11.375 1 88.5 120 LEU B C 1
ATOM 6092 O O . LEU B 1 120 ? 0.665 18.219 -10.836 1 88.5 120 LEU B O 1
ATOM 6096 N N . GLY B 1 121 ? 0.813 19.656 -12.445 1 80.12 121 GLY B N 1
ATOM 6097 C CA . GLY B 1 121 ? 2.092 19.156 -12.922 1 80.12 121 GLY B CA 1
ATOM 6098 C C . GLY B 1 121 ? 3.281 19.859 -12.289 1 80.12 121 GLY B C 1
ATOM 6099 O O . GLY B 1 121 ? 3.736 19.453 -11.211 1 80.12 121 GLY B O 1
ATOM 6100 N N . SER B 1 122 ? 3.65 21.094 -12.969 1 76.5 122 SER B N 1
ATOM 6101 C CA . SER B 1 122 ? 4.672 21.938 -12.367 1 76.5 122 SER B CA 1
ATOM 6102 C C . SER B 1 122 ? 4.055 22.969 -11.438 1 76.5 122 SER B C 1
ATOM 6104 O O . SER B 1 122 ? 3.086 23.641 -11.797 1 76.5 122 SER B O 1
ATOM 6106 N N . ALA B 1 123 ? 4.32 22.906 -10.211 1 75.06 123 ALA B N 1
ATOM 6107 C CA . ALA B 1 123 ? 3.723 23.797 -9.219 1 75.06 123 ALA B CA 1
ATOM 6108 C C . ALA B 1 123 ? 4.457 25.125 -9.172 1 75.06 123 ALA B C 1
ATOM 6110 O O . ALA B 1 123 ? 5.047 25.484 -8.148 1 75.06 123 ALA B O 1
ATOM 6111 N N . THR B 1 124 ? 4.289 25.953 -10.352 1 79.94 124 THR B N 1
ATOM 6112 C CA . THR B 1 124 ? 4.859 27.281 -10.32 1 79.94 124 THR B CA 1
ATOM 6113 C C . THR B 1 124 ? 3.982 28.234 -9.5 1 79.94 124 THR B C 1
ATOM 6115 O O . THR B 1 124 ? 2.828 27.906 -9.203 1 79.94 124 THR B O 1
ATOM 6118 N N . ALA B 1 125 ? 4.535 29.328 -9.117 1 83.06 125 ALA B N 1
ATOM 6119 C CA . ALA B 1 125 ? 3.807 30.297 -8.297 1 83.06 125 ALA B CA 1
ATOM 6120 C C . ALA B 1 125 ? 2.547 30.781 -9.016 1 83.06 125 ALA B C 1
ATOM 6122 O O . ALA B 1 125 ? 1.504 30.969 -8.383 1 83.06 125 ALA B O 1
ATOM 6123 N N . ASP B 1 126 ? 2.645 30.875 -10.312 1 85.5 126 ASP B N 1
ATOM 6124 C CA . ASP B 1 126 ? 1.509 31.359 -11.094 1 85.5 126 ASP B CA 1
ATOM 6125 C C . ASP B 1 126 ? 0.381 30.328 -11.117 1 85.5 126 ASP B C 1
ATOM 6127 O O . ASP B 1 126 ? -0.792 30.688 -10.977 1 85.5 126 ASP B O 1
ATOM 6131 N N . ILE B 1 127 ? 0.768 29.125 -11.289 1 88.25 127 ILE B N 1
ATOM 6132 C CA . ILE B 1 127 ? -0.22 28.047 -11.336 1 88.25 127 ILE B CA 1
ATOM 6133 C C . ILE B 1 127 ? -0.897 27.922 -9.977 1 88.25 127 ILE B C 1
ATOM 6135 O O . ILE B 1 127 ? -2.117 27.75 -9.891 1 88.25 127 ILE B O 1
ATOM 6139 N N . LEU B 1 128 ? -0.102 28.047 -8.984 1 90.25 128 LEU B N 1
ATOM 6140 C CA . LEU B 1 128 ? -0.633 27.953 -7.629 1 90.25 128 LEU B CA 1
ATOM 6141 C C . LEU B 1 128 ? -1.573 29.109 -7.324 1 90.25 128 LEU B C 1
ATOM 6143 O O . LEU B 1 128 ? -2.617 28.922 -6.695 1 90.25 128 LEU B O 1
ATOM 6147 N N . LEU B 1 129 ? -1.135 30.281 -7.766 1 90.56 129 LEU B N 1
ATOM 6148 C CA . LEU B 1 129 ? -1.963 31.469 -7.559 1 90.56 129 LEU B CA 1
ATOM 6149 C C . LEU B 1 129 ? -3.322 31.297 -8.227 1 90.56 129 LEU B C 1
ATOM 6151 O O . LEU B 1 129 ? -4.355 31.594 -7.625 1 90.56 129 LEU B O 1
ATOM 6155 N N . ASN B 1 130 ? -3.299 30.812 -9.406 1 91.62 130 ASN B N 1
ATOM 6156 C CA . ASN B 1 130 ? -4.547 30.609 -10.133 1 91.62 130 ASN B CA 1
ATOM 6157 C C . ASN B 1 130 ? -5.438 29.578 -9.461 1 91.62 130 ASN B C 1
ATOM 6159 O O . ASN B 1 130 ? -6.66 29.719 -9.43 1 91.62 130 ASN B O 1
ATOM 6163 N N . ALA B 1 131 ? -4.828 28.562 -8.992 1 93.25 131 ALA B N 1
ATOM 6164 C CA . ALA B 1 131 ? -5.578 27.516 -8.305 1 93.25 131 ALA B CA 1
ATOM 6165 C C . ALA B 1 131 ? -6.242 28.047 -7.039 1 93.25 131 ALA B C 1
ATOM 6167 O O . ALA B 1 131 ? -7.414 27.766 -6.777 1 93.25 131 ALA B O 1
ATOM 6168 N N . VAL B 1 132 ? -5.512 28.859 -6.273 1 93.19 132 VAL B N 1
ATOM 6169 C CA . VAL B 1 132 ? -6.043 29.406 -5.031 1 93.19 132 VAL B CA 1
ATOM 6170 C C . VAL B 1 132 ? -7.156 30.406 -5.344 1 93.19 132 VAL B C 1
ATOM 6172 O O . VAL B 1 132 ? -8.188 30.422 -4.672 1 93.19 132 VAL B O 1
ATOM 6175 N N . LYS B 1 133 ? -6.934 31.203 -6.387 1 93.25 133 LYS B N 1
ATOM 6176 C CA . LYS B 1 133 ? -7.957 32.156 -6.797 1 93.25 133 LYS B CA 1
ATOM 6177 C C . LYS B 1 133 ? -9.25 31.453 -7.195 1 93.25 133 LYS B C 1
ATOM 6179 O O . LYS B 1 133 ? -10.344 31.906 -6.867 1 93.25 133 LYS B O 1
ATOM 6184 N N . GLU B 1 134 ? -9.008 30.391 -7.848 1 94.25 134 GLU B N 1
ATOM 6185 C CA . GLU B 1 134 ? -10.164 29.609 -8.258 1 94.25 134 GLU B CA 1
ATOM 6186 C C . GLU B 1 134 ? -10.898 29.031 -7.047 1 94.25 134 GLU B C 1
ATOM 6188 O O . GLU B 1 134 ? -12.125 29.016 -7 1 94.25 134 GLU B O 1
ATOM 6193 N N . ALA B 1 135 ? -10.203 28.562 -6.113 1 95.06 135 ALA B N 1
ATOM 6194 C CA . ALA B 1 135 ? -10.773 27.938 -4.93 1 95.06 135 ALA B CA 1
ATOM 6195 C C . ALA B 1 135 ? -11.562 28.938 -4.094 1 95.06 135 ALA B C 1
ATOM 6197 O O . ALA B 1 135 ? -12.555 28.578 -3.455 1 95.06 135 ALA B O 1
ATOM 6198 N N . VAL B 1 136 ? -11.125 30.266 -4.066 1 94.31 136 VAL B N 1
ATOM 6199 C CA . VAL B 1 136 ? -11.742 31.25 -3.186 1 94.31 136 VAL B CA 1
ATOM 6200 C C . VAL B 1 136 ? -12.633 32.188 -3.998 1 94.31 136 VAL B C 1
ATOM 6202 O O . VAL B 1 136 ? -13.055 33.219 -3.512 1 94.31 136 VAL B O 1
ATOM 6205 N N . GLN B 1 137 ? -12.93 31.797 -5.141 1 92.81 137 GLN B N 1
ATOM 6206 C CA . GLN B 1 137 ? -13.664 32.656 -6.047 1 92.81 137 GLN B CA 1
ATOM 6207 C C . GLN B 1 137 ? -15.047 33 -5.492 1 92.81 137 GLN B C 1
ATOM 6209 O O . GLN B 1 137 ? -15.57 34.094 -5.719 1 92.81 137 GLN B O 1
ATOM 6214 N N . ASP B 1 138 ? -15.617 32.094 -4.777 1 93.56 138 ASP B N 1
ATOM 6215 C CA . ASP B 1 138 ? -16.969 32.281 -4.281 1 93.56 138 ASP B CA 1
ATOM 6216 C C . ASP B 1 138 ? -16.969 32.875 -2.871 1 93.56 138 ASP B C 1
ATOM 6218 O O . ASP B 1 138 ? -18.016 32.969 -2.24 1 93.56 138 ASP B O 1
ATOM 6222 N N . LEU B 1 139 ? -15.836 33.281 -2.348 1 95.56 139 LEU B N 1
ATOM 6223 C CA . LEU B 1 139 ? -15.719 33.781 -0.986 1 95.56 139 LEU B CA 1
ATOM 6224 C C . LEU B 1 139 ? -15.406 35.281 -0.987 1 95.56 139 LEU B C 1
ATOM 6226 O O . LEU B 1 139 ? -14.789 35.781 -1.927 1 95.56 139 LEU B O 1
ATOM 6230 N N . PRO B 1 140 ? -15.859 35.969 0.033 1 93.88 140 PRO B N 1
ATOM 6231 C CA . PRO B 1 140 ? -15.539 37.375 0.111 1 93.88 140 PRO B CA 1
ATOM 6232 C C . PRO B 1 140 ? -14.055 37.656 0.34 1 93.88 140 PRO B C 1
ATOM 6234 O O . PRO B 1 140 ? -13.492 37.219 1.352 1 93.88 140 PRO B O 1
ATOM 6237 N N . ARG B 1 141 ? -13.461 38.375 -0.442 1 88.88 141 ARG B N 1
ATOM 6238 C CA . ARG B 1 141 ? -12.031 38.656 -0.438 1 88.88 141 ARG B CA 1
ATOM 6239 C C . ARG B 1 141 ? -11.617 39.406 0.821 1 88.88 141 ARG B C 1
ATOM 6241 O O . ARG B 1 141 ? -10.547 39.156 1.383 1 88.88 141 ARG B O 1
ATOM 6248 N N . ASP B 1 142 ? -12.445 40.281 1.252 1 89.06 142 ASP B N 1
ATOM 6249 C CA . ASP B 1 142 ? -12.117 41.125 2.387 1 89.06 142 ASP B CA 1
ATOM 6250 C C . ASP B 1 142 ? -12.133 40.344 3.693 1 89.06 142 ASP B C 1
ATOM 6252 O O . ASP B 1 142 ? -11.609 40.812 4.711 1 89.06 142 ASP B O 1
ATOM 6256 N N . ASN B 1 143 ? -12.758 39.156 3.662 1 94.06 143 ASN B N 1
ATOM 6257 C CA . ASN B 1 143 ? -12.852 38.375 4.875 1 94.06 143 ASN B CA 1
ATOM 6258 C C . ASN B 1 143 ? -11.656 37.438 5.027 1 94.06 143 ASN B C 1
ATOM 6260 O O . ASN B 1 143 ? -11.516 36.75 6.051 1 94.06 143 ASN B O 1
ATOM 6264 N N . LEU B 1 144 ? -10.797 37.438 4.012 1 94.06 144 LEU B N 1
ATOM 6265 C CA . LEU B 1 144 ? -9.586 36.625 4.086 1 94.06 144 LEU B CA 1
ATOM 6266 C C . LEU B 1 144 ? -8.562 37.25 5.02 1 94.06 144 LEU B C 1
ATOM 6268 O O . LEU B 1 144 ? -8.102 38.375 4.77 1 94.06 144 LEU B O 1
ATOM 6272 N N . LEU B 1 145 ? -8.227 36.531 6.055 1 94.31 145 LEU B N 1
ATOM 6273 C CA . LEU B 1 145 ? -7.359 37.094 7.09 1 94.31 145 LEU B CA 1
ATOM 6274 C C . LEU B 1 145 ? -5.895 36.781 6.797 1 94.31 145 LEU B C 1
ATOM 6276 O O . LEU B 1 145 ? -5.012 37.594 7.094 1 94.31 145 LEU B O 1
ATOM 6280 N N . CYS B 1 146 ? -5.723 35.594 6.387 1 92.19 146 CYS B N 1
ATOM 6281 C CA . CYS B 1 146 ? -4.348 35.125 6.309 1 92.19 146 CYS B CA 1
ATOM 6282 C C . CYS B 1 146 ? -4.227 33.969 5.32 1 92.19 146 CYS B C 1
ATOM 6284 O O . CYS B 1 146 ? -5.191 33.219 5.094 1 92.19 146 CYS B O 1
ATOM 6286 N N . PHE B 1 147 ? -3.07 33.875 4.691 1 90.31 147 PHE B N 1
ATOM 6287 C CA . PHE B 1 147 ? -2.662 32.75 3.859 1 90.31 147 PHE B CA 1
ATOM 6288 C C . PHE B 1 147 ? -1.537 31.969 4.523 1 90.31 147 PHE B C 1
ATOM 6290 O O . PHE B 1 147 ? -0.485 32.531 4.84 1 90.31 147 PHE B O 1
ATOM 6297 N N . TYR B 1 148 ? -1.801 30.734 4.691 1 89.44 148 TYR B N 1
ATOM 6298 C CA . TYR B 1 148 ? -0.845 29.938 5.453 1 89.44 148 TYR B CA 1
ATOM 6299 C C . TYR B 1 148 ? -0.335 28.766 4.629 1 89.44 148 TYR B C 1
ATOM 6301 O O . TYR B 1 148 ? -1.115 28.078 3.963 1 89.44 148 TYR B O 1
ATOM 6309 N N . SER B 1 149 ? 0.954 28.5 4.504 1 87.88 149 SER B N 1
ATOM 6310 C CA . SER B 1 149 ? 1.586 27.406 3.764 1 87.88 149 SER B CA 1
ATOM 6311 C C . SER B 1 149 ? 2.918 27.016 4.391 1 87.88 149 SER B C 1
ATOM 6313 O O . SER B 1 149 ? 3.332 27.594 5.398 1 87.88 149 SER B O 1
ATOM 6315 N N . ASP B 1 150 ? 3.457 26.078 3.672 1 81.19 150 ASP B N 1
ATOM 6316 C CA . ASP B 1 150 ? 4.82 25.734 4.066 1 81.19 150 ASP B CA 1
ATOM 6317 C C . ASP B 1 150 ? 5.812 26.797 3.59 1 81.19 150 ASP B C 1
ATOM 6319 O O . ASP B 1 150 ? 5.414 27.828 3.037 1 81.19 150 ASP B O 1
ATOM 6323 N N . GLY B 1 151 ? 7.039 26.781 3.855 1 70.12 151 GLY B N 1
ATOM 6324 C CA . GLY B 1 151 ? 7.953 27.906 3.756 1 70.12 151 GLY B CA 1
ATOM 6325 C C . GLY B 1 151 ? 8.828 27.859 2.518 1 70.12 151 GLY B C 1
ATOM 6326 O O . GLY B 1 151 ? 9.836 28.562 2.434 1 70.12 151 GLY B O 1
ATOM 6327 N N . PRO B 1 152 ? 8.43 27 1.516 1 70.94 152 PRO B N 1
ATOM 6328 C CA . PRO B 1 152 ? 9.297 27.047 0.333 1 70.94 152 PRO B CA 1
ATOM 6329 C C . PRO B 1 152 ? 9.148 28.359 -0.442 1 70.94 152 PRO B C 1
ATOM 6331 O O . PRO B 1 152 ? 8.203 29.109 -0.218 1 70.94 152 PRO B O 1
ATOM 6334 N N . ASN B 1 153 ? 10.102 28.672 -1.167 1 69.88 153 ASN B N 1
ATOM 6335 C CA . ASN B 1 153 ? 10.172 29.953 -1.876 1 69.88 153 ASN B CA 1
ATOM 6336 C C . ASN B 1 153 ? 8.961 30.156 -2.777 1 69.88 153 ASN B C 1
ATOM 6338 O O . ASN B 1 153 ? 8.453 31.281 -2.891 1 69.88 153 ASN B O 1
ATOM 6342 N N . VAL B 1 154 ? 8.562 29.109 -3.309 1 75.56 154 VAL B N 1
ATOM 6343 C CA . VAL B 1 154 ? 7.422 29.203 -4.215 1 75.56 154 VAL B CA 1
ATOM 6344 C C . VAL B 1 154 ? 6.188 29.672 -3.447 1 75.56 154 VAL B C 1
ATOM 6346 O O . VAL B 1 154 ? 5.414 30.5 -3.943 1 75.56 154 VAL B O 1
ATOM 6349 N N . MET B 1 155 ? 6.078 29.297 -2.275 1 78.38 155 MET B N 1
ATOM 6350 C CA . MET B 1 155 ? 4.922 29.625 -1.449 1 78.38 155 MET B CA 1
ATOM 6351 C C . MET B 1 155 ? 5.02 31.062 -0.942 1 78.38 155 MET B C 1
ATOM 6353 O O . MET B 1 155 ? 4 31.75 -0.78 1 78.38 155 MET B O 1
ATOM 6357 N N . LYS B 1 156 ? 6.258 31.531 -0.737 1 77.62 156 LYS B N 1
ATOM 6358 C CA . LYS B 1 156 ? 6.457 32.906 -0.342 1 77.62 156 LYS B CA 1
ATOM 6359 C C . LYS B 1 156 ? 6.059 33.875 -1.463 1 77.62 156 LYS B C 1
ATOM 6361 O O . LYS B 1 156 ? 5.426 34.906 -1.214 1 77.62 156 LYS B O 1
ATOM 6366 N N . SER B 1 157 ? 6.473 33.406 -2.623 1 80 157 SER B N 1
ATOM 6367 C CA . SER B 1 157 ? 6.082 34.188 -3.789 1 80 157 SER B CA 1
ATOM 6368 C C . SER B 1 157 ? 4.566 34.188 -3.963 1 80 157 SER B C 1
ATOM 6370 O O . SER B 1 157 ? 3.988 35.219 -4.316 1 80 157 SER B O 1
ATOM 6372 N N . LEU B 1 158 ? 4.023 33.125 -3.697 1 82.19 158 LEU B N 1
ATOM 6373 C CA . LEU B 1 158 ? 2.572 33.031 -3.781 1 82.19 158 LEU B CA 1
ATOM 6374 C C . LEU B 1 158 ? 1.899 33.969 -2.779 1 82.19 158 LEU B C 1
ATOM 6376 O O . LEU B 1 158 ? 0.937 34.656 -3.119 1 82.19 158 LEU B O 1
ATOM 6380 N N . LYS B 1 159 ? 2.379 34 -1.604 1 81.75 159 LYS B N 1
ATOM 6381 C CA . LYS B 1 159 ? 1.824 34.844 -0.555 1 81.75 159 LYS B CA 1
ATOM 6382 C C . LYS B 1 159 ? 1.903 36.312 -0.946 1 81.75 159 LYS B C 1
ATOM 6384 O O . LYS B 1 159 ? 0.957 37.062 -0.726 1 81.75 159 LYS B O 1
ATOM 6389 N N . ARG B 1 160 ? 2.965 36.688 -1.528 1 83.12 160 ARG B N 1
ATOM 6390 C CA . ARG B 1 160 ? 3.15 38.062 -1.963 1 83.12 160 ARG B CA 1
ATOM 6391 C C . ARG B 1 160 ? 2.15 38.438 -3.053 1 83.12 160 ARG B C 1
ATOM 6393 O O . ARG B 1 160 ? 1.559 39.531 -3.018 1 83.12 160 ARG B O 1
ATOM 6400 N N . ARG B 1 161 ? 2.008 37.594 -3.854 1 85 161 ARG B N 1
ATOM 6401 C CA . ARG B 1 161 ? 1.096 37.844 -4.965 1 85 161 ARG B CA 1
ATOM 6402 C C . ARG B 1 161 ? -0.352 37.875 -4.488 1 85 161 ARG B C 1
ATOM 6404 O O . ARG B 1 161 ? -1.162 38.625 -5.004 1 85 161 ARG B O 1
ATOM 6411 N N . LEU B 1 162 ? -0.66 37.062 -3.584 1 85.19 162 LEU B N 1
ATOM 6412 C CA . LEU B 1 162 ? -2.006 37.031 -3.023 1 85.19 162 LEU B CA 1
ATOM 6413 C C . LEU B 1 162 ? -2.316 38.344 -2.303 1 85.19 162 LEU B C 1
ATOM 6415 O O . LEU B 1 162 ? -3.443 38.844 -2.371 1 85.19 162 LEU B O 1
ATOM 6419 N N . LYS B 1 163 ? -1.284 38.812 -1.576 1 83.44 163 LYS B N 1
ATOM 6420 C CA . LYS B 1 163 ? -1.446 40.094 -0.883 1 83.44 163 LYS B CA 1
ATOM 6421 C C . LYS B 1 163 ? -1.704 41.219 -1.871 1 83.44 163 LYS B C 1
ATOM 6423 O O . LYS B 1 163 ? -2.506 42.125 -1.599 1 83.44 163 LYS B O 1
ATOM 6428 N N . GLU B 1 164 ? -1.126 41.094 -3.016 1 83.19 164 GLU B N 1
ATOM 6429 C CA . GLU B 1 164 ? -1.271 42.156 -4.035 1 83.19 164 GLU B CA 1
ATOM 6430 C C . GLU B 1 164 ? -2.598 42 -4.773 1 83.19 164 GLU B C 1
ATOM 6432 O O . GLU B 1 164 ? -3.262 43 -5.059 1 83.19 164 GLU B O 1
ATOM 6437 N N . ASP B 1 165 ? -3.012 40.812 -4.977 1 82 165 ASP B N 1
ATOM 6438 C CA . ASP B 1 165 ? -4.125 40.562 -5.887 1 82 165 ASP B CA 1
ATOM 6439 C C . ASP B 1 165 ? -5.441 40.406 -5.121 1 82 165 ASP B C 1
ATOM 6441 O O . ASP B 1 165 ? -6.512 40.688 -5.664 1 82 165 ASP B O 1
ATOM 6445 N N . ILE B 1 166 ? -5.418 39.875 -3.971 1 77.94 166 ILE B N 1
ATOM 6446 C CA . ILE B 1 166 ? -6.66 39.5 -3.312 1 77.94 166 ILE B CA 1
ATOM 6447 C C . ILE B 1 166 ? -6.961 40.469 -2.176 1 77.94 166 ILE B C 1
ATOM 6449 O O . ILE B 1 166 ? -8.031 41.094 -2.141 1 77.94 166 ILE B O 1
ATOM 6453 N N . SER B 1 167 ? -6.082 40.562 -1.226 1 77.31 167 SER B N 1
ATOM 6454 C CA . SER B 1 167 ? -6.359 41.375 -0.051 1 77.31 167 SER B CA 1
ATOM 6455 C C . SER B 1 167 ? -5.086 42.031 0.487 1 77.31 167 SER B C 1
ATOM 6457 O O . SER B 1 167 ? -4.234 41.344 1.063 1 77.31 167 SER B O 1
ATOM 6459 N N . PRO B 1 168 ? -5.086 43.25 0.417 1 75.5 168 PRO B N 1
ATOM 6460 C CA . PRO B 1 168 ? -3.912 43.969 0.95 1 75.5 168 PRO B CA 1
ATOM 6461 C C . PRO B 1 168 ? -3.818 43.875 2.471 1 75.5 168 PRO B C 1
ATOM 6463 O O . PRO B 1 168 ? -2.744 44.094 3.039 1 75.5 168 PRO B O 1
ATOM 6466 N N . ALA B 1 169 ? -4.91 43.5 3.062 1 80.75 169 ALA B N 1
ATOM 6467 C CA . ALA B 1 169 ? -4.934 43.469 4.523 1 80.75 169 ALA B CA 1
ATOM 6468 C C . ALA B 1 169 ? -4.602 42.062 5.055 1 80.75 169 ALA B C 1
ATOM 6470 O O . ALA B 1 169 ? -4.91 41.75 6.203 1 80.75 169 ALA B O 1
ATOM 6471 N N . LEU B 1 170 ? -3.887 41.312 4.328 1 87.81 170 LEU B N 1
ATOM 6472 C CA . LEU B 1 170 ? -3.523 39.969 4.762 1 87.81 170 LEU B CA 1
ATOM 6473 C C . LEU B 1 170 ? -2.494 40 5.883 1 87.81 170 LEU B C 1
ATOM 6475 O O . LEU B 1 170 ? -1.464 40.688 5.762 1 87.81 170 LEU B O 1
ATOM 6479 N N . LEU B 1 171 ? -2.842 39.344 6.93 1 90.19 171 LEU B N 1
ATOM 6480 C CA . LEU B 1 171 ? -1.934 39.281 8.07 1 90.19 171 LEU B CA 1
ATOM 6481 C C . LEU B 1 171 ? -0.758 38.344 7.777 1 90.19 171 LEU B C 1
ATOM 6483 O O . LEU B 1 171 ? -0.932 37.281 7.164 1 90.19 171 LEU B O 1
ATOM 6487 N N . ASP B 1 172 ? 0.374 38.75 8.203 1 87.69 172 ASP B N 1
ATOM 6488 C CA . ASP B 1 172 ? 1.563 37.906 8.055 1 87.69 172 ASP B CA 1
ATOM 6489 C C . ASP B 1 172 ? 1.964 37.281 9.383 1 87.69 172 ASP B C 1
ATOM 6491 O O . ASP B 1 172 ? 2.57 37.938 10.234 1 87.69 172 ASP B O 1
ATOM 6495 N N . ILE B 1 173 ? 1.695 36.062 9.516 1 88.81 173 ILE B N 1
ATOM 6496 C CA . ILE B 1 173 ? 2.055 35.375 10.742 1 88.81 173 ILE B CA 1
ATOM 6497 C C . ILE B 1 173 ? 3.217 34.438 10.484 1 88.81 173 ILE B C 1
ATOM 6499 O O . ILE B 1 173 ? 3.535 33.594 11.32 1 88.81 173 ILE B O 1
ATOM 6503 N N . GLY B 1 174 ? 3.779 34.594 9.336 1 85.94 174 GLY B N 1
ATOM 6504 C CA . GLY B 1 174 ? 4.895 33.719 8.992 1 85.94 174 GLY B CA 1
ATOM 6505 C C . GLY B 1 174 ? 4.461 32.375 8.391 1 85.94 174 GLY B C 1
ATOM 6506 O O . GLY B 1 174 ? 3.33 32.25 7.914 1 85.94 174 GLY B O 1
ATOM 6507 N N . GLU B 1 175 ? 5.457 31.438 8.312 1 89.19 175 GLU B N 1
ATOM 6508 C CA . GLU B 1 175 ? 5.23 30.109 7.762 1 89.19 175 GLU B CA 1
ATOM 6509 C C . GLU B 1 175 ? 5.203 29.047 8.859 1 89.19 175 GLU B C 1
ATOM 6511 O O . GLU B 1 175 ? 5.402 29.375 10.039 1 89.19 175 GLU B O 1
ATOM 6516 N N . CYS B 1 176 ? 5.004 27.859 8.445 1 89.44 176 CYS B N 1
ATOM 6517 C CA . CYS B 1 176 ? 4.824 26.781 9.398 1 89.44 176 CYS B CA 1
ATOM 6518 C C . CYS B 1 176 ? 6.094 26.562 10.219 1 89.44 176 CYS B C 1
ATOM 6520 O O . CYS B 1 176 ? 7.129 26.172 9.672 1 89.44 176 CYS B O 1
ATOM 6522 N N . SER B 1 177 ? 5.984 26.766 11.516 1 91.19 177 SER B N 1
ATOM 6523 C CA . SER B 1 177 ? 7.109 26.609 12.43 1 91.19 177 SER B CA 1
ATOM 6524 C C . SER B 1 177 ? 7.457 25.141 12.648 1 91.19 177 SER B C 1
ATOM 6526 O O . SER B 1 177 ? 8.594 24.812 12.992 1 91.19 177 SER B O 1
ATOM 6528 N N . LEU B 1 178 ? 6.484 24.266 12.477 1 90.12 178 LEU B N 1
ATOM 6529 C CA . LEU B 1 178 ? 6.734 22.844 12.617 1 90.12 178 LEU B CA 1
ATOM 6530 C C . LEU B 1 178 ? 7.801 22.375 11.625 1 90.12 178 LEU B C 1
ATOM 6532 O O . LEU B 1 178 ? 8.711 21.625 12 1 90.12 178 LEU B O 1
ATOM 6536 N N . HIS B 1 179 ? 7.711 22.828 10.438 1 88.88 179 HIS B N 1
ATOM 6537 C CA . HIS B 1 179 ? 8.68 22.469 9.406 1 88.88 179 HIS B CA 1
ATOM 6538 C C . HIS B 1 179 ? 10.055 23.031 9.719 1 88.88 179 HIS B C 1
ATOM 6540 O O . HIS B 1 179 ? 11.078 22.406 9.438 1 88.88 179 HIS B O 1
ATOM 6546 N N . LYS B 1 180 ? 10.086 24.219 10.211 1 91.88 180 LYS B N 1
ATOM 6547 C CA . LYS B 1 180 ? 11.352 24.844 10.578 1 91.88 180 LYS B CA 1
ATOM 6548 C C . LYS B 1 180 ? 12.062 24.062 11.672 1 91.88 180 LYS B C 1
ATOM 6550 O O . LYS B 1 180 ? 13.273 23.859 11.617 1 91.88 180 LYS B O 1
ATOM 6555 N N . VAL B 1 181 ? 11.258 23.641 12.625 1 92.69 181 VAL B N 1
ATOM 6556 C CA . VAL B 1 181 ? 11.828 22.875 13.727 1 92.69 181 VAL B CA 1
ATOM 6557 C C . VAL B 1 181 ? 12.305 21.516 13.211 1 92.69 181 VAL B C 1
ATOM 6559 O O . VAL B 1 181 ? 13.375 21.031 13.594 1 92.69 181 VAL B O 1
ATOM 6562 N N . HIS B 1 182 ? 11.57 20.922 12.344 1 89.06 182 HIS B N 1
ATOM 6563 C CA . HIS B 1 182 ? 11.969 19.672 11.734 1 89.06 182 HIS B CA 1
ATOM 6564 C C . HIS B 1 182 ? 13.289 19.812 10.984 1 89.06 182 HIS B C 1
ATOM 6566 O O . HIS B 1 182 ? 14.172 18.969 11.109 1 89.06 182 HIS B O 1
ATOM 6572 N N . ASN B 1 183 ? 13.352 20.844 10.258 1 89.56 183 ASN B N 1
ATOM 6573 C CA . ASN B 1 183 ? 14.555 21.078 9.477 1 89.56 183 ASN B CA 1
ATOM 6574 C C . ASN B 1 183 ? 15.758 21.359 10.375 1 89.56 183 ASN B C 1
ATOM 6576 O O . ASN B 1 183 ? 16.891 20.984 10.039 1 89.56 183 ASN B O 1
ATOM 6580 N N . ALA B 1 184 ? 15.492 22.047 11.438 1 93.75 184 ALA B N 1
ATOM 6581 C CA . ALA B 1 184 ? 16.562 22.312 12.391 1 93.75 184 ALA B CA 1
ATOM 6582 C C . ALA B 1 184 ? 17.172 21 12.898 1 93.75 184 ALA B C 1
ATOM 6584 O O . ALA B 1 184 ? 18.391 20.859 12.945 1 93.75 184 ALA B O 1
ATOM 6585 N N . PHE B 1 185 ? 16.328 20.109 13.25 1 92.75 185 PHE B N 1
ATOM 6586 C CA . PHE B 1 185 ? 16.797 18.812 13.711 1 92.75 185 PHE B CA 1
ATOM 6587 C C . PHE B 1 185 ? 17.531 18.078 12.602 1 92.75 185 PHE B C 1
ATOM 6589 O O . PHE B 1 185 ? 18.562 17.438 12.852 1 92.75 185 PHE B O 1
ATOM 6596 N N . GLY B 1 186 ? 17 18.125 11.406 1 90.81 186 GLY B N 1
ATOM 6597 C CA . GLY B 1 186 ? 17.656 17.5 10.273 1 90.81 186 GLY B CA 1
ATOM 6598 C C . GLY B 1 186 ? 19.062 18 10.039 1 90.81 186 GLY B C 1
ATOM 6599 O O . GLY B 1 186 ? 19.984 17.219 9.805 1 90.81 186 GLY B O 1
ATOM 6600 N N . HIS B 1 187 ? 19.25 19.297 10.133 1 92.69 187 HIS B N 1
ATOM 6601 C CA . HIS B 1 187 ? 20.578 19.906 9.969 1 92.69 187 HIS B CA 1
ATOM 6602 C C . HIS B 1 187 ? 21.516 19.484 11.094 1 92.69 187 HIS B C 1
ATOM 6604 O O . HIS B 1 187 ? 22.703 19.234 10.852 1 92.69 187 HIS B O 1
ATOM 6610 N N . ALA B 1 188 ? 20.984 19.438 12.227 1 95.31 188 ALA B N 1
ATOM 6611 C CA . ALA B 1 188 ? 21.781 19 13.375 1 95.31 188 ALA B CA 1
ATOM 6612 C C . ALA B 1 188 ? 22.219 17.547 13.219 1 95.31 188 ALA B C 1
ATOM 6614 O O . ALA B 1 188 ? 23.375 17.203 13.477 1 95.31 188 ALA B O 1
ATOM 6615 N N . LEU B 1 189 ? 21.297 16.734 12.805 1 93.12 189 LEU B N 1
ATOM 6616 C CA . LEU B 1 189 ? 21.578 15.32 12.602 1 93.12 189 LEU B CA 1
ATOM 6617 C C . LEU B 1 189 ? 22.656 15.117 11.547 1 93.12 189 LEU B C 1
ATOM 6619 O O . LEU B 1 189 ? 23.484 14.219 11.664 1 93.12 189 LEU B O 1
ATOM 6623 N N . ALA B 1 190 ? 22.594 15.93 10.531 1 92.06 190 ALA B N 1
ATOM 6624 C CA . ALA B 1 190 ? 23.594 15.852 9.461 1 92.06 190 ALA B CA 1
ATOM 6625 C C . ALA B 1 190 ? 24.984 16.188 9.984 1 92.06 190 ALA B C 1
ATOM 6627 O O . ALA B 1 190 ? 25.984 15.641 9.508 1 92.06 190 ALA B O 1
ATOM 6628 N N . ALA B 1 191 ? 25.016 17.062 10.969 1 93.88 191 ALA B N 1
ATOM 6629 C CA . ALA B 1 191 ? 26.297 17.453 11.555 1 93.88 191 ALA B CA 1
ATOM 6630 C C . ALA B 1 191 ? 26.844 16.359 12.461 1 93.88 191 ALA B C 1
ATOM 6632 O O . ALA B 1 191 ? 28.062 16.125 12.5 1 93.88 191 ALA B O 1
ATOM 6633 N N . PHE B 1 192 ? 25.922 15.734 13.203 1 94.25 192 PHE B N 1
ATOM 6634 C CA . PHE B 1 192 ? 26.375 14.719 14.148 1 94.25 192 PHE B CA 1
ATOM 6635 C C . PHE B 1 192 ? 25.281 13.688 14.391 1 94.25 192 PHE B C 1
ATOM 6637 O O . PHE B 1 192 ? 24.281 13.977 15.062 1 94.25 192 PHE B O 1
ATOM 6644 N N . GLY B 1 193 ? 25.484 12.477 13.82 1 91.75 193 GLY B N 1
ATOM 6645 C CA . GLY B 1 193 ? 24.562 11.406 14.164 1 91.75 193 GLY B CA 1
ATOM 6646 C C . GLY B 1 193 ? 23.844 10.828 12.953 1 91.75 193 GLY B C 1
ATOM 6647 O O . GLY B 1 193 ? 22.969 9.977 13.102 1 91.75 193 GLY B O 1
ATOM 6648 N N . SER B 1 194 ? 24.141 11.281 11.75 1 91.19 194 SER B N 1
ATOM 6649 C CA . SER B 1 194 ? 23.5 10.773 10.547 1 91.19 194 SER B CA 1
ATOM 6650 C C . SER B 1 194 ? 23.766 9.281 10.367 1 91.19 194 SER B C 1
ATOM 6652 O O . SER B 1 194 ? 22.922 8.562 9.828 1 91.19 194 SER B O 1
ATOM 6654 N N . ASP B 1 195 ? 24.891 8.883 10.789 1 91.69 195 ASP B N 1
ATOM 6655 C CA . ASP B 1 195 ? 25.266 7.473 10.688 1 91.69 195 ASP B CA 1
ATOM 6656 C C . ASP B 1 195 ? 24.375 6.605 11.578 1 91.69 195 ASP B C 1
ATOM 6658 O O . ASP B 1 195 ? 24.016 5.48 11.203 1 91.69 195 ASP B O 1
ATOM 6662 N N . VAL B 1 196 ? 23.953 7.133 12.68 1 94.06 196 VAL B N 1
ATOM 6663 C CA . VAL B 1 196 ? 23.094 6.398 13.594 1 94.06 196 VAL B CA 1
ATOM 6664 C C . VAL B 1 196 ? 21.703 6.258 12.984 1 94.06 196 VAL B C 1
ATOM 6666 O O . VAL B 1 196 ? 21.078 5.195 13.07 1 94.06 196 VAL B O 1
ATOM 6669 N N . GLU B 1 197 ? 21.203 7.324 12.43 1 92.44 197 GLU B N 1
ATOM 6670 C CA . GLU B 1 197 ? 19.906 7.258 11.758 1 92.44 197 GLU B CA 1
ATOM 6671 C C . GLU B 1 197 ? 19.906 6.211 10.648 1 92.44 197 GLU B C 1
ATOM 6673 O O . GLU B 1 197 ? 18.953 5.445 10.508 1 92.44 197 GLU B O 1
ATOM 6678 N N . ALA B 1 198 ? 20.969 6.234 9.93 1 90.69 198 ALA B N 1
ATOM 6679 C CA . ALA B 1 198 ? 21.094 5.266 8.844 1 90.69 198 ALA B CA 1
ATOM 6680 C C . ALA B 1 198 ? 21.094 3.838 9.383 1 90.69 198 ALA B C 1
ATOM 6682 O O . ALA B 1 198 ? 20.469 2.953 8.797 1 90.69 198 ALA B O 1
ATOM 6683 N N . ALA B 1 199 ? 21.781 3.625 10.406 1 93.44 199 ALA B N 1
ATOM 6684 C CA . ALA B 1 199 ? 21.844 2.299 11.016 1 93.44 199 ALA B CA 1
ATOM 6685 C C . ALA B 1 199 ? 20.469 1.862 11.516 1 93.44 199 ALA B C 1
ATOM 6687 O O . ALA B 1 199 ? 20.125 0.678 11.461 1 93.44 199 ALA B O 1
ATOM 6688 N N . LEU B 1 200 ? 19.781 2.838 12.047 1 93.81 200 LEU B N 1
ATOM 6689 C CA . LEU B 1 200 ? 18.438 2.572 12.523 1 93.81 200 LEU B CA 1
ATOM 6690 C C . LEU B 1 200 ? 17.531 2.096 11.383 1 93.81 200 LEU B C 1
ATOM 6692 O O . LEU B 1 200 ? 16.812 1.109 11.523 1 93.81 200 LEU B O 1
ATOM 6696 N N . VAL B 1 201 ? 17.594 2.74 10.297 1 91.75 201 VAL B N 1
ATOM 6697 C CA . VAL B 1 201 ? 16.812 2.381 9.125 1 91.75 201 VAL B CA 1
ATOM 6698 C C . VAL B 1 201 ? 17.25 1.016 8.602 1 91.75 201 VAL B C 1
ATOM 6700 O O . VAL B 1 201 ? 16.422 0.179 8.25 1 91.75 201 VAL B O 1
ATOM 6703 N N . ASP B 1 202 ? 18.578 0.809 8.602 1 91.12 202 ASP B N 1
ATOM 6704 C CA . ASP B 1 202 ? 19.125 -0.463 8.141 1 91.12 202 ASP B CA 1
ATOM 6705 C C . ASP B 1 202 ? 18.656 -1.617 9.023 1 91.12 202 ASP B C 1
ATOM 6707 O O . ASP B 1 202 ? 18.359 -2.705 8.523 1 91.12 202 ASP B O 1
ATOM 6711 N N . THR B 1 203 ? 18.625 -1.363 10.242 1 93 203 THR B N 1
ATOM 6712 C CA . THR B 1 203 ? 18.188 -2.393 11.18 1 93 203 THR B CA 1
ATOM 6713 C C . THR B 1 203 ? 16.734 -2.789 10.906 1 93 203 THR B C 1
ATOM 6715 O O . THR B 1 203 ? 16.406 -3.979 10.875 1 93 203 THR B O 1
ATOM 6718 N N . TYR B 1 204 ? 15.883 -1.843 10.711 1 92 204 TYR B N 1
ATOM 6719 C CA . TYR B 1 204 ? 14.477 -2.1 10.414 1 92 204 TYR B CA 1
ATOM 6720 C C . TYR B 1 204 ? 14.336 -2.945 9.156 1 92 204 TYR B C 1
ATOM 6722 O O . TYR B 1 204 ? 13.625 -3.951 9.156 1 92 204 TYR B O 1
ATOM 6730 N N . CYS B 1 205 ? 15.094 -2.568 8.195 1 89 205 CYS B N 1
ATOM 6731 C CA . CYS B 1 205 ? 15 -3.25 6.906 1 89 205 CYS B CA 1
ATOM 6732 C C . CYS B 1 205 ? 15.578 -4.656 6.992 1 89 205 CYS B C 1
ATOM 6734 O O . CYS B 1 205 ? 15.055 -5.59 6.379 1 89 205 CYS B O 1
ATOM 6736 N N . PHE B 1 206 ? 16.625 -4.82 7.719 1 88.12 206 PHE B N 1
ATOM 6737 C CA . PHE B 1 206 ? 17.312 -6.094 7.859 1 88.12 206 PHE B CA 1
ATOM 6738 C C . PHE B 1 206 ? 16.391 -7.152 8.445 1 88.12 206 PHE B C 1
ATOM 6740 O O . PHE B 1 206 ? 16.391 -8.305 8 1 88.12 206 PHE B O 1
ATOM 6747 N N . PHE B 1 207 ? 15.586 -6.754 9.352 1 88.69 207 PHE B N 1
ATOM 6748 C CA . PHE B 1 207 ? 14.758 -7.73 10.047 1 88.69 207 PHE B CA 1
ATOM 6749 C C . PHE B 1 207 ? 13.367 -7.805 9.43 1 88.69 207 PHE B C 1
ATOM 6751 O O . PHE B 1 207 ? 12.727 -8.852 9.453 1 88.69 207 PHE B O 1
ATOM 6758 N N . LYS B 1 208 ? 12.852 -6.727 8.93 1 86.5 208 LYS B N 1
ATOM 6759 C CA . LYS B 1 208 ? 11.508 -6.691 8.367 1 86.5 208 LYS B CA 1
ATOM 6760 C C . LYS B 1 208 ? 11.391 -7.613 7.156 1 86.5 208 LYS B C 1
ATOM 6762 O O . LYS B 1 208 ? 10.359 -8.258 6.953 1 86.5 208 LYS B O 1
ATOM 6767 N N . ASN B 1 209 ? 12.438 -7.758 6.41 1 78.94 209 ASN B N 1
ATOM 6768 C CA . ASN B 1 209 ? 12.359 -8.406 5.105 1 78.94 209 ASN B CA 1
ATOM 6769 C C . ASN B 1 209 ? 12.75 -9.875 5.184 1 78.94 209 ASN B C 1
ATOM 6771 O O . ASN B 1 209 ? 12.789 -10.57 4.164 1 78.94 209 ASN B O 1
ATOM 6775 N N . SER B 1 210 ? 13.078 -10.344 6.387 1 82.62 210 SER B N 1
ATOM 6776 C CA . SER B 1 210 ? 13.469 -11.742 6.527 1 82.62 210 SER B CA 1
ATOM 6777 C C . SER B 1 210 ? 12.797 -12.383 7.734 1 82.62 210 SER B C 1
ATOM 6779 O O . SER B 1 210 ? 13.109 -12.055 8.883 1 82.62 210 SER B O 1
ATOM 6781 N N . ALA B 1 211 ? 12.023 -13.297 7.395 1 82.44 211 ALA B N 1
ATOM 6782 C CA . ALA B 1 211 ? 11.336 -14.031 8.453 1 82.44 211 ALA B CA 1
ATOM 6783 C C . ALA B 1 211 ? 12.32 -14.812 9.312 1 82.44 211 ALA B C 1
ATOM 6785 O O . ALA B 1 211 ? 12.156 -14.914 10.531 1 82.44 211 ALA B O 1
ATOM 6786 N N . SER B 1 212 ? 13.328 -15.383 8.688 1 83.44 212 SER B N 1
ATOM 6787 C CA . SER B 1 212 ? 14.336 -16.156 9.406 1 83.44 212 SER B CA 1
ATOM 6788 C C . SER B 1 212 ? 15.109 -15.289 10.383 1 83.44 212 SER B C 1
ATOM 6790 O O . SER B 1 212 ? 15.352 -15.688 11.523 1 83.44 212 SER B O 1
ATOM 6792 N N . ARG B 1 213 ? 15.445 -14.102 9.961 1 86.75 213 ARG B N 1
ATOM 6793 C CA . ARG B 1 213 ? 16.188 -13.18 10.82 1 86.75 213 ARG B CA 1
ATOM 6794 C C . ARG B 1 213 ? 15.312 -12.703 11.977 1 86.75 213 ARG B C 1
ATOM 6796 O O . ARG B 1 213 ? 15.805 -12.531 13.094 1 86.75 213 ARG B O 1
ATOM 6803 N N . SER B 1 214 ? 14.07 -12.484 11.672 1 88.25 214 SER B N 1
ATOM 6804 C CA . SER B 1 214 ? 13.141 -12.047 12.711 1 88.25 214 SER B CA 1
ATOM 6805 C C . SER B 1 214 ? 12.953 -13.125 13.773 1 88.25 214 SER B C 1
ATOM 6807 O O . SER B 1 214 ? 12.812 -12.82 14.961 1 88.25 214 SER B O 1
ATOM 6809 N N . GLU B 1 215 ? 12.906 -14.328 13.336 1 87.38 215 GLU B N 1
ATOM 6810 C CA . GLU B 1 215 ? 12.805 -15.43 14.281 1 87.38 215 GLU B CA 1
ATOM 6811 C C . GLU B 1 215 ? 14.047 -15.531 15.156 1 87.38 215 GLU B C 1
ATOM 6813 O O . GLU B 1 215 ? 13.945 -15.781 16.359 1 87.38 215 GLU B O 1
ATOM 6818 N N . ARG B 1 216 ? 15.164 -15.375 14.562 1 88.75 216 ARG B N 1
ATOM 6819 C CA . ARG B 1 216 ? 16.406 -15.391 15.32 1 88.75 216 ARG B CA 1
ATOM 6820 C C . ARG B 1 216 ? 16.453 -14.242 16.328 1 88.75 216 ARG B C 1
ATOM 6822 O O . ARG B 1 216 ? 16.969 -14.406 17.438 1 88.75 216 ARG B O 1
ATOM 6829 N N . LEU B 1 217 ? 15.961 -13.141 15.836 1 91.75 217 LEU B N 1
ATOM 6830 C CA . LEU B 1 217 ? 15.898 -12 16.75 1 91.75 217 LEU B CA 1
ATOM 6831 C C . LEU B 1 217 ? 15.008 -12.312 17.953 1 91.75 217 LEU B C 1
ATOM 6833 O O . LEU B 1 217 ? 15.375 -12.023 19.094 1 91.75 217 LEU B O 1
ATOM 6837 N N . LYS B 1 218 ? 13.883 -12.891 17.688 1 90.31 218 LYS B N 1
ATOM 6838 C CA . LYS B 1 218 ? 12.977 -13.266 18.766 1 90.31 218 LYS B CA 1
ATOM 6839 C C . LYS B 1 218 ? 13.633 -14.242 19.734 1 90.31 218 LYS B C 1
ATOM 6841 O O . LYS B 1 218 ? 13.492 -14.109 20.953 1 90.31 218 LYS B O 1
ATOM 6846 N N . ALA B 1 219 ? 14.305 -15.195 19.188 1 89.56 219 ALA B N 1
ATOM 6847 C CA . ALA B 1 219 ? 15.008 -16.172 20.016 1 89.56 219 ALA B CA 1
ATOM 6848 C C . ALA B 1 219 ? 16.062 -15.5 20.891 1 89.56 219 ALA B C 1
ATOM 6850 O O . ALA B 1 219 ? 16.203 -15.828 22.062 1 89.56 219 ALA B O 1
ATOM 6851 N N . SER B 1 220 ? 16.75 -14.578 20.25 1 92.88 220 SER B N 1
ATOM 6852 C CA . SER B 1 220 ? 17.766 -13.852 20.984 1 92.88 220 SER B CA 1
ATOM 6853 C C . SER B 1 220 ? 17.156 -12.969 22.062 1 92.88 220 SER B C 1
ATOM 6855 O O . SER B 1 220 ? 17.719 -12.82 23.156 1 92.88 220 SER B O 1
ATOM 6857 N N . GLN B 1 221 ? 16.047 -12.336 21.75 1 93.69 221 GLN B N 1
ATOM 6858 C CA . GLN B 1 221 ? 15.344 -11.508 22.719 1 93.69 221 GLN B CA 1
ATOM 6859 C C . GLN B 1 221 ? 14.914 -12.328 23.938 1 93.69 221 GLN B C 1
ATOM 6861 O O . GLN B 1 221 ? 15.078 -11.891 25.078 1 93.69 221 GLN B O 1
ATOM 6866 N N . ILE B 1 222 ? 14.461 -13.5 23.688 1 91.62 222 ILE B N 1
ATOM 6867 C CA . ILE B 1 222 ? 14.031 -14.391 24.766 1 91.62 222 ILE B CA 1
ATOM 6868 C C . ILE B 1 222 ? 15.242 -14.828 25.594 1 91.62 222 ILE B C 1
ATOM 6870 O O . ILE B 1 222 ? 15.203 -14.805 26.812 1 91.62 222 ILE B O 1
ATOM 6874 N N . ALA B 1 223 ? 16.297 -15.203 24.906 1 92.69 223 ALA B N 1
ATOM 6875 C CA . ALA B 1 223 ? 17.516 -15.664 25.578 1 92.69 223 ALA B CA 1
ATOM 6876 C C . ALA B 1 223 ? 18.094 -14.578 26.484 1 92.69 223 ALA B C 1
ATOM 6878 O O . ALA B 1 223 ? 18.609 -14.875 27.562 1 92.69 223 ALA B O 1
ATOM 6879 N N . LEU B 1 224 ? 17.922 -13.359 26.047 1 94.75 224 LEU B N 1
ATOM 6880 C CA . LEU B 1 224 ? 18.5 -12.25 26.781 1 94.75 224 LEU B CA 1
ATOM 6881 C C . LEU B 1 224 ? 17.469 -11.586 27.688 1 94.75 224 LEU B C 1
ATOM 6883 O O . LEU B 1 224 ? 17.734 -10.547 28.297 1 94.75 224 LEU B O 1
ATOM 6887 N N . ASN B 1 225 ? 16.297 -12.094 27.703 1 92.75 225 ASN B N 1
ATOM 6888 C CA . ASN B 1 225 ? 15.211 -11.586 28.531 1 92.75 225 ASN B CA 1
ATOM 6889 C C . ASN B 1 225 ? 14.844 -10.156 28.156 1 92.75 225 ASN B C 1
ATOM 6891 O O . ASN B 1 225 ? 14.734 -9.289 29.031 1 92.75 225 ASN B O 1
ATOM 6895 N N . LEU B 1 226 ? 14.797 -9.922 26.891 1 92.88 226 LEU B N 1
ATOM 6896 C CA . LEU B 1 226 ? 14.359 -8.633 26.375 1 92.88 226 LEU B CA 1
ATOM 6897 C C . LEU B 1 226 ? 12.914 -8.695 25.906 1 92.88 226 LEU B C 1
ATOM 6899 O O . LEU B 1 226 ? 12.414 -9.773 25.562 1 92.88 226 LEU B O 1
ATOM 6903 N N . PRO B 1 227 ? 12.234 -7.594 25.969 1 90 227 PRO B N 1
ATOM 6904 C CA . PRO B 1 227 ? 10.875 -7.598 25.438 1 90 227 PRO B CA 1
ATOM 6905 C C . PRO B 1 227 ? 10.836 -7.934 23.938 1 90 227 PRO B C 1
ATOM 6907 O O . PRO B 1 227 ? 11.711 -7.5 23.188 1 90 227 PRO B O 1
ATOM 6910 N N . GLU B 1 228 ? 9.867 -8.688 23.609 1 84.88 228 GLU B N 1
ATOM 6911 C CA . GLU B 1 228 ? 9.727 -9.102 22.219 1 84.88 228 GLU B CA 1
ATOM 6912 C C . GLU B 1 228 ? 9.109 -7.996 21.359 1 84.88 228 GLU B C 1
ATOM 6914 O O . GLU B 1 228 ? 8.008 -8.156 20.828 1 84.88 228 GLU B O 1
ATOM 6919 N N . ASN B 1 229 ? 9.859 -6.957 21.125 1 83.19 229 ASN B N 1
ATOM 6920 C CA . ASN B 1 229 ? 9.383 -5.82 20.344 1 83.19 229 ASN B CA 1
ATOM 6921 C C . ASN B 1 229 ? 9.875 -5.883 18.906 1 83.19 229 ASN B C 1
ATOM 6923 O O . ASN B 1 229 ? 10.953 -6.426 18.641 1 83.19 229 ASN B O 1
ATOM 6927 N N . VAL B 1 230 ? 8.992 -5.332 18.062 1 82 230 VAL B N 1
ATOM 6928 C CA . VAL B 1 230 ? 9.406 -5.156 16.672 1 82 230 VAL B CA 1
ATOM 6929 C C . VAL B 1 230 ? 9.906 -3.729 16.453 1 82 230 VAL B C 1
ATOM 6931 O O . VAL B 1 230 ? 9.516 -2.811 17.188 1 82 230 VAL B O 1
ATOM 6934 N N . PHE B 1 231 ? 10.844 -3.609 15.594 1 88.19 231 PHE B N 1
ATOM 6935 C CA . PHE B 1 231 ? 11.43 -2.299 15.344 1 88.19 231 PHE B CA 1
ATOM 6936 C C . PHE B 1 231 ? 10.43 -1.373 14.664 1 88.19 231 PHE B C 1
ATOM 6938 O O . PHE B 1 231 ? 9.633 -1.815 13.836 1 88.19 231 PHE B O 1
ATOM 6945 N N . LEU B 1 232 ? 10.547 -0.136 14.945 1 85.56 232 LEU B N 1
ATOM 6946 C CA . LEU B 1 232 ? 9.672 0.886 14.375 1 85.56 232 LEU B CA 1
ATOM 6947 C C . LEU B 1 232 ? 10.289 1.483 13.117 1 85.56 232 LEU B C 1
ATOM 6949 O O . LEU B 1 232 ? 11.5 1.723 13.062 1 85.56 232 LEU B O 1
ATOM 6953 N N . ARG B 1 233 ? 9.461 1.621 12.148 1 85.06 233 ARG B N 1
ATOM 6954 C CA . ARG B 1 233 ? 9.938 2.238 10.914 1 85.06 233 ARG B CA 1
ATOM 6955 C C . ARG B 1 233 ? 10.164 3.734 11.102 1 85.06 233 ARG B C 1
ATOM 6957 O O . ARG B 1 233 ? 9.266 4.449 11.562 1 85.06 233 ARG B O 1
ATOM 6964 N N . HIS B 1 234 ? 11.352 4.203 10.773 1 87 234 HIS B N 1
ATOM 6965 C CA . HIS B 1 234 ? 11.688 5.621 10.82 1 87 234 HIS B CA 1
ATOM 6966 C C . HIS B 1 234 ? 11.742 6.223 9.422 1 87 234 HIS B C 1
ATOM 6968 O O . HIS B 1 234 ? 12.297 5.613 8.5 1 87 234 HIS B O 1
ATOM 6974 N N . VAL B 1 235 ? 11 7.359 9.305 1 76.38 235 VAL B N 1
ATOM 6975 C CA . VAL B 1 235 ? 11.047 8.109 8.055 1 76.38 235 VAL B CA 1
ATOM 6976 C C . VAL B 1 235 ? 11.711 9.461 8.297 1 76.38 235 VAL B C 1
ATOM 6978 O O . VAL B 1 235 ? 11.281 10.227 9.164 1 76.38 235 VAL B O 1
ATOM 6981 N N . SER B 1 236 ? 12.641 9.742 7.527 1 74.56 236 SER B N 1
ATOM 6982 C CA . SER B 1 236 ? 13.484 10.914 7.738 1 74.56 236 SER B CA 1
ATOM 6983 C C . SER B 1 236 ? 12.68 12.203 7.613 1 74.56 236 SER B C 1
ATOM 6985 O O . SER B 1 236 ? 13.031 13.219 8.219 1 74.56 236 SER B O 1
ATOM 6987 N N . SER B 1 237 ? 11.609 12.086 6.863 1 66.12 237 SER B N 1
ATOM 6988 C CA . SER B 1 237 ? 10.805 13.297 6.684 1 66.12 237 SER B CA 1
ATOM 6989 C C . SER B 1 237 ? 9.945 13.578 7.91 1 66.12 237 SER B C 1
ATOM 6991 O O . SER B 1 237 ? 9.438 14.688 8.078 1 66.12 237 SER B O 1
ATOM 6993 N N . ARG B 1 238 ? 9.789 12.508 8.734 1 66.38 238 ARG B N 1
ATOM 6994 C CA . ARG B 1 238 ? 9.023 12.648 9.969 1 66.38 238 ARG B CA 1
ATOM 6995 C C . ARG B 1 238 ? 9.859 12.234 11.18 1 66.38 238 ARG B C 1
ATOM 6997 O O . ARG B 1 238 ? 9.711 11.125 11.688 1 66.38 238 ARG B O 1
ATOM 7004 N N . TRP B 1 239 ? 10.609 13.109 11.656 1 66.25 239 TRP B N 1
ATOM 7005 C CA . TRP B 1 239 ? 11.656 12.719 12.586 1 66.25 239 TRP B CA 1
ATOM 7006 C C . TRP B 1 239 ? 11.078 12.359 13.945 1 66.25 239 TRP B C 1
ATOM 7008 O O . TRP B 1 239 ? 11.797 11.883 14.836 1 66.25 239 TRP B O 1
ATOM 7018 N N . LEU B 1 240 ? 9.734 12.531 14.094 1 73.44 240 LEU B N 1
ATOM 7019 C CA . LEU B 1 240 ? 9.125 12.219 15.383 1 73.44 240 LEU B CA 1
ATOM 7020 C C . LEU B 1 240 ? 9.234 10.734 15.688 1 73.44 240 LEU B C 1
ATOM 7022 O O . LEU B 1 240 ? 9.156 10.328 16.859 1 73.44 240 LEU B O 1
ATOM 7026 N N . THR B 1 241 ? 9.477 10.047 14.633 1 84.44 241 THR B N 1
ATOM 7027 C CA . THR B 1 241 ? 9.57 8.609 14.82 1 84.44 241 THR B CA 1
ATOM 7028 C C . THR B 1 241 ? 10.969 8.211 15.266 1 84.44 241 THR B C 1
ATOM 7030 O O . THR B 1 241 ? 11.195 7.086 15.711 1 84.44 241 THR B O 1
ATOM 7033 N N . LEU B 1 242 ? 11.891 9.125 15.234 1 89 242 LEU B N 1
ATOM 7034 C CA . LEU B 1 242 ? 13.281 8.797 15.531 1 89 242 LEU B CA 1
ATOM 7035 C C . LEU B 1 242 ? 13.461 8.445 17 1 89 242 LEU B C 1
ATOM 7037 O O . LEU B 1 242 ? 14.125 7.465 17.328 1 89 242 LEU B O 1
ATOM 7041 N N . GLY B 1 243 ? 12.859 9.195 17.891 1 89.81 243 GLY B N 1
ATOM 7042 C CA . GLY B 1 243 ? 13 8.969 19.312 1 89.81 243 GLY B CA 1
ATOM 7043 C C . GLY B 1 243 ? 12.586 7.57 19.75 1 89.81 243 GLY B C 1
ATOM 7044 O O . GLY B 1 243 ? 13.406 6.785 20.219 1 89.81 243 GLY B O 1
ATOM 7045 N N . PRO B 1 244 ? 11.383 7.285 19.5 1 91 244 PRO B N 1
ATOM 7046 C CA . PRO B 1 244 ? 10.906 5.945 19.844 1 91 244 PRO B CA 1
ATOM 7047 C C . PRO B 1 244 ? 11.68 4.836 19.141 1 91 244 PRO B C 1
ATOM 7049 O O . PRO B 1 244 ? 11.922 3.775 19.719 1 91 244 PRO B O 1
ATOM 7052 N N . ALA B 1 245 ? 12.016 5.07 17.922 1 93.31 245 ALA B N 1
ATOM 7053 C CA . ALA B 1 245 ? 12.781 4.074 17.188 1 93.31 245 ALA B CA 1
ATOM 7054 C C . ALA B 1 245 ? 14.156 3.859 17.812 1 93.31 245 ALA B C 1
ATOM 7056 O O . ALA B 1 245 ? 14.641 2.727 17.891 1 93.31 245 ALA B O 1
ATOM 7057 N N . LEU B 1 246 ? 14.742 4.918 18.266 1 94 246 LEU B N 1
ATOM 7058 C CA . LEU B 1 246 ? 16.047 4.824 18.906 1 94 246 LEU B CA 1
ATOM 7059 C C . LEU B 1 246 ? 15.938 4.121 20.266 1 94 246 LEU B C 1
ATOM 7061 O O . LEU B 1 246 ? 16.812 3.318 20.625 1 94 246 LEU B O 1
ATOM 7065 N N . ASP B 1 247 ? 14.938 4.453 20.953 1 93.94 247 ASP B N 1
ATOM 7066 C CA . ASP B 1 247 ? 14.711 3.803 22.25 1 93.94 247 ASP B CA 1
ATOM 7067 C C . ASP B 1 247 ? 14.609 2.287 22.078 1 93.94 247 ASP B C 1
ATOM 7069 O O . ASP B 1 247 ? 15.195 1.533 22.859 1 93.94 247 ASP B O 1
ATOM 7073 N N . ARG B 1 248 ? 13.883 1.907 21.125 1 94.12 248 ARG B N 1
ATOM 7074 C CA . ARG B 1 248 ? 13.719 0.485 20.844 1 94.12 248 ARG B CA 1
ATOM 7075 C C . ARG B 1 248 ? 15.047 -0.146 20.422 1 94.12 248 ARG B C 1
ATOM 7077 O O . ARG B 1 248 ? 15.367 -1.261 20.828 1 94.12 248 ARG B O 1
ATOM 7084 N N . LEU B 1 249 ? 15.758 0.528 19.578 1 94.75 249 LEU B N 1
ATOM 7085 C CA . LEU B 1 249 ? 17.031 0.011 19.109 1 94.75 249 LEU B CA 1
ATOM 7086 C C . LEU B 1 249 ? 18.016 -0.149 20.25 1 94.75 249 LEU B C 1
ATOM 7088 O O . LEU B 1 249 ? 18.688 -1.175 20.359 1 94.75 249 LEU B O 1
ATOM 7092 N N . ILE B 1 250 ? 18.078 0.836 21.141 1 95.31 250 ILE B N 1
ATOM 7093 C CA . ILE B 1 250 ? 19 0.816 22.266 1 95.31 250 ILE B CA 1
ATOM 7094 C C . ILE B 1 250 ? 18.641 -0.336 23.203 1 95.31 250 ILE B C 1
ATOM 7096 O O . ILE B 1 250 ? 19.516 -1.061 23.672 1 95.31 250 ILE B O 1
ATOM 7100 N N . GLN B 1 251 ? 17.344 -0.51 23.375 1 94.69 251 GLN B N 1
ATOM 7101 C CA . GLN B 1 251 ? 16.859 -1.592 24.219 1 94.69 251 GLN B CA 1
ATOM 7102 C C . GLN B 1 251 ? 17.219 -2.955 23.625 1 94.69 251 GLN B C 1
ATOM 7104 O O . GLN B 1 251 ? 17.578 -3.879 24.359 1 94.69 251 GLN B O 1
ATOM 7109 N N . GLN B 1 252 ? 17.172 -3.062 22.344 1 95.19 252 GLN B N 1
ATOM 7110 C CA . GLN B 1 252 ? 17.312 -4.344 21.656 1 95.19 252 GLN B CA 1
ATOM 7111 C C . GLN B 1 252 ? 18.734 -4.539 21.141 1 95.19 252 GLN B C 1
ATOM 7113 O O . GLN B 1 252 ? 19.031 -5.535 20.484 1 95.19 252 GLN B O 1
ATOM 7118 N N . LEU B 1 253 ? 19.609 -3.639 21.438 1 94.44 253 LEU B N 1
ATOM 7119 C CA . LEU B 1 253 ? 20.938 -3.592 20.828 1 94.44 253 LEU B CA 1
ATOM 7120 C C . LEU B 1 253 ? 21.703 -4.883 21.094 1 94.44 253 LEU B C 1
ATOM 7122 O O . LEU B 1 253 ? 22.344 -5.43 20.188 1 94.44 253 LEU B O 1
ATOM 7126 N N . PRO B 1 254 ? 21.641 -5.426 22.312 1 94 254 PRO B N 1
ATOM 7127 C CA . PRO B 1 254 ? 22.359 -6.684 22.531 1 94 254 PRO B CA 1
ATOM 7128 C C . PRO B 1 254 ? 21.859 -7.82 21.656 1 94 254 PRO B C 1
ATOM 7130 O O . PRO B 1 254 ? 22.656 -8.602 21.125 1 94 254 PRO B O 1
ATOM 7133 N N . ALA B 1 255 ? 20.562 -7.883 21.484 1 94.69 255 ALA B N 1
ATOM 7134 C CA . ALA B 1 255 ? 19.984 -8.93 20.641 1 94.69 255 ALA B CA 1
ATOM 7135 C C . ALA B 1 255 ? 20.344 -8.719 19.172 1 94.69 255 ALA B C 1
ATOM 7137 O O . ALA B 1 255 ? 20.625 -9.68 18.453 1 94.69 255 ALA B O 1
ATOM 7138 N N . VAL B 1 256 ? 20.328 -7.477 18.766 1 95 256 VAL B N 1
ATOM 7139 C CA . VAL B 1 256 ? 20.656 -7.141 17.375 1 95 256 VAL B CA 1
ATOM 7140 C C . VAL B 1 256 ? 22.109 -7.504 17.078 1 95 256 VAL B C 1
ATOM 7142 O O . VAL B 1 256 ? 22.406 -8.094 16.047 1 95 256 VAL B O 1
ATOM 7145 N N . LYS B 1 257 ? 22.969 -7.172 17.969 1 93.5 257 LYS B N 1
ATOM 7146 C CA . LYS B 1 257 ? 24.391 -7.469 17.797 1 93.5 257 LYS B CA 1
ATOM 7147 C C . LYS B 1 257 ? 24.641 -8.969 17.719 1 93.5 257 LYS B C 1
ATOM 7149 O O . LYS B 1 257 ? 25.438 -9.43 16.891 1 93.5 257 LYS B O 1
ATOM 7154 N N . GLU B 1 258 ? 23.922 -9.664 18.516 1 92.62 258 GLU B N 1
ATOM 7155 C CA . GLU B 1 258 ? 24.078 -11.117 18.516 1 92.62 258 GLU B CA 1
ATOM 7156 C C . GLU B 1 258 ? 23.688 -11.719 17.172 1 92.62 258 GLU B C 1
ATOM 7158 O O . GLU B 1 258 ? 24.422 -12.547 16.609 1 92.62 258 GLU B O 1
ATOM 7163 N N . VAL B 1 259 ? 22.594 -11.297 16.641 1 91.81 259 VAL B N 1
ATOM 7164 C CA . VAL B 1 259 ? 22.062 -11.875 15.414 1 91.81 259 VAL B CA 1
ATOM 7165 C C . VAL B 1 259 ? 22.922 -11.43 14.227 1 91.81 259 VAL B C 1
ATOM 7167 O O . VAL B 1 259 ? 23.25 -12.242 13.359 1 91.81 259 VAL B O 1
ATOM 7170 N N . VAL B 1 260 ? 23.312 -10.195 14.148 1 91.31 260 VAL B N 1
ATOM 7171 C CA . VAL B 1 260 ? 24.016 -9.648 13 1 91.31 260 VAL B CA 1
ATOM 7172 C C . VAL B 1 260 ? 25.469 -10.133 13.008 1 91.31 260 VAL B C 1
ATOM 7174 O O . VAL B 1 260 ? 26.016 -10.5 11.969 1 91.31 260 VAL B O 1
ATOM 7177 N N . LEU B 1 261 ? 26 -10.18 14.133 1 86.94 261 LEU B N 1
ATOM 7178 C CA . LEU B 1 261 ? 27.422 -10.531 14.211 1 86.94 261 LEU B CA 1
ATOM 7179 C C . LEU B 1 261 ? 27.609 -12.047 14.133 1 86.94 261 LEU B C 1
ATOM 7181 O O . LEU B 1 261 ? 28.672 -12.523 13.719 1 86.94 261 LEU B O 1
ATOM 7185 N N . SER B 1 262 ? 26.5 -12.773 14.398 1 80.69 262 SER B N 1
ATOM 7186 C CA . SER B 1 262 ? 26.578 -14.227 14.312 1 80.69 262 SER B CA 1
ATOM 7187 C C . SER B 1 262 ? 26.141 -14.727 12.945 1 80.69 262 SER B C 1
ATOM 7189 O O . SER B 1 262 ? 26.281 -15.914 12.633 1 80.69 262 SER B O 1
ATOM 7191 N N . ASP B 1 263 ? 25.531 -13.812 12.289 1 69.88 263 ASP B N 1
ATOM 7192 C CA . ASP B 1 263 ? 24.969 -14.234 11.008 1 69.88 263 ASP B CA 1
ATOM 7193 C C . ASP B 1 263 ? 26.078 -14.547 10 1 69.88 263 ASP B C 1
ATOM 7195 O O . ASP B 1 263 ? 26.688 -13.633 9.445 1 69.88 263 ASP B O 1
ATOM 7199 N N . ARG B 1 264 ? 26.5 -15.742 9.898 1 57.88 264 ARG B N 1
ATOM 7200 C CA . ARG B 1 264 ? 27.578 -16.203 9.023 1 57.88 264 ARG B CA 1
ATOM 7201 C C . ARG B 1 264 ? 27.109 -16.266 7.574 1 57.88 264 ARG B C 1
ATOM 7203 O O . ARG B 1 264 ? 27.922 -16.172 6.652 1 57.88 264 ARG B O 1
ATOM 7210 N N . ASN B 1 265 ? 25.812 -16.484 7.387 1 56.88 265 ASN B N 1
ATOM 7211 C CA . ASN B 1 265 ? 25.266 -16.672 6.043 1 56.88 265 ASN B CA 1
ATOM 7212 C C . ASN B 1 265 ? 25.047 -15.328 5.34 1 56.88 265 ASN B C 1
ATOM 7214 O O . ASN B 1 265 ? 24.734 -15.289 4.148 1 56.88 265 ASN B O 1
ATOM 7218 N N . ALA B 1 266 ? 25.078 -14.281 6.094 1 56.41 266 ALA B N 1
ATOM 7219 C CA . ALA B 1 266 ? 24.75 -13.016 5.441 1 56.41 266 ALA B CA 1
ATOM 7220 C C . ALA B 1 266 ? 25.891 -12.562 4.535 1 56.41 266 ALA B C 1
ATOM 7222 O O . ALA B 1 266 ? 26.891 -12 5.008 1 56.41 266 ALA B O 1
ATOM 7223 N N . ARG B 1 267 ? 26.234 -13.367 3.602 1 50.66 267 ARG B N 1
ATOM 7224 C CA . ARG B 1 267 ? 27.328 -13.344 2.643 1 50.66 267 ARG B CA 1
ATOM 7225 C C . ARG B 1 267 ? 27.281 -12.086 1.784 1 50.66 267 ARG B C 1
ATOM 7227 O O . ARG B 1 267 ? 26.734 -12.102 0.683 1 50.66 267 ARG B O 1
ATOM 7234 N N . GLY B 1 268 ? 27.328 -10.914 2.229 1 60.44 268 GLY B N 1
ATOM 7235 C CA . GLY B 1 268 ? 27.859 -9.883 1.35 1 60.44 268 GLY B CA 1
ATOM 7236 C C . GLY B 1 268 ? 26.828 -8.812 1.019 1 60.44 268 GLY B C 1
ATOM 7237 O O . GLY B 1 268 ? 27.047 -8.008 0.106 1 60.44 268 GLY B O 1
ATOM 7238 N N . GLY B 1 269 ? 25.688 -8.883 1.717 1 70.75 269 GLY B N 1
ATOM 7239 C CA . GLY B 1 269 ? 24.766 -7.848 1.27 1 70.75 269 GLY B CA 1
ATOM 7240 C C . GLY B 1 269 ? 25.156 -6.457 1.732 1 70.75 269 GLY B C 1
ATOM 7241 O O . GLY B 1 269 ? 25.781 -6.301 2.787 1 70.75 269 GLY B O 1
ATOM 7242 N N . VAL B 1 270 ? 25.062 -5.547 0.887 1 76.81 270 VAL B N 1
ATOM 7243 C CA . VAL B 1 270 ? 25.422 -4.156 1.153 1 76.81 270 VAL B CA 1
ATOM 7244 C C . VAL B 1 270 ? 24.797 -3.709 2.475 1 76.81 270 VAL B C 1
ATOM 7246 O O . VAL B 1 270 ? 25.469 -3.096 3.307 1 76.81 270 VAL B O 1
ATOM 7249 N N . LEU B 1 271 ? 23.641 -4.117 2.738 1 84.25 271 LEU B N 1
ATOM 7250 C CA . LEU B 1 271 ? 22.922 -3.738 3.953 1 84.25 271 LEU B CA 1
ATOM 7251 C C . LEU B 1 271 ? 23.562 -4.371 5.184 1 84.25 271 LEU B C 1
ATOM 7253 O O . LEU B 1 271 ? 23.75 -3.705 6.203 1 84.25 271 LEU B O 1
ATOM 7257 N N . TYR B 1 272 ? 23.953 -5.594 5.066 1 86.25 272 TYR B N 1
ATOM 7258 C CA . TYR B 1 272 ? 24.578 -6.312 6.172 1 86.25 272 TYR B CA 1
ATOM 7259 C C . TYR B 1 272 ? 25.922 -5.68 6.539 1 86.25 272 TYR B C 1
ATOM 7261 O O . TYR B 1 272 ? 26.203 -5.469 7.719 1 86.25 272 TYR B O 1
ATOM 7269 N N . ASN B 1 273 ? 26.656 -5.344 5.559 1 87.56 273 ASN B N 1
ATOM 7270 C CA . ASN B 1 273 ? 27.969 -4.777 5.801 1 87.56 273 ASN B CA 1
ATOM 7271 C C . ASN B 1 273 ? 27.875 -3.408 6.473 1 87.56 273 ASN B C 1
ATOM 7273 O O . ASN B 1 273 ? 28.656 -3.107 7.387 1 87.56 273 ASN B O 1
ATOM 7277 N N . ARG B 1 274 ? 26.969 -2.662 5.992 1 89.44 274 ARG B N 1
ATOM 7278 C CA . ARG B 1 274 ? 26.766 -1.352 6.602 1 89.44 274 ARG B CA 1
ATOM 7279 C C . ARG B 1 274 ? 26.328 -1.487 8.055 1 89.44 274 ARG B C 1
ATOM 7281 O O . ARG B 1 274 ? 26.828 -0.766 8.93 1 89.44 274 ARG B O 1
ATOM 7288 N N . LEU B 1 275 ? 25.453 -2.373 8.258 1 90.88 275 LEU B N 1
ATOM 7289 C CA . LEU B 1 275 ? 24.922 -2.572 9.609 1 90.88 275 LEU B CA 1
ATOM 7290 C C . LEU B 1 275 ? 26.016 -3.127 10.531 1 90.88 275 LEU B C 1
ATOM 7292 O O . LEU B 1 275 ? 26.125 -2.697 11.68 1 90.88 275 LEU B O 1
ATOM 7296 N N . LYS B 1 276 ? 26.812 -4.074 10.047 1 90.69 276 LYS B N 1
ATOM 7297 C CA . LYS B 1 276 ? 27.906 -4.645 10.82 1 90.69 276 LYS B CA 1
ATOM 7298 C C . LYS B 1 276 ? 28.922 -3.57 11.211 1 90.69 276 LYS B C 1
ATOM 7300 O O . LYS B 1 276 ? 29.375 -3.525 12.352 1 90.69 276 LYS B O 1
ATOM 7305 N N . LEU B 1 277 ? 29.172 -2.738 10.242 1 91 277 LEU B N 1
ATOM 7306 C CA . LEU B 1 277 ? 30.125 -1.661 10.484 1 91 277 LEU B CA 1
ATOM 7307 C C . LEU B 1 277 ? 29.609 -0.708 11.562 1 91 277 LEU B C 1
ATOM 7309 O O . LEU B 1 277 ? 30.359 -0.291 12.445 1 91 277 LEU B O 1
ATOM 7313 N N . SER B 1 278 ? 28.375 -0.369 11.523 1 93.5 278 SER B N 1
ATOM 7314 C CA . SER B 1 278 ? 27.781 0.553 12.484 1 93.5 278 SER B CA 1
ATOM 7315 C C . SER B 1 278 ? 27.734 -0.056 13.883 1 93.5 278 SER B C 1
ATOM 7317 O O . SER B 1 278 ? 28.016 0.622 14.867 1 93.5 278 SER B O 1
ATOM 7319 N N . LEU B 1 279 ? 27.438 -1.305 13.969 1 92.38 279 LEU B N 1
ATOM 7320 C CA . LEU B 1 279 ? 27.25 -1.961 15.258 1 92.38 279 LEU B CA 1
ATOM 7321 C C . LEU B 1 279 ? 28.594 -2.227 15.938 1 92.38 279 LEU B C 1
ATOM 7323 O O . LEU B 1 279 ? 28.641 -2.385 17.156 1 92.38 279 LEU B O 1
ATOM 7327 N N . THR B 1 280 ? 29.609 -2.277 15.141 1 91.69 280 THR B N 1
ATOM 7328 C CA . THR B 1 280 ? 30.922 -2.549 15.703 1 91.69 280 THR B CA 1
ATOM 7329 C C . THR B 1 280 ? 31.625 -1.25 16.109 1 91.69 280 THR B C 1
ATOM 7331 O O . THR B 1 280 ? 32.656 -1.273 16.781 1 91.69 280 THR B O 1
ATOM 7334 N N . ASP B 1 281 ? 31.094 -0.157 15.688 1 91.88 281 ASP B N 1
ATOM 7335 C CA . ASP B 1 281 ? 31.625 1.146 16.062 1 91.88 281 ASP B CA 1
ATOM 7336 C C . ASP B 1 281 ? 31.438 1.421 17.547 1 91.88 281 ASP B C 1
ATOM 7338 O O . ASP B 1 281 ? 30.312 1.364 18.047 1 91.88 281 ASP B O 1
ATOM 7342 N N . LYS B 1 282 ? 32.438 1.762 18.219 1 89.31 282 LYS B N 1
ATOM 7343 C CA . LYS B 1 282 ? 32.438 2.004 19.656 1 89.31 282 LYS B CA 1
ATOM 7344 C C . LYS B 1 282 ? 31.562 3.213 20 1 89.31 282 LYS B C 1
ATOM 7346 O O . LYS B 1 282 ? 30.969 3.273 21.078 1 89.31 282 LYS B O 1
ATOM 7351 N N . ALA B 1 283 ? 31.453 4.113 19.078 1 93.81 283 ALA B N 1
ATOM 7352 C CA . ALA B 1 283 ? 30.75 5.363 19.344 1 93.81 283 ALA B CA 1
ATOM 7353 C C . ALA B 1 283 ? 29.25 5.207 19.094 1 93.81 283 ALA B C 1
ATOM 7355 O O . ALA B 1 283 ? 28.469 6.094 19.438 1 93.81 283 ALA B O 1
ATOM 7356 N N . PHE B 1 284 ? 28.828 4.102 18.625 1 95.31 284 PHE B N 1
ATOM 7357 C CA . PHE B 1 284 ? 27.453 3.936 18.156 1 95.31 284 PHE B CA 1
ATOM 7358 C C . PHE B 1 284 ? 26.469 4.098 19.297 1 95.31 284 PHE B C 1
ATOM 7360 O O . PHE B 1 284 ? 25.516 4.891 19.203 1 95.31 284 PHE B O 1
ATOM 7367 N N . LEU B 1 285 ? 26.703 3.398 20.312 1 95.56 285 LEU B N 1
ATOM 7368 C CA . LEU B 1 285 ? 25.766 3.428 21.438 1 95.56 285 LEU B CA 1
ATOM 7369 C C . LEU B 1 285 ? 25.719 4.816 22.062 1 95.56 285 LEU B C 1
ATOM 7371 O O . LEU B 1 285 ? 24.641 5.324 22.375 1 95.56 285 LEU B O 1
ATOM 7375 N N . ALA B 1 286 ? 26.875 5.438 22.234 1 96.69 286 ALA B N 1
ATOM 7376 C CA . ALA B 1 286 ? 26.938 6.766 22.828 1 96.69 286 ALA B CA 1
ATOM 7377 C C . ALA B 1 286 ? 26.188 7.793 21.969 1 96.69 286 ALA B C 1
ATOM 7379 O O . ALA B 1 286 ? 25.453 8.625 22.5 1 96.69 286 ALA B O 1
ATOM 7380 N N . LYS B 1 287 ? 26.391 7.68 20.703 1 96.94 287 LYS B N 1
ATOM 7381 C CA . LYS B 1 287 ? 25.703 8.594 19.797 1 96.94 287 LYS B CA 1
ATOM 7382 C C . LYS B 1 287 ? 24.203 8.375 19.812 1 96.94 287 LYS B C 1
ATOM 7384 O O . LYS B 1 287 ? 23.422 9.328 19.75 1 96.94 287 LYS B O 1
ATOM 7389 N N . ALA B 1 288 ? 23.812 7.141 19.844 1 96.88 288 ALA B N 1
ATOM 7390 C CA . ALA B 1 288 ? 22.391 6.809 19.891 1 96.88 288 ALA B CA 1
ATOM 7391 C C . ALA B 1 288 ? 21.719 7.363 21.156 1 96.88 288 ALA B C 1
ATOM 7393 O O . ALA B 1 288 ? 20.625 7.906 21.094 1 96.88 288 ALA B O 1
ATOM 7394 N N . LEU B 1 289 ? 22.438 7.195 22.203 1 96.88 289 LEU B N 1
ATOM 7395 C CA . LEU B 1 289 ? 21.922 7.707 23.469 1 96.88 289 LEU B CA 1
ATOM 7396 C C . LEU B 1 289 ? 21.828 9.227 23.453 1 96.88 289 LEU B C 1
ATOM 7398 O O . LEU B 1 289 ? 20.828 9.797 23.891 1 96.88 289 LEU B O 1
ATOM 7402 N N . PHE B 1 290 ? 22.844 9.867 22.875 1 96.81 290 PHE B N 1
ATOM 7403 C CA . PHE B 1 290 ? 22.859 11.32 22.75 1 96.81 290 PHE B CA 1
ATOM 7404 C C . PHE B 1 290 ? 21.688 11.805 21.906 1 96.81 290 PHE B C 1
ATOM 7406 O O . PHE B 1 290 ? 20.969 12.727 22.312 1 96.81 290 PHE B O 1
ATOM 7413 N N . LEU B 1 291 ? 21.484 11.148 20.797 1 95.75 291 LEU B N 1
ATOM 7414 C CA . LEU B 1 291 ? 20.422 11.555 19.891 1 95.75 291 LEU B CA 1
ATOM 7415 C C . LEU B 1 291 ? 19.062 11.344 20.531 1 95.75 291 LEU B C 1
ATOM 7417 O O . LEU B 1 291 ? 18.156 12.164 20.328 1 95.75 291 LEU B O 1
ATOM 7421 N N . ARG B 1 292 ? 18.875 10.266 21.203 1 94.19 292 ARG B N 1
ATOM 7422 C CA . ARG B 1 292 ? 17.625 10.008 21.891 1 94.19 292 ARG B CA 1
ATOM 7423 C C . ARG B 1 292 ? 17.297 11.133 22.875 1 94.19 292 ARG B C 1
ATOM 7425 O O . ARG B 1 292 ? 16.156 11.586 22.953 1 94.19 292 ARG B O 1
ATOM 7432 N N . ASN B 1 293 ? 18.297 11.57 23.562 1 93.88 293 ASN B N 1
ATOM 7433 C CA . ASN B 1 293 ? 18.141 12.672 24.5 1 93.88 293 ASN B CA 1
ATOM 7434 C C . ASN B 1 293 ? 17.781 13.969 23.797 1 93.88 293 ASN B C 1
ATOM 7436 O O . ASN B 1 293 ? 16.984 14.766 24.297 1 93.88 293 ASN B O 1
ATOM 7440 N N . CYS B 1 294 ? 18.359 14.148 22.672 1 94.06 294 CYS B N 1
ATOM 7441 C CA . CYS B 1 294 ? 18.125 15.375 21.922 1 94.06 294 CYS B CA 1
ATOM 7442 C C . CYS B 1 294 ? 16.719 15.422 21.359 1 94.06 294 CYS B C 1
ATOM 7444 O O . CYS B 1 294 ? 16.125 16.5 21.219 1 94.06 294 CYS B O 1
ATOM 7446 N N . THR B 1 295 ? 16.141 14.281 20.969 1 92.25 295 THR B N 1
ATOM 7447 C CA . THR B 1 295 ? 14.789 14.25 20.422 1 92.25 295 THR B CA 1
ATOM 7448 C C . THR B 1 295 ? 13.789 14.797 21.438 1 92.25 295 THR B C 1
ATOM 7450 O O . THR B 1 295 ? 12.805 15.445 21.047 1 92.25 295 THR B O 1
ATOM 7453 N N . ASP B 1 296 ? 14.055 14.648 22.656 1 89.69 296 ASP B N 1
ATOM 7454 C CA . ASP B 1 296 ? 13.156 15.086 23.719 1 89.69 296 ASP B CA 1
ATOM 7455 C C . ASP B 1 296 ? 13.039 16.609 23.75 1 89.69 296 ASP B C 1
ATOM 7457 O O . ASP B 1 296 ? 12.008 17.156 24.156 1 89.69 296 ASP B O 1
ATOM 7461 N N . LEU B 1 297 ? 14.055 17.25 23.281 1 92.56 297 LEU B N 1
ATOM 7462 C CA . LEU B 1 297 ? 14.078 18.719 23.25 1 92.56 297 LEU B CA 1
ATOM 7463 C C . LEU B 1 297 ? 13 19.25 22.328 1 92.56 297 LEU B C 1
ATOM 7465 O O . LEU B 1 297 ? 12.445 20.328 22.562 1 92.56 297 LEU B O 1
ATOM 7469 N N . PHE B 1 298 ? 12.727 18.484 21.297 1 93.56 298 PHE B N 1
ATOM 7470 C CA . PHE B 1 298 ? 11.922 19.031 20.219 1 93.56 298 PHE B CA 1
ATOM 7471 C C . PHE B 1 298 ? 10.523 18.422 20.219 1 93.56 298 PHE B C 1
ATOM 7473 O O . PHE B 1 298 ? 9.586 19 19.656 1 93.56 298 PHE B O 1
ATOM 7480 N N . VAL B 1 299 ? 10.273 17.266 20.781 1 90.88 299 VAL B N 1
ATOM 7481 C CA . VAL B 1 299 ? 9.055 16.469 20.672 1 90.88 299 VAL B CA 1
ATOM 7482 C C . VAL B 1 299 ? 7.883 17.219 21.297 1 90.88 299 VAL B C 1
ATOM 7484 O O . VAL B 1 299 ? 6.777 17.219 20.75 1 90.88 299 VAL B O 1
ATOM 7487 N N . GLY B 1 300 ? 8.141 17.859 22.391 1 91.12 300 GLY B N 1
ATOM 7488 C CA . GLY B 1 300 ? 7.066 18.594 23.047 1 91.12 300 GLY B CA 1
ATOM 7489 C C . GLY B 1 300 ? 6.477 19.688 22.172 1 91.12 300 GLY B C 1
ATOM 7490 O O . GLY B 1 300 ? 5.254 19.812 22.062 1 91.12 300 GLY B O 1
ATOM 7491 N N . PHE B 1 301 ? 7.316 20.469 21.547 1 94 301 PHE B N 1
ATOM 7492 C CA . PHE B 1 301 ? 6.887 21.531 20.656 1 94 301 PHE B CA 1
ATOM 7493 C C . PHE B 1 301 ? 6.117 20.969 19.469 1 94 301 PHE B C 1
ATOM 7495 O O . PHE B 1 301 ? 5.043 21.469 19.125 1 94 301 PHE B O 1
ATOM 7502 N N . LEU B 1 302 ? 6.602 19.906 18.891 1 90.88 302 LEU B N 1
ATOM 7503 C CA . LEU B 1 302 ? 6.012 19.344 17.688 1 90.88 302 LEU B CA 1
ATOM 7504 C C . LEU B 1 302 ? 4.656 18.703 18 1 90.88 302 LEU B C 1
ATOM 7506 O O . LEU B 1 302 ? 3.705 18.859 17.219 1 90.88 302 LEU B O 1
ATOM 7510 N N . THR B 1 303 ? 4.488 18.016 19.047 1 90.44 303 THR B N 1
ATOM 7511 C CA . THR B 1 303 ? 3.232 17.359 19.406 1 90.44 303 THR B CA 1
ATOM 7512 C C . THR B 1 303 ? 2.168 18.406 19.766 1 90.44 303 THR B C 1
ATOM 7514 O O . THR B 1 303 ? 0.994 18.234 19.422 1 90.44 303 THR B O 1
ATOM 7517 N N . LEU B 1 304 ? 2.605 19.453 20.344 1 92.62 304 LEU B N 1
ATOM 7518 C CA . LEU B 1 304 ? 1.683 20.5 20.766 1 92.62 304 LEU B CA 1
ATOM 7519 C C . LEU B 1 304 ? 1.046 21.188 19.547 1 92.62 304 LEU B C 1
ATOM 7521 O O . LEU B 1 304 ? -0.177 21.344 19.5 1 92.62 304 LEU B O 1
ATOM 7525 N N . PHE B 1 305 ? 1.81 21.531 18.609 1 93.31 305 PHE B N 1
ATOM 7526 C CA . PHE B 1 305 ? 1.312 22.391 17.547 1 93.31 305 PHE B CA 1
ATOM 7527 C C . PHE B 1 305 ? 0.798 21.547 16.375 1 93.31 305 PHE B C 1
ATOM 7529 O O . PHE B 1 305 ? 0.473 22.078 15.32 1 93.31 305 PHE B O 1
ATOM 7536 N N . GLN B 1 306 ? 0.7 20.297 16.5 1 89.69 306 GLN B N 1
ATOM 7537 C CA . GLN B 1 306 ? 0.014 19.438 15.555 1 89.69 306 GLN B CA 1
ATOM 7538 C C . GLN B 1 306 ? -1.473 19.328 15.883 1 89.69 306 GLN B C 1
ATOM 7540 O O . GLN B 1 306 ? -2.256 18.812 15.07 1 89.69 306 GLN B O 1
ATOM 7545 N N . LYS B 1 307 ? -1.848 19.859 16.969 1 89.88 307 LYS B N 1
ATOM 7546 C CA . LYS B 1 307 ? -3.254 19.844 17.359 1 89.88 307 LYS B CA 1
ATOM 7547 C C . LYS B 1 307 ? -4.082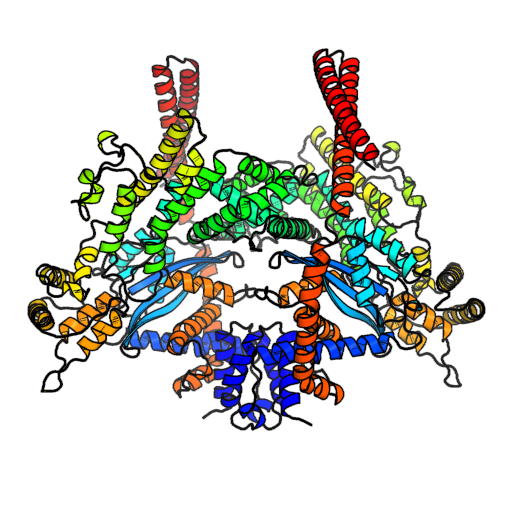 20.766 16.484 1 89.88 307 LYS B C 1
ATOM 7549 O O . LYS B 1 307 ? -3.561 21.734 15.93 1 89.88 307 LYS B O 1
ATOM 7554 N N . THR B 1 308 ? -5.352 20.516 16.375 1 88.06 308 THR B N 1
ATOM 7555 C CA . THR B 1 308 ? -6.258 21.297 15.555 1 88.06 308 THR B CA 1
ATOM 7556 C C . THR B 1 308 ? -6.781 22.5 16.328 1 88.06 308 THR B C 1
ATOM 7558 O O . THR B 1 308 ? -7.188 23.5 15.719 1 88.06 308 THR B O 1
ATOM 7561 N N . GLU B 1 309 ? -6.754 22.422 17.641 1 92.56 309 GLU B N 1
ATOM 7562 C CA . GLU B 1 309 ? -7.246 23.531 18.438 1 92.56 309 GLU B CA 1
ATOM 7563 C C . GLU B 1 309 ? -6.379 24.781 18.25 1 92.56 309 GLU B C 1
ATOM 7565 O O . GLU B 1 309 ? -5.195 24.672 17.906 1 92.56 309 GLU B O 1
ATOM 7570 N N . PRO B 1 310 ? -7.008 25.906 18.312 1 95.25 310 PRO B N 1
ATOM 7571 C CA . PRO B 1 310 ? -6.211 27.125 18.172 1 95.25 310 PRO B CA 1
ATOM 7572 C C . PRO B 1 310 ? -5.164 27.297 19.266 1 95.25 310 PRO B C 1
ATOM 7574 O O . PRO B 1 310 ? -5.496 27.219 20.453 1 95.25 310 PRO B O 1
ATOM 7577 N N . LEU B 1 311 ? -3.922 27.5 18.859 1 95.12 311 LEU B N 1
ATOM 7578 C CA . LEU B 1 311 ? -2.834 27.562 19.828 1 95.12 311 LEU B CA 1
ATOM 7579 C C . LEU B 1 311 ? -1.889 28.719 19.5 1 95.12 311 LEU B C 1
ATOM 7581 O O . LEU B 1 311 ? -0.744 28.734 19.953 1 95.12 311 LEU B O 1
ATOM 7585 N N . LEU B 1 312 ? -2.342 29.641 18.75 1 93.94 312 LEU B N 1
ATOM 7586 C CA . LEU B 1 312 ? -1.479 30.75 18.328 1 93.94 312 LEU B CA 1
ATOM 7587 C C . LEU B 1 312 ? -1.09 31.609 19.516 1 93.94 312 LEU B C 1
ATOM 7589 O O . LEU B 1 312 ? -0.031 32.25 19.516 1 93.94 312 LEU B O 1
ATOM 7593 N N . HIS B 1 313 ? -1.907 31.609 20.547 1 94.38 313 HIS B N 1
ATOM 7594 C CA . HIS B 1 313 ? -1.669 32.469 21.719 1 94.38 313 HIS B CA 1
ATOM 7595 C C . HIS B 1 313 ? -0.448 31.984 22.5 1 94.38 313 HIS B C 1
ATOM 7597 O O . HIS B 1 313 ? 0.115 32.75 23.297 1 94.38 313 HIS B O 1
ATOM 7603 N N . VAL B 1 314 ? -0.01 30.75 22.281 1 95.31 314 VAL B N 1
ATOM 7604 C CA . VAL B 1 314 ? 1.132 30.234 23.031 1 95.31 314 VAL B CA 1
ATOM 7605 C C . VAL B 1 314 ? 2.297 29.969 22.078 1 95.31 314 VAL B C 1
ATOM 7607 O O . VAL B 1 314 ? 3.404 29.656 22.516 1 95.31 314 VAL B O 1
ATOM 7610 N N . LEU B 1 315 ? 2.127 30.125 20.781 1 95.94 315 LEU B N 1
ATOM 7611 C CA . LEU B 1 315 ? 3.127 29.766 19.781 1 95.94 315 LEU B CA 1
ATOM 7612 C C . LEU B 1 315 ? 4.414 30.562 20 1 95.94 315 LEU B C 1
ATOM 7614 O O . LEU B 1 315 ? 5.504 29.984 20.031 1 95.94 315 LEU B O 1
ATOM 7618 N N . PHE B 1 316 ? 4.305 31.875 20.156 1 96.19 316 PHE B N 1
ATOM 7619 C CA . PHE B 1 316 ? 5.465 32.75 20.312 1 96.19 316 PHE B CA 1
ATOM 7620 C C . PHE B 1 316 ? 6.27 32.344 21.547 1 96.19 316 PHE B C 1
ATOM 7622 O O . PHE B 1 316 ? 7.488 32.188 21.469 1 96.19 316 PHE B O 1
ATOM 7629 N N . SER B 1 317 ? 5.613 32.188 22.625 1 95.19 317 SER B N 1
ATOM 7630 C CA . SER B 1 317 ? 6.27 31.828 23.875 1 95.19 317 SER B CA 1
ATOM 7631 C C . SER B 1 317 ? 6.926 30.453 23.781 1 95.19 317 SER B C 1
ATOM 7633 O O . SER B 1 317 ? 8.031 30.25 24.297 1 95.19 317 SER B O 1
ATOM 7635 N N . GLU B 1 318 ? 6.23 29.547 23.156 1 96.19 318 GLU B N 1
ATOM 7636 C CA . GLU B 1 318 ? 6.766 28.188 23.031 1 96.19 318 GLU B CA 1
ATOM 7637 C C . GLU B 1 318 ? 7.996 28.172 22.125 1 96.19 318 GLU B C 1
ATOM 7639 O O . GLU B 1 318 ? 8.906 27.359 22.328 1 96.19 318 GLU B O 1
ATOM 7644 N N . MET B 1 319 ? 8.031 29.047 21.141 1 96.75 319 MET B N 1
ATOM 7645 C CA . MET B 1 319 ? 9.219 29.156 20.297 1 96.75 319 MET B CA 1
ATOM 7646 C C . MET B 1 319 ? 10.422 29.641 21.094 1 96.75 319 MET B C 1
ATOM 7648 O O . MET B 1 319 ? 11.523 29.094 20.969 1 96.75 319 MET B O 1
ATOM 7652 N N . GLU B 1 320 ? 10.18 30.562 21.906 1 96.69 320 GLU B N 1
ATOM 7653 C CA . GLU B 1 320 ? 11.25 31.078 22.75 1 96.69 320 GLU B CA 1
ATOM 7654 C C . GLU B 1 320 ? 11.758 30.016 23.719 1 96.69 320 GLU B C 1
ATOM 7656 O O . GLU B 1 320 ? 12.969 29.875 23.906 1 96.69 320 GLU B O 1
ATOM 7661 N N . VAL B 1 321 ? 10.836 29.359 24.297 1 96.31 321 VAL B N 1
ATOM 7662 C CA . VAL B 1 321 ? 11.188 28.312 25.25 1 96.31 321 VAL B CA 1
ATOM 7663 C C . VAL B 1 321 ? 12.031 27.234 24.562 1 96.31 321 VAL B C 1
ATOM 7665 O O . VAL B 1 321 ? 13.031 26.766 25.109 1 96.31 321 VAL B O 1
ATOM 7668 N N . LEU B 1 322 ? 11.617 26.844 23.359 1 96.88 322 LEU B N 1
ATOM 7669 C CA . LEU B 1 322 ? 12.344 25.844 22.609 1 96.88 322 LEU B CA 1
ATOM 7670 C C . LEU B 1 322 ? 13.781 26.266 22.344 1 96.88 322 LEU B C 1
ATOM 7672 O O . LEU B 1 322 ? 14.719 25.5 22.562 1 96.88 322 LEU B O 1
ATOM 7676 N N . ILE B 1 323 ? 13.961 27.5 21.938 1 97.12 323 ILE B N 1
ATOM 7677 C CA . ILE B 1 323 ? 15.281 28.016 21.625 1 97.12 323 ILE B CA 1
ATOM 7678 C C . ILE B 1 323 ? 16.141 28.047 22.891 1 97.12 323 ILE B C 1
ATOM 7680 O O . ILE B 1 323 ? 17.297 27.625 22.875 1 97.12 323 ILE B O 1
ATOM 7684 N N . LYS B 1 324 ? 15.594 28.484 23.906 1 97.25 324 LYS B N 1
ATOM 7685 C CA . LYS B 1 324 ? 16.344 28.594 25.156 1 97.25 324 LYS B CA 1
ATOM 7686 C C . LYS B 1 324 ? 16.719 27.203 25.672 1 97.25 324 LYS B C 1
ATOM 7688 O O . LYS B 1 324 ? 17.781 27.047 26.281 1 97.25 324 LYS B O 1
ATOM 7693 N N . LYS B 1 325 ? 15.844 26.266 25.484 1 96.25 325 LYS B N 1
ATOM 7694 C CA . LYS B 1 325 ? 16.172 24.891 25.859 1 96.25 325 LYS B CA 1
ATOM 7695 C C . LYS B 1 325 ? 17.375 24.391 25.094 1 96.25 325 LYS B C 1
ATOM 7697 O O . LYS B 1 325 ? 18.281 23.75 25.672 1 96.25 325 LYS B O 1
ATOM 7702 N N . VAL B 1 326 ? 17.406 24.688 23.812 1 97.12 326 VAL B N 1
ATOM 7703 C CA . VAL B 1 326 ? 18.516 24.234 22.969 1 97.12 326 VAL B CA 1
ATOM 7704 C C . VAL B 1 326 ? 19.781 24.984 23.328 1 97.12 326 VAL B C 1
ATOM 7706 O O . VAL B 1 326 ? 20.844 24.359 23.5 1 97.12 326 VAL B O 1
ATOM 7709 N N . LEU B 1 327 ? 19.656 26.281 23.531 1 97.56 327 LEU B N 1
ATOM 7710 C CA . LEU B 1 327 ? 20.812 27.094 23.891 1 97.56 327 LEU B CA 1
ATOM 7711 C C . LEU B 1 327 ? 21.359 26.672 25.25 1 97.56 327 LEU B C 1
ATOM 7713 O O . LEU B 1 327 ? 22.578 26.656 25.469 1 97.56 327 LEU B O 1
ATOM 7717 N N . GLY B 1 328 ? 20.484 26.312 26.109 1 96.62 328 GLY B N 1
ATOM 7718 C CA . GLY B 1 328 ? 20.875 25.938 27.469 1 96.62 328 GLY B CA 1
ATOM 7719 C C . GLY B 1 328 ? 21.719 24.688 27.531 1 96.62 328 GLY B C 1
ATOM 7720 O O . GLY B 1 328 ? 22.375 24.422 28.531 1 96.62 328 GLY B O 1
ATOM 7721 N N . ARG B 1 329 ? 21.75 23.984 26.469 1 96.75 329 ARG B N 1
ATOM 7722 C CA . ARG B 1 329 ? 22.5 22.734 26.422 1 96.75 329 ARG B CA 1
ATOM 7723 C C . ARG B 1 329 ? 23.984 23 26.188 1 96.75 329 ARG B C 1
ATOM 7725 O O . ARG B 1 329 ? 24.828 22.172 26.531 1 96.75 329 ARG B O 1
ATOM 7732 N N . PHE B 1 330 ? 24.422 24.203 25.625 1 97.12 330 PHE B N 1
ATOM 7733 C CA . PHE B 1 330 ? 25.844 24.344 25.281 1 97.12 330 PHE B CA 1
ATOM 7734 C C . PHE B 1 330 ? 26.312 25.766 25.562 1 97.12 330 PHE B C 1
ATOM 7736 O O . PHE B 1 330 ? 27.516 26.031 25.562 1 97.12 330 PHE B O 1
ATOM 7743 N N . LEU B 1 331 ? 25.359 26.703 25.859 1 97.44 331 LEU B N 1
ATOM 7744 C CA . LEU B 1 331 ? 25.75 28.078 26.172 1 97.44 331 LEU B CA 1
ATOM 7745 C C . LEU B 1 331 ? 25.609 28.344 27.656 1 97.44 331 LEU B C 1
ATOM 7747 O O . LEU B 1 331 ? 24.828 27.703 28.344 1 97.44 331 LEU B O 1
ATOM 7751 N N . ARG B 1 332 ? 26.312 29.359 28.062 1 96.12 332 ARG B N 1
ATOM 7752 C CA . ARG B 1 332 ? 26.156 29.844 29.438 1 96.12 332 ARG B CA 1
ATOM 7753 C C . ARG B 1 332 ? 24.828 30.578 29.609 1 96.12 332 ARG B C 1
ATOM 7755 O O . ARG B 1 332 ? 24.391 31.281 28.703 1 96.12 332 ARG B O 1
ATOM 7762 N N . ARG B 1 333 ? 24.297 30.516 30.734 1 94.25 333 ARG B N 1
ATOM 7763 C CA . ARG B 1 333 ? 22.969 31.031 31.016 1 94.25 333 ARG B CA 1
ATOM 7764 C C . ARG B 1 333 ? 22.906 32.562 30.859 1 94.25 333 ARG B C 1
ATOM 7766 O O . ARG B 1 333 ? 21.906 33.094 30.422 1 94.25 333 ARG B O 1
ATOM 7773 N N . GLU B 1 334 ? 23.969 33.219 31.172 1 93.62 334 GLU B N 1
ATOM 7774 C CA . GLU B 1 334 ? 24 34.688 31.188 1 93.62 334 GLU B CA 1
ATOM 7775 C C . GLU B 1 334 ? 23.891 35.25 29.781 1 93.62 334 GLU B C 1
ATOM 7777 O O . GLU B 1 334 ? 23.469 36.406 29.594 1 93.62 334 GLU B O 1
ATOM 7782 N N . VAL B 1 335 ? 24.203 34.438 28.891 1 94.12 335 VAL B N 1
ATOM 7783 C CA . VAL B 1 335 ? 24.281 34.875 27.516 1 94.12 335 VAL B CA 1
ATOM 7784 C C . VAL B 1 335 ? 22.891 35.031 26.922 1 94.12 335 VAL B C 1
ATOM 7786 O O . VAL B 1 335 ? 22.641 35.906 26.094 1 94.12 335 VAL B O 1
ATOM 7789 N N . TYR B 1 336 ? 21.891 34.156 27.312 1 94.62 336 TYR B N 1
ATOM 7790 C CA . TYR B 1 336 ? 20.609 34.156 26.594 1 94.62 336 TYR B CA 1
ATOM 7791 C C . TYR B 1 336 ? 19.453 34.312 27.562 1 94.62 336 TYR B C 1
ATOM 7793 O O . TYR B 1 336 ? 18.312 34.594 27.156 1 94.62 336 TYR B O 1
ATOM 7801 N N . GLN B 1 337 ? 19.562 34.25 28.828 1 93.25 337 GLN B N 1
ATOM 7802 C CA . GLN B 1 337 ? 18.484 34.156 29.812 1 93.25 337 GLN B CA 1
ATOM 7803 C C . GLN B 1 337 ? 17.594 35.375 29.766 1 93.25 337 GLN B C 1
ATOM 7805 O O . GLN B 1 337 ? 16.359 35.281 29.844 1 93.25 337 GLN B O 1
ATOM 7810 N N . GLU B 1 338 ? 18.125 36.5 29.578 1 92.62 338 GLU B N 1
ATOM 7811 C CA . GLU B 1 338 ? 17.359 37.75 29.641 1 92.62 338 GLU B CA 1
ATOM 7812 C C . GLU B 1 338 ? 16.922 38.188 28.266 1 92.62 338 GLU B C 1
ATOM 7814 O O . GLU B 1 338 ? 16.156 39.156 28.141 1 92.62 338 GLU B O 1
ATOM 7819 N N . LYS B 1 339 ? 17.234 37.531 27.328 1 94 339 LYS B N 1
ATOM 7820 C CA . LYS B 1 339 ? 16.906 37.938 25.969 1 94 339 LYS B CA 1
ATOM 7821 C C . LYS B 1 339 ? 15.578 37.312 25.516 1 94 339 LYS B C 1
ATOM 7823 O O . LYS B 1 339 ? 15.219 36.219 25.953 1 94 339 LYS B O 1
ATOM 7828 N N . SER B 1 340 ? 14.805 38.156 24.781 1 93 340 SER B N 1
ATOM 7829 C CA . SER B 1 340 ? 13.516 37.688 24.281 1 93 340 SER B CA 1
ATOM 7830 C C . SER B 1 340 ? 13.281 38.156 22.844 1 93 340 SER B C 1
ATOM 7832 O O . SER B 1 340 ? 13.852 39.156 22.406 1 93 340 SER B O 1
ATOM 7834 N N . GLY B 1 341 ? 12.547 37.375 22.094 1 92.62 341 GLY B N 1
ATOM 7835 C CA . GLY B 1 341 ? 12.148 37.75 20.734 1 92.62 341 GLY B CA 1
ATOM 7836 C C . GLY B 1 341 ? 13.328 37.969 19.812 1 92.62 341 GLY B C 1
ATOM 7837 O O . GLY B 1 341 ? 14.203 37.125 19.688 1 92.62 341 GLY B O 1
ATOM 7838 N N . GLU B 1 342 ? 13.383 39.156 19.312 1 92.62 342 GLU B N 1
ATOM 7839 C CA . GLU B 1 342 ? 14.398 39.5 18.328 1 92.62 342 GLU B CA 1
ATOM 7840 C C . GLU B 1 342 ? 15.789 39.531 18.969 1 92.62 342 GLU B C 1
ATOM 7842 O O . GLU B 1 342 ? 16.797 39.281 18.312 1 92.62 342 GLU B O 1
ATOM 7847 N N . GLU B 1 343 ? 15.891 39.781 20.203 1 94.38 343 GLU B N 1
ATOM 7848 C CA . GLU B 1 343 ? 17.156 39.812 20.922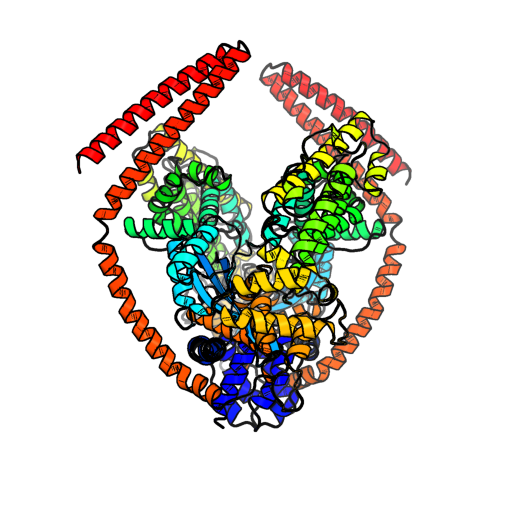 1 94.38 343 GLU B CA 1
ATOM 7849 C C . GLU B 1 343 ? 17.844 38.469 20.938 1 94.38 343 GLU B C 1
ATOM 7851 O O . GLU B 1 343 ? 19.078 38.375 21.016 1 94.38 343 GLU B O 1
ATOM 7856 N N . LEU B 1 344 ? 17.047 37.5 20.922 1 95.25 344 LEU B N 1
ATOM 7857 C CA . LEU B 1 344 ? 17.594 36.156 20.906 1 95.25 344 LEU B CA 1
ATOM 7858 C C . LEU B 1 344 ? 18.375 35.906 19.609 1 95.25 344 LEU B C 1
ATOM 7860 O O . LEU B 1 344 ? 19.328 35.125 19.609 1 95.25 344 LEU B O 1
ATOM 7864 N N . LYS B 1 345 ? 17.953 36.531 18.516 1 93.75 345 LYS B N 1
ATOM 7865 C CA . LYS B 1 345 ? 18.594 36.344 17.219 1 93.75 345 LYS B CA 1
ATOM 7866 C C . LYS B 1 345 ? 20 36.938 17.203 1 93.75 345 LYS B C 1
ATOM 7868 O O . LYS B 1 345 ? 20.828 36.562 16.391 1 93.75 345 LYS B O 1
ATOM 7873 N N . LEU B 1 346 ? 20.266 37.781 18.109 1 92.5 346 LEU B N 1
ATOM 7874 C CA . LEU B 1 346 ? 21.547 38.469 18.156 1 92.5 346 LEU B CA 1
ATOM 7875 C C . LEU B 1 346 ? 22.562 37.688 18.969 1 92.5 346 LEU B C 1
ATOM 7877 O O . LEU B 1 346 ? 23.75 38.062 19.016 1 92.5 346 LEU B O 1
ATOM 7881 N N . VAL B 1 347 ? 22.109 36.656 19.578 1 94.38 347 VAL B N 1
ATOM 7882 C CA . VAL B 1 347 ? 23.016 35.812 20.375 1 94.38 347 VAL B CA 1
ATOM 7883 C C . VAL B 1 347 ? 24.062 35.156 19.469 1 94.38 347 VAL B C 1
ATOM 7885 O O . VAL B 1 347 ? 23.703 34.531 18.469 1 94.38 347 VAL B O 1
ATOM 7888 N N . ASP B 1 348 ? 25.328 35.344 19.828 1 95 348 ASP B N 1
ATOM 7889 C CA . ASP B 1 348 ? 26.391 34.688 19.062 1 95 348 ASP B CA 1
ATOM 7890 C C . ASP B 1 348 ? 26.641 33.281 19.531 1 95 348 ASP B C 1
ATOM 7892 O O . ASP B 1 348 ? 27.375 33.062 20.5 1 95 348 ASP B O 1
ATOM 7896 N N . ILE B 1 349 ? 26.25 32.375 18.812 1 95.25 349 ILE B N 1
ATOM 7897 C CA . ILE B 1 349 ? 26.266 30.984 19.25 1 95.25 349 ILE B CA 1
ATOM 7898 C C . ILE B 1 349 ? 27.609 30.359 18.875 1 95.25 349 ILE B C 1
ATOM 7900 O O . ILE B 1 349 ? 27.969 29.297 19.406 1 95.25 349 ILE B O 1
ATOM 7904 N N . ASP B 1 350 ? 28.422 31 17.984 1 93.88 350 ASP B N 1
ATOM 7905 C CA . ASP B 1 350 ? 29.688 30.422 17.516 1 93.88 350 ASP B CA 1
ATOM 7906 C C . ASP B 1 350 ? 30.859 30.906 18.359 1 93.88 350 ASP B C 1
ATOM 7908 O O . ASP B 1 350 ? 31.984 30.406 18.203 1 93.88 350 ASP B O 1
ATOM 7912 N N . ARG B 1 351 ? 30.641 31.781 19.281 1 93.69 351 ARG B N 1
ATOM 7913 C CA . ARG B 1 351 ? 31.719 32.344 20.094 1 93.69 351 ARG B CA 1
ATOM 7914 C C . ARG B 1 351 ? 32.031 31.438 21.266 1 93.69 351 ARG B C 1
ATOM 7916 O O . ARG B 1 351 ? 31.219 31.234 22.156 1 93.69 351 ARG B O 1
ATOM 7923 N N . PRO B 1 352 ? 33.25 31 21.375 1 93.81 352 PRO B N 1
ATOM 7924 C CA . PRO B 1 352 ? 33.625 30.031 22.406 1 93.81 352 PRO B CA 1
ATOM 7925 C C . PRO B 1 352 ? 33.5 30.594 23.828 1 93.81 352 PRO B C 1
ATOM 7927 O O . PRO B 1 352 ? 33.25 29.844 24.766 1 93.81 352 PRO B O 1
ATOM 7930 N N . SER B 1 353 ? 33.656 31.875 23.953 1 93.5 353 SER B N 1
ATOM 7931 C CA . SER B 1 353 ? 33.562 32.5 25.281 1 93.5 353 SER B CA 1
ATOM 7932 C C . SER B 1 353 ? 32.156 32.344 25.844 1 93.5 353 SER B C 1
ATOM 7934 O O . SER B 1 353 ? 31.953 32.438 27.062 1 93.5 353 SER B O 1
ATOM 7936 N N . ASN B 1 354 ? 31.234 32.125 24.969 1 95.75 354 ASN B N 1
ATOM 7937 C CA . ASN B 1 354 ? 29.844 32 25.391 1 95.75 354 ASN B CA 1
ATOM 7938 C C . ASN B 1 354 ? 29.484 30.562 25.719 1 95.75 354 ASN B C 1
ATOM 7940 O O . ASN B 1 354 ? 28.422 30.297 26.281 1 95.75 354 ASN B O 1
ATOM 7944 N N . TRP B 1 355 ? 30.391 29.641 25.453 1 96.06 355 TRP B N 1
ATOM 7945 C CA . TRP B 1 355 ? 30.094 28.219 25.578 1 96.06 355 TRP B CA 1
ATOM 7946 C C . TRP B 1 355 ? 30.234 27.766 27.031 1 96.06 355 TRP B C 1
ATOM 7948 O O . TRP B 1 355 ? 31.031 28.328 27.781 1 96.06 355 TRP B O 1
ATOM 7958 N N . LYS B 1 356 ? 29.406 26.781 27.359 1 94.06 356 LYS B N 1
ATOM 7959 C CA . LYS B 1 356 ? 29.625 26.062 28.609 1 94.06 356 LYS B CA 1
ATOM 7960 C C . LYS B 1 356 ? 30.906 25.234 28.547 1 94.06 356 LYS B C 1
ATOM 7962 O O . LYS B 1 356 ? 31.328 24.797 27.469 1 94.06 356 LYS B O 1
ATOM 7967 N N . GLU B 1 357 ? 31.391 25.062 29.672 1 88.69 357 GLU B N 1
ATOM 7968 C CA . GLU B 1 357 ? 32.562 24.219 29.734 1 88.69 357 GLU B CA 1
ATOM 7969 C C . GLU B 1 357 ? 32.25 22.781 29.344 1 88.69 357 GLU B C 1
ATOM 7971 O O . GLU B 1 357 ? 33 22.141 28.594 1 88.69 357 GLU B O 1
ATOM 7976 N N . HIS B 1 358 ? 31.125 22.375 29.906 1 90.81 358 HIS B N 1
ATOM 7977 C CA . HIS B 1 358 ? 30.672 21.016 29.594 1 90.81 358 HIS B CA 1
ATOM 7978 C C . HIS B 1 358 ? 29.328 21.031 28.906 1 90.81 358 HIS B C 1
ATOM 798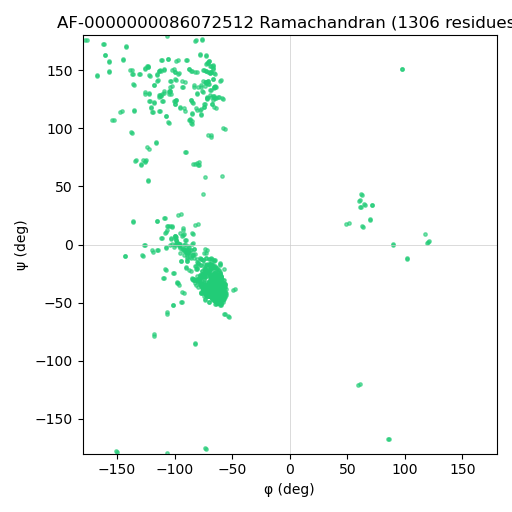0 O O . HIS B 1 358 ? 28.312 21.359 29.516 1 90.81 358 HIS B O 1
ATOM 7986 N N . VAL B 1 359 ? 29.391 20.578 27.625 1 95.06 359 VAL B N 1
ATOM 7987 C CA . VAL B 1 359 ? 28.156 20.469 26.859 1 95.06 359 VAL B CA 1
ATOM 7988 C C . VAL B 1 359 ? 27.266 19.391 27.453 1 95.06 359 VAL B C 1
ATOM 7990 O O . VAL B 1 359 ? 27.75 18.359 27.938 1 95.06 359 VAL B O 1
ATOM 7993 N N . GLU B 1 360 ? 25.984 19.609 27.453 1 95.56 360 GLU B N 1
ATOM 7994 C CA . GLU B 1 360 ? 25.047 18.625 28 1 95.56 360 GLU B CA 1
ATOM 7995 C C . GLU B 1 360 ? 24.812 17.469 27.031 1 95.56 360 GLU B C 1
ATOM 7997 O O . GLU B 1 360 ? 24.266 17.672 25.953 1 95.56 360 GLU B O 1
ATOM 8002 N N . ILE B 1 361 ? 25.203 16.312 27.438 1 95.5 361 ILE B N 1
ATOM 8003 C CA . ILE B 1 361 ? 25.047 15.172 26.531 1 95.5 361 ILE B CA 1
ATOM 8004 C C . ILE B 1 361 ? 24.125 14.133 27.188 1 95.5 361 ILE B C 1
ATOM 8006 O O . ILE B 1 361 ? 23.703 13.18 26.531 1 95.5 361 ILE B O 1
ATOM 8010 N N . GLY B 1 362 ? 23.688 14.297 28.438 1 94.44 362 GLY B N 1
ATOM 8011 C CA . GLY B 1 362 ? 22.828 13.352 29.125 1 94.44 362 GLY B CA 1
ATOM 8012 C C . GLY B 1 362 ? 23.594 12.406 30.031 1 94.44 362 GLY B C 1
ATOM 8013 O O . GLY B 1 362 ? 24.719 12.016 29.719 1 94.44 362 GLY B O 1
ATOM 8014 N N . ALA B 1 363 ? 23.016 11.977 31 1 95.06 363 ALA B N 1
ATOM 8015 C CA . ALA B 1 363 ? 23.656 11.156 32.031 1 95.06 363 ALA B CA 1
ATOM 8016 C C . ALA B 1 363 ? 23.984 9.766 31.469 1 95.06 363 ALA B C 1
ATOM 8018 O O . ALA B 1 363 ? 25.047 9.203 31.766 1 95.06 363 ALA B O 1
ATOM 8019 N N . ASP B 1 364 ? 23.078 9.242 30.797 1 94.88 364 ASP B N 1
ATOM 8020 C CA . ASP B 1 364 ? 23.297 7.906 30.25 1 94.88 364 ASP B CA 1
ATOM 8021 C C . ASP B 1 364 ? 24.391 7.914 29.188 1 94.88 364 ASP B C 1
ATOM 8023 O O . ASP B 1 364 ? 25.172 6.965 29.094 1 94.88 364 ASP B O 1
ATOM 8027 N N . THR B 1 365 ? 24.484 9.008 28.438 1 96.31 365 THR B N 1
ATOM 8028 C CA . THR B 1 365 ? 25.562 9.156 27.469 1 96.31 365 THR B CA 1
ATOM 8029 C C . THR B 1 365 ? 26.906 9.273 28.172 1 96.31 365 THR B C 1
ATOM 8031 O O . THR B 1 365 ? 27.906 8.68 27.734 1 96.31 365 THR B O 1
ATOM 8034 N N . GLU B 1 366 ? 26.906 9.984 29.281 1 96 366 GLU B N 1
ATOM 8035 C CA . GLU B 1 366 ? 28.125 10.125 30.062 1 96 366 GLU B CA 1
ATOM 8036 C C . GLU B 1 366 ? 28.609 8.773 30.594 1 96 366 GLU B C 1
ATOM 8038 O O . GLU B 1 366 ? 29.812 8.492 30.594 1 96 366 GLU B O 1
ATOM 8043 N N . ALA B 1 367 ? 27.609 8.039 30.984 1 95.56 367 ALA B N 1
ATOM 8044 C CA . ALA B 1 367 ? 27.938 6.707 31.5 1 95.56 367 ALA B CA 1
ATOM 8045 C C . ALA B 1 367 ? 28.547 5.832 30.406 1 95.56 367 ALA B C 1
ATOM 8047 O O . ALA B 1 367 ? 29.453 5.047 30.656 1 95.56 367 ALA B O 1
ATOM 8048 N N . ALA B 1 368 ? 28.078 5.988 29.234 1 94.81 368 ALA B N 1
ATOM 8049 C CA . ALA B 1 368 ? 28.562 5.191 28.109 1 94.81 368 ALA B CA 1
ATOM 8050 C C . ALA B 1 368 ? 29.984 5.605 27.719 1 94.81 368 ALA B C 1
ATOM 8052 O O . ALA B 1 368 ? 30.719 4.812 27.141 1 94.81 368 ALA B O 1
ATOM 8053 N N . LEU B 1 369 ? 30.359 6.895 28.047 1 95.19 369 LEU B N 1
ATOM 8054 C CA . LEU B 1 369 ? 31.672 7.426 27.688 1 95.19 369 LEU B CA 1
ATOM 8055 C C . LEU B 1 369 ? 32.688 7.176 28.797 1 95.19 369 LEU B C 1
ATOM 8057 O O . LEU B 1 369 ? 33.875 7.492 28.641 1 95.19 369 LEU B O 1
ATOM 8061 N N . SER B 1 370 ? 32.344 6.578 29.844 1 92.69 370 SER B N 1
ATOM 8062 C CA . SER B 1 370 ? 33.156 6.5 31.047 1 92.69 370 SER B CA 1
ATOM 8063 C C . SER B 1 370 ? 34.5 5.809 30.75 1 92.69 370 SER B C 1
ATOM 8065 O O . SER B 1 370 ? 35.531 6.242 31.234 1 92.69 370 SER B O 1
ATOM 8067 N N . ASP B 1 371 ? 34.469 4.738 29.906 1 91.69 371 ASP B N 1
ATOM 8068 C CA . ASP B 1 371 ? 35.656 3.932 29.688 1 91.69 371 ASP B CA 1
ATOM 8069 C C . ASP B 1 371 ? 36.438 4.441 28.469 1 91.69 371 ASP B C 1
ATOM 8071 O O . ASP B 1 371 ? 37.438 3.828 28.062 1 91.69 371 ASP B O 1
ATOM 8075 N N . TRP B 1 372 ? 36.125 5.648 27.984 1 95.5 372 TRP B N 1
ATOM 8076 C CA . TRP B 1 372 ? 36.781 6.176 26.797 1 95.5 372 TRP B CA 1
ATOM 8077 C C . TRP B 1 372 ? 38.031 6.965 27.172 1 95.5 372 TRP B C 1
ATOM 8079 O O . TRP B 1 372 ? 38.156 7.422 28.312 1 95.5 372 TRP B O 1
ATOM 8089 N N . ALA B 1 373 ? 38.875 7.102 26.234 1 95.44 373 ALA B N 1
ATOM 8090 C CA . ALA B 1 373 ? 40.031 7.957 26.406 1 95.44 373 ALA B CA 1
ATOM 8091 C C . ALA B 1 373 ? 39.656 9.43 26.422 1 95.44 373 ALA B C 1
ATOM 8093 O O . ALA B 1 373 ? 38.656 9.82 25.797 1 95.44 373 ALA B O 1
ATOM 8094 N N . PRO B 1 374 ? 40.406 10.211 27.172 1 94 374 PRO B N 1
ATOM 8095 C CA . PRO B 1 374 ? 40.062 11.633 27.297 1 94 374 PRO B CA 1
ATOM 8096 C C . PRO B 1 374 ? 39.969 12.344 25.953 1 94 374 PRO B C 1
ATOM 8098 O O . PRO B 1 374 ? 39.094 13.18 25.75 1 94 374 PRO B O 1
ATOM 8101 N N . HIS B 1 375 ? 40.844 11.961 25.109 1 94.31 375 HIS B N 1
ATOM 8102 C CA . HIS B 1 375 ? 40.844 12.609 23.797 1 94.31 375 HIS B CA 1
ATOM 8103 C C . HIS B 1 375 ? 39.562 12.25 23.016 1 94.31 375 HIS B C 1
ATOM 8105 O O . HIS B 1 375 ? 39.031 13.086 22.281 1 94.31 375 HIS B O 1
ATOM 8111 N N . GLU B 1 376 ? 39.094 11.039 23.172 1 95.12 376 GLU B N 1
ATOM 8112 C CA . GLU B 1 376 ? 37.875 10.578 22.5 1 95.12 376 GLU B CA 1
ATOM 8113 C C . GLU B 1 376 ? 36.625 11.242 23.078 1 95.12 376 GLU B C 1
ATOM 8115 O O . GLU B 1 376 ? 35.688 11.57 22.359 1 95.12 376 GLU B O 1
ATOM 8120 N N . LYS B 1 377 ? 36.688 11.398 24.344 1 95.38 377 LYS B N 1
ATOM 8121 C CA . LYS B 1 377 ? 35.594 12.078 25.031 1 95.38 377 LYS B CA 1
ATOM 8122 C C . LYS B 1 377 ? 35.469 13.523 24.547 1 95.38 377 LYS B C 1
ATOM 8124 O O . LYS B 1 377 ? 34.375 14.016 24.328 1 95.38 377 LYS B O 1
ATOM 8129 N N . LYS B 1 378 ? 36.625 14.133 24.391 1 94.25 378 LYS B N 1
ATOM 8130 C CA . LYS B 1 378 ? 36.625 15.516 23.938 1 94.25 378 LYS B CA 1
ATOM 8131 C C . LYS B 1 378 ? 36.094 15.625 22.516 1 94.25 378 LYS B C 1
ATOM 8133 O O . LYS B 1 378 ? 35.344 16.547 22.203 1 94.25 378 LYS B O 1
ATOM 8138 N N . GLN B 1 379 ? 36.469 14.672 21.75 1 94.75 379 GLN B N 1
ATOM 8139 C CA . GLN B 1 379 ? 36 14.672 20.375 1 94.75 379 GLN B CA 1
ATOM 8140 C C . GLN B 1 379 ? 34.5 14.469 20.297 1 94.75 379 GLN B C 1
ATOM 8142 O O . GLN B 1 379 ? 33.812 15.078 19.453 1 94.75 379 GLN B O 1
ATOM 8147 N N . PHE B 1 380 ? 33.969 13.641 21.141 1 96.56 380 PHE B N 1
ATOM 8148 C CA . PHE B 1 380 ? 32.531 13.406 21.203 1 96.56 380 PHE B CA 1
ATOM 8149 C C . PHE B 1 380 ? 31.797 14.68 21.594 1 96.56 380 PHE B C 1
ATOM 8151 O O . PHE B 1 380 ? 30.766 15.008 21 1 96.56 380 PHE B O 1
ATOM 8158 N N . ARG B 1 381 ? 32.344 15.367 22.5 1 96.06 381 ARG B N 1
ATOM 8159 C CA . ARG B 1 381 ? 31.703 16.578 22.984 1 96.06 381 ARG B CA 1
ATOM 8160 C C . ARG B 1 381 ? 31.75 17.688 21.922 1 96.06 381 ARG B C 1
ATOM 8162 O O . ARG B 1 381 ? 30.828 18.5 21.828 1 96.06 381 ARG B O 1
ATOM 8169 N N . VAL B 1 382 ? 32.781 17.656 21.172 1 95.62 382 VAL B N 1
ATOM 8170 C CA . VAL B 1 382 ? 32.875 18.609 20.062 1 95.62 382 VAL B CA 1
ATOM 8171 C C . VAL B 1 382 ? 31.766 18.312 19.047 1 95.62 382 VAL B C 1
ATOM 8173 O O . VAL B 1 382 ? 31.125 19.234 18.531 1 95.62 382 VAL B O 1
ATOM 8176 N N . GLY B 1 383 ? 31.562 17.062 18.781 1 96.56 383 GLY B N 1
ATOM 8177 C CA . GLY B 1 383 ? 30.469 16.672 17.891 1 96.56 383 GLY B CA 1
ATOM 8178 C C . GLY B 1 383 ? 29.109 17.031 18.438 1 96.56 383 GLY B C 1
ATOM 8179 O O . GLY B 1 383 ? 28.266 17.562 17.703 1 96.56 383 GLY B O 1
ATOM 8180 N N . ALA B 1 384 ? 28.938 16.781 19.672 1 97.44 384 ALA B N 1
ATOM 8181 C CA . ALA B 1 384 ? 27.672 17.109 20.328 1 97.44 384 ALA B CA 1
ATOM 8182 C C . ALA B 1 384 ? 27.406 18.609 20.281 1 97.44 384 ALA B C 1
ATOM 8184 O O . ALA B 1 384 ? 26.281 19.031 20.047 1 97.44 384 ALA B O 1
ATOM 8185 N N . ARG B 1 385 ? 28.438 19.375 20.516 1 97.19 385 ARG B N 1
ATOM 8186 C CA . ARG B 1 385 ? 28.312 20.828 20.453 1 97.19 385 ARG B CA 1
ATOM 8187 C C . ARG B 1 385 ? 27.938 21.266 19.047 1 97.19 385 ARG B C 1
ATOM 8189 O O . ARG B 1 385 ? 27.109 22.172 18.875 1 97.19 385 ARG B O 1
ATOM 8196 N N . SER B 1 386 ? 28.547 20.625 18.109 1 97.19 386 SER B N 1
ATOM 8197 C CA . SER B 1 386 ? 28.234 20.953 16.719 1 97.19 386 SER B CA 1
ATOM 8198 C C . SER B 1 386 ? 26.766 20.688 16.406 1 97.19 386 SER B C 1
ATOM 8200 O O . SER B 1 386 ? 26.141 21.422 15.633 1 97.19 386 SER B O 1
ATOM 8202 N N . PHE B 1 387 ? 26.219 19.641 16.969 1 97.62 387 PHE B N 1
ATOM 8203 C CA . PHE B 1 387 ? 24.812 19.328 16.828 1 97.62 387 PHE B CA 1
ATOM 8204 C C . PHE B 1 387 ? 23.953 20.484 17.328 1 97.62 387 PHE B C 1
ATOM 8206 O O . PHE B 1 387 ? 23.062 20.953 16.625 1 97.62 387 PHE B O 1
ATOM 8213 N N . TYR B 1 388 ? 24.25 20.969 18.453 1 98.06 388 TYR B N 1
ATOM 8214 C CA . TYR B 1 388 ? 23.453 22.031 19.062 1 98.06 388 TYR B CA 1
ATOM 8215 C C . TYR B 1 388 ? 23.641 23.344 18.312 1 98.06 388 TYR B C 1
ATOM 8217 O O . TYR B 1 388 ? 22.672 24.094 18.141 1 98.06 388 TYR B O 1
ATOM 8225 N N . ILE B 1 389 ? 24.828 23.625 17.906 1 97.75 389 ILE B N 1
ATOM 8226 C CA . ILE B 1 389 ? 25.125 24.859 17.188 1 97.75 389 ILE B CA 1
ATOM 8227 C C . ILE B 1 389 ? 24.328 24.906 15.883 1 97.75 389 ILE B C 1
ATOM 8229 O O . ILE B 1 389 ? 23.734 25.922 15.547 1 97.75 389 ILE B O 1
ATOM 8233 N N . LYS B 1 390 ? 24.328 23.797 15.242 1 97.5 390 LYS B N 1
ATOM 8234 C CA . LYS B 1 390 ? 23.609 23.734 13.969 1 97.5 390 LYS B CA 1
ATOM 8235 C C . LYS B 1 390 ? 22.109 23.859 14.18 1 97.5 390 LYS B C 1
ATOM 8237 O O . LYS B 1 390 ? 21.422 24.547 13.414 1 97.5 390 LYS B O 1
ATOM 8242 N N . ALA B 1 391 ? 21.578 23.203 15.156 1 97.25 391 ALA B N 1
ATOM 8243 C CA . ALA B 1 391 ? 20.156 23.281 15.469 1 97.25 391 ALA B CA 1
ATOM 8244 C C . ALA B 1 391 ? 19.766 24.703 15.859 1 97.25 391 ALA B C 1
ATOM 8246 O O . ALA B 1 391 ? 18.812 25.266 15.305 1 97.25 391 ALA B O 1
ATOM 8247 N N . ALA B 1 392 ? 20.516 25.266 16.781 1 97.75 392 ALA B N 1
ATOM 8248 C CA . ALA B 1 392 ? 20.234 26.609 17.281 1 97.75 392 ALA B CA 1
ATOM 8249 C C . ALA B 1 392 ? 20.359 27.641 16.156 1 97.75 392 ALA B C 1
ATOM 8251 O O . ALA B 1 392 ? 19.531 28.547 16.031 1 97.75 392 ALA B O 1
ATOM 8252 N N . GLY B 1 393 ? 21.406 27.453 15.422 1 97.25 393 GLY B N 1
ATOM 8253 C CA . GLY B 1 393 ? 21.609 28.391 14.32 1 97.25 393 GLY B CA 1
ATOM 8254 C C . GLY B 1 393 ? 20.453 28.406 13.336 1 97.25 393 GLY B C 1
ATOM 8255 O O . GLY B 1 393 ? 20.031 29.484 12.906 1 97.25 393 GLY B O 1
ATOM 8256 N N . TYR B 1 394 ? 20 27.266 13.023 1 96.5 394 TYR B N 1
ATOM 8257 C CA . TYR B 1 394 ? 18.875 27.172 12.102 1 96.5 394 TYR B CA 1
ATOM 8258 C C . TYR B 1 394 ? 17.609 27.766 12.711 1 96.5 394 TYR B C 1
ATOM 8260 O O . TYR B 1 394 ? 16.875 28.5 12.055 1 96.5 394 TYR B O 1
ATOM 8268 N N . LEU B 1 395 ? 17.312 27.5 13.93 1 96.94 395 LEU B N 1
ATOM 8269 C CA . LEU B 1 395 ? 16.125 28 14.609 1 96.94 395 LEU B CA 1
ATOM 8270 C C . LEU B 1 395 ? 16.156 29.531 14.695 1 96.94 395 LEU B C 1
ATOM 827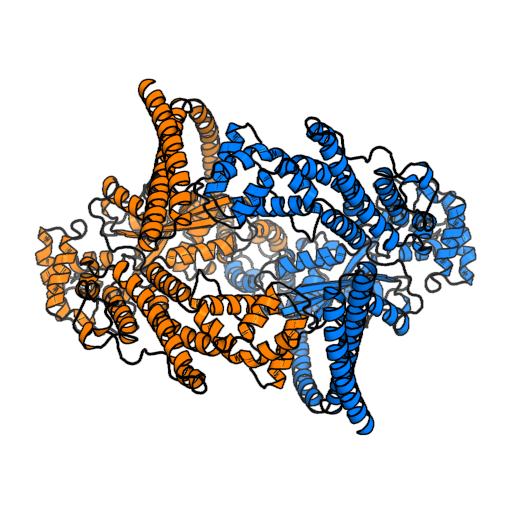2 O O . LEU B 1 395 ? 15.164 30.188 14.383 1 96.94 395 LEU B O 1
ATOM 8276 N N . LEU B 1 396 ? 17.281 30.047 15.062 1 96.94 396 LEU B N 1
ATOM 8277 C CA . LEU B 1 396 ? 17.422 31.484 15.242 1 96.94 396 LEU B CA 1
ATOM 8278 C C . LEU B 1 396 ? 17.281 32.219 13.906 1 96.94 396 LEU B C 1
ATOM 8280 O O . LEU B 1 396 ? 16.75 33.312 13.859 1 96.94 396 LEU B O 1
ATOM 8284 N N . SER B 1 397 ? 17.656 31.578 12.906 1 94.56 397 SER B N 1
ATOM 8285 C CA . SER B 1 397 ? 17.625 32.219 11.594 1 94.56 397 SER B CA 1
ATOM 8286 C C . SER B 1 397 ? 16.25 32.094 10.953 1 94.56 397 SER B C 1
ATOM 8288 O O . SER B 1 397 ? 15.82 32.969 10.203 1 94.56 397 SER B O 1
ATOM 8290 N N . ARG B 1 398 ? 15.484 31.047 11.258 1 93.06 398 ARG B N 1
ATOM 8291 C CA . ARG B 1 398 ? 14.297 30.75 10.461 1 93.06 398 ARG B CA 1
ATOM 8292 C C . ARG B 1 398 ? 13.023 31.031 11.25 1 93.06 398 ARG B C 1
ATOM 8294 O O . ARG B 1 398 ? 11.977 31.312 10.664 1 93.06 398 ARG B O 1
ATOM 8301 N N . LEU B 1 399 ? 13.016 30.922 12.562 1 94.88 399 LEU B N 1
ATOM 8302 C CA . LEU B 1 399 ? 11.805 31.141 13.352 1 94.88 399 LEU B CA 1
ATOM 8303 C C . LEU B 1 399 ? 11.43 32.625 13.367 1 94.88 399 LEU B C 1
ATOM 8305 O O . LEU B 1 399 ? 12.305 33.5 13.414 1 94.88 399 LEU B O 1
ATOM 8309 N N . PRO B 1 400 ? 10.164 32.938 13.289 1 93.25 400 PRO B N 1
ATOM 8310 C CA . PRO B 1 400 ? 9.711 34.344 13.25 1 93.25 400 PRO B CA 1
ATOM 8311 C C . PRO B 1 400 ? 9.703 35 14.633 1 93.25 400 PRO B C 1
ATOM 8313 O O . PRO B 1 400 ? 8.656 35.438 15.102 1 93.25 400 PRO B O 1
ATOM 8316 N N . LEU B 1 401 ? 10.812 35.219 15.203 1 94.69 401 LEU B N 1
ATOM 8317 C CA . LEU B 1 401 ? 10.945 35.75 16.547 1 94.69 401 LEU B CA 1
ATOM 8318 C C . LEU B 1 401 ? 10.75 37.281 16.562 1 94.69 401 LEU B C 1
ATOM 8320 O O . LEU B 1 401 ? 10.539 37.875 17.609 1 94.69 401 LEU B O 1
ATOM 8324 N N . GLY B 1 402 ? 10.82 37.875 15.422 1 92.81 402 GLY B N 1
ATOM 8325 C CA . GLY B 1 402 ? 10.602 39.312 15.32 1 92.81 402 GLY B CA 1
ATOM 8326 C C . GLY B 1 402 ? 9.203 39.688 14.867 1 92.81 402 GLY B C 1
ATOM 8327 O O . GLY B 1 402 ? 8.906 40.844 14.617 1 92.81 402 GLY B O 1
ATOM 8328 N N . ASN B 1 403 ? 8.336 38.781 14.75 1 93.88 403 ASN B N 1
ATOM 8329 C CA . ASN B 1 403 ? 6.977 39 14.289 1 93.88 403 ASN B CA 1
ATOM 8330 C C . ASN B 1 403 ? 6.113 39.625 15.391 1 93.88 403 ASN B C 1
ATOM 8332 O O . ASN B 1 403 ? 5.746 38.938 16.344 1 93.88 403 ASN B O 1
ATOM 8336 N N . SER B 1 404 ? 5.719 40.812 15.258 1 93.75 404 SER B N 1
ATOM 8337 C CA . SER B 1 404 ? 4.98 41.531 16.266 1 93.75 404 SER B CA 1
ATOM 8338 C C . SER B 1 404 ? 3.561 41 16.422 1 93.75 404 SER B C 1
ATOM 8340 O O . SER B 1 404 ? 3.004 41 17.516 1 93.75 404 SER B O 1
ATOM 8342 N N . VAL B 1 405 ? 3.033 40.562 15.344 1 94.56 405 VAL B N 1
ATOM 8343 C CA . VAL B 1 405 ? 1.676 40.031 15.391 1 94.56 405 VAL B CA 1
ATOM 8344 C C . VAL B 1 405 ? 1.637 38.781 16.281 1 94.56 405 VAL B C 1
ATOM 8346 O O . VAL B 1 405 ? 0.763 38.656 17.141 1 94.56 405 VAL B O 1
ATOM 8349 N N . LEU B 1 406 ? 2.588 37.938 16.094 1 95.31 406 LEU B N 1
ATOM 8350 C CA . LEU B 1 406 ? 2.656 36.719 16.891 1 95.31 406 LEU B CA 1
ATOM 8351 C C . LEU B 1 406 ? 2.855 37.031 18.375 1 95.31 406 LEU B C 1
ATOM 8353 O O . LEU B 1 406 ? 2.271 36.375 19.234 1 95.31 406 LEU B O 1
ATOM 8357 N N . LYS B 1 407 ? 3.645 37.938 18.609 1 95.12 407 LYS B N 1
ATOM 8358 C CA . LYS B 1 407 ? 3.881 38.375 19.984 1 95.12 407 LYS B CA 1
ATOM 8359 C C . LYS B 1 407 ? 2.609 38.938 20.609 1 95.12 407 LYS B C 1
ATOM 8361 O O . LYS B 1 407 ? 2.289 38.625 21.766 1 95.12 407 LYS B O 1
ATOM 8366 N N . ASP B 1 408 ? 1.917 39.719 19.844 1 96.12 408 ASP B N 1
ATOM 8367 C CA . ASP B 1 408 ? 0.712 40.375 20.344 1 96.12 408 ASP B CA 1
ATOM 8368 C C . ASP B 1 408 ? -0.414 39.375 20.562 1 96.12 408 ASP B C 1
ATOM 8370 O O . ASP B 1 408 ? -1.281 39.562 21.406 1 96.12 408 ASP B O 1
ATOM 8374 N N . LEU B 1 409 ? -0.434 38.281 19.906 1 96.56 409 LEU B N 1
ATOM 8375 C CA . LEU B 1 409 ? -1.494 37.281 19.984 1 96.56 409 LEU B CA 1
ATOM 8376 C C . LEU B 1 409 ? -1.481 36.594 21.359 1 96.56 409 LEU B C 1
ATOM 8378 O O . LEU B 1 409 ? -2.457 35.969 21.734 1 96.56 409 LEU B O 1
ATOM 8382 N N . ARG B 1 410 ? -0.475 36.781 22.109 1 94.81 410 ARG B N 1
ATOM 8383 C CA . ARG B 1 410 ? -0.374 36.219 23.453 1 94.81 410 ARG B CA 1
ATOM 8384 C C . ARG B 1 410 ? -1.465 36.75 24.375 1 94.81 410 ARG B C 1
ATOM 8386 O O . ARG B 1 410 ? -1.831 36.125 25.359 1 94.81 410 ARG B O 1
ATOM 8393 N N . CYS B 1 411 ? -1.983 37.906 23.984 1 94.69 411 CYS B N 1
ATOM 8394 C CA . CYS B 1 411 ? -2.975 38.562 24.828 1 94.69 411 CYS B CA 1
ATOM 8395 C C . CYS B 1 411 ? -4.281 37.781 24.859 1 94.69 411 CYS B C 1
ATOM 8397 O O . CYS B 1 411 ? -5.129 38 25.719 1 94.69 411 CYS B O 1
ATOM 8399 N N . LEU B 1 412 ? -4.445 36.875 23.938 1 94.5 412 LEU B N 1
ATOM 8400 C CA . LEU B 1 412 ? -5.652 36.062 23.891 1 94.5 412 LEU B CA 1
ATOM 8401 C C . LEU B 1 412 ? -5.645 35.031 25.016 1 94.5 412 LEU B C 1
ATOM 8403 O O . LEU B 1 412 ? -6.676 34.438 25.328 1 94.5 412 LEU B O 1
ATOM 8407 N N . ASN B 1 413 ? -4.434 34.844 25.547 1 92.5 413 ASN B N 1
ATOM 8408 C CA . ASN B 1 413 ? -4.328 33.906 26.672 1 92.5 413 ASN B CA 1
ATOM 8409 C C . ASN B 1 413 ? -5.082 34.406 27.891 1 92.5 413 ASN B C 1
ATOM 8411 O O . ASN B 1 413 ? -4.781 35.5 28.406 1 92.5 413 ASN B O 1
ATOM 8415 N N . PRO B 1 414 ? -5.938 33.594 28.391 1 90.25 414 PRO B N 1
ATOM 8416 C CA . PRO B 1 414 ? -6.754 34.031 29.531 1 90.25 414 PRO B CA 1
ATOM 8417 C C . PRO B 1 414 ? -5.918 34.406 30.75 1 90.25 414 PRO B C 1
ATOM 8419 O O . PRO B 1 414 ? -6.316 35.281 31.531 1 90.25 414 PRO B O 1
ATOM 8422 N N . SER B 1 415 ? -4.777 33.875 30.875 1 86.5 415 SER B N 1
ATOM 8423 C CA . SER B 1 415 ? -3.922 34.156 32.031 1 86.5 415 SER B CA 1
ATOM 8424 C C . SER B 1 415 ? -3.266 35.531 31.891 1 86.5 415 SER B C 1
ATOM 8426 O O . SER B 1 415 ? -2.816 36.094 32.906 1 86.5 415 SER B O 1
ATOM 8428 N N . LEU B 1 416 ? -3.328 36.125 30.719 1 87.62 416 LEU B N 1
ATOM 8429 C CA . LEU B 1 416 ? -2.635 37.375 30.5 1 87.62 416 LEU B CA 1
ATOM 8430 C C . LEU B 1 416 ? -3.629 38.531 30.312 1 87.62 416 LEU B C 1
ATOM 8432 O O . LEU B 1 416 ? -3.234 39.656 30.031 1 87.62 416 LEU B O 1
ATOM 8436 N N . LEU B 1 417 ? -4.895 38.25 30.484 1 86.12 417 LEU B N 1
ATOM 8437 C CA . LEU B 1 417 ? -5.93 39.25 30.234 1 86.12 417 LEU B CA 1
ATOM 8438 C C . LEU B 1 417 ? -5.785 40.438 31.188 1 86.12 417 LEU B C 1
ATOM 8440 O O . LEU B 1 417 ? -6.129 41.562 30.844 1 86.12 417 LEU B O 1
ATOM 8444 N N . LYS B 1 418 ? -5.219 40.125 32.312 1 82.88 418 LYS B N 1
ATOM 8445 C CA . LYS B 1 418 ? -5.148 41.156 33.344 1 82.88 418 LYS B CA 1
ATOM 8446 C C . LYS B 1 418 ? -3.797 41.875 33.312 1 82.88 418 LYS B C 1
ATOM 8448 O O . LYS B 1 418 ? -3.576 42.812 34.062 1 82.88 418 LYS B O 1
ATOM 8453 N N . VAL B 1 419 ? -3.029 41.469 32.438 1 84.5 419 VAL B N 1
ATOM 8454 C CA . VAL B 1 419 ? -1.688 42.062 32.375 1 84.5 419 VAL B CA 1
ATOM 8455 C C . VAL B 1 419 ? -1.722 43.375 31.594 1 84.5 419 VAL B C 1
ATOM 8457 O O . VAL B 1 419 ? -2.445 43.5 30.594 1 84.5 419 VAL B O 1
ATOM 8460 N N . GLU B 1 420 ? -1.081 44.344 32.031 1 81.25 420 GLU B N 1
ATOM 8461 C CA . GLU B 1 420 ? -1.09 45.688 31.469 1 81.25 420 GLU B CA 1
ATOM 8462 C C . GLU B 1 420 ? -0.641 45.688 30 1 81.25 420 GLU B C 1
ATOM 8464 O O . GLU B 1 420 ? -1.215 46.375 29.172 1 81.25 420 GLU B O 1
ATOM 8469 N N . GLY B 1 421 ? 0.235 44.906 29.594 1 87.06 421 GLY B N 1
ATOM 8470 C CA . GLY B 1 421 ? 0.737 44.875 28.234 1 87.06 421 GLY B CA 1
ATOM 8471 C C . GLY B 1 421 ? -0.239 44.25 27.25 1 87.06 421 GLY B C 1
ATOM 8472 O O . GLY B 1 421 ? -0.135 44.469 26.031 1 87.06 421 GLY B O 1
ATOM 8473 N N . SER B 1 422 ? -1.271 43.719 27.703 1 91.62 422 SER B N 1
ATOM 8474 C CA . SER B 1 422 ? -2.23 43 26.859 1 91.62 422 SER B CA 1
ATOM 8475 C C . SER B 1 422 ? -3.16 43.969 26.141 1 91.62 422 SER B C 1
ATOM 8477 O O . SER B 1 422 ? -3.592 43.719 25.016 1 91.62 422 SER B O 1
ATOM 8479 N N . ALA B 1 423 ? -3.449 45.094 26.781 1 92.62 423 ALA B N 1
ATOM 8480 C CA . ALA B 1 423 ? -4.305 46.094 26.172 1 92.62 423 ALA B CA 1
ATOM 8481 C C . ALA B 1 423 ? -3.639 46.688 24.938 1 92.62 423 ALA B C 1
ATOM 8483 O O . ALA B 1 423 ? -4.289 46.906 23.906 1 92.62 423 ALA B O 1
ATOM 8484 N N . ALA B 1 424 ? -2.393 46.906 25.109 1 94.5 424 ALA B N 1
ATOM 8485 C CA . ALA B 1 424 ? -1.648 47.469 23.984 1 94.5 424 ALA B CA 1
ATOM 8486 C C . ALA B 1 424 ? -1.596 46.469 22.828 1 94.5 424 ALA B C 1
ATOM 8488 O O . ALA B 1 424 ? -1.709 46.844 21.656 1 94.5 424 ALA B O 1
ATOM 8489 N N . SER B 1 425 ? -1.357 45.25 23.188 1 95.94 425 SER B N 1
ATOM 8490 C CA . SER B 1 425 ? -1.314 44.219 22.188 1 95.94 425 SER B CA 1
ATOM 8491 C C . SER B 1 425 ? -2.648 44.094 21.453 1 95.94 425 SER B C 1
ATOM 8493 O O . SER B 1 425 ? -2.682 43.938 20.234 1 95.94 425 SER B O 1
ATOM 8495 N N . MET B 1 426 ? -3.744 44.156 22.156 1 95.5 426 MET B N 1
ATOM 8496 C CA . MET B 1 426 ? -5.078 44.062 21.578 1 95.5 426 MET B CA 1
ATOM 8497 C C . MET B 1 426 ? -5.34 45.219 20.641 1 95.5 426 MET B C 1
ATOM 8499 O O . MET B 1 426 ? -5.91 45.031 19.562 1 95.5 426 MET B O 1
ATOM 8503 N N . ARG B 1 427 ? -4.926 46.375 21.062 1 95.62 427 ARG B N 1
ATOM 8504 C CA . ARG B 1 427 ? -5.078 47.562 20.234 1 95.62 427 ARG B CA 1
ATOM 8505 C C . ARG B 1 427 ? -4.301 47.406 18.922 1 95.62 427 ARG B C 1
ATOM 8507 O O . ARG B 1 427 ? -4.805 47.75 17.859 1 95.62 427 ARG B O 1
ATOM 8514 N N . ASN B 1 428 ? -3.098 46.906 19.078 1 95.88 428 ASN B N 1
ATOM 8515 C CA . ASN B 1 428 ? -2.264 46.719 17.891 1 95.88 428 ASN B CA 1
ATOM 8516 C C . ASN B 1 428 ? -2.902 45.719 16.922 1 95.88 428 ASN B C 1
ATOM 8518 O O . ASN B 1 428 ? -2.871 45.938 15.711 1 95.88 428 ASN B O 1
ATOM 8522 N N . LEU B 1 429 ? -3.469 44.656 17.453 1 96 429 LEU B N 1
ATOM 8523 C CA . LEU B 1 429 ? -4.113 43.656 16.625 1 96 429 LEU B CA 1
ATOM 8524 C C . LEU B 1 429 ? -5.336 44.25 15.914 1 96 429 LEU B C 1
ATOM 8526 O O . LEU B 1 429 ? -5.582 43.938 14.75 1 96 429 LEU B O 1
ATOM 8530 N N . ALA B 1 430 ? -6.086 45.031 16.594 1 96.25 430 ALA B N 1
ATOM 8531 C CA . ALA B 1 430 ? -7.254 45.688 16 1 96.25 430 ALA B CA 1
ATOM 8532 C C . ALA B 1 430 ? -6.852 46.594 14.852 1 96.25 430 ALA B C 1
ATOM 8534 O O . ALA B 1 430 ? -7.547 46.656 13.836 1 96.25 430 ALA B O 1
ATOM 8535 N N . LYS B 1 431 ? -5.758 47.219 15.016 1 93.88 431 LYS B N 1
ATOM 8536 C CA . LYS B 1 431 ? -5.27 48.125 13.992 1 93.88 431 LYS B CA 1
ATOM 8537 C C . LYS B 1 431 ? -4.812 47.375 12.75 1 93.88 431 LYS B C 1
ATOM 8539 O O . LYS B 1 431 ? -4.91 47.875 11.633 1 93.88 431 LYS B O 1
ATOM 8544 N N . GLU B 1 432 ? -4.32 46.219 12.977 1 92.62 432 GLU B N 1
ATOM 8545 C CA . GLU B 1 432 ? -3.83 45.406 11.875 1 92.62 432 GLU B CA 1
ATOM 8546 C C . GLU B 1 432 ? -4.984 44.781 11.078 1 92.62 432 GLU B C 1
ATOM 8548 O O . GLU B 1 432 ? -4.789 44.344 9.953 1 92.62 432 GLU B O 1
ATOM 8553 N N . LEU B 1 433 ? -6.184 44.844 11.68 1 94.06 433 LEU B N 1
ATOM 8554 C CA . LEU B 1 433 ? -7.332 44.219 11.031 1 94.06 433 LEU B CA 1
ATOM 8555 C C . LEU B 1 433 ? -8.484 45.219 10.898 1 94.06 433 LEU B C 1
ATOM 8557 O O . LEU B 1 433 ? -9.555 45.031 11.477 1 94.06 433 LEU B O 1
ATOM 8561 N N . PRO B 1 434 ? -8.32 46.125 10.031 1 92.12 434 PRO B N 1
ATOM 8562 C CA . PRO B 1 434 ? -9.359 47.156 9.891 1 92.12 434 PRO B CA 1
ATOM 8563 C C . PRO B 1 434 ? -10.648 46.594 9.281 1 92.12 434 PRO B C 1
ATOM 8565 O O . PRO B 1 434 ? -11.719 47.188 9.477 1 92.12 434 PRO B O 1
ATOM 8568 N N . GLN B 1 435 ? -10.531 45.531 8.633 1 91.06 435 GLN B N 1
ATOM 8569 C CA . GLN B 1 435 ? -11.711 44.906 8.031 1 91.06 435 GLN B CA 1
ATOM 8570 C C . GLN B 1 435 ? -12.602 44.25 9.086 1 91.06 435 GLN B C 1
ATOM 8572 O O . GLN B 1 435 ? -13.781 44 8.844 1 91.06 435 GLN B O 1
ATOM 8577 N N . VAL B 1 436 ? -12.023 43.969 10.258 1 94.94 436 VAL B N 1
ATOM 8578 C CA . VAL B 1 436 ? -12.781 43.375 11.344 1 94.94 436 VAL B CA 1
ATOM 8579 C C . VAL B 1 436 ? -13.32 44.438 12.281 1 94.94 436 VAL B C 1
ATOM 8581 O O . VAL B 1 436 ? -14.5 44.438 12.633 1 94.94 436 VAL B O 1
ATOM 8584 N N . ILE B 1 437 ? -12.367 45.312 12.656 1 95.81 437 ILE B N 1
ATOM 8585 C CA . ILE B 1 437 ? -12.719 46.438 13.531 1 95.81 437 ILE B CA 1
ATOM 8586 C C . ILE B 1 437 ? -12.391 47.75 12.844 1 95.81 437 ILE B C 1
ATOM 8588 O O . ILE B 1 437 ? -11.219 48.062 12.633 1 95.81 437 ILE B O 1
ATOM 8592 N N . ALA B 1 438 ? -13.422 48.469 12.664 1 94.25 438 ALA B N 1
ATOM 8593 C CA . ALA B 1 438 ? -13.203 49.781 12.07 1 94.25 438 ALA B CA 1
ATOM 8594 C C . ALA B 1 438 ? -12.422 50.688 13.008 1 94.25 438 ALA B C 1
ATOM 8596 O O . ALA B 1 438 ? -12.531 50.562 14.234 1 94.25 438 ALA B O 1
ATOM 8597 N N . PRO B 1 439 ? -11.664 51.625 12.438 1 94.06 439 PRO B N 1
ATOM 8598 C CA . PRO B 1 439 ? -10.828 52.5 13.266 1 94.06 439 PRO B CA 1
ATOM 8599 C C . PRO B 1 439 ? -11.633 53.25 14.32 1 94.06 439 PRO B C 1
ATOM 8601 O O . PRO B 1 439 ? -11.164 53.438 15.445 1 94.06 439 PRO B O 1
ATOM 8604 N N . HIS B 1 440 ? -12.844 53.625 14.031 1 95.31 440 HIS B N 1
ATOM 8605 C CA . HIS B 1 440 ? -13.641 54.406 14.961 1 95.31 440 HIS B CA 1
ATOM 8606 C C . HIS B 1 440 ? -14.203 53.562 16.094 1 95.31 440 HIS B C 1
ATOM 8608 O O . HIS B 1 440 ? -14.641 54.062 17.109 1 95.31 440 HIS B O 1
ATOM 8614 N N . GLN B 1 441 ? -14.086 52.281 15.898 1 96.88 441 GLN B N 1
ATOM 8615 C CA . GLN B 1 441 ? -14.641 51.375 16.891 1 96.88 441 GLN B CA 1
ATOM 8616 C C . GLN B 1 441 ? -13.562 50.844 17.828 1 96.88 441 GLN B C 1
ATOM 8618 O O . GLN B 1 441 ? -13.859 50.094 18.766 1 96.88 441 GLN B O 1
ATOM 8623 N N . VAL B 1 442 ? -12.344 51.25 17.609 1 97 442 VAL B N 1
ATOM 8624 C CA . VAL B 1 442 ? -11.219 50.719 18.359 1 97 442 VAL B CA 1
ATOM 8625 C C . VAL B 1 442 ? -11.336 51.125 19.828 1 97 442 VAL B C 1
ATOM 8627 O O . VAL B 1 442 ? -11.07 50.312 20.719 1 97 442 VAL B O 1
ATOM 8630 N N . SER B 1 443 ? -11.766 52.281 20.062 1 96.25 443 SER B N 1
ATOM 8631 C CA . SER B 1 443 ? -11.914 52.75 21.438 1 96.25 443 SER B CA 1
ATOM 8632 C C . SER B 1 443 ? -12.969 51.938 22.188 1 96.25 443 SER B C 1
ATOM 8634 O O . SER B 1 443 ? -12.773 51.562 23.344 1 96.25 443 SER B O 1
ATOM 8636 N N . SER B 1 444 ? -14.055 51.75 21.531 1 96.06 444 SER B N 1
ATOM 8637 C CA . SER B 1 444 ? -15.117 50.938 22.109 1 96.06 444 SER B CA 1
ATOM 8638 C C . SER B 1 444 ? -14.648 49.5 22.375 1 96.06 444 SER B C 1
ATOM 8640 O O . SER B 1 444 ? -15.031 48.906 23.391 1 96.06 444 SER B O 1
ATOM 8642 N N . LEU B 1 445 ? -13.867 49 21.469 1 96.81 445 LEU B N 1
ATOM 8643 C CA . LEU B 1 445 ? -13.289 47.688 21.641 1 96.81 445 LEU B CA 1
ATOM 8644 C C . LEU B 1 445 ? -12.43 47.625 22.906 1 96.81 445 LEU B C 1
ATOM 8646 O O . LEU B 1 445 ? -12.5 46.656 23.672 1 96.81 445 LEU B O 1
ATOM 8650 N N . MET B 1 446 ? -11.648 48.688 23.125 1 95.12 446 MET B N 1
ATOM 8651 C CA . MET B 1 446 ? -10.758 48.719 24.281 1 95.12 446 MET B CA 1
ATOM 8652 C C . MET B 1 446 ? -11.547 48.781 25.578 1 95.12 446 MET B C 1
ATOM 8654 O O . MET B 1 446 ? -11.141 48.25 26.594 1 95.12 446 MET B O 1
ATOM 8658 N N . ASP B 1 447 ? -12.703 49.438 25.516 1 94.75 447 ASP B N 1
ATOM 8659 C CA . ASP B 1 447 ? -13.586 49.469 26.672 1 94.75 447 ASP B CA 1
ATOM 8660 C C . ASP B 1 447 ? -14.078 48.062 27.016 1 94.75 447 ASP B C 1
ATOM 8662 O O . ASP B 1 447 ? -14.086 47.688 28.188 1 94.75 447 ASP B O 1
ATOM 8666 N N . GLU B 1 448 ? -14.422 47.406 25.984 1 94.88 448 GLU B N 1
ATOM 8667 C CA . GLU B 1 448 ? -14.875 46.031 26.188 1 94.88 448 GLU B CA 1
ATOM 8668 C C . GLU B 1 448 ? -13.758 45.156 26.766 1 94.88 448 GLU B C 1
ATOM 8670 O O . GLU B 1 448 ? -14 44.344 27.672 1 94.88 448 GLU B O 1
ATOM 8675 N N . PHE B 1 449 ? -12.602 45.344 26.281 1 93.75 449 PHE B N 1
ATOM 8676 C CA . PHE B 1 449 ? -11.461 44.531 26.719 1 93.75 449 PHE B CA 1
ATOM 8677 C C . PHE B 1 449 ? -11.133 44.812 28.172 1 93.75 449 PHE B C 1
ATOM 8679 O O . PHE B 1 449 ? -10.789 43.906 28.922 1 93.75 449 PHE B O 1
ATOM 8686 N N . SER B 1 450 ? -11.234 46 28.547 1 90.12 450 SER B N 1
ATOM 8687 C CA . SER B 1 450 ? -10.984 46.375 29.922 1 90.12 450 SER B CA 1
ATOM 8688 C C . SER B 1 450 ? -12.016 45.75 30.859 1 90.12 450 SER B C 1
ATOM 8690 O O . SER B 1 450 ? -11.695 45.406 32 1 90.12 450 SER B O 1
ATOM 8692 N N . LEU B 1 451 ? -13.18 45.688 30.391 1 90.38 451 LEU B N 1
ATOM 8693 C CA . LEU B 1 451 ? -14.266 45.125 31.188 1 90.38 451 LEU B CA 1
ATOM 8694 C C . LEU B 1 451 ? -14.07 43.625 31.438 1 90.38 451 LEU B C 1
ATOM 8696 O O . LEU B 1 451 ? -14.508 43.094 32.469 1 90.38 451 LEU B O 1
ATOM 8700 N N . ILE B 1 452 ? -13.438 42.969 30.531 1 88.62 452 ILE B N 1
ATOM 8701 C CA . ILE B 1 452 ? -13.266 41.531 30.641 1 88.62 452 ILE B CA 1
ATOM 8702 C C . ILE B 1 452 ? -12.383 41.188 31.828 1 88.62 452 ILE B C 1
ATOM 8704 O O . ILE B 1 452 ? -12.547 40.156 32.469 1 88.62 452 ILE B O 1
ATOM 8708 N N . ALA B 1 453 ? -11.469 42.062 32.094 1 79.56 453 ALA B N 1
ATOM 8709 C CA . ALA B 1 453 ? -10.555 41.844 33.219 1 79.56 453 ALA B CA 1
ATOM 8710 C C . ALA B 1 453 ? -11.32 41.75 34.531 1 79.56 453 ALA B C 1
ATOM 8712 O O . ALA B 1 453 ? -10.812 41.219 35.531 1 79.56 453 ALA B O 1
ATOM 8713 N N . THR B 1 454 ? -12.555 42.219 34.5 1 81.25 454 THR B N 1
ATOM 8714 C CA . THR B 1 454 ? -13.344 42.25 35.719 1 81.25 454 THR B CA 1
ATOM 8715 C C . THR B 1 454 ? -14.219 41 35.812 1 81.25 454 THR B C 1
ATOM 8717 O O . THR B 1 454 ? -14.82 40.719 36.844 1 81.25 454 THR B O 1
ATOM 8720 N N . GLU B 1 455 ? -14.195 40.281 34.75 1 81.62 455 GLU B N 1
ATOM 8721 C CA . GLU B 1 455 ? -15.016 39.062 34.719 1 81.62 455 GLU B CA 1
ATOM 8722 C C . GLU B 1 455 ? -14.336 37.938 35.469 1 81.62 455 GLU B C 1
ATOM 8724 O O . GLU B 1 455 ? -13.109 37.812 35.469 1 81.62 455 GLU B O 1
ATOM 8729 N N . ASN B 1 456 ? -15.07 37.188 36.312 1 74.88 456 ASN B N 1
ATOM 8730 C CA . ASN B 1 456 ? -14.547 36 36.969 1 74.88 456 ASN B CA 1
ATOM 8731 C C . ASN B 1 456 ? -14.766 34.75 36.156 1 74.88 456 ASN B C 1
ATOM 8733 O O . ASN B 1 456 ? -15.82 34.125 36.219 1 74.88 456 ASN B O 1
ATOM 8737 N N . VAL B 1 457 ? -13.914 34.594 35.188 1 73.81 457 VAL B N 1
ATOM 8738 C CA . VAL B 1 457 ? -14.094 33.375 34.406 1 73.81 457 VAL B CA 1
ATOM 8739 C C . VAL B 1 457 ? -12.969 32.375 34.688 1 73.81 457 VAL B C 1
ATOM 8741 O O . VAL B 1 457 ? -11.805 32.781 34.844 1 73.81 457 VAL B O 1
ATOM 8744 N N . ASP B 1 458 ? -13.266 31.156 34.938 1 77.38 458 ASP B N 1
ATOM 8745 C CA . ASP B 1 458 ? -12.336 30.062 35.219 1 77.38 458 ASP B CA 1
ATOM 8746 C C . ASP B 1 458 ? -11.758 29.484 33.938 1 77.38 458 ASP B C 1
ATOM 8748 O O . ASP B 1 458 ? -12.484 29.234 32.969 1 77.38 458 ASP B O 1
ATOM 8752 N N . TYR B 1 459 ? -10.445 29.594 33.781 1 80.44 459 TYR B N 1
ATOM 8753 C CA . TYR B 1 459 ? -9.773 29.016 32.625 1 80.44 459 TYR B CA 1
ATOM 8754 C C . TYR B 1 459 ? -8.703 28.031 33.062 1 80.44 459 TYR B C 1
ATOM 8756 O O . TYR B 1 459 ? -7.91 28.312 33.969 1 80.44 459 TYR B O 1
ATOM 8764 N N . SER B 1 460 ? -8.883 26.734 32.5 1 80.94 460 SER B N 1
ATOM 8765 C CA . SER B 1 460 ? -7.836 25.719 32.656 1 80.94 460 SER B CA 1
ATOM 8766 C C . SER B 1 460 ? -7.043 25.547 31.359 1 80.94 460 SER B C 1
ATOM 8768 O O . SER B 1 460 ? -7.613 25.547 30.281 1 80.94 460 SER B O 1
ATOM 8770 N N . PRO B 1 461 ? -5.773 25.375 31.516 1 76.88 461 PRO B N 1
ATOM 8771 C CA . PRO B 1 461 ? -4.938 25.188 30.328 1 76.88 461 PRO B CA 1
ATOM 8772 C C . PRO B 1 461 ? -5.324 23.953 29.516 1 76.88 461 PRO B C 1
ATOM 8774 O O . PRO B 1 461 ? -4.961 23.844 28.344 1 76.88 461 PRO B O 1
ATOM 8777 N N . SER B 1 462 ? -6.02 23.125 30.047 1 77.81 462 SER B N 1
ATOM 8778 C CA . SER B 1 462 ? -6.441 21.906 29.359 1 77.81 462 SER B CA 1
ATOM 8779 C C . SER B 1 462 ? -7.672 22.156 28.5 1 77.81 462 SER B C 1
ATOM 8781 O O . SER B 1 462 ? -7.996 21.359 27.609 1 77.81 462 SER B O 1
ATOM 8783 N N . ASP B 1 463 ? -8.156 23.375 28.734 1 85 463 ASP B N 1
ATOM 8784 C CA . ASP B 1 463 ? -9.352 23.719 27.984 1 85 463 ASP B CA 1
ATOM 8785 C C . ASP B 1 463 ? -8.992 24.266 26.609 1 85 463 ASP B C 1
ATOM 8787 O O . ASP B 1 463 ? -7.953 24.906 26.438 1 85 463 ASP B O 1
ATOM 8791 N N . ARG B 1 464 ? -9.867 24 25.734 1 92.06 464 ARG B N 1
ATOM 8792 C CA . ARG B 1 464 ? -9.695 24.609 24.406 1 92.06 464 ARG B CA 1
ATOM 8793 C C . ARG B 1 464 ? -9.898 26.109 24.469 1 92.06 464 ARG B C 1
ATOM 8795 O O . ARG B 1 464 ? -10.844 26.594 25.109 1 92.06 464 ARG B O 1
ATOM 8802 N N . LEU B 1 465 ? -8.992 26.828 23.859 1 94.31 465 LEU B N 1
ATOM 8803 C CA . LEU B 1 465 ? -9.055 28.281 23.891 1 94.31 465 LEU B CA 1
ATOM 8804 C C . LEU B 1 465 ? -10.352 28.797 23.281 1 94.31 465 LEU B C 1
ATOM 8806 O O . LEU B 1 465 ? -10.938 29.766 23.766 1 94.31 465 LEU B O 1
ATOM 8810 N N . ASP B 1 466 ? -10.805 28.172 22.141 1 95.06 466 ASP B N 1
ATOM 8811 C CA . ASP B 1 466 ? -12 28.641 21.453 1 95.06 466 ASP B CA 1
ATOM 8812 C C . ASP B 1 466 ? -13.258 28.359 22.281 1 95.06 466 ASP B C 1
ATOM 8814 O O . ASP B 1 466 ? -14.227 29.109 22.219 1 95.06 466 ASP B O 1
ATOM 8818 N N . GLU B 1 467 ? -13.281 27.375 23.109 1 92.75 467 GLU B N 1
ATOM 8819 C CA . GLU B 1 467 ? -14.406 27.125 24 1 92.75 467 GLU B CA 1
ATOM 8820 C C . GLU B 1 467 ? -14.477 28.156 25.125 1 92.75 467 GLU B C 1
ATOM 8822 O O . GLU B 1 467 ? -15.57 28.594 25.5 1 92.75 467 GLU B O 1
ATOM 8827 N N . PHE B 1 468 ? -13.359 28.547 25.625 1 93 468 PHE B N 1
ATOM 8828 C CA . PHE B 1 468 ? -13.305 29.609 26.641 1 93 468 PHE B CA 1
ATOM 8829 C C . PHE B 1 468 ? -13.883 30.906 26.109 1 93 468 PHE B C 1
ATOM 8831 O O . PHE B 1 468 ? -14.766 31.5 26.734 1 93 468 PHE B O 1
ATOM 8838 N N . TRP B 1 469 ? -13.383 31.25 25.016 1 94.31 469 TRP B N 1
ATOM 8839 C CA . TRP B 1 469 ? -13.805 32.531 24.469 1 94.31 469 TRP B CA 1
ATOM 8840 C C . TRP B 1 469 ? -15.273 32.469 24.031 1 94.31 469 TRP B C 1
ATOM 8842 O O . TRP B 1 469 ? -15.984 33.469 24.125 1 94.31 469 TRP B O 1
ATOM 8852 N N . GLN B 1 470 ? -15.703 31.281 23.594 1 93.25 470 GLN B N 1
ATOM 8853 C CA . GLN B 1 470 ? -17.109 31.125 23.25 1 93.25 470 GLN B CA 1
ATOM 8854 C C . GLN B 1 470 ? -18 31.438 24.453 1 93.25 470 GLN B C 1
ATOM 8856 O O . GLN B 1 470 ? -19.062 32.031 24.312 1 93.25 470 GLN B O 1
ATOM 8861 N N . SER B 1 471 ? -17.578 31.031 25.625 1 90.94 471 SER B N 1
ATOM 8862 C CA . SER B 1 471 ? -18.328 31.312 26.844 1 90.94 471 SER B CA 1
ATOM 8863 C C . SER B 1 471 ? -18.406 32.812 27.109 1 90.94 471 SER B C 1
ATOM 8865 O O . SER B 1 471 ? -19.406 33.312 27.625 1 90.94 471 SER B O 1
ATOM 8867 N N . ILE B 1 472 ? -17.406 33.531 26.703 1 91.62 472 ILE B N 1
ATOM 8868 C CA . ILE B 1 472 ? -17.344 34.969 26.859 1 91.62 472 ILE B CA 1
ATOM 8869 C C . ILE B 1 472 ? -18.266 35.656 25.844 1 91.62 472 ILE B C 1
ATOM 8871 O O . ILE B 1 472 ? -18.969 36.594 26.156 1 91.62 472 ILE B O 1
ATOM 8875 N N . PHE B 1 473 ? -18.281 35.094 24.656 1 91 473 PHE B N 1
ATOM 8876 C CA . PHE B 1 473 ? -19.094 35.656 23.594 1 91 473 PHE B CA 1
ATOM 8877 C C . PHE B 1 473 ? -20.578 35.562 23.938 1 91 473 PHE B C 1
ATOM 8879 O O . PHE B 1 473 ? -21.375 36.375 23.453 1 91 473 PHE B O 1
ATOM 8886 N N . GLU B 1 474 ? -20.953 34.688 24.75 1 90.81 474 GLU B N 1
ATOM 8887 C CA . GLU B 1 474 ? -22.359 34.406 25.031 1 90.81 474 GLU B CA 1
ATOM 8888 C C . GLU B 1 474 ? -22.875 35.281 26.188 1 90.81 474 GLU B C 1
ATOM 8890 O O . GLU B 1 474 ? -24.078 35.344 26.422 1 90.81 474 GLU B O 1
ATOM 8895 N N . LEU B 1 475 ? -22 35.969 26.828 1 91.31 475 LEU B N 1
ATOM 8896 C CA . LEU B 1 475 ? -22.406 36.812 27.938 1 91.31 475 LEU B CA 1
ATOM 8897 C C . LEU B 1 475 ? -23.297 37.938 27.438 1 91.31 475 LEU B C 1
ATOM 8899 O O . LEU B 1 475 ? -23.047 38.531 26.375 1 91.31 475 LEU B O 1
ATOM 8903 N N . LYS B 1 476 ? -24.359 38.219 28.109 1 91.94 476 LYS B N 1
ATOM 8904 C CA . LYS B 1 476 ? -25.344 39.219 27.719 1 91.94 476 LYS B CA 1
ATOM 8905 C C . LYS B 1 476 ? -25.547 40.25 28.828 1 91.94 476 LYS B C 1
ATOM 8907 O O . LYS B 1 476 ? -25.297 39.969 30 1 91.94 476 LYS B O 1
ATOM 8912 N N . LEU B 1 477 ? -25.953 41.375 28.297 1 90.75 477 LEU B N 1
ATOM 8913 C CA . LEU B 1 477 ? -26.359 42.438 29.219 1 90.75 477 LEU B CA 1
ATOM 8914 C C . LEU B 1 477 ? -27.797 42.219 29.688 1 90.75 477 LEU B C 1
ATOM 8916 O O . LEU B 1 477 ? -28.453 41.281 29.25 1 90.75 477 LEU B O 1
ATOM 8920 N N . GLY B 1 478 ? -28.266 43.062 30.609 1 87.69 478 GLY B N 1
ATOM 8921 C CA . GLY B 1 478 ? -29.609 42.938 31.156 1 87.69 478 GLY B CA 1
ATOM 8922 C C . GLY B 1 478 ? -30.703 43.062 30.094 1 87.69 478 GLY B C 1
ATOM 8923 O O . GLY B 1 478 ? -31.766 42.469 30.234 1 87.69 478 GLY B O 1
ATOM 8924 N N . ASP B 1 479 ? -30.344 43.719 29.016 1 90.94 479 ASP B N 1
ATOM 8925 C CA . ASP B 1 479 ? -31.328 43.969 27.953 1 90.94 479 ASP B CA 1
ATOM 8926 C C . ASP B 1 479 ? -31.281 42.844 26.906 1 90.94 479 ASP B C 1
ATOM 8928 O O . ASP B 1 479 ? -32.031 42.875 25.922 1 90.94 479 ASP B O 1
ATOM 8932 N N . GLY B 1 480 ? -30.344 41.938 27.031 1 90.94 480 GLY B N 1
ATOM 8933 C CA . GLY B 1 480 ? -30.266 40.812 26.125 1 90.94 480 GLY B CA 1
ATOM 8934 C C . GLY B 1 480 ? -29.188 40.969 25.062 1 90.94 480 GLY B C 1
ATOM 8935 O O . GLY B 1 480 ? -28.891 40.031 24.328 1 90.94 480 GLY B O 1
ATOM 8936 N N . ALA B 1 481 ? -28.688 42.188 24.984 1 91 481 ALA B N 1
ATOM 8937 C CA . ALA B 1 481 ? -27.641 42.438 24 1 91 481 ALA B CA 1
ATOM 8938 C C . ALA B 1 481 ? -26.328 41.781 24.406 1 91 481 ALA B C 1
ATOM 8940 O O . ALA B 1 481 ? -26.094 41.531 25.594 1 91 481 ALA B O 1
ATOM 8941 N N . LEU B 1 482 ? -25.531 41.531 23.406 1 93 482 LEU B N 1
ATOM 8942 C CA . LEU B 1 482 ? -24.234 40.938 23.703 1 93 482 LEU B CA 1
ATOM 8943 C C . LEU B 1 482 ? -23.359 41.906 24.5 1 93 482 LEU B C 1
ATOM 8945 O O . LEU B 1 482 ? -23.312 43.094 24.203 1 93 482 LEU B O 1
ATOM 8949 N N . LYS B 1 483 ? -22.75 41.438 25.469 1 93.75 483 LYS B N 1
ATOM 8950 C CA . LYS B 1 483 ? -21.922 42.25 26.359 1 93.75 483 LYS B CA 1
ATOM 8951 C C . LYS B 1 483 ? -20.641 42.656 25.672 1 93.75 483 LYS B C 1
ATOM 8953 O O . LYS B 1 483 ? -20.141 43.781 25.891 1 93.75 483 LYS B O 1
ATOM 8958 N N . TYR B 1 484 ? -20.094 41.719 24.812 1 95.25 484 TYR B N 1
ATOM 8959 C CA . TYR B 1 484 ? -18.812 41.969 24.172 1 95.25 484 TYR B CA 1
ATOM 8960 C C . TYR B 1 484 ? -18.891 41.75 22.672 1 95.25 484 TYR B C 1
ATOM 8962 O O . TYR B 1 484 ? -18.203 40.875 22.125 1 95.25 484 TYR B O 1
ATOM 8970 N N . PRO B 1 485 ? -19.594 42.562 21.906 1 95.25 485 PRO B N 1
ATOM 8971 C CA . PRO B 1 485 ? -19.781 42.312 20.469 1 95.25 485 PRO B CA 1
ATOM 8972 C C . PRO B 1 485 ? -18.516 42.594 19.656 1 95.25 485 PRO B C 1
ATOM 8974 O O . PRO B 1 485 ? -18.172 41.812 18.766 1 95.25 485 PRO B O 1
ATOM 8977 N N . LEU B 1 486 ? -17.797 43.656 19.969 1 96.38 486 LEU B N 1
ATOM 8978 C CA . LEU B 1 486 ? -16.594 44 19.203 1 96.38 486 LEU B CA 1
ATOM 8979 C C . LEU B 1 486 ? -15.445 43.062 19.531 1 96.38 486 LEU B C 1
ATOM 8981 O O . LEU B 1 486 ? -14.734 42.625 18.641 1 96.38 486 LEU B O 1
ATOM 8985 N N . LEU B 1 487 ? -15.352 42.781 20.797 1 95.75 487 LEU B N 1
ATOM 8986 C CA . LEU B 1 487 ? -14.32 41.844 21.219 1 95.75 487 LEU B CA 1
ATOM 8987 C C . LEU B 1 487 ? -14.562 40.469 20.609 1 95.75 487 LEU B C 1
ATOM 8989 O O . LEU B 1 487 ? -13.617 39.781 20.172 1 95.75 487 LEU B O 1
ATOM 8993 N N . GLY B 1 488 ? -15.82 40.062 20.656 1 95.88 488 GLY B N 1
ATOM 8994 C CA . GLY B 1 488 ? -16.172 38.781 20.047 1 95.88 488 GLY B CA 1
ATOM 8995 C C . GLY B 1 488 ? -15.82 38.719 18.578 1 95.88 488 GLY B C 1
ATOM 8996 O O . GLY B 1 488 ? -15.305 37.688 18.125 1 95.88 488 GLY B O 1
ATOM 8997 N N . ALA B 1 489 ? -16.062 39.75 17.859 1 96.25 489 ALA B N 1
ATOM 8998 C CA . ALA B 1 489 ? -15.766 39.781 16.438 1 96.25 489 ALA B CA 1
ATOM 8999 C C . ALA B 1 489 ? -14.266 39.656 16.188 1 96.25 489 ALA B C 1
ATOM 9001 O O . ALA B 1 489 ? -13.836 38.875 15.328 1 96.25 489 ALA B O 1
ATOM 9002 N N . LEU B 1 490 ? -13.516 40.406 16.906 1 97.12 490 LEU B N 1
ATOM 9003 C CA . LEU B 1 490 ? -12.07 40.406 16.703 1 97.12 490 LEU B CA 1
ATOM 9004 C C . LEU B 1 490 ? -11.461 39.062 17.109 1 97.12 490 LEU B C 1
ATOM 9006 O O . LEU B 1 490 ? -10.648 38.5 16.391 1 97.12 490 LEU B O 1
ATOM 9010 N N . VAL B 1 491 ? -11.859 38.562 18.266 1 97.12 491 VAL B N 1
ATOM 9011 C CA . VAL B 1 491 ? -11.266 37.344 18.797 1 97.12 491 VAL B CA 1
ATOM 9012 C C . VAL B 1 491 ? -11.633 36.156 17.906 1 97.12 491 VAL B C 1
ATOM 9014 O O . VAL B 1 491 ? -10.812 35.281 17.656 1 97.12 491 VAL B O 1
ATOM 9017 N N . ARG B 1 492 ? -12.859 36.062 17.406 1 97.12 492 ARG B N 1
ATOM 9018 C CA . ARG B 1 492 ? -13.242 35.031 16.453 1 97.12 492 ARG B CA 1
ATOM 9019 C C . ARG B 1 492 ? -12.344 35.031 15.227 1 97.12 492 ARG B C 1
ATOM 9021 O O . ARG B 1 492 ? -11.938 33.969 14.742 1 97.12 492 ARG B O 1
ATOM 9028 N N . ALA B 1 493 ? -12.055 36.188 14.773 1 97.25 493 ALA B N 1
ATOM 9029 C CA . ALA B 1 493 ? -11.172 36.344 13.617 1 97.25 493 ALA B CA 1
ATOM 9030 C C . ALA B 1 493 ? -9.766 35.844 13.938 1 97.25 493 ALA B C 1
ATOM 9032 O O . ALA B 1 493 ? -9.164 35.125 13.156 1 97.25 493 ALA B O 1
ATOM 9033 N N . LEU B 1 494 ? -9.297 36.219 15.062 1 97.38 494 LEU B N 1
ATOM 9034 C CA . LEU B 1 494 ? -7.93 35.875 15.445 1 97.38 494 LEU B CA 1
ATOM 9035 C C . LEU B 1 494 ? -7.797 34.375 15.695 1 97.38 494 LEU B C 1
ATOM 9037 O O . LEU B 1 494 ? -6.758 33.781 15.406 1 97.38 494 LEU B O 1
ATOM 9041 N N . LEU B 1 495 ? -8.852 33.781 16.234 1 97.12 495 LEU B N 1
ATOM 9042 C CA . LEU B 1 495 ? -8.852 32.344 16.484 1 97.12 495 LEU B CA 1
ATOM 9043 C C . LEU B 1 495 ? -8.82 31.562 15.18 1 97.12 495 LEU B C 1
ATOM 9045 O O . LEU B 1 495 ? -8.445 30.391 15.164 1 97.12 495 LEU B O 1
ATOM 9049 N N . SER B 1 496 ? -9.18 32.156 14.086 1 97.06 496 SER B N 1
ATOM 9050 C CA . SER B 1 496 ? -9.258 31.5 12.781 1 97.06 496 SER B CA 1
ATOM 9051 C C . SER B 1 496 ? -7.895 31.453 12.109 1 97.06 496 SER B C 1
ATOM 9053 O O . SER B 1 496 ? -7.746 30.859 11.039 1 97.06 496 SER B O 1
ATOM 9055 N N . LEU B 1 497 ? -6.902 32.062 12.734 1 95.69 497 LEU B N 1
ATOM 9056 C CA . LEU B 1 497 ? -5.543 31.984 12.219 1 95.69 497 LEU B CA 1
ATOM 9057 C C . LEU B 1 497 ? -4.926 30.609 12.492 1 95.69 497 LEU B C 1
ATOM 9059 O O . LEU B 1 497 ? -5.27 29.953 13.477 1 95.69 497 LEU B O 1
ATOM 9063 N N . SER B 1 498 ? -4.035 30.188 11.625 1 93.5 498 SER B N 1
ATOM 9064 C CA . SER B 1 498 ? -3.438 28.859 11.75 1 93.5 498 SER B CA 1
ATOM 9065 C C . SER B 1 498 ? -2.064 28.922 12.406 1 93.5 498 SER B C 1
ATOM 9067 O O . SER B 1 498 ? -1.322 29.891 12.203 1 93.5 498 SER B O 1
ATOM 9069 N N . HIS B 1 499 ? -1.767 27.984 13.234 1 92.19 499 HIS B N 1
ATOM 9070 C CA . HIS B 1 499 ? -0.45 27.906 13.852 1 92.19 499 HIS B CA 1
ATOM 9071 C C . HIS B 1 499 ? 0.418 26.844 13.195 1 92.19 499 HIS B C 1
ATOM 9073 O O . HIS B 1 499 ? 1.56 26.625 13.602 1 92.19 499 HIS B O 1
ATOM 9079 N N . GLY B 1 500 ? -0.132 26.219 12.219 1 88.31 500 GLY B N 1
ATOM 9080 C CA . GLY B 1 500 ? 0.608 25.172 11.523 1 88.31 500 GLY B CA 1
ATOM 9081 C C . GLY B 1 500 ? -0.159 24.578 10.359 1 88.31 500 GLY B C 1
ATOM 9082 O O . GLY B 1 500 ? -1.327 24.906 10.141 1 88.31 500 GLY B O 1
ATOM 9083 N N . ASN B 1 501 ? 0.53 23.656 9.625 1 88.44 501 ASN B N 1
ATOM 9084 C CA . ASN B 1 501 ? -0.063 23.047 8.438 1 88.44 501 ASN B CA 1
ATOM 9085 C C . ASN B 1 501 ? -0.42 21.578 8.672 1 88.44 501 ASN B C 1
ATOM 9087 O O . ASN B 1 501 ? -0.564 20.812 7.715 1 88.44 501 ASN B O 1
ATOM 9091 N N . ALA B 1 502 ? -0.599 21.188 9.898 1 88.88 502 ALA B N 1
ATOM 9092 C CA . ALA B 1 502 ? -0.868 19.797 10.25 1 88.88 502 ALA B CA 1
ATOM 9093 C C . ALA B 1 502 ? -2.211 19.328 9.688 1 88.88 502 ALA B C 1
ATOM 9095 O O . ALA B 1 502 ? -2.375 18.156 9.336 1 88.88 502 ALA B O 1
ATOM 9096 N N . ASP B 1 503 ? -3.129 20.266 9.578 1 91.94 503 ASP B N 1
ATOM 9097 C CA . ASP B 1 503 ? -4.453 19.922 9.062 1 91.94 503 ASP B CA 1
ATOM 9098 C C . ASP B 1 503 ? -4.375 19.469 7.602 1 91.94 503 ASP B C 1
ATOM 9100 O O . ASP B 1 503 ? -5.043 18.516 7.207 1 91.94 503 ASP B O 1
ATOM 9104 N N . VAL B 1 504 ? -3.594 20.141 6.836 1 92.62 504 VAL B N 1
ATOM 9105 C CA . VAL B 1 504 ? -3.438 19.781 5.43 1 92.62 504 VAL B CA 1
ATOM 9106 C C . VAL B 1 504 ? -2.758 18.422 5.316 1 92.62 504 VAL B C 1
ATOM 9108 O O . VAL B 1 504 ? -3.146 17.594 4.488 1 92.62 504 VAL B O 1
ATOM 9111 N N . GLU B 1 505 ? -1.795 18.203 6.156 1 88.12 505 GLU B N 1
ATOM 9112 C CA . GLU B 1 505 ? -1.081 16.938 6.152 1 88.12 505 GLU B CA 1
ATOM 9113 C C . GLU B 1 505 ? -2.01 15.781 6.52 1 88.12 505 GLU B C 1
ATOM 9115 O O . GLU B 1 505 ? -1.891 14.68 5.973 1 88.12 505 GLU B O 1
ATOM 9120 N N . ARG B 1 506 ? -2.822 16.078 7.449 1 88.06 506 ARG B N 1
ATOM 9121 C CA . ARG B 1 506 ? -3.82 15.07 7.797 1 88.06 506 ARG B CA 1
ATOM 9122 C C . ARG B 1 506 ? -4.73 14.766 6.609 1 88.06 506 ARG B C 1
ATOM 9124 O O . ARG B 1 506 ? -5.156 13.625 6.418 1 88.06 506 ARG B O 1
ATOM 9131 N N . GLY B 1 507 ? -5.008 15.789 5.898 1 90 507 GLY B N 1
ATOM 9132 C CA . GLY B 1 507 ? -5.77 15.602 4.676 1 90 507 GLY B CA 1
ATOM 9133 C C . GLY B 1 507 ? -5.082 14.695 3.678 1 90 507 GLY B C 1
ATOM 9134 O O . GLY B 1 507 ? -5.73 13.867 3.033 1 90 507 GLY B O 1
ATOM 9135 N N . PHE B 1 508 ? -3.811 14.82 3.564 1 88.38 508 PHE B N 1
ATOM 9136 C CA . PHE B 1 508 ? -3.045 13.969 2.66 1 88.38 508 PHE B CA 1
ATOM 9137 C C . PHE B 1 508 ? -3.092 12.516 3.115 1 88.38 508 PHE B C 1
ATOM 9139 O O . PHE B 1 508 ? -3.154 11.602 2.289 1 88.38 508 PHE B O 1
ATOM 9146 N N . SER B 1 509 ? -2.998 12.344 4.387 1 86.19 509 SER B N 1
ATOM 9147 C CA . SER B 1 509 ? -3.104 10.992 4.922 1 86.19 509 SER B CA 1
ATOM 9148 C C . SER B 1 509 ? -4.449 10.367 4.574 1 86.19 509 SER B C 1
ATOM 9150 O O . SER B 1 509 ? -4.52 9.18 4.238 1 86.19 509 SER B O 1
ATOM 9152 N N . GLU B 1 510 ? -5.438 11.141 4.691 1 87.25 510 GLU B N 1
ATOM 9153 C CA . GLU B 1 510 ? -6.77 10.68 4.316 1 87.25 510 GLU B CA 1
ATOM 9154 C C . GLU B 1 510 ? -6.844 10.344 2.828 1 87.25 510 GLU B C 1
ATOM 9156 O O . GLU B 1 510 ? -7.453 9.352 2.439 1 87.25 510 GLU B O 1
ATOM 9161 N N . ASN B 1 511 ? -6.27 11.203 2.104 1 87.81 511 ASN B N 1
ATOM 9162 C CA . ASN B 1 511 ? -6.215 10.969 0.665 1 87.81 511 ASN B CA 1
ATOM 9163 C C . ASN B 1 511 ? -5.547 9.641 0.336 1 87.81 511 ASN B C 1
ATOM 9165 O O . ASN B 1 511 ? -6.031 8.891 -0.517 1 87.81 511 ASN B O 1
ATOM 9169 N N . ARG B 1 512 ? -4.523 9.422 1.009 1 83.56 512 ARG B N 1
ATOM 9170 C CA . ARG B 1 512 ? -3.785 8.18 0.772 1 83.56 512 ARG B CA 1
ATOM 9171 C C . ARG B 1 512 ? -4.641 6.965 1.096 1 83.56 512 ARG B C 1
ATOM 9173 O O . ARG B 1 512 ? -4.578 5.949 0.395 1 83.56 512 ARG B O 1
ATOM 9180 N N . ARG B 1 513 ? -5.324 7.055 2.035 1 82.81 513 ARG B N 1
ATOM 9181 C CA . ARG B 1 513 ? -6.188 5.957 2.445 1 82.81 513 ARG B CA 1
ATOM 9182 C C . ARG B 1 513 ? -7.332 5.758 1.457 1 82.81 513 ARG B C 1
ATOM 9184 O O . ARG B 1 513 ? -7.66 4.625 1.1 1 82.81 513 ARG B O 1
ATOM 9191 N N . MET B 1 514 ? -7.852 6.812 1.03 1 84.5 514 MET B N 1
ATOM 9192 C CA . MET B 1 514 ? -9.047 6.766 0.188 1 84.5 514 MET B CA 1
ATOM 9193 C C . MET B 1 514 ? -8.68 6.406 -1.249 1 84.5 514 MET B C 1
ATOM 9195 O O . MET B 1 514 ? -9.484 5.805 -1.966 1 84.5 514 MET B O 1
ATOM 9199 N N . LEU B 1 515 ? -7.508 6.801 -1.645 1 82.06 515 LEU B N 1
ATOM 9200 C CA . LEU B 1 515 ? -7.141 6.656 -3.049 1 82.06 515 LEU B CA 1
ATOM 9201 C C . LEU B 1 515 ? -6.312 5.395 -3.268 1 82.06 515 LEU B C 1
ATOM 9203 O O . LEU B 1 515 ? -5.914 5.098 -4.398 1 82.06 515 LEU B O 1
ATOM 9207 N N . ARG B 1 516 ? -6.152 4.738 -2.232 1 75.56 516 ARG B N 1
ATOM 9208 C CA . ARG B 1 516 ? -5.371 3.512 -2.357 1 75.56 516 ARG B CA 1
ATOM 9209 C C . ARG B 1 516 ? -5.996 2.568 -3.381 1 75.56 516 ARG B C 1
ATOM 9211 O O . ARG B 1 516 ? -7.184 2.244 -3.291 1 75.56 516 ARG B O 1
ATOM 9218 N N . ASP B 1 517 ? -5.281 2.094 -4.414 1 69.5 517 ASP B N 1
ATOM 9219 C CA . ASP B 1 517 ? -5.688 1.204 -5.5 1 69.5 517 ASP B CA 1
ATOM 9220 C C . ASP B 1 517 ? -6.766 1.851 -6.367 1 69.5 517 ASP B C 1
ATOM 9222 O O . ASP B 1 517 ? -7.562 1.154 -7 1 69.5 517 ASP B O 1
ATOM 9226 N N . ARG B 1 518 ? -6.887 3.191 -6.164 1 79.12 518 ARG B N 1
ATOM 9227 C CA . ARG B 1 518 ? -7.848 3.959 -6.949 1 79.12 518 ARG B CA 1
ATOM 9228 C C . ARG B 1 518 ? -7.16 5.094 -7.699 1 79.12 518 ARG B C 1
ATOM 9230 O O . ARG B 1 518 ? -7.582 6.25 -7.609 1 79.12 518 ARG B O 1
ATOM 9237 N N . ALA B 1 519 ? -6.207 4.727 -8.453 1 67.88 519 ALA B N 1
ATOM 9238 C CA . ALA B 1 519 ? -5.355 5.711 -9.109 1 67.88 519 ALA B CA 1
ATOM 9239 C C . ALA B 1 519 ? -6.094 6.402 -10.25 1 67.88 519 ALA B C 1
ATOM 9241 O O . ALA B 1 519 ? -5.699 7.484 -10.695 1 67.88 519 ALA B O 1
ATOM 9242 N N . SER B 1 520 ? -7.219 5.895 -10.633 1 75.69 520 SER B N 1
ATOM 9243 C CA . SER B 1 520 ? -7.891 6.398 -11.828 1 75.69 520 SER B CA 1
ATOM 9244 C C . SER B 1 520 ? -9.008 7.367 -11.469 1 75.69 520 SER B C 1
ATOM 9246 O O . SER B 1 520 ? -9.727 7.855 -12.344 1 75.69 520 SER B O 1
ATOM 9248 N N . LEU B 1 521 ? -9.094 7.707 -10.227 1 85.25 521 LEU B N 1
ATOM 9249 C CA . LEU B 1 521 ? -10.172 8.602 -9.82 1 85.25 521 LEU B CA 1
ATOM 9250 C C . LEU B 1 521 ? -9.945 10.008 -10.359 1 85.25 521 LEU B C 1
ATOM 9252 O O . LEU B 1 521 ? -8.82 10.5 -10.359 1 85.25 521 LEU B O 1
ATOM 9256 N N . SER B 1 522 ? -11.016 10.562 -10.82 1 87.69 522 SER B N 1
ATOM 9257 C CA . SER B 1 522 ? -10.945 11.93 -11.328 1 87.69 522 SER B CA 1
ATOM 9258 C C . SER B 1 522 ? -10.805 12.93 -10.195 1 87.69 522 SER B C 1
ATOM 9260 O O . SER B 1 522 ? -11.109 12.617 -9.039 1 87.69 522 SER B O 1
ATOM 9262 N N . ILE B 1 523 ? -10.383 14.125 -10.539 1 91.31 523 ILE B N 1
ATOM 9263 C CA . ILE B 1 523 ? -10.203 15.18 -9.547 1 91.31 523 ILE B CA 1
ATOM 9264 C C . ILE B 1 523 ? -11.562 15.57 -8.969 1 91.31 523 ILE B C 1
ATOM 9266 O O . ILE B 1 523 ? -11.656 15.922 -7.789 1 91.31 523 ILE B O 1
ATOM 9270 N N . SER B 1 524 ? -12.656 15.43 -9.773 1 93.31 524 SER B N 1
ATOM 9271 C CA . SER B 1 524 ? -14 15.727 -9.281 1 93.31 524 SER B CA 1
ATOM 9272 C C . SER B 1 524 ? -14.414 14.742 -8.188 1 93.31 524 SER B C 1
ATOM 9274 O O . SER B 1 524 ? -15.031 15.133 -7.199 1 93.31 524 SER B O 1
ATOM 9276 N N . SER B 1 525 ? -14.062 13.516 -8.453 1 93.38 525 SER B N 1
ATOM 9277 C CA . SER B 1 525 ? -14.352 12.5 -7.449 1 93.38 525 SER B CA 1
ATOM 9278 C C . SER B 1 525 ? -13.555 12.734 -6.172 1 93.38 525 SER B C 1
ATOM 9280 O O . SER B 1 525 ? -14.07 12.578 -5.07 1 93.38 525 SER B O 1
ATOM 9282 N N . VAL B 1 526 ? -12.32 13.156 -6.336 1 93.69 526 VAL B N 1
ATOM 9283 C CA . VAL B 1 526 ? -11.461 13.422 -5.188 1 93.69 526 VAL B CA 1
ATOM 9284 C C . VAL B 1 526 ? -12.031 14.586 -4.375 1 93.69 526 VAL B C 1
ATOM 9286 O O . VAL B 1 526 ? -12.102 14.516 -3.146 1 93.69 526 VAL B O 1
ATOM 9289 N N . ASN B 1 527 ? -12.398 15.602 -5.059 1 96.44 527 ASN B N 1
ATOM 9290 C CA . ASN B 1 527 ? -12.992 16.75 -4.387 1 96.44 527 ASN B CA 1
ATOM 9291 C C . ASN B 1 527 ? -14.273 16.359 -3.646 1 96.44 527 ASN B C 1
ATOM 9293 O O . ASN B 1 527 ? -14.508 16.812 -2.525 1 96.44 527 ASN B O 1
ATOM 9297 N N . GLY B 1 528 ? -15.102 15.562 -4.348 1 96.88 528 GLY B N 1
ATOM 9298 C CA . GLY B 1 528 ? -16.297 15.086 -3.684 1 96.88 528 GLY B CA 1
ATOM 9299 C C . GLY B 1 528 ? -16.016 14.281 -2.428 1 96.88 528 GLY B C 1
ATOM 9300 O O . GLY B 1 528 ? -16.609 14.531 -1.378 1 96.88 528 GLY B O 1
ATOM 9301 N N . LEU B 1 529 ? -15.078 13.375 -2.516 1 96.19 529 LEU B N 1
ATOM 9302 C CA . LEU B 1 529 ? -14.688 12.539 -1.388 1 96.19 529 LEU B CA 1
ATOM 9303 C C . LEU B 1 529 ? -14.164 13.383 -0.235 1 96.19 529 LEU B C 1
ATOM 9305 O O . LEU B 1 529 ? -14.57 13.195 0.914 1 96.19 529 LEU B O 1
ATOM 9309 N N . ARG B 1 530 ? -13.32 14.328 -0.498 1 95.75 530 ARG B N 1
ATOM 9310 C CA . ARG B 1 530 ? -12.68 15.148 0.522 1 95.75 530 ARG B CA 1
ATOM 9311 C C . ARG B 1 530 ? -13.688 16.062 1.21 1 95.75 530 ARG B C 1
ATOM 9313 O O . ARG B 1 530 ? -13.617 16.281 2.422 1 95.75 530 ARG B O 1
ATOM 9320 N N . SER B 1 531 ? -14.586 16.609 0.414 1 97.19 531 SER B N 1
ATOM 9321 C CA . SER B 1 531 ? -15.617 17.469 0.989 1 97.19 531 SER B CA 1
ATOM 9322 C C . SER B 1 531 ? -16.5 16.703 1.961 1 97.19 531 SER B C 1
ATOM 9324 O O . SER B 1 531 ? -16.812 17.188 3.047 1 97.19 531 SER B O 1
ATOM 9326 N N . ILE B 1 532 ? -16.875 15.516 1.533 1 97.25 532 ILE B N 1
ATOM 9327 C CA . ILE B 1 532 ? -17.719 14.68 2.379 1 97.25 532 ILE B CA 1
ATOM 9328 C C . ILE B 1 532 ? -16.984 14.328 3.664 1 97.25 532 ILE B C 1
ATOM 9330 O O . ILE B 1 532 ? -17.516 14.461 4.762 1 97.25 532 ILE B O 1
ATOM 9334 N N . MET B 1 533 ? -15.781 13.93 3.533 1 95.5 533 MET B N 1
ATOM 9335 C CA . MET B 1 533 ? -14.977 13.5 4.672 1 95.5 533 MET B CA 1
ATOM 9336 C C . MET B 1 533 ? -14.75 14.656 5.645 1 95.5 533 MET B C 1
ATOM 9338 O O . MET B 1 533 ? -14.883 14.484 6.859 1 95.5 533 MET B O 1
ATOM 9342 N N . SER B 1 534 ? -14.359 15.742 5.086 1 94.75 534 SER B N 1
ATOM 9343 C CA . SER B 1 534 ? -14.07 16.906 5.918 1 94.75 534 SER B CA 1
ATOM 9344 C C . SER B 1 534 ? -15.32 17.375 6.668 1 94.75 534 SER B C 1
ATOM 9346 O O . SER B 1 534 ? -15.273 17.578 7.879 1 94.75 534 SER B O 1
ATOM 9348 N N . PHE B 1 535 ? -16.422 17.469 5.996 1 95.31 535 PHE B N 1
ATOM 9349 C CA . PHE B 1 535 ? -17.641 17.984 6.602 1 95.31 535 PHE B CA 1
ATOM 9350 C C . PHE B 1 535 ? -18.188 17.016 7.637 1 95.31 535 PHE B C 1
ATOM 9352 O O . PHE B 1 535 ? -18.766 17.422 8.641 1 95.31 535 PHE B O 1
ATOM 9359 N N . SER B 1 536 ? -18.016 15.727 7.383 1 94.06 536 SER B N 1
ATOM 9360 C CA . SER B 1 536 ? -18.562 14.703 8.258 1 94.06 536 SER B CA 1
ATOM 9361 C C . SER B 1 536 ? -17.859 14.688 9.609 1 94.06 536 SER B C 1
ATOM 9363 O O . SER B 1 536 ? -18.359 14.094 10.57 1 94.06 536 SER B O 1
ATOM 9365 N N . GLU B 1 537 ? -16.781 15.375 9.711 1 92.5 537 GLU B N 1
ATOM 9366 C CA . GLU B 1 537 ? -16.125 15.508 11 1 92.5 537 GLU B CA 1
ATOM 9367 C C . GLU B 1 537 ? -17.031 16.156 12.031 1 92.5 537 GLU B C 1
ATOM 9369 O O . GLU B 1 537 ? -16.953 15.875 13.227 1 92.5 537 GLU B O 1
ATOM 9374 N N . ARG B 1 538 ? -17.938 17.016 11.562 1 93.62 538 ARG B N 1
ATOM 9375 C CA . ARG B 1 538 ? -18.906 17.703 12.43 1 93.62 538 ARG B CA 1
ATOM 9376 C C . ARG B 1 538 ? -19.844 16.703 13.102 1 93.62 538 ARG B C 1
ATOM 9378 O O . ARG B 1 538 ? -20.453 17.016 14.117 1 93.62 538 ARG B O 1
ATOM 9385 N N . PHE B 1 539 ? -19.875 15.523 12.453 1 94.44 539 PHE B N 1
ATOM 9386 C CA . PHE B 1 539 ? -20.766 14.484 12.977 1 94.44 539 PHE B CA 1
ATOM 9387 C C . PHE B 1 539 ? -19.969 13.289 13.477 1 94.44 539 PHE B C 1
ATOM 9389 O O . PHE B 1 539 ? -20.469 12.164 13.477 1 94.44 539 PHE B O 1
ATOM 9396 N N . GLY B 1 540 ? -18.703 13.477 13.766 1 91.25 540 GLY B N 1
ATOM 9397 C CA . GLY B 1 540 ? -17.844 12.414 14.273 1 91.25 540 GLY B CA 1
ATOM 9398 C C . GLY B 1 540 ? -17.547 11.352 13.242 1 91.25 540 GLY B C 1
ATOM 9399 O O . GLY B 1 540 ? -17.344 10.18 13.586 1 91.25 540 GLY B O 1
ATOM 9400 N N . ARG B 1 541 ? -17.672 11.648 11.984 1 92.06 541 ARG B N 1
ATOM 9401 C CA . ARG B 1 541 ? -17.438 10.719 10.891 1 92.06 541 ARG B CA 1
ATOM 9402 C C . ARG B 1 541 ? -18.391 9.531 10.961 1 92.06 541 ARG B C 1
ATOM 9404 O O . ARG B 1 541 ? -17.984 8.391 10.711 1 92.06 541 ARG B O 1
ATOM 9411 N N . ASN B 1 542 ? -19.547 9.781 11.445 1 94.88 542 ASN B N 1
ATOM 9412 C CA . ASN B 1 542 ? -20.609 8.789 11.547 1 94.88 542 ASN B CA 1
ATOM 9413 C C . ASN B 1 542 ? -21.719 9.055 10.531 1 94.88 542 ASN B C 1
ATOM 9415 O O . ASN B 1 542 ? -22.484 10.016 10.664 1 94.88 542 ASN B O 1
ATOM 9419 N N . ALA B 1 543 ? -21.781 8.195 9.602 1 95.69 543 ALA B N 1
ATOM 9420 C CA . ALA B 1 543 ? -22.75 8.359 8.516 1 95.69 543 ALA B CA 1
ATOM 9421 C C . ALA B 1 543 ? -24.188 8.383 9.062 1 95.69 543 ALA B C 1
ATOM 9423 O O . ALA B 1 543 ? -25.031 9.117 8.555 1 95.69 543 ALA B O 1
ATOM 9424 N N . ALA B 1 544 ? -24.469 7.66 10.125 1 95.5 544 ALA B N 1
ATOM 9425 C CA . ALA B 1 544 ? -25.812 7.543 10.695 1 95.5 544 ALA B CA 1
ATOM 9426 C C . ALA B 1 544 ? -26.219 8.828 11.414 1 95.5 544 ALA B C 1
ATOM 9428 O O . ALA B 1 544 ? -27.406 9.086 11.625 1 95.5 544 ALA B O 1
ATOM 9429 N N . ALA B 1 545 ? -25.25 9.617 11.797 1 95.56 545 ALA B N 1
ATOM 9430 C CA . ALA B 1 545 ? -25.516 10.82 12.57 1 95.56 545 ALA B CA 1
ATOM 9431 C C . ALA B 1 545 ? -25.828 12.008 11.664 1 95.56 545 ALA B C 1
ATOM 9433 O O . ALA B 1 545 ? -26.328 13.039 12.117 1 95.56 545 ALA B O 1
ATOM 9434 N N . VAL B 1 546 ? -25.609 11.898 10.359 1 94.88 546 VAL B N 1
ATOM 9435 C CA . VAL B 1 546 ? -25.891 12.984 9.414 1 94.88 546 VAL B CA 1
ATOM 9436 C C . VAL B 1 546 ? -27.391 13.125 9.203 1 94.88 546 VAL B C 1
ATOM 9438 O O . VAL B 1 546 ? -28.047 12.18 8.75 1 94.88 546 VAL B O 1
ATOM 9441 N N . PRO B 1 547 ? -27.922 14.258 9.5 1 92.69 547 PRO B N 1
ATOM 9442 C CA . PRO B 1 547 ? -29.359 14.445 9.32 1 92.69 547 PRO B CA 1
ATOM 9443 C C . PRO B 1 547 ? -29.766 14.539 7.855 1 92.69 547 PRO B C 1
ATOM 9445 O O . PRO B 1 547 ? -29.078 15.195 7.062 1 92.69 547 PRO B O 1
ATOM 9448 N N . LEU B 1 548 ? -30.891 13.906 7.527 1 93.81 548 LEU B N 1
ATOM 9449 C CA . LEU B 1 548 ? -31.406 13.984 6.168 1 93.81 548 LEU B CA 1
ATOM 9450 C C . LEU B 1 548 ? -32.281 15.227 5.996 1 93.81 548 LEU B C 1
ATOM 9452 O O . LEU B 1 548 ? -33.344 15.328 6.617 1 93.81 548 LEU B O 1
ATOM 9456 N N . SER B 1 549 ? -31.797 16.172 5.293 1 93.12 549 SER B N 1
ATOM 9457 C CA . SER B 1 549 ? -32.594 17.344 4.969 1 93.12 549 SER B CA 1
ATOM 9458 C C . SER B 1 549 ? -33.188 17.25 3.566 1 93.12 549 SER B C 1
ATOM 9460 O O . SER B 1 549 ? -32.719 16.438 2.754 1 93.12 549 SER B O 1
ATOM 9462 N N . GLY B 1 550 ? -34.219 17.984 3.357 1 93.62 550 GLY B N 1
ATOM 9463 C CA . GLY B 1 550 ? -34.781 18.031 2.025 1 93.62 550 GLY B CA 1
ATOM 9464 C C . GLY B 1 550 ? -33.812 18.438 0.953 1 93.62 550 GLY B C 1
ATOM 9465 O O . GLY B 1 550 ? -33.812 17.906 -0.157 1 93.62 550 GLY B O 1
ATOM 9466 N N . GLU B 1 551 ? -32.938 19.281 1.334 1 94.62 551 GLU B N 1
ATOM 9467 C CA . GLU B 1 551 ? -31.938 19.75 0.398 1 94.62 551 GLU B CA 1
ATOM 9468 C C . GLU B 1 551 ? -30.922 18.656 0.055 1 94.62 551 GLU B C 1
ATOM 9470 O O . GLU B 1 551 ? -30.5 18.547 -1.094 1 94.62 551 GLU B O 1
ATOM 9475 N N . LEU B 1 552 ? -30.609 17.906 1.058 1 96.12 552 LEU B N 1
ATOM 9476 C CA . LEU B 1 552 ? -29.656 16.812 0.861 1 96.12 552 LEU B CA 1
ATOM 9477 C C . LEU B 1 552 ? -30.234 15.766 -0.083 1 96.12 552 LEU B C 1
ATOM 9479 O O . LEU B 1 552 ? -29.547 15.289 -0.985 1 96.12 552 LEU B O 1
ATOM 9483 N N . ILE B 1 553 ? -31.5 15.453 0.043 1 96.31 553 ILE B N 1
ATOM 9484 C CA . ILE B 1 553 ? -32.188 14.461 -0.787 1 96.31 553 ILE B CA 1
ATOM 9485 C C . ILE B 1 553 ? -32.281 14.969 -2.225 1 96.31 553 ILE B C 1
ATOM 9487 O O . ILE B 1 553 ? -32.062 14.211 -3.172 1 96.31 553 ILE B O 1
ATOM 9491 N N . ARG B 1 554 ? -32.5 16.234 -2.34 1 95.38 554 ARG B N 1
ATOM 9492 C CA . ARG B 1 554 ? -32.594 16.844 -3.668 1 95.38 554 ARG B CA 1
ATOM 9493 C C . ARG B 1 554 ? -31.234 16.812 -4.363 1 95.38 554 ARG B C 1
ATOM 9495 O O . ARG B 1 554 ? -31.156 16.609 -5.578 1 95.38 554 ARG B O 1
ATOM 9502 N N . ALA B 1 555 ? -30.234 17.047 -3.6 1 96.75 555 ALA B N 1
ATOM 9503 C CA . ALA B 1 555 ? -28.875 17.031 -4.148 1 96.75 555 ALA B CA 1
ATOM 9504 C C . ALA B 1 555 ? -28.531 15.648 -4.688 1 96.75 555 ALA B C 1
ATOM 9506 O O . ALA B 1 555 ? -27.906 15.523 -5.746 1 96.75 555 ALA B O 1
ATOM 9507 N N . VAL B 1 556 ? -28.938 14.602 -3.977 1 97.12 556 VAL B N 1
ATOM 9508 C CA . VAL B 1 556 ? -28.641 13.234 -4.375 1 97.12 556 VAL B CA 1
ATOM 9509 C C . VAL B 1 556 ? -29.484 12.859 -5.598 1 97.12 556 VAL B C 1
ATOM 9511 O O . VAL B 1 556 ? -28.969 12.266 -6.551 1 97.12 556 VAL B O 1
ATOM 9514 N N . LYS B 1 557 ? -30.719 13.281 -5.629 1 95.75 557 LYS B N 1
ATOM 9515 C CA . LYS B 1 557 ? -31.609 12.977 -6.742 1 95.75 557 LYS B CA 1
ATOM 9516 C C . LYS B 1 557 ? -31.156 13.672 -8.023 1 95.75 557 LYS B C 1
ATOM 9518 O O . LYS B 1 557 ? -31.266 13.109 -9.117 1 95.75 557 LYS B O 1
ATOM 9523 N N . GLY B 1 558 ? -30.609 14.828 -7.879 1 95.38 558 GLY B N 1
ATOM 9524 C CA . GLY B 1 558 ? -30.203 15.617 -9.031 1 95.38 558 GLY B CA 1
ATOM 9525 C C . GLY B 1 558 ? -28.766 15.359 -9.453 1 95.38 558 GLY B C 1
ATOM 9526 O O . GLY B 1 558 ? -28.281 15.984 -10.398 1 95.38 558 GLY B O 1
ATOM 9527 N N . SER B 1 559 ? -28.094 14.445 -8.828 1 96.19 559 SER B N 1
ATOM 9528 C CA . SER B 1 559 ? -26.656 14.242 -9.047 1 96.19 559 SER B CA 1
ATOM 9529 C C . SER B 1 559 ? -26.375 13.781 -10.477 1 96.19 559 SER B C 1
ATOM 9531 O O . SER B 1 559 ? -25.391 14.219 -11.086 1 96.19 559 SER B O 1
ATOM 9533 N N . ARG B 1 560 ? -27.203 12.914 -11.055 1 95.19 560 ARG B N 1
ATOM 9534 C CA . ARG B 1 560 ? -26.984 12.414 -12.414 1 95.19 560 ARG B CA 1
ATOM 9535 C C . ARG B 1 560 ? -27.078 13.547 -13.43 1 95.19 560 ARG B C 1
ATOM 9537 O O . ARG B 1 560 ? -26.25 13.641 -14.344 1 95.19 560 ARG B O 1
ATOM 9544 N N . LYS B 1 561 ? -28.094 14.328 -13.273 1 95.25 561 LYS B N 1
ATOM 9545 C CA . LYS B 1 561 ? -28.266 15.477 -14.164 1 95.25 561 LYS B CA 1
ATOM 9546 C C . LYS B 1 561 ? -27.062 16.406 -14.102 1 95.25 561 LYS B C 1
ATOM 9548 O O . LYS B 1 561 ? -26.594 16.891 -15.133 1 95.25 561 LYS B O 1
ATOM 9553 N N . ARG B 1 562 ? -26.594 16.672 -12.969 1 95.38 562 ARG B N 1
ATOM 9554 C CA . ARG B 1 562 ? -25.453 17.562 -12.789 1 95.38 562 ARG B CA 1
ATOM 9555 C C . ARG B 1 562 ? -24.188 16.953 -13.383 1 95.38 562 ARG B C 1
ATOM 9557 O O . ARG B 1 562 ? -23.328 17.672 -13.906 1 95.38 562 ARG B O 1
ATOM 9564 N N . GLN B 1 563 ? -24.031 15.633 -13.203 1 94 563 GLN B N 1
ATOM 9565 C CA . GLN B 1 563 ? -22.891 14.953 -13.797 1 94 563 GLN B CA 1
ATOM 9566 C C . GLN B 1 563 ? -22.875 15.133 -15.312 1 94 563 GLN B C 1
ATOM 9568 O O . GLN B 1 563 ? -21.828 15.422 -15.898 1 94 563 GLN B O 1
ATOM 9573 N N . ILE B 1 564 ? -24.031 14.93 -15.945 1 94.06 564 ILE B N 1
ATOM 9574 C CA . ILE B 1 564 ? -24.156 15.047 -17.391 1 94.06 564 ILE B CA 1
ATOM 9575 C C . ILE B 1 564 ? -23.797 16.469 -17.828 1 94.06 564 ILE B C 1
ATOM 9577 O O . ILE B 1 564 ? -23.078 16.672 -18.797 1 94.06 564 ILE B O 1
ATOM 9581 N N . GLN B 1 565 ? -24.266 17.375 -17.109 1 92.75 565 GLN B N 1
ATOM 9582 C CA . GLN B 1 565 ? -23.984 18.781 -17.406 1 92.75 565 GLN B CA 1
ATOM 9583 C C . GLN B 1 565 ? -22.484 19.078 -17.281 1 92.75 565 GLN B C 1
ATOM 9585 O O . GLN B 1 565 ? -21.922 19.797 -18.109 1 92.75 565 GLN B O 1
ATOM 9590 N N . ARG B 1 566 ? -21.875 18.562 -16.297 1 90.5 566 ARG B N 1
ATOM 9591 C CA . ARG B 1 566 ? -20.453 18.781 -16.078 1 90.5 566 ARG B CA 1
ATOM 9592 C C . ARG B 1 566 ? -19.641 18.156 -17.219 1 90.5 566 ARG B C 1
ATOM 9594 O O . ARG B 1 566 ? -18.703 18.781 -17.734 1 90.5 566 ARG B O 1
ATOM 9601 N N . LEU B 1 567 ? -19.938 16.906 -17.547 1 90.12 567 LEU B N 1
ATOM 9602 C CA . LEU B 1 567 ? -19.219 16.203 -18.609 1 90.12 567 LEU B CA 1
ATOM 9603 C C . LEU B 1 567 ? -19.375 16.922 -19.953 1 90.12 567 LEU B C 1
ATOM 9605 O O . LEU B 1 567 ? -18.438 16.984 -20.734 1 90.12 567 LEU B O 1
ATOM 9609 N N . GLU B 1 568 ? -20.578 17.438 -20.219 1 88 568 GLU B N 1
ATOM 9610 C CA . GLU B 1 568 ? -20.828 18.219 -21.438 1 88 568 GLU B CA 1
ATOM 9611 C C . GLU B 1 568 ? -20.016 19.5 -21.438 1 88 568 GLU B C 1
ATOM 9613 O O . GLU B 1 568 ? -19.484 19.906 -22.484 1 88 568 GLU B O 1
ATOM 9618 N N . GLY B 1 569 ? -19.922 20.047 -20.359 1 84.81 569 GLY B N 1
ATOM 9619 C CA . GLY B 1 569 ? -19.109 21.234 -20.234 1 84.81 569 GLY B CA 1
ATOM 9620 C C . GLY B 1 569 ? -17.625 20.969 -20.453 1 84.81 569 GLY B C 1
ATOM 9621 O O . GLY B 1 569 ? -16.938 21.75 -21.109 1 84.81 569 GLY B O 1
ATOM 9622 N N . GLU B 1 570 ? -17.125 19.875 -19.938 1 80.88 570 GLU B N 1
ATOM 9623 C CA . GLU B 1 570 ? -15.719 19.5 -20.078 1 80.88 570 GLU B CA 1
ATOM 9624 C C . GLU B 1 570 ? -15.391 19.125 -21.516 1 80.88 570 GLU B C 1
ATOM 9626 O O . GLU B 1 570 ? -14.289 19.391 -22 1 80.88 570 GLU B O 1
ATOM 9631 N N . ALA B 1 571 ? -16.266 18.406 -22.141 1 75.44 571 ALA B N 1
ATOM 9632 C CA . ALA B 1 571 ? -16.078 18.016 -23.547 1 75.44 571 ALA B CA 1
ATOM 9633 C C . ALA B 1 571 ? -15.984 19.25 -24.438 1 75.44 571 ALA B C 1
ATOM 9635 O O . ALA B 1 571 ? -15.227 19.266 -25.422 1 75.44 571 ALA B O 1
ATOM 9636 N N . LEU B 1 572 ? -16.656 20.266 -24.125 1 69.62 572 LEU B N 1
ATOM 9637 C CA . LEU B 1 572 ? -16.641 21.516 -24.891 1 69.62 572 LEU B CA 1
ATOM 9638 C C . LEU B 1 572 ? -15.336 22.266 -24.656 1 69.62 572 LEU B C 1
ATOM 9640 O O . LEU B 1 572 ? -14.82 22.922 -25.562 1 69.62 572 LEU B O 1
ATOM 9644 N N . GLU B 1 573 ? -14.719 22.141 -23.547 1 60.44 573 GLU B N 1
ATOM 9645 C CA . GLU B 1 573 ? -13.484 22.844 -23.203 1 60.44 573 GLU B CA 1
ATOM 9646 C C . GLU B 1 573 ? -12.266 22.109 -23.75 1 60.44 573 GLU B C 1
ATOM 9648 O O . GLU B 1 573 ? -11.234 22.734 -24.031 1 60.44 573 GLU B O 1
ATOM 9653 N N . GLU B 1 574 ? -12.102 20.875 -23.938 1 55.19 574 GLU B N 1
ATOM 9654 C CA . GLU B 1 574 ? -10.969 20.094 -24.406 1 55.19 574 GLU B CA 1
ATOM 9655 C C . GLU B 1 574 ? -10.578 20.484 -25.828 1 55.19 574 GLU B C 1
ATOM 9657 O O . GLU B 1 574 ? -9.391 20.609 -26.141 1 55.19 574 GLU B O 1
ATOM 9662 N N . PRO B 1 575 ? -11.359 20.719 -26.812 1 48.34 575 PRO B N 1
ATOM 9663 C CA . PRO B 1 575 ? -10.859 21.156 -28.109 1 48.34 575 PRO B CA 1
ATOM 9664 C C . PRO B 1 575 ? -10.211 22.531 -28.078 1 48.34 575 PRO B C 1
ATOM 9666 O O . PRO B 1 575 ? -9.297 22.812 -28.859 1 48.34 575 PRO B O 1
ATOM 9669 N N . ARG B 1 576 ? -10.586 23.531 -27.375 1 40.44 576 ARG B N 1
ATOM 9670 C CA . ARG B 1 576 ? -10.023 24.875 -27.359 1 40.44 576 ARG B CA 1
ATOM 9671 C C . ARG B 1 576 ? -8.617 24.875 -26.766 1 40.44 576 ARG B C 1
ATOM 9673 O O . ARG B 1 576 ? -7.762 25.656 -27.172 1 40.44 576 ARG B O 1
ATOM 9680 N N . GLU B 1 577 ? -8.328 24.125 -25.844 1 40.03 577 GLU B N 1
ATOM 9681 C CA . GLU B 1 577 ? -6.984 24.062 -25.266 1 40.03 577 GLU B CA 1
ATOM 9682 C C . GLU B 1 577 ? -6.027 23.312 -26.188 1 40.03 577 GLU B C 1
ATOM 9684 O O . GLU B 1 577 ? -4.844 23.641 -26.266 1 40.03 577 GLU B O 1
ATOM 9689 N N . LYS B 1 578 ? -6.336 22.5 -26.984 1 42.62 578 LYS B N 1
ATOM 9690 C CA . LYS B 1 578 ? -5.488 21.938 -28.031 1 42.62 578 LYS B CA 1
ATOM 9691 C C . LYS B 1 578 ? -5.211 22.953 -29.141 1 42.62 578 LYS B C 1
ATOM 9693 O O . LYS B 1 578 ? -4.141 22.922 -29.75 1 42.62 578 LYS B O 1
ATOM 9698 N N . LYS B 1 579 ? -6.102 23.781 -29.641 1 38.81 579 LYS B N 1
ATOM 9699 C CA . LYS B 1 579 ? -5.902 24.766 -30.703 1 38.81 579 LYS B CA 1
ATOM 9700 C C . LYS B 1 579 ? -5.102 25.969 -30.188 1 38.81 579 LYS B C 1
ATOM 9702 O O . LYS B 1 579 ? -4.402 26.625 -30.969 1 38.81 579 LYS B O 1
ATOM 9707 N N . SER B 1 580 ? -5.383 26.469 -29.078 1 33.16 580 SER B N 1
ATOM 9708 C CA . SER B 1 580 ? -4.605 27.625 -28.656 1 33.16 580 SER B CA 1
ATOM 9709 C C . SER B 1 580 ? -3.156 27.234 -28.375 1 33.16 580 SER B C 1
ATOM 9711 O O . SER B 1 580 ? -2.289 28.109 -28.25 1 33.16 580 SER B O 1
ATOM 9713 N N . LYS B 1 581 ? -2.869 26.062 -28 1 39.41 581 LYS B N 1
ATOM 9714 C CA . LYS B 1 581 ? -1.486 25.625 -27.812 1 39.41 581 LYS B CA 1
ATOM 9715 C C . LYS B 1 581 ? -0.751 25.547 -29.156 1 39.41 581 LYS B C 1
ATOM 9717 O O . LYS B 1 581 ? 0.478 25.453 -29.188 1 39.41 581 LYS B O 1
ATOM 9722 N N . SER B 1 582 ? -1.354 25.469 -30.328 1 35.94 582 SER B N 1
ATOM 9723 C CA . SER B 1 582 ? -0.667 25.516 -31.609 1 35.94 582 SER B CA 1
ATOM 9724 C C . SER B 1 582 ? -0.194 26.922 -31.938 1 35.94 582 SER B C 1
ATOM 9726 O O . SER B 1 582 ? 0.764 27.109 -32.688 1 35.94 582 SER B O 1
ATOM 9728 N N . GLY B 1 583 ? -0.935 27.953 -31.578 1 34.59 583 GLY B N 1
ATOM 9729 C CA . GLY B 1 583 ? -0.559 29.266 -32.062 1 34.59 583 GLY B CA 1
ATOM 9730 C C . GLY B 1 583 ? 0.614 29.875 -31.328 1 34.59 583 GLY B C 1
ATOM 9731 O O . GLY B 1 583 ? 1.296 30.75 -31.844 1 34.59 583 GLY B O 1
ATOM 9732 N N . ASP B 1 584 ? 0.668 29.75 -30 1 34.84 584 ASP B N 1
ATOM 9733 C CA . ASP B 1 584 ? 1.598 30.578 -29.234 1 34.84 584 ASP B CA 1
ATOM 9734 C C . ASP B 1 584 ? 2.988 29.953 -29.188 1 34.84 584 ASP B C 1
ATOM 9736 O O . ASP B 1 584 ? 3.863 30.422 -28.453 1 34.84 584 ASP B O 1
ATOM 9740 N N . SER B 1 585 ? 3.35 28.953 -29.891 1 36.94 585 SER B N 1
ATOM 9741 C CA . SER B 1 585 ? 4.66 28.312 -29.875 1 36.94 585 SER B CA 1
ATOM 9742 C C . SER B 1 585 ? 5.727 29.234 -30.484 1 36.94 585 SER B C 1
ATOM 9744 O O . SER B 1 585 ? 6.918 28.922 -30.422 1 36.94 585 SER B O 1
ATOM 9746 N N . SER B 1 586 ? 5.441 30.297 -31.234 1 36.81 586 SER B N 1
ATOM 9747 C CA . SER B 1 586 ? 6.52 31.031 -31.891 1 36.81 586 SER B CA 1
ATOM 9748 C C . SER B 1 586 ? 7.254 31.922 -30.891 1 36.81 586 SER B C 1
ATOM 9750 O O . SER B 1 586 ? 8.477 32.062 -30.969 1 36.81 586 SER B O 1
ATOM 9752 N N . ALA B 1 587 ? 6.598 32.656 -29.922 1 38.19 587 ALA B N 1
ATOM 9753 C CA . ALA B 1 587 ? 7.227 33.688 -29.094 1 38.19 587 ALA B CA 1
ATOM 9754 C C . ALA B 1 587 ? 8.008 33.031 -27.938 1 38.19 587 ALA B C 1
ATOM 9756 O O . ALA B 1 587 ? 9.062 33.562 -27.547 1 38.19 587 ALA B O 1
ATOM 9757 N N . THR B 1 588 ? 7.652 31.906 -27.438 1 38.03 588 THR B N 1
ATOM 9758 C CA . THR B 1 588 ? 8.242 31.312 -26.25 1 38.03 588 THR B CA 1
ATOM 9759 C C . THR B 1 588 ? 9.555 30.609 -26.594 1 38.03 588 THR B C 1
ATOM 9761 O O . THR B 1 588 ? 10.352 30.297 -25.703 1 38.03 588 THR B O 1
ATOM 9764 N N . SER B 1 589 ? 9.898 30.375 -27.828 1 41.41 589 SER B N 1
ATOM 9765 C CA . SER B 1 589 ? 11.148 29.75 -28.234 1 41.41 589 SER B CA 1
ATOM 9766 C C . SER B 1 589 ? 12.328 30.703 -28.047 1 41.41 589 SER B C 1
ATOM 9768 O O . SER B 1 589 ? 13.414 30.281 -27.641 1 41.41 589 SER B O 1
ATOM 9770 N N . LYS B 1 590 ? 12.141 32 -28.281 1 47.78 590 LYS B N 1
ATOM 9771 C CA . LYS B 1 590 ? 13.211 33 -28.203 1 47.78 590 LYS B CA 1
ATOM 9772 C C . LYS B 1 590 ? 13.578 33.281 -26.766 1 47.78 590 LYS B C 1
ATOM 9774 O O . LYS B 1 590 ? 14.758 33.469 -26.438 1 47.78 590 LYS B O 1
ATOM 9779 N N . ALA B 1 591 ? 12.602 33.281 -25.922 1 43.66 591 ALA B N 1
ATOM 9780 C CA . ALA B 1 591 ? 12.844 33.594 -24.516 1 43.66 591 ALA B CA 1
ATOM 9781 C C . ALA B 1 591 ? 13.539 32.438 -23.812 1 43.66 591 ALA B C 1
ATOM 9783 O O . ALA B 1 591 ? 14.422 32.656 -22.984 1 43.66 591 ALA B O 1
ATOM 9784 N N . ALA B 1 592 ? 13.375 31.203 -24.219 1 48.88 592 ALA B N 1
ATOM 9785 C CA . ALA B 1 592 ? 14.016 30.016 -23.672 1 48.88 592 ALA B CA 1
ATOM 9786 C C . ALA B 1 592 ? 15.469 29.922 -24.141 1 48.88 592 ALA B C 1
ATOM 9788 O O . ALA B 1 592 ? 16.359 29.578 -23.359 1 48.88 592 ALA B O 1
ATOM 9789 N N . GLU B 1 593 ? 15.695 30.359 -25.438 1 55.12 593 GLU B N 1
ATOM 9790 C CA . GLU B 1 593 ? 17.062 30.406 -25.953 1 55.12 593 GLU B CA 1
ATOM 9791 C C . GLU B 1 593 ? 17.906 31.453 -25.219 1 55.12 593 GLU B C 1
ATOM 9793 O O . GLU B 1 593 ? 19.062 31.219 -24.906 1 55.12 593 GLU B O 1
ATOM 9798 N N . GLU B 1 594 ? 17.25 32.5 -24.812 1 58.16 594 GLU B N 1
ATOM 9799 C CA . GLU B 1 594 ? 17.938 33.562 -24.078 1 58.16 594 GLU B CA 1
ATOM 9800 C C . GLU B 1 594 ? 18.25 33.125 -22.656 1 58.16 594 GLU B C 1
ATOM 9802 O O . GLU B 1 594 ? 19.344 33.406 -22.141 1 58.16 594 GLU B O 1
ATOM 9807 N N . LYS B 1 595 ? 17.438 32.344 -22.016 1 57.34 595 LYS B N 1
ATOM 9808 C CA . LYS B 1 595 ? 17.641 31.859 -20.656 1 57.34 595 LYS B CA 1
ATOM 9809 C C . LYS B 1 595 ? 18.688 30.75 -20.609 1 57.34 595 LYS B C 1
ATOM 9811 O O . LYS B 1 595 ? 19.5 30.688 -19.688 1 57.34 595 LYS B O 1
ATOM 9816 N N . GLU B 1 596 ? 18.797 29.906 -21.609 1 59.56 596 GLU B N 1
ATOM 9817 C CA . GLU B 1 596 ? 19.828 28.875 -21.734 1 59.56 596 GLU B CA 1
ATOM 9818 C C . GLU B 1 596 ? 21.203 29.5 -21.938 1 59.56 596 GLU B C 1
ATOM 9820 O O . GLU B 1 596 ? 22.188 29.047 -21.359 1 59.56 596 GLU B O 1
ATOM 9825 N N . LEU B 1 597 ? 21.188 30.625 -22.75 1 62.94 597 LEU B N 1
ATOM 9826 C CA . LEU B 1 597 ? 22.453 31.312 -23 1 62.94 597 LEU B CA 1
ATOM 9827 C C . LEU B 1 597 ? 22.906 32.094 -21.766 1 62.94 597 LEU B C 1
ATOM 9829 O O . LEU B 1 597 ? 24.094 32.125 -21.453 1 62.94 597 LEU B O 1
ATOM 9833 N N . GLN B 1 598 ? 21.906 32.469 -20.906 1 65.19 598 GLN B N 1
ATOM 9834 C CA . GLN B 1 598 ? 22.234 33.125 -19.656 1 65.19 598 GLN B CA 1
ATOM 9835 C C . GLN B 1 598 ? 22.719 32.125 -18.609 1 65.19 598 GLN B C 1
ATOM 9837 O O . GLN B 1 598 ? 23.656 32.406 -17.875 1 65.19 598 GLN B O 1
ATOM 9842 N N . ALA B 1 599 ? 22.328 30.938 -18.625 1 65.19 599 ALA B N 1
ATOM 9843 C CA . ALA B 1 599 ? 22.781 29.859 -17.734 1 65.19 599 ALA B CA 1
ATOM 9844 C C . ALA B 1 599 ? 24.172 29.391 -18.125 1 65.19 599 ALA B C 1
ATOM 9846 O O . ALA B 1 599 ? 25.016 29.109 -17.266 1 65.19 599 ALA B O 1
ATOM 9847 N N . GLU B 1 600 ? 24.469 29.359 -19.422 1 66.44 600 GLU B N 1
ATOM 9848 C CA . GLU B 1 600 ? 25.812 29.078 -19.891 1 66.44 600 GLU B CA 1
ATOM 9849 C C . GLU B 1 600 ? 26.797 30.156 -19.453 1 66.44 600 GLU B C 1
ATOM 9851 O O . GLU B 1 600 ? 27.938 29.844 -19.078 1 66.44 600 GLU B O 1
ATOM 9856 N N . VAL B 1 601 ? 26.281 31.406 -19.391 1 68.12 601 VAL B N 1
ATOM 9857 C CA . VAL B 1 601 ? 27.078 32.531 -18.938 1 68.12 601 VAL B CA 1
ATOM 9858 C C . VAL B 1 601 ? 27.344 32.406 -17.438 1 68.12 601 VAL B C 1
ATOM 9860 O O . VAL B 1 601 ? 28.469 32.594 -16.969 1 68.12 601 VAL B O 1
ATOM 9863 N N . ASP B 1 602 ? 26.391 31.938 -16.703 1 66.69 602 ASP B N 1
ATOM 9864 C CA . ASP B 1 602 ? 26.531 31.828 -15.258 1 66.69 602 ASP B CA 1
ATOM 9865 C C . ASP B 1 602 ? 27.406 30.625 -14.883 1 66.69 602 ASP B C 1
ATOM 9867 O O . ASP B 1 602 ? 28.219 30.719 -13.969 1 66.69 602 ASP B O 1
ATOM 9871 N N . SER B 1 603 ? 27.406 29.578 -15.578 1 69.44 603 SER B N 1
ATOM 9872 C CA . SER B 1 603 ? 28.281 28.422 -15.383 1 69.44 603 SER B CA 1
ATOM 9873 C C . SER B 1 603 ? 29.734 28.766 -15.711 1 69.44 603 SER B C 1
ATOM 9875 O O . SER B 1 603 ? 30.641 28.359 -14.992 1 69.44 603 SER B O 1
ATOM 9877 N N . ALA B 1 604 ? 29.859 29.562 -16.781 1 67.81 604 ALA B N 1
ATOM 9878 C CA . ALA B 1 604 ? 31.203 30.016 -17.141 1 67.81 604 ALA B CA 1
ATOM 9879 C C . ALA B 1 604 ? 31.781 30.953 -16.094 1 67.81 604 ALA B C 1
ATOM 9881 O O . ALA B 1 604 ? 32.969 30.859 -15.742 1 67.81 604 ALA B O 1
ATOM 9882 N N . LYS B 1 605 ? 30.922 31.703 -15.414 1 67 605 LYS B N 1
ATOM 9883 C CA . LYS B 1 605 ? 31.344 32.625 -14.336 1 67 605 LYS B CA 1
ATOM 9884 C C . LYS B 1 605 ? 31.734 31.828 -13.086 1 67 605 LYS B C 1
ATOM 9886 O O . LYS B 1 605 ? 32.719 32.156 -12.422 1 67 605 LYS B O 1
ATOM 9891 N N . LYS B 1 606 ? 31.125 30.797 -12.82 1 69.31 606 LYS B N 1
ATOM 9892 C CA . LYS B 1 606 ? 31.438 29.938 -11.68 1 69.31 606 LYS B CA 1
ATOM 9893 C C . LYS B 1 606 ? 32.75 29.188 -11.906 1 69.31 606 LYS B C 1
ATOM 9895 O O . LYS B 1 606 ? 33.562 29.031 -10.984 1 69.31 606 LYS B O 1
ATOM 9900 N N . MET B 1 607 ? 32.969 28.703 -13.086 1 70.31 607 MET B N 1
ATOM 9901 C CA . MET B 1 607 ? 34.25 28.094 -13.445 1 70.31 607 MET B CA 1
ATOM 9902 C C . MET B 1 607 ? 35.406 29.062 -13.234 1 70.31 607 MET B C 1
ATOM 9904 O O . MET B 1 607 ? 36.438 28.688 -12.727 1 70.31 607 MET B O 1
ATOM 9908 N N . LEU B 1 608 ? 35.125 30.328 -13.531 1 70.12 608 LEU B N 1
ATOM 9909 C CA . LEU B 1 608 ? 36.125 31.375 -13.352 1 70.12 608 LEU B CA 1
ATOM 9910 C C . LEU B 1 608 ? 36.344 31.656 -11.875 1 70.12 608 LEU B C 1
ATOM 9912 O O . LEU B 1 608 ? 37.5 31.844 -11.445 1 70.12 608 LEU B O 1
ATOM 9916 N N . SER B 1 609 ? 35.312 31.547 -11.133 1 71.94 609 SER B N 1
ATOM 9917 C CA . SER B 1 609 ? 35.438 31.734 -9.688 1 71.94 609 SER B CA 1
ATOM 9918 C C . SER B 1 609 ? 36.188 30.578 -9.039 1 71.94 609 SER B C 1
ATOM 9920 O O . SER B 1 609 ? 37.031 30.781 -8.164 1 71.94 609 SER B O 1
ATOM 9922 N N . ASN B 1 610 ? 35.969 29.422 -9.477 1 71.88 610 ASN B N 1
ATOM 9923 C CA . ASN B 1 610 ? 36.688 28.234 -8.984 1 71.88 610 ASN B CA 1
ATOM 9924 C C . ASN B 1 610 ? 38.125 28.25 -9.406 1 71.88 610 ASN B C 1
ATOM 9926 O O . ASN B 1 610 ? 39.031 27.859 -8.633 1 71.88 610 ASN B O 1
ATOM 9930 N N . ALA B 1 611 ? 38.375 28.672 -10.602 1 68.69 611 ALA B N 1
ATOM 9931 C CA . ALA B 1 611 ? 39.75 28.828 -11.07 1 68.69 611 ALA B CA 1
ATOM 9932 C C . ALA B 1 611 ? 40.5 29.797 -10.18 1 68.69 611 ALA B C 1
ATOM 9934 O O . ALA B 1 611 ? 41.656 29.547 -9.812 1 68.69 611 ALA B O 1
ATOM 9935 N N . ASP B 1 612 ? 39.844 30.859 -9.766 1 67.69 612 ASP B N 1
ATOM 9936 C CA . ASP B 1 612 ? 40.438 31.859 -8.891 1 67.69 612 ASP B CA 1
ATOM 9937 C C . ASP B 1 612 ? 40.719 31.281 -7.512 1 67.69 612 ASP B C 1
ATOM 9939 O O . ASP B 1 612 ? 41.781 31.531 -6.938 1 67.69 612 ASP B O 1
ATOM 9943 N N . LEU B 1 613 ? 39.906 30.469 -7.086 1 70.12 613 LEU B N 1
ATOM 9944 C CA . LEU B 1 613 ? 40.094 29.844 -5.781 1 70.12 613 LEU B CA 1
ATOM 9945 C C . LEU B 1 613 ? 41.219 28.828 -5.82 1 70.12 613 LEU B C 1
ATOM 9947 O O . LEU B 1 613 ? 42.031 28.75 -4.883 1 70.12 613 LEU B O 1
ATOM 9951 N N . LEU B 1 614 ? 41.344 28.141 -6.859 1 71.06 614 LEU B N 1
ATOM 9952 C CA . LEU B 1 614 ? 42.438 27.172 -7.012 1 71.06 614 LEU B CA 1
ATOM 9953 C C . LEU B 1 614 ? 43.781 27.891 -7.137 1 71.06 614 LEU B C 1
ATOM 9955 O O . LEU B 1 614 ? 44.781 27.469 -6.543 1 71.06 614 LEU B O 1
ATOM 9959 N N . ILE B 1 615 ? 43.812 28.969 -7.797 1 70.19 615 ILE B N 1
ATOM 9960 C CA . ILE B 1 615 ? 45.031 29.766 -7.957 1 70.19 615 ILE B CA 1
ATOM 9961 C C . ILE B 1 615 ? 45.406 30.391 -6.621 1 70.19 615 ILE B C 1
ATOM 9963 O O . ILE B 1 615 ? 46.594 30.359 -6.219 1 70.19 615 ILE B O 1
ATOM 9967 N N . SER B 1 616 ? 44.438 30.844 -5.898 1 69.94 616 SER B N 1
ATOM 9968 C CA . SER B 1 616 ? 44.688 31.469 -4.605 1 69.94 616 SER B CA 1
ATOM 9969 C C . SER B 1 616 ? 45.219 30.438 -3.588 1 69.94 616 SER B C 1
ATOM 9971 O O . SER B 1 616 ? 46.125 30.719 -2.822 1 69.94 616 SER B O 1
ATOM 9973 N N . ARG B 1 617 ? 44.625 29.391 -3.652 1 69.5 617 ARG B N 1
ATOM 9974 C CA . ARG B 1 617 ? 45.094 28.312 -2.77 1 69.5 617 ARG B CA 1
ATOM 9975 C C . ARG B 1 617 ? 46.469 27.797 -3.176 1 69.5 617 ARG B C 1
ATOM 9977 O O . ARG B 1 617 ? 47.312 27.516 -2.32 1 69.5 617 ARG B O 1
ATOM 9984 N N . GLY B 1 618 ? 46.656 27.719 -4.363 1 66.5 618 GLY B N 1
ATOM 9985 C CA . GLY B 1 618 ? 47.938 27.328 -4.863 1 66.5 618 GLY B CA 1
ATOM 9986 C C . GLY B 1 618 ? 49.031 28.328 -4.504 1 66.5 618 GLY B C 1
ATOM 9987 O O . GLY B 1 618 ? 50.156 27.938 -4.141 1 66.5 618 GLY B O 1
ATOM 9988 N N . MET B 1 619 ? 48.812 29.578 -4.547 1 67.12 619 MET B N 1
ATOM 9989 C CA . MET B 1 619 ? 49.75 30.625 -4.176 1 67.12 619 MET B CA 1
ATOM 9990 C C . MET B 1 619 ? 50.031 30.609 -2.676 1 67.12 619 MET B C 1
ATOM 9992 O O . MET B 1 619 ? 51.156 30.828 -2.244 1 67.12 619 MET B O 1
ATOM 9996 N N . SER B 1 620 ? 49.031 30.375 -1.963 1 66.81 620 SER B N 1
ATOM 9997 C CA . SER B 1 620 ? 49.219 30.359 -0.516 1 66.81 620 SER B CA 1
ATOM 9998 C C . SER B 1 620 ? 50.031 29.141 -0.075 1 66.81 620 SER B C 1
ATOM 10000 O O . SER B 1 620 ? 50.812 29.219 0.859 1 66.81 620 SER B O 1
ATOM 10002 N N . LYS B 1 621 ? 49.875 28.078 -0.818 1 66.88 621 LYS B N 1
ATOM 10003 C CA . LYS B 1 621 ? 50.562 26.859 -0.435 1 66.88 621 LYS B CA 1
ATOM 10004 C C . LYS B 1 621 ? 51.75 26.578 -1.365 1 66.88 621 LYS B C 1
ATOM 10006 O O . LYS B 1 621 ? 52.375 25.531 -1.277 1 66.88 621 LYS B O 1
ATOM 10011 N N . LYS B 1 622 ? 52.188 27.469 -2.189 1 59.94 622 LYS B N 1
ATOM 10012 C CA . LYS B 1 622 ? 53.344 27.453 -3.084 1 59.94 622 LYS B CA 1
ATOM 10013 C C . LYS B 1 622 ? 53.344 26.188 -3.947 1 59.94 622 LYS B C 1
ATOM 10015 O O . LYS B 1 622 ? 54.406 25.578 -4.16 1 59.94 622 LYS B O 1
ATOM 10020 N N . CYS B 1 623 ? 52.188 25.578 -4.031 1 61.44 623 CYS B N 1
ATOM 10021 C CA . CYS B 1 623 ? 52.094 24.391 -4.859 1 61.44 623 CYS B CA 1
ATOM 10022 C C . CYS B 1 623 ? 51.812 24.75 -6.312 1 61.44 623 CYS B C 1
ATOM 10024 O O . CYS B 1 623 ? 50.75 25.281 -6.625 1 61.44 623 CYS B O 1
ATOM 10026 N N . PHE B 1 624 ? 52.75 24.688 -7.184 1 64.5 624 PHE B N 1
ATOM 10027 C CA . PHE B 1 624 ? 52.719 25.047 -8.602 1 64.5 624 PHE B CA 1
ATOM 10028 C C . PHE B 1 624 ? 51.688 24.219 -9.352 1 64.5 624 PHE B C 1
ATOM 10030 O O . PHE B 1 624 ? 51.125 24.688 -10.336 1 64.5 624 PHE B O 1
ATOM 10037 N N . GLY B 1 625 ? 51.375 23.062 -8.914 1 66.38 625 GLY B N 1
ATOM 10038 C CA . GLY B 1 625 ? 50.406 22.188 -9.57 1 66.38 625 GLY B CA 1
ATOM 10039 C C . GLY B 1 625 ? 49 22.703 -9.508 1 66.38 625 GLY B C 1
ATOM 10040 O O . GLY B 1 625 ? 48.281 22.688 -10.5 1 66.38 625 GLY B O 1
ATOM 10041 N N . ASP B 1 626 ? 48.594 23.266 -8.43 1 67.06 626 ASP B N 1
ATOM 10042 C CA . ASP B 1 626 ? 47.281 23.859 -8.266 1 67.06 626 ASP B CA 1
ATOM 10043 C C . ASP B 1 626 ? 47.125 25.125 -9.102 1 67.06 626 ASP B C 1
ATOM 10045 O O . ASP B 1 626 ? 46.094 25.391 -9.68 1 67.06 626 ASP B O 1
ATOM 10049 N N . VAL B 1 627 ? 48.219 25.844 -9.242 1 68.31 627 VAL B N 1
ATOM 10050 C CA . VAL B 1 627 ? 48.219 27.078 -10.039 1 68.31 627 VAL B CA 1
ATOM 10051 C C . VAL B 1 627 ? 48.062 26.734 -11.516 1 68.31 627 VAL B C 1
ATOM 10053 O O . VAL B 1 627 ? 47.312 27.391 -12.234 1 68.31 627 VAL B O 1
ATOM 10056 N N . GLN B 1 628 ? 48.75 25.656 -11.883 1 68.75 628 GLN B N 1
ATOM 10057 C CA . GLN B 1 628 ? 48.688 25.234 -13.281 1 68.75 628 GLN B CA 1
ATOM 10058 C C . GLN B 1 628 ? 47.312 24.688 -13.625 1 68.75 628 GLN B C 1
ATOM 10060 O O . GLN B 1 628 ? 46.75 24.969 -14.695 1 68.75 628 GLN B O 1
ATOM 10065 N N . SER B 1 629 ? 46.656 24.016 -12.75 1 70.12 629 SER B N 1
ATOM 10066 C CA . SER B 1 629 ? 45.312 23.5 -12.93 1 70.12 629 SER B CA 1
ATOM 10067 C C . SER B 1 629 ? 44.281 24.625 -12.898 1 70.12 629 SER B C 1
ATOM 10069 O O . SER B 1 629 ? 43.344 24.625 -13.68 1 70.12 629 SER B O 1
ATOM 10071 N N . GLY B 1 630 ? 44.469 25.578 -12.109 1 68.25 630 GLY B N 1
ATOM 10072 C CA . GLY B 1 630 ? 43.656 26.781 -12.078 1 68.25 630 GLY B CA 1
ATOM 10073 C C . GLY B 1 630 ? 43.75 27.609 -13.344 1 68.25 630 GLY B C 1
ATOM 10074 O O . GLY B 1 630 ? 42.75 28.109 -13.852 1 68.25 630 GLY B O 1
ATOM 10075 N N . GLN B 1 631 ? 44.969 27.703 -13.914 1 70.75 631 GLN B N 1
ATOM 10076 C CA . GLN B 1 631 ? 45.219 28.438 -15.148 1 70.75 631 GLN B CA 1
ATOM 10077 C C . GLN B 1 631 ? 44.531 27.75 -16.344 1 70.75 631 GLN B C 1
ATOM 10079 O O . GLN B 1 631 ? 43.969 28.406 -17.219 1 70.75 631 GLN B O 1
ATOM 10084 N N . SER B 1 632 ? 44.531 26.469 -16.344 1 71.25 632 SER B N 1
ATOM 10085 C CA . SER B 1 632 ? 43.906 25.703 -17.406 1 71.25 632 SER B CA 1
ATOM 10086 C C . SER B 1 632 ? 42.375 25.828 -17.328 1 71.25 632 SER B C 1
ATOM 10088 O O . SER B 1 632 ? 41.719 25.984 -18.344 1 71.25 632 SER B O 1
ATOM 10090 N N . LEU B 1 633 ? 41.844 25.953 -16.172 1 71.06 633 LEU B N 1
ATOM 10091 C CA . LEU B 1 633 ? 40.406 26.156 -15.93 1 71.06 633 LEU B CA 1
ATOM 10092 C C . LEU B 1 633 ? 40 27.578 -16.281 1 71.06 633 LEU B C 1
ATOM 10094 O O . LEU B 1 633 ? 38.906 27.812 -16.812 1 71.06 633 LEU B O 1
ATOM 10098 N N . LEU B 1 634 ? 40.875 28.516 -16.031 1 69.19 634 LEU B N 1
ATOM 10099 C CA . LEU B 1 634 ? 40.688 29.922 -16.375 1 69.19 634 LEU B CA 1
ATOM 10100 C C . LEU B 1 634 ? 40.594 30.094 -17.891 1 69.19 634 LEU B C 1
ATOM 10102 O O . LEU B 1 634 ? 39.719 30.797 -18.391 1 69.19 634 LEU B O 1
ATOM 10106 N N . LYS B 1 635 ? 41.531 29.422 -18.641 1 73.06 635 LYS B N 1
ATOM 10107 C CA . LYS B 1 635 ? 41.562 29.5 -20.109 1 73.06 635 LYS B CA 1
ATOM 10108 C C . LYS B 1 635 ? 40.312 28.859 -20.719 1 73.06 635 LYS B C 1
ATOM 10110 O O . LYS B 1 635 ? 39.688 29.422 -21.625 1 73.06 635 LYS B O 1
ATOM 10115 N N . GLU B 1 636 ? 39.938 27.812 -20.141 1 71.5 636 GLU B N 1
ATOM 10116 C CA . GLU B 1 636 ? 38.75 27.109 -20.641 1 71.5 636 GLU B CA 1
ATOM 10117 C C . GLU B 1 636 ? 37.469 27.859 -20.25 1 71.5 636 GLU B C 1
ATOM 10119 O O . GLU B 1 636 ? 36.531 27.953 -21.062 1 71.5 636 GLU B O 1
ATOM 10124 N N . GLY B 1 637 ? 37.406 28.438 -19.078 1 68.56 637 GLY B N 1
ATOM 10125 C CA . GLY B 1 637 ? 36.312 29.25 -18.656 1 68.56 637 GLY B CA 1
ATOM 10126 C C . GLY B 1 637 ? 36.156 30.516 -19.469 1 68.56 637 GLY B C 1
ATOM 10127 O O . GLY B 1 637 ? 35.031 30.891 -19.828 1 68.56 637 GLY B O 1
ATOM 10128 N N . GLN B 1 638 ? 37.25 31.141 -19.812 1 69.81 638 GLN B N 1
ATOM 10129 C CA . GLN B 1 638 ? 37.25 32.344 -20.625 1 69.81 638 GLN B CA 1
ATOM 10130 C C . GLN B 1 638 ? 36.781 32.062 -22.047 1 69.81 638 GLN B C 1
ATOM 10132 O O . GLN B 1 638 ? 36.031 32.844 -22.641 1 69.81 638 GLN B O 1
ATOM 10137 N N . LYS B 1 639 ? 37.188 30.953 -22.641 1 73.75 639 LYS B N 1
ATOM 10138 C CA . LYS B 1 639 ? 36.75 30.547 -23.984 1 73.75 639 LYS B CA 1
ATOM 10139 C C . LYS B 1 639 ? 35.281 30.25 -24.031 1 73.75 639 LYS B C 1
ATOM 10141 O O . LYS B 1 639 ? 34.562 30.703 -24.938 1 73.75 639 LYS B O 1
ATOM 10146 N N . LYS B 1 640 ? 34.781 29.672 -23.016 1 70.62 640 LYS B N 1
ATOM 10147 C CA . LYS B 1 640 ? 33.375 29.328 -22.938 1 70.62 640 LYS B CA 1
ATOM 10148 C C . LYS B 1 640 ? 32.531 30.562 -22.672 1 70.62 640 LYS B C 1
ATOM 10150 O O . LYS B 1 640 ? 31.438 30.703 -23.25 1 70.62 640 LYS B O 1
ATOM 10155 N N . LEU B 1 641 ? 33 31.469 -21.875 1 71.12 641 LEU B N 1
ATOM 10156 C CA . LEU B 1 641 ? 32.344 32.75 -21.609 1 71.12 641 LEU B CA 1
ATOM 10157 C C . LEU B 1 641 ? 32.25 33.594 -22.859 1 71.12 641 LEU B C 1
ATOM 10159 O O . LEU B 1 641 ? 31.219 34.188 -23.172 1 71.12 641 LEU B O 1
ATOM 10163 N N . SER B 1 642 ? 33.344 33.656 -23.641 1 73.19 642 SER B N 1
ATOM 10164 C CA . SER B 1 642 ? 33.406 34.438 -24.875 1 73.19 642 SER B CA 1
ATOM 10165 C C . SER B 1 642 ? 32.469 33.875 -25.938 1 73.19 642 SER B C 1
ATOM 10167 O O . SER B 1 642 ? 31.781 34.625 -26.641 1 73.19 642 SER B O 1
ATOM 10169 N N . GLU B 1 643 ? 32.312 32.656 -26.047 1 73.69 643 GLU B N 1
ATOM 10170 C CA . GLU B 1 643 ? 31.469 31.984 -27.031 1 73.69 643 GLU B CA 1
ATOM 10171 C C . GLU B 1 643 ? 29.984 32.125 -26.656 1 73.69 643 GLU B C 1
ATOM 10173 O O . GLU B 1 643 ? 29.156 32.406 -27.516 1 73.69 643 GLU B O 1
ATOM 10178 N N . ALA B 1 644 ? 29.766 32.125 -25.328 1 68.56 644 ALA B N 1
ATOM 10179 C CA . ALA B 1 644 ? 28.391 32.25 -24.844 1 68.56 644 ALA B CA 1
ATOM 10180 C C . ALA B 1 644 ? 27.922 33.719 -24.953 1 68.56 644 ALA B C 1
ATOM 10182 O O . ALA B 1 644 ? 26.781 33.969 -25.359 1 68.56 644 ALA B O 1
ATOM 10183 N N . LEU B 1 645 ? 28.766 34.594 -24.734 1 68.69 645 LEU B N 1
ATOM 10184 C CA . LEU B 1 645 ? 28.469 36.031 -24.859 1 68.69 645 LEU B CA 1
ATOM 10185 C C . LEU B 1 645 ? 28.281 36.406 -26.312 1 68.69 645 LEU B C 1
ATOM 10187 O O . LEU B 1 645 ? 27.422 37.219 -26.656 1 68.69 645 LEU B O 1
ATOM 10191 N N . SER B 1 646 ? 29.016 35.812 -27.234 1 71.25 646 SER B N 1
ATOM 10192 C CA . SER B 1 646 ? 28.891 36.094 -28.656 1 71.25 646 SER B CA 1
ATOM 10193 C C . SER B 1 646 ? 27.562 35.562 -29.203 1 71.25 646 SER B C 1
ATOM 10195 O O . SER B 1 646 ? 26.891 36.25 -29.984 1 71.25 646 SER B O 1
ATOM 10197 N N . LYS B 1 647 ? 27.109 34.562 -28.734 1 67.12 647 LYS B N 1
ATOM 10198 C CA . LYS B 1 647 ? 25.844 33.969 -29.172 1 67.12 647 LYS B CA 1
ATOM 10199 C C . LYS B 1 647 ? 24.656 34.75 -28.562 1 67.12 647 LYS B C 1
ATOM 10201 O O . LYS B 1 647 ? 23.656 34.969 -29.234 1 67.12 647 LYS B O 1
ATOM 10206 N N . LEU B 1 648 ? 24.859 35.219 -27.375 1 63.91 648 LEU B N 1
ATOM 10207 C CA . LEU B 1 648 ? 23.859 36.062 -26.703 1 63.91 648 LEU B CA 1
ATOM 10208 C C . LEU B 1 648 ? 23.719 37.406 -27.406 1 63.91 648 LEU B C 1
ATOM 10210 O O . LEU B 1 648 ? 22.609 37.875 -27.594 1 63.91 648 LEU B O 1
ATOM 10214 N N . HIS B 1 649 ? 24.797 37.938 -27.781 1 64.81 649 HIS B N 1
ATOM 10215 C CA . HIS B 1 649 ? 24.781 39.188 -28.516 1 64.81 649 HIS B CA 1
ATOM 10216 C C . HIS B 1 649 ? 24.141 39.031 -29.891 1 64.81 649 HIS B C 1
ATOM 10218 O O . HIS B 1 649 ? 23.406 39.875 -30.344 1 64.81 649 HIS B O 1
ATOM 10224 N N . CYS B 1 650 ? 24.375 37.906 -30.516 1 64.19 650 CYS B N 1
ATOM 10225 C CA . CYS B 1 650 ? 23.781 37.625 -31.812 1 64.19 650 CYS B CA 1
ATOM 10226 C C . CYS B 1 650 ? 22.281 37.438 -31.703 1 64.19 650 CYS B C 1
ATOM 10228 O O . CYS B 1 650 ? 21.516 37.906 -32.562 1 64.19 650 CYS B O 1
ATOM 10230 N N . LEU B 1 651 ? 21.891 36.906 -30.609 1 56.84 651 LEU B N 1
ATOM 10231 C CA . LEU B 1 651 ? 20.453 36.688 -30.375 1 56.84 651 LEU B CA 1
ATOM 10232 C C . LEU B 1 651 ? 19.766 37.969 -29.984 1 56.84 651 LEU B C 1
ATOM 10234 O O . LEU B 1 651 ? 18.625 38.219 -30.375 1 56.84 651 LEU B O 1
ATOM 10238 N N . GLN B 1 652 ? 20.422 38.812 -29.297 1 54.28 652 GLN B N 1
ATOM 10239 C CA . GLN B 1 652 ? 19.844 40.094 -28.891 1 54.28 652 GLN B CA 1
ATOM 10240 C C . GLN B 1 652 ? 19.812 41.062 -30.062 1 54.28 652 GLN B C 1
ATOM 10242 O O . GLN B 1 652 ? 18.953 41.938 -30.109 1 54.28 652 GLN B O 1
ATOM 10247 N N . LYS B 1 653 ? 20.688 40.906 -31.062 1 56.66 653 LYS B N 1
ATOM 10248 C CA . LYS B 1 653 ? 20.641 41.719 -32.25 1 56.66 653 LYS B CA 1
ATOM 10249 C C . LYS B 1 653 ? 19.547 41.281 -33.219 1 56.66 653 LYS B C 1
ATOM 10251 O O . LYS B 1 653 ? 19.094 42.031 -34.062 1 56.66 653 LYS B O 1
ATOM 10256 N N . SER B 1 654 ? 19.219 39.969 -33.094 1 50.5 654 SER B N 1
ATOM 10257 C CA . SER B 1 654 ? 18.156 39.562 -34 1 50.5 654 SER B CA 1
ATOM 10258 C C . SER B 1 654 ? 16.781 39.938 -33.406 1 50.5 654 SER B C 1
ATOM 10260 O O . SER B 1 654 ? 15.758 39.438 -33.906 1 50.5 654 SER B O 1
ATOM 10262 N N . LYS B 1 655 ? 16.781 40.781 -32.469 1 41.97 655 LYS B N 1
ATOM 10263 C CA . LYS B 1 655 ? 15.57 41.5 -32.094 1 41.97 655 LYS B CA 1
ATOM 10264 C C . LYS B 1 655 ? 15.406 42.781 -32.938 1 41.97 655 LYS B C 1
ATOM 10266 O O . LYS B 1 655 ? 16.359 43.5 -33.156 1 41.97 655 LYS B O 1
#

Secondary structure (DSSP, 8-state):
--HHHHHHHHHHHHHHHTT--TTHHHHHHHHHHHH-TT-HHHHT----HHHHHHHIIIIIHHHHHHHHHHHHTSTT--EEEEEEEEEEGGGTEEEEEEEEEEEETTTTEEEEEEEEEEEESS--HHHHHHHHHHHTTTS-GGGEEEEE----HHHHHHHHHHHHHT-TT-B---S-HHHHHHHHHHHHHHHTTHHHHHHHHHHHHHHHT-HHHHHHHHHHHHHTT---PPPPPPBTTBGGGHHHHHHHHHHHHHHHHHHHHH-SS--S-HHHHHHHHHHH-THHHHHHHHHHHHHHHHHHHHHHTTSSS--HHHHHHHHHHHHHHHHTTTB-HHHHTT--THHHHT--TT-GGGB-SS----HHHHHHHTTS-HHHHHHHHHHHHHHHHHHHHHHHHHS-TT-HHHHHGGGGSGGGTTSHHHHHHHHHHHHH-TTTS-GGGHHHHHHHHHHHTT------TTS-HHHHHHHHHT-B-TTS-BS-HHHHHHHHHHHTS-S-SHHHHHHHHHHHHHHTT-TT--HHHHHHHHHHHHHHGGGTT-GGGS---HHHHHHHHTHHHHHHHHHHHHHHHHHHHHHHHHHTTTHHHHHHHHHHHHHHHHHHHHHHHHHHHHHHHHHHTT-HHHHHHHHHHHHHHHHHHHHHHHHHHHHHHT-/--HHHHHHHHHHHHHHHTT--TTHHHHHHHHHHHH-TT-HHHHT----HHHHHHHIIIIIHHHHHHHHHHHHTSTT--EEEEEEEEEEGGGTEEEEEEEEEEEETTTTEEEEEEEEEEEESS--HHHHHHHHHHHTTTS-GGGEEEEE----HHHHHHHHHHHHHT-TT-B---S-HHHHHHHHHHHHHHHTTHHHHHHHHHHHHHHHT-HHHHHHHHHHHHHTT---PPPPP-BTTBGGGHHHHHHHHHHHHHHHHHHHHH-SS--S-HHHHHHHHHHH-THHHHHHHHHHHHHHHHHHHHHHTTSSS--HHHHHHHHHHHHHHHHTTTB-HHHHTT--THHHHT--TT-GGGB-SS----HHHHHHHTTS-HHHHHHHHHHHHHHHHHHHHHHHHHS-TT-HHHHHGGGGSGGGTTSHHHHHHHHHHHHH-TTTS-GGGHHHHHHHHHHHTT------TTS-HHHHHHHHHT-B-TTS-BS-HHHHHHHHHHHTS-S-SHHHHHHHHHHHHHHTT-TT--HHHHHHHHHHHHHHGGGTT-GGGS---HHHHHHHHTHHHHHHHHHHHHHHHHHHHHHHHHHTTTTHHHHHHHHHHHHHHHHHHHHHHHHHHHHHHHHHHT-HHHHHHHHHHHHHHHHHHHHHHHHHHHHHHT-

Solvent-accessible surface area (backbone atoms only — not comparable to full-atom values): 69162 Å² total; per-residue (Å²): 127,64,56,65,53,47,24,51,49,44,51,48,42,42,36,57,69,69,49,53,66,51,63,51,24,45,55,48,38,56,32,38,31,69,37,30,67,74,16,71,60,33,61,67,41,77,44,33,34,67,54,43,47,32,29,34,34,39,7,50,8,53,49,48,39,46,53,52,49,52,56,51,60,36,87,86,38,33,33,18,40,35,43,50,73,45,76,37,46,86,65,35,21,23,37,36,41,35,32,39,25,23,48,34,82,88,75,54,32,68,46,69,39,50,68,42,59,44,81,33,41,61,80,45,43,65,56,47,45,52,52,50,49,60,61,48,63,87,46,59,51,80,34,44,41,32,73,41,38,59,74,50,67,52,49,52,52,31,51,54,48,42,31,72,72,61,28,78,63,45,50,79,78,65,53,31,53,62,58,49,53,50,48,14,49,52,52,10,29,66,65,42,55,45,66,53,55,50,40,51,45,45,50,36,51,61,33,36,77,25,20,48,51,31,40,50,38,48,52,36,18,57,75,68,70,43,80,87,72,78,77,53,80,58,45,85,92,46,58,77,36,45,37,62,33,41,52,51,46,64,71,40,37,69,32,51,49,52,50,61,73,61,44,73,82,68,72,77,45,69,65,51,53,53,41,52,54,47,73,67,36,84,60,40,63,37,48,46,45,31,51,39,57,53,42,61,69,51,47,63,62,52,61,58,54,53,49,88,66,59,52,48,40,49,44,50,60,49,51,50,50,47,51,49,54,53,44,59,35,41,35,39,63,85,74,52,69,84,48,56,54,54,53,49,55,69,54,66,80,85,44,71,88,45,41,36,92,68,60,66,53,54,68,69,24,50,60,64,48,64,85,50,52,70,69,56,50,51,52,50,49,51,38,52,46,45,19,46,46,40,23,49,51,41,42,53,71,67,53,74,48,72,42,61,62,44,57,30,38,33,36,74,31,77,88,33,51,76,39,76,69,24,58,57,26,50,52,52,52,40,65,62,32,50,82,76,39,45,80,86,45,48,64,59,31,50,52,44,55,58,52,52,57,71,54,91,73,91,82,57,91,87,50,56,57,48,54,53,50,47,60,53,48,66,37,56,42,97,86,65,46,63,62,33,60,60,49,39,48,46,49,43,41,59,52,14,51,77,65,43,61,44,68,56,51,51,48,50,54,50,46,53,59,56,39,58,99,41,67,80,62,49,67,55,44,49,37,8,51,44,18,42,53,38,56,32,52,83,44,72,61,36,52,69,65,57,80,87,43,75,65,57,46,49,32,47,71,44,2,62,63,46,39,52,52,49,54,55,52,50,61,63,49,54,62,56,59,59,56,57,62,64,67,60,58,69,69,58,53,60,57,51,54,52,50,53,40,48,48,50,41,50,52,23,51,48,41,37,50,50,15,49,50,35,30,51,50,12,62,75,62,71,36,67,66,41,33,52,53,14,50,55,38,36,54,53,20,50,52,49,32,53,55,33,49,51,53,46,51,53,56,61,61,74,101,129,64,55,64,50,47,24,51,50,44,51,47,41,41,35,58,70,69,50,54,65,52,61,51,25,47,55,48,36,57,32,38,32,67,36,30,70,74,16,69,62,33,60,67,41,76,43,33,33,67,55,43,46,31,29,33,34,39,6,49,8,53,50,47,39,47,54,52,48,54,56,52,60,38,86,88,38,31,31,19,40,38,44,51,72,43,78,35,47,87,67,36,22,23,36,36,41,36,32,38,24,23,50,36,80,86,75,54,32,69,45,68,39,50,69,39,59,45,84,33,41,61,80,42,42,66,55,49,44,52,51,51,50,59,61,46,62,87,46,60,50,78,35,45,40,33,72,42,38,59,75,50,68,53,48,53,54,30,52,53,48,42,33,73,72,61,27,79,64,45,51,77,79,64,52,31,54,62,59,51,53,51,48,14,49,51,51,9,30,66,66,41,54,47,68,54,55,49,40,52,44,43,51,36,53,61,32,36,76,24,20,48,51,33,39,49,37,49,52,36,18,57,76,68,72,43,78,88,72,78,76,53,81,58,47,86,91,45,59,77,36,44,36,63,32,43,53,50,45,64,72,41,38,68,32,49,50,51,48,61,73,60,44,75,77,70,76,72,47,70,65,55,53,54,41,52,54,47,72,67,38,84,59,42,62,38,49,47,45,30,49,39,57,52,40,61,68,49,47,62,63,52,62,58,55,50,50,87,66,58,50,49,41,48,45,49,60,51,51,53,50,48,49,50,56,53,43,60,37,41,34,40,63,85,74,54,70,84,47,57,53,54,54,50,55,68,54,65,80,84,44,69,89,45,40,37,92,69,59,67,54,54,69,70,23,49,59,64,47,64,89,52,52,70,70,56,52,50,51,50,49,52,39,52,46,45,20,45,47,40,25,47,51,42,41,52,70,68,52,73,48,70,42,63,62,45,57,29,38,31,37,72,31,78,89,33,52,74,39,77,69,23,58,57,25,50,52,52,53,40,65,63,33,51,82,76,38,46,79,85,47,48,63,59,31,51,53,45,56,57,52,52,57,71,53,90,73,93,81,57,88,86,49,57,55,50,54,55,51,44,59,54,47,65,38,54,42,96,86,65,46,62,63,36,60,58,51,40,50,48,50,43,42,60,53,14,52,76,64,45,61,45,66,57,53,51,47,50,55,49,46,53,59,56,38,58,97,40,67,80,63,49,66,54,43,49,38,8,50,45,18,42,52,39,57,30,52,83,44,72,62,35,52,69,64,57,79,88,43,74,66,57,45,49,32,48,70,44,1,62,62,46,40,53,51,50,53,55,51,50,62,62,49,55,61,56,60,61,56,56,62,66,67,60,60,70,68,60,54,60,57,51,54,51,51,54,39,48,49,49,39,51,52,23,50,50,40,38,52,49,16,50,49,34,31,51,51,12,62,75,63,72,37,65,65,40,34,52,54,13,50,54,37,36,55,52,18,50,53,48,33,53,54,32,51,53,52,46,51,53,55,61,62,74,100

pLDDT: mean 87.42, std 12.93, range [33.16, 98.25]

Sequence (1310 aa):
MDRAAAADTYFVLGTVLSGLPYSWGDTASAIFPLMFPDSQTAKNFQCGRKKVSYIVSDGLGPYFKDIVVQELNRPGVFFTIQVDETPIPEQRCQQLDVLVRYFSDRQKRVVVEHLQSFQLGSATADILLNAVKEAVQDLPRDNLLCFYSDGPNVMKSLKRRLKEDISPALLDIGECSLHKVHNAFGHALAAFGSDVEAALVDTYCFFKNSASRSERLKASQIALNLPENVFLRHVSSRWLTLGPALDRLIQQLPAVKEVVLSDRNARGGVLYNRLKLSLTDKAFLAKALFLRNCTDLFVGFLTLFQKTEPLLHVLFSEMEVLIKKVLGRFLRREVYQEKSGEELKLVDIDRPSNWKEHVEIGADTEAALSDWAPHEKKQFRVGARSFYIKAAGYLLSRLPLGNSVLKDLRCLNPSLLKVEGSAASMRNLAKELPQVIAPHQVSSLMDEFSLIATENVDYSPSDRLDEFWQSIFELKLGDGALKYPLLGALVRALLSLSHGNADVERGFSENRRMLRDRASLSISSVNGLRSIMSFSERFGRNAAAVPLSGELIRAVKGSRKRQIQRLEGEALEEPREKKSKSGDSSATSKAAEEKELQAEVDSAKKMLSNADLLISRGMSKKCFGDVQSGQSLLKEGQKKLSEALSKLHCLQKSKMDRAAAADTYFVLGTVLSGLPYSWGDTASAIFPLMFPDSQTAKNFQCGRKKVSYIVSDGLGPYFKDIVVQELNRPGVFFTIQVDETPIPEQRCQQLDVLVRYFSDRQKRVVVEHLQSFQLGSATADILLNAVKEAVQDLPRDNLLCFYSDGPNVMKSLKRRLKEDISPALLDIGECSLHKVHNAFGHALAAFGSDVEAALVDTYCFFKNSASRSERLKASQIALNLPENVFLRHVSSRWLTLGPALDRLIQQLPAVKEVVLSDRNARGGVLYNRLKLSLTDKAFLAKALFLRNCTDLFVGFLTLFQKTEPLLHVLFSEMEVLIKKVLGRFLRREVYQEKSGEELKLVDIDRPSNWKEHVEIGADTEAALSDWAPHEKKQFRVGARSFYIKAAGYLLSRLPLGNSVLKDLRCLNPSLLKVEGSAASMRNLAKELPQVIAPHQVSSLMDEFSLIATENVDYSPSDRLDEFWQSIFELKLGDGALKYPLLGALVRALLSLSHGNADVERGFSENRRMLRDRASLSISSVNGLRSIMSFSERFGRNAAAVPLSGELIRAVKGSRKRQIQRLEGEALEEPREKKSKSGDSSATSKAAEEKELQAEVDSAKKMLSNADLLISRGMSKKCFGDVQSGQSLLKEGQKKLSEALSKLHCLQKSK

Nearest PDB structures (foldseek):
  4zxz-assembly1_B  TM=5.198E-01  e=6.624E-01  Lipomyces starkeyi

Radius of gyration: 37.49 Å; Cα contacts (8 Å, |Δi|>4): 1762; chains: 2; bounding box: 97×111×76 Å